Protein 4YHJ (pdb70)

InterPro domains:
  IPR000239 GPCR kinase [PR00717] (168-180)
  IPR000239 GPCR kinase [PR00717] (226-244)
  IPR000239 GPCR kinase [PR00717] (464-481)
  IPR000239 GPCR kinase [PR00717] (487-500)
  IPR000239 GPCR kinase [PR00717] (502-519)
  IPR000719 Protein kinase domain [PF00069] (189-447)
  IPR000719 Protein kinase domain [PS50011] (187-449)
  IPR000719 Protein kinase domain [SM00220] (187-449)
  IPR000961 AGC-kinase, C-terminal [PS51285] (450-515)
  IPR000961 AGC-kinase, C-terminal [SM00133] (450-529)
  IPR008271 Serine/threonine-protein kinase, active site [PS00108] (308-320)
  IPR011009 Protein kinase-like domain superfamily [SSF56112] (185-520)
  IPR016137 RGS domain [PF00615] (53-171)
  IPR016137 RGS domain [PS50132] (59-172)
  IPR016137 RGS domain [SM00315] (52-172)
  IPR017441 Protein kinase, ATP binding site [PS00107] (193-225)
  IPR036305 RGS domain superfamily [SSF48097] (32-182)
  IPR044926 RGS, subdomain 2 [G3DSA:1.10.167.10] (74-154)

Structure (mmCIF, N/CA/C/O backbone):
data_4YHJ
#
_entry.id   4YHJ
#
_cell.length_a   104.838
_cell.length_b   104.838
_cell.length_c   221.838
_cell.angle_alpha   90.000
_cell.angle_beta   90.000
_cell.angle_gamma   120.000
#
_symmetry.space_group_name_H-M   'P 31 2 1'
#
loop_
_entity.id
_entity.type
_entity.pdbx_description
1 polymer 'G protein-coupled receptor kinase 4'
2 non-polymer 'AMP PHOSPHORAMIDATE'
3 water water
#
loop_
_atom_site.group_PDB
_atom_site.id
_atom_site.type_symbol
_atom_site.label_atom_id
_atom_site.label_alt_id
_atom_site.label_comp_id
_atom_site.label_asym_id
_atom_site.label_entity_id
_atom_site.label_seq_id
_atom_site.pdbx_PDB_ins_code
_atom_site.Cartn_x
_atom_site.Cartn_y
_atom_site.Cartn_z
_atom_site.occupancy
_atom_site.B_iso_or_equiv
_atom_site.auth_seq_id
_atom_site.auth_comp_id
_atom_site.auth_asym_id
_atom_site.auth_atom_id
_atom_site.pdbx_PDB_model_num
ATOM 1 N N . GLY A 1 25 ? 15.886 16.248 22.681 1.00 63.42 25 GLY A N 1
ATOM 2 C CA . GLY A 1 25 ? 16.447 15.000 23.196 1.00 63.19 25 GLY A CA 1
ATOM 3 C C . GLY A 1 25 ? 15.679 14.397 24.362 1.00 65.90 25 GLY A C 1
ATOM 4 O O . GLY A 1 25 ? 16.281 13.918 25.333 1.00 64.52 25 GLY A O 1
ATOM 5 N N . ARG A 1 26 ? 14.335 14.422 24.267 1.00 62.82 26 ARG A N 1
ATOM 6 C CA . ARG A 1 26 ? 13.404 13.886 25.262 1.00 63.11 26 ARG A CA 1
ATOM 7 C C . ARG A 1 26 ? 13.611 12.387 25.479 1.00 69.58 26 ARG A C 1
ATOM 8 O O . ARG A 1 26 ? 14.022 11.675 24.555 1.00 69.55 26 ARG A O 1
ATOM 16 N N . SER A 1 27 ? 13.305 11.904 26.697 1.00 67.27 27 SER A N 1
ATOM 17 C CA . SER A 1 27 ? 13.413 10.489 27.043 1.00 67.02 27 SER A CA 1
ATOM 18 C C . SER A 1 27 ? 12.439 9.697 26.186 1.00 72.39 27 SER A C 1
ATOM 19 O O . SER A 1 27 ? 11.492 10.242 25.599 1.00 71.30 27 SER A O 1
ATOM 22 N N . LYS A 1 28 ? 12.699 8.405 26.111 1.00 70.84 28 LYS A N 1
ATOM 23 C CA . LYS A 1 28 ? 11.905 7.427 25.381 1.00 71.13 28 LYS A CA 1
ATOM 24 C C . LYS A 1 28 ? 10.583 7.350 26.171 1.00 74.66 28 LYS A C 1
ATOM 25 O O . LYS A 1 28 ? 9.514 7.618 25.629 1.00 73.88 28 LYS A O 1
ATOM 31 N N . LYS A 1 29 ? 10.701 7.073 27.478 1.00 71.69 29 LYS A N 1
ATOM 32 C CA . LYS A 1 29 ? 9.616 6.950 28.446 1.00 71.79 29 LYS A CA 1
ATOM 33 C C . LYS A 1 29 ? 9.418 8.278 29.231 1.00 74.88 29 LYS A C 1
ATOM 34 O O . LYS A 1 29 ? 9.258 8.247 30.456 1.00 74.65 29 LYS A O 1
ATOM 40 N N . TRP A 1 30 ? 9.423 9.439 28.527 1.00 69.83 30 TRP A N 1
ATOM 41 C CA . TRP A 1 30 ? 9.266 10.746 29.176 1.00 68.51 30 TRP A CA 1
ATOM 42 C C . TRP A 1 30 ? 7.881 10.956 29.766 1.00 71.85 30 TRP A C 1
ATOM 43 O O . TRP A 1 30 ? 7.763 11.508 30.862 1.00 71.27 30 TRP A O 1
ATOM 54 N N . LYS A 1 31 ? 6.843 10.481 29.043 1.00 68.00 31 LYS A N 1
ATOM 55 C CA . LYS A 1 31 ? 5.431 10.541 29.418 1.00 67.35 31 LYS A CA 1
ATOM 56 C C . LYS A 1 31 ? 5.170 9.722 30.691 1.00 71.18 31 LYS A C 1
ATOM 57 O O . LYS A 1 31 ? 4.216 10.006 31.424 1.00 70.17 31 LYS A O 1
ATOM 63 N N . GLU A 1 32 ? 6.038 8.713 30.944 1.00 68.02 32 GLU A N 1
ATOM 64 C CA . GLU A 1 32 ? 6.011 7.835 32.111 1.00 67.68 32 GLU A CA 1
ATOM 65 C C . GLU A 1 32 ? 6.675 8.566 33.285 1.00 69.95 32 GLU A C 1
ATOM 66 O O . GLU A 1 32 ? 6.213 8.433 34.417 1.00 69.79 32 GLU A O 1
ATOM 72 N N . ILE A 1 33 ? 7.747 9.352 33.013 1.00 65.51 33 ILE A N 1
ATOM 73 C CA . ILE A 1 33 ? 8.472 10.129 34.035 1.00 64.98 33 ILE A CA 1
ATOM 74 C C . ILE A 1 33 ? 7.600 11.303 34.518 1.00 67.10 33 ILE A C 1
ATOM 75 O O . ILE A 1 33 ? 7.500 11.570 35.723 1.00 65.78 33 ILE A O 1
ATOM 80 N N . LEU A 1 34 ? 6.985 11.994 33.550 1.00 62.68 34 LEU A N 1
ATOM 81 C CA . LEU A 1 34 ? 6.133 13.145 33.776 1.00 62.35 34 LEU A CA 1
ATOM 82 C C . LEU A 1 34 ? 4.631 12.783 33.753 1.00 67.83 34 LEU A C 1
ATOM 83 O O . LEU A 1 34 ? 3.827 13.489 33.135 1.00 67.99 34 LEU A O 1
ATOM 88 N N . THR A 1 35 ? 4.255 11.680 34.442 1.00 64.19 35 THR A N 1
ATOM 89 C CA . THR A 1 35 ? 2.863 11.236 34.522 1.00 63.45 35 THR A CA 1
ATOM 90 C C . THR A 1 35 ? 2.167 12.063 35.590 1.00 63.82 35 THR A C 1
ATOM 91 O O . THR A 1 35 ? 2.626 12.090 36.739 1.00 63.35 35 THR A O 1
ATOM 95 N N . LEU A 1 36 ? 1.058 12.726 35.221 1.00 57.41 36 LEU A N 1
ATOM 96 C CA . LEU A 1 36 ? 0.307 13.532 36.186 1.00 55.95 36 LEU A CA 1
ATOM 97 C C . LEU A 1 36 ? -0.497 12.620 37.139 1.00 60.06 36 LEU A C 1
ATOM 98 O O . LEU A 1 36 ? -0.988 11.572 36.702 1.00 59.42 36 LEU A O 1
ATOM 103 N N . PRO A 1 37 ? -0.586 12.953 38.447 1.00 57.44 37 PRO A N 1
ATOM 104 C CA . PRO A 1 37 ? -1.326 12.093 39.373 1.00 58.44 37 PRO A CA 1
ATOM 105 C C . PRO A 1 37 ? -2.843 12.286 39.246 1.00 67.58 37 PRO A C 1
ATOM 106 O O . PRO A 1 37 ? -3.288 13.281 38.658 1.00 67.64 37 PRO A O 1
ATOM 110 N N . PRO A 1 38 ? -3.676 11.391 39.816 1.00 66.92 38 PRO A N 1
ATOM 111 C CA . PRO A 1 38 ? -5.124 11.635 39.752 1.00 67.32 38 PRO A CA 1
ATOM 112 C C . PRO A 1 38 ? -5.450 12.853 40.627 1.00 70.80 38 PRO A C 1
ATOM 113 O O . PRO A 1 38 ? -4.694 13.139 41.558 1.00 69.74 38 PRO A O 1
ATOM 117 N N . VAL A 1 39 ? -6.551 13.566 40.337 1.00 68.14 39 VAL A N 1
ATOM 118 C CA . VAL A 1 39 ? -6.961 14.738 41.127 1.00 68.27 39 VAL A CA 1
ATOM 119 C C . VAL A 1 39 ? -7.673 14.254 42.434 1.00 74.11 39 VAL A C 1
ATOM 120 O O . VAL A 1 39 ? -8.868 14.473 42.663 1.00 74.56 39 VAL A O 1
ATOM 124 N N . SER A 1 40 ? -6.893 13.561 43.265 1.00 71.32 40 SER A N 1
ATOM 125 C CA . SER A 1 40 ? -7.247 12.976 44.555 1.00 71.32 40 SER A CA 1
ATOM 126 C C . SER A 1 40 ? -5.960 13.047 45.369 1.00 74.87 40 SER A C 1
ATOM 127 O O . SER A 1 40 ? -5.990 13.378 46.554 1.00 74.78 40 SER A O 1
ATOM 130 N N . GLN A 1 41 ? -4.816 12.788 44.703 1.00 70.97 41 GLN A N 1
ATOM 131 C CA . GLN A 1 41 ? -3.480 12.875 45.292 1.00 70.55 41 GLN A CA 1
ATOM 132 C C . GLN A 1 41 ? -3.079 14.371 45.389 1.00 73.58 41 GLN A C 1
ATOM 133 O O . GLN A 1 41 ? -2.079 14.705 46.046 1.00 72.84 41 GLN A O 1
ATOM 139 N N . CYS A 1 42 ? -3.901 15.264 44.741 1.00 68.87 42 CYS A N 1
ATOM 140 C CA . CYS A 1 42 ? -3.755 16.734 44.688 1.00 67.64 42 CYS A CA 1
ATOM 141 C C . CYS A 1 42 ? -4.691 17.461 45.657 1.00 73.28 42 CYS A C 1
ATOM 142 O O . CYS A 1 42 ? -4.579 18.680 45.807 1.00 72.17 42 CYS A O 1
ATOM 145 N N . SER A 1 43 ? -5.612 16.711 46.310 1.00 72.60 43 SER A N 1
ATOM 146 C CA . SER A 1 43 ? -6.560 17.207 47.320 1.00 73.87 43 SER A CA 1
ATOM 147 C C . SER A 1 43 ? -5.745 17.880 48.436 1.00 79.21 43 SER A C 1
ATOM 148 O O . SER A 1 43 ? -6.139 18.937 48.932 1.00 80.11 43 SER A O 1
ATOM 151 N N . GLU A 1 44 ? -4.596 17.269 48.797 1.00 74.62 44 GLU A N 1
ATOM 152 C CA . GLU A 1 44 ? -3.661 17.769 49.796 1.00 74.46 44 GLU A CA 1
ATOM 153 C C . GLU A 1 44 ? -3.231 19.171 49.347 1.00 77.80 44 GLU A C 1
ATOM 154 O O . GLU A 1 44 ? -3.515 20.152 50.036 1.00 77.58 44 GLU A O 1
ATOM 160 N N . LEU A 1 45 ? -2.597 19.249 48.160 1.00 73.85 45 LEU A N 1
ATOM 161 C CA . LEU A 1 45 ? -2.092 20.460 47.521 1.00 73.32 45 LEU A CA 1
ATOM 162 C C . LEU A 1 45 ? -3.114 21.592 47.442 1.00 76.39 45 LEU A C 1
ATOM 163 O O . LEU A 1 45 ? -2.773 22.713 47.811 1.00 75.67 45 LEU A O 1
ATOM 168 N N . ARG A 1 46 ? -4.365 21.296 47.009 1.00 73.08 46 ARG A N 1
ATOM 169 C CA . ARG A 1 46 ? -5.482 22.251 46.887 1.00 73.18 46 ARG A CA 1
ATOM 170 C C . ARG A 1 46 ? -5.746 23.045 48.166 1.00 78.65 46 ARG A C 1
ATOM 171 O O . ARG A 1 46 ? -6.026 24.244 48.089 1.00 78.71 46 ARG A O 1
ATOM 179 N N . HIS A 1 47 ? -5.665 22.382 49.328 1.00 76.48 47 HIS A N 1
ATOM 180 C CA . HIS A 1 47 ? -5.951 23.010 50.616 1.00 77.42 47 HIS A CA 1
ATOM 181 C C . HIS A 1 47 ? -4.752 23.731 51.256 1.00 77.98 47 HIS A C 1
ATOM 182 O O . HIS A 1 47 ? -4.947 24.677 52.026 1.00 76.42 47 HIS A O 1
ATOM 189 N N . SER A 1 48 ? -3.528 23.301 50.922 1.00 73.46 48 SER A N 1
ATOM 190 C CA . SER A 1 48 ? -2.284 23.869 51.453 1.00 72.60 48 SER A CA 1
ATOM 191 C C . SER A 1 48 ? -1.697 25.024 50.618 1.00 74.03 48 SER A C 1
ATOM 192 O O . SER A 1 48 ? -0.813 25.739 51.103 1.00 73.97 48 SER A O 1
ATOM 195 N N . ILE A 1 49 ? -2.172 25.196 49.370 1.00 68.31 49 ILE A N 1
ATOM 196 C CA . ILE A 1 49 ? -1.699 26.247 48.463 1.00 66.99 49 ILE A CA 1
ATOM 197 C C . ILE A 1 49 ? -2.312 27.614 48.829 1.00 68.46 49 ILE A C 1
ATOM 198 O O . ILE A 1 49 ? -3.548 27.736 48.910 1.00 67.07 49 ILE A O 1
ATOM 203 N N . GLU A 1 50 ? -1.438 28.627 49.088 1.00 63.83 50 GLU A N 1
ATOM 204 C CA . GLU A 1 50 ? -1.883 29.990 49.417 1.00 62.81 50 GLU A CA 1
ATOM 205 C C . GLU A 1 50 ? -2.454 30.581 48.136 1.00 63.91 50 GLU A C 1
ATOM 206 O O . GLU A 1 50 ? -1.784 30.560 47.089 1.00 63.66 50 GLU A O 1
ATOM 212 N N . LYS A 1 51 ? -3.700 31.078 48.219 1.00 57.37 51 LYS A N 1
ATOM 213 C CA . LYS A 1 51 ? -4.365 31.661 47.071 1.00 55.55 51 LYS A CA 1
ATOM 214 C C . LYS A 1 51 ? -3.936 33.148 46.864 1.00 53.08 51 LYS A C 1
ATOM 215 O O . LYS A 1 51 ? -4.596 34.097 47.303 1.00 51.66 51 LYS A O 1
ATOM 221 N N . ASP A 1 52 ? -2.782 33.303 46.188 1.00 45.13 52 ASP A N 1
ATOM 222 C CA . ASP A 1 52 ? -2.190 34.569 45.814 1.00 43.12 52 ASP A CA 1
ATOM 223 C C . ASP A 1 52 ? -2.256 34.665 44.291 1.00 42.28 52 ASP A C 1
ATOM 224 O O . ASP A 1 52 ? -1.625 33.864 43.600 1.00 41.94 52 ASP A O 1
ATOM 229 N N . TYR A 1 53 ? -3.045 35.630 43.775 1.00 34.92 53 TYR A N 1
ATOM 230 C CA . TYR A 1 53 ? -3.249 35.874 42.342 1.00 32.21 53 TYR A CA 1
ATOM 231 C C . TYR A 1 53 ? -1.949 36.148 41.595 1.00 34.48 53 TYR A C 1
ATOM 232 O O . TYR A 1 53 ? -1.699 35.539 40.558 1.00 31.55 53 TYR A O 1
ATOM 241 N N . SER A 1 54 ? -1.143 37.078 42.113 1.00 33.16 54 SER A N 1
ATOM 242 C CA . SER A 1 54 ? 0.137 37.428 41.512 1.00 34.93 54 SER A CA 1
ATOM 243 C C . SER A 1 54 ? 1.075 36.207 41.304 1.00 39.80 54 SER A C 1
ATOM 244 O O . SER A 1 54 ? 1.743 36.104 40.266 1.00 39.73 54 SER A O 1
ATOM 247 N N . SER A 1 55 ? 1.080 35.274 42.278 1.00 35.43 55 SER A N 1
ATOM 248 C CA . SER A 1 55 ? 1.876 34.058 42.238 1.00 34.45 55 SER A CA 1
ATOM 249 C C . SER A 1 55 ? 1.232 33.011 41.323 1.00 41.07 55 SER A C 1
ATOM 250 O O . SER A 1 55 ? 1.853 32.610 40.344 1.00 43.31 55 SER A O 1
ATOM 253 N N . LEU A 1 56 ? 0.000 32.577 41.628 1.00 36.81 56 LEU A N 1
ATOM 254 C CA . LEU A 1 56 ? -0.688 31.541 40.868 1.00 36.57 56 LEU A CA 1
ATOM 255 C C . LEU A 1 56 ? -1.102 31.902 39.436 1.00 42.74 56 LEU A C 1
ATOM 256 O O . LEU A 1 56 ? -1.319 30.977 38.640 1.00 44.07 56 LEU A O 1
ATOM 261 N N . CYS A 1 57 ? -1.246 33.197 39.093 1.00 38.30 57 CYS A N 1
ATOM 262 C CA . CYS A 1 57 ? -1.712 33.546 37.739 1.00 37.72 57 CYS A CA 1
ATOM 263 C C . CYS A 1 57 ? -0.758 34.436 36.938 1.00 41.11 57 CYS A C 1
ATOM 264 O O . CYS A 1 57 ? -1.117 34.835 35.823 1.00 38.89 57 CYS A O 1
ATOM 267 N N . ASP A 1 58 ? 0.440 34.748 37.483 1.00 40.08 58 ASP A N 1
ATOM 268 C CA . ASP A 1 58 ? 1.402 35.612 36.791 1.00 40.83 58 ASP A CA 1
ATOM 269 C C . ASP A 1 58 ? 2.852 35.105 36.881 1.00 43.77 58 ASP A C 1
ATOM 270 O O . ASP A 1 58 ? 3.441 34.731 35.864 1.00 43.63 58 ASP A O 1
ATOM 275 N N . LYS A 1 59 ? 3.406 35.082 38.088 1.00 40.11 59 LYS A N 1
ATOM 276 C CA . LYS A 1 59 ? 4.782 34.666 38.372 1.00 39.76 59 LYS A CA 1
ATOM 277 C C . LYS A 1 59 ? 5.070 33.217 37.984 1.00 40.80 59 LYS A C 1
ATOM 278 O O . LYS A 1 59 ? 6.107 32.959 37.370 1.00 39.53 59 LYS A O 1
ATOM 284 N N . GLN A 1 60 ? 4.159 32.282 38.342 1.00 35.65 60 GLN A N 1
ATOM 285 C CA . GLN A 1 60 ? 4.294 30.861 38.047 1.00 34.50 60 GLN A CA 1
ATOM 286 C C . GLN A 1 60 ? 3.882 30.633 36.603 1.00 38.26 60 GLN A C 1
ATOM 287 O O . GLN A 1 60 ? 2.713 30.813 36.280 1.00 38.36 60 GLN A O 1
ATOM 293 N N . PRO A 1 61 ? 4.849 30.316 35.705 1.00 34.14 61 PRO A N 1
ATOM 294 C CA . PRO A 1 61 ? 4.522 30.197 34.273 1.00 33.67 61 PRO A CA 1
ATOM 295 C C . PRO A 1 61 ? 3.390 29.247 33.903 1.00 37.74 61 PRO A C 1
ATOM 296 O O . PRO A 1 61 ? 2.606 29.593 33.017 1.00 39.77 61 PRO A O 1
ATOM 300 N N . ILE A 1 62 ? 3.286 28.083 34.564 1.00 31.65 62 ILE A N 1
ATOM 301 C CA . ILE A 1 62 ? 2.218 27.138 34.256 1.00 30.64 62 ILE A CA 1
ATOM 302 C C . ILE A 1 62 ? 0.877 27.674 34.808 1.00 34.62 62 ILE A C 1
ATOM 303 O O . ILE A 1 62 ? -0.120 27.593 34.102 1.00 37.04 62 ILE A O 1
ATOM 308 N N . GLY A 1 63 ? 0.878 28.272 36.000 1.00 29.04 63 GLY A N 1
ATOM 309 C CA . GLY A 1 63 ? -0.314 28.882 36.569 1.00 28.44 63 GLY A CA 1
ATOM 310 C C . GLY A 1 63 ? -0.866 29.959 35.643 1.00 34.09 63 GLY A C 1
ATOM 311 O O . GLY A 1 63 ? -2.072 30.039 35.411 1.00 33.66 63 GLY A O 1
ATOM 312 N N . ARG A 1 64 ? 0.035 30.778 35.080 1.00 31.30 64 ARG A N 1
ATOM 313 C CA . ARG A 1 64 ? -0.262 31.855 34.159 1.00 30.77 64 ARG A CA 1
ATOM 314 C C . ARG A 1 64 ? -0.905 31.306 32.905 1.00 34.71 64 ARG A C 1
ATOM 315 O O . ARG A 1 64 ? -1.905 31.874 32.466 1.00 34.95 64 ARG A O 1
ATOM 323 N N . ARG A 1 65 ? -0.332 30.221 32.319 1.00 30.11 65 ARG A N 1
ATOM 324 C CA . ARG A 1 65 ? -0.866 29.611 31.094 1.00 29.88 65 ARG A CA 1
ATOM 325 C C . ARG A 1 65 ? -2.246 28.980 31.309 1.00 35.01 65 ARG A C 1
ATOM 326 O O . ARG A 1 65 ? -3.106 29.119 30.447 1.00 36.04 65 ARG A O 1
ATOM 334 N N . LEU A 1 66 ? -2.454 28.312 32.458 1.00 30.06 66 LEU A N 1
ATOM 335 C CA . LEU A 1 66 ? -3.706 27.662 32.815 1.00 29.99 66 LEU A CA 1
ATOM 336 C C . LEU A 1 66 ? -4.849 28.646 33.164 1.00 32.87 66 LEU A C 1
ATOM 337 O O . LEU A 1 66 ? -6.006 28.388 32.793 1.00 33.88 66 LEU A O 1
ATOM 342 N N . PHE A 1 67 ? -4.535 29.771 33.850 1.00 26.26 67 PHE A N 1
ATOM 343 C CA . PHE A 1 67 ? -5.516 30.805 34.173 1.00 24.75 67 PHE A CA 1
ATOM 344 C C . PHE A 1 67 ? -5.881 31.512 32.889 1.00 32.32 67 PHE A C 1
ATOM 345 O O . PHE A 1 67 ? -7.036 31.898 32.720 1.00 33.92 67 PHE A O 1
ATOM 353 N N . ARG A 1 68 ? -4.924 31.640 31.955 1.00 30.02 68 ARG A N 1
ATOM 354 C CA . ARG A 1 68 ? -5.204 32.253 30.657 1.00 29.77 68 ARG A CA 1
ATOM 355 C C . ARG A 1 68 ? -6.115 31.334 29.845 1.00 34.77 68 ARG A C 1
ATOM 356 O O . ARG A 1 68 ? -6.973 31.819 29.106 1.00 36.14 68 ARG A O 1
ATOM 364 N N . GLN A 1 69 ? -5.961 30.010 30.018 1.00 31.00 69 GLN A N 1
ATOM 365 C CA . GLN A 1 69 ? -6.786 29.011 29.327 1.00 30.56 69 GLN A CA 1
ATOM 366 C C . GLN A 1 69 ? -8.222 29.061 29.847 1.00 33.83 69 GLN A C 1
ATOM 367 O O . GLN A 1 69 ? -9.173 28.953 29.067 1.00 33.22 69 GLN A O 1
ATOM 373 N N . PHE A 1 70 ? -8.364 29.261 31.162 1.00 29.63 70 PHE A N 1
ATOM 374 C CA . PHE A 1 70 ? -9.654 29.404 31.834 1.00 29.57 70 PHE A CA 1
ATOM 375 C C . PHE A 1 70 ? -10.340 30.669 31.311 1.00 36.08 70 PHE A C 1
ATOM 376 O O . PHE A 1 70 ? -11.545 30.669 31.050 1.00 37.16 70 PHE A O 1
ATOM 384 N N . CYS A 1 71 ? -9.561 31.739 31.149 1.00 32.57 71 CYS A N 1
ATOM 385 C CA . CYS A 1 71 ? -10.037 33.025 30.670 1.00 32.07 71 CYS A CA 1
ATOM 386 C C . CYS A 1 71 ? -10.620 32.968 29.283 1.00 38.67 71 CYS A C 1
ATOM 387 O O . CYS A 1 71 ? -11.532 33.728 28.997 1.00 40.08 71 CYS A O 1
ATOM 390 N N . ASP A 1 72 ? -10.128 32.056 28.438 1.00 36.67 72 ASP A N 1
ATOM 391 C CA . ASP A 1 72 ? -10.600 31.848 27.067 1.00 37.09 72 ASP A CA 1
ATOM 392 C C . ASP A 1 72 ? -12.006 31.293 26.996 1.00 39.55 72 ASP A C 1
ATOM 393 O O . ASP A 1 72 ? -12.608 31.377 25.939 1.00 39.38 72 ASP A O 1
ATOM 398 N N . THR A 1 73 ? -12.524 30.729 28.103 1.00 36.54 73 THR A N 1
ATOM 399 C CA . THR A 1 73 ? -13.858 30.124 28.216 1.00 36.48 73 THR A CA 1
ATOM 400 C C . THR A 1 73 ? -14.949 31.173 28.525 1.00 43.06 73 THR A C 1
ATOM 401 O O . THR A 1 73 ? -16.144 30.871 28.534 1.00 44.80 73 THR A O 1
ATOM 405 N N . LYS A 1 74 ? -14.535 32.391 28.799 1.00 39.89 74 LYS A N 1
ATOM 406 C CA . LYS A 1 74 ? -15.435 33.490 29.113 1.00 39.38 74 LYS A CA 1
ATOM 407 C C . LYS A 1 74 ? -15.041 34.696 28.273 1.00 41.76 74 LYS A C 1
ATOM 408 O O . LYS A 1 74 ? -13.925 35.194 28.430 1.00 40.73 74 LYS A O 1
ATOM 414 N N . PRO A 1 75 ? -15.941 35.176 27.384 1.00 38.45 75 PRO A N 1
ATOM 415 C CA . PRO A 1 75 ? -15.612 36.334 26.541 1.00 38.51 75 PRO A CA 1
ATOM 416 C C . PRO A 1 75 ? -15.167 37.605 27.287 1.00 40.89 75 PRO A C 1
ATOM 417 O O . PRO A 1 75 ? -14.266 38.283 26.799 1.00 41.08 75 PRO A O 1
ATOM 421 N N . THR A 1 76 ? -15.751 37.925 28.451 1.00 36.49 76 THR A N 1
ATOM 422 C CA . THR A 1 76 ? -15.310 39.132 29.173 1.00 36.37 76 THR A CA 1
ATOM 423 C C . THR A 1 76 ? -13.877 38.965 29.660 1.00 40.05 76 THR A C 1
ATOM 424 O O . THR A 1 76 ? -13.067 39.870 29.483 1.00 41.39 76 THR A O 1
ATOM 428 N N . LEU A 1 77 ? -13.559 37.782 30.220 1.00 33.44 77 LEU A N 1
ATOM 429 C CA . LEU A 1 77 ? -12.239 37.409 30.726 1.00 30.37 77 LEU A CA 1
ATOM 430 C C . LEU A 1 77 ? -11.222 37.353 29.606 1.00 34.34 77 LEU A C 1
ATOM 431 O O . LEU A 1 77 ? -10.102 37.806 29.794 1.00 34.57 77 LEU A O 1
ATOM 436 N N . LYS A 1 78 ? -11.619 36.829 28.431 1.00 31.87 78 LYS A N 1
ATOM 437 C CA . LYS A 1 78 ? -10.778 36.727 27.235 1.00 31.69 78 LYS A CA 1
ATOM 438 C C . LYS A 1 78 ? -10.363 38.127 26.774 1.00 37.11 78 LYS A C 1
ATOM 439 O O . LYS A 1 78 ? -9.224 38.302 26.359 1.00 38.09 78 LYS A O 1
ATOM 445 N N . ARG A 1 79 ? -11.270 39.120 26.879 1.00 35.24 79 ARG A N 1
ATOM 446 C CA . ARG A 1 79 ? -11.031 40.527 26.495 1.00 35.86 79 ARG A CA 1
ATOM 447 C C . ARG A 1 79 ? -10.023 41.214 27.398 1.00 39.51 79 ARG A C 1
ATOM 448 O O . ARG A 1 79 ? -9.262 42.048 26.932 1.00 39.66 79 ARG A O 1
ATOM 456 N N . HIS A 1 80 ? -10.038 40.883 28.699 1.00 35.71 80 HIS A N 1
ATOM 457 C CA . HIS A 1 80 ? -9.110 41.435 29.684 1.00 34.12 80 HIS A CA 1
ATOM 458 C C . HIS A 1 80 ? -7.711 40.944 29.358 1.00 40.47 80 HIS A C 1
ATOM 459 O O . HIS A 1 80 ? -6.769 41.746 29.358 1.00 41.49 80 HIS A O 1
ATOM 466 N N . ILE A 1 81 ? -7.586 39.647 28.992 1.00 35.93 81 ILE A N 1
ATOM 467 C CA . ILE A 1 81 ? -6.302 39.090 28.610 1.00 35.33 81 ILE A CA 1
ATOM 468 C C . ILE A 1 81 ? -5.794 39.773 27.328 1.00 41.01 81 ILE A C 1
ATOM 469 O O . ILE A 1 81 ? -4.630 40.174 27.287 1.00 42.19 81 ILE A O 1
ATOM 474 N N . GLU A 1 82 ? -6.675 39.968 26.328 1.00 37.64 82 GLU A N 1
ATOM 475 C CA . GLU A 1 82 ? -6.322 40.647 25.075 1.00 37.90 82 GLU A CA 1
ATOM 476 C C . GLU A 1 82 ? -5.801 42.040 25.359 1.00 37.89 82 GLU A C 1
ATOM 477 O O . GLU A 1 82 ? -4.830 42.460 24.736 1.00 37.63 82 GLU A O 1
ATOM 483 N N . PHE A 1 83 ? -6.446 42.749 26.297 1.00 32.42 83 PHE A N 1
ATOM 484 C CA . PHE A 1 83 ? -6.054 44.097 26.713 1.00 31.58 83 PHE A CA 1
ATOM 485 C C . PHE A 1 83 ? -4.673 44.110 27.357 1.00 35.54 83 PHE A C 1
ATOM 486 O O . PHE A 1 83 ? -3.846 44.912 26.939 1.00 34.72 83 PHE A O 1
ATOM 494 N N . LEU A 1 84 ? -4.429 43.228 28.369 1.00 32.70 84 LEU A N 1
ATOM 495 C CA . LEU A 1 84 ? -3.145 43.134 29.067 1.00 32.96 84 LEU A CA 1
ATOM 496 C C . LEU A 1 84 ? -2.014 42.849 28.098 1.00 38.61 84 LEU A C 1
ATOM 497 O O . LEU A 1 84 ? -0.951 43.472 28.200 1.00 39.56 84 LEU A O 1
ATOM 502 N N . ASP A 1 85 ? -2.258 41.953 27.140 1.00 34.62 85 ASP A N 1
ATOM 503 C CA . ASP A 1 85 ? -1.299 41.603 26.101 1.00 35.58 85 ASP A CA 1
ATOM 504 C C . ASP A 1 85 ? -1.026 42.759 25.140 1.00 40.02 85 ASP A C 1
ATOM 505 O O . ASP A 1 85 ? 0.122 42.926 24.720 1.00 40.51 85 ASP A O 1
ATOM 510 N N . ALA A 1 86 ? -2.069 43.561 24.801 1.00 36.30 86 ALA A N 1
ATOM 511 C CA . ALA A 1 86 ? -1.948 44.728 23.905 1.00 35.33 86 ALA A CA 1
ATOM 512 C C . ALA A 1 86 ? -1.106 45.840 24.583 1.00 40.54 86 ALA A C 1
ATOM 513 O O . ALA A 1 86 ? -0.262 46.465 23.922 1.00 41.03 86 ALA A O 1
ATOM 515 N N . VAL A 1 87 ? -1.312 46.044 25.912 1.00 35.32 87 VAL A N 1
ATOM 516 C CA . VAL A 1 87 ? -0.564 47.006 26.724 1.00 34.42 87 VAL A CA 1
ATOM 517 C C . VAL A 1 87 ? 0.890 46.514 26.802 1.00 39.84 87 VAL A C 1
ATOM 518 O O . VAL A 1 87 ? 1.809 47.314 26.666 1.00 42.02 87 VAL A O 1
ATOM 522 N N . ALA A 1 88 ? 1.100 45.204 26.957 1.00 35.57 88 ALA A N 1
ATOM 523 C CA . ALA A 1 88 ? 2.449 44.639 26.984 1.00 35.10 88 ALA A CA 1
ATOM 524 C C . ALA A 1 88 ? 3.166 44.910 25.645 1.00 42.90 88 ALA A C 1
ATOM 525 O O . ALA A 1 88 ? 4.359 45.183 25.671 1.00 43.50 88 ALA A O 1
ATOM 527 N N . GLU A 1 89 ? 2.450 44.862 24.491 1.00 41.66 89 GLU A N 1
ATOM 528 C CA . GLU A 1 89 ? 3.071 45.155 23.183 1.00 42.54 89 GLU A CA 1
ATOM 529 C C . GLU A 1 89 ? 3.333 46.650 23.064 1.00 46.72 89 GLU A C 1
ATOM 530 O O . GLU A 1 89 ? 4.327 47.037 22.455 1.00 46.56 89 GLU A O 1
ATOM 536 N N . TYR A 1 90 ? 2.452 47.487 23.664 1.00 42.96 90 TYR A N 1
ATOM 537 C CA . TYR A 1 90 ? 2.619 48.934 23.660 1.00 43.45 90 TYR A CA 1
ATOM 538 C C . TYR A 1 90 ? 3.937 49.332 24.356 1.00 51.64 90 TYR A C 1
ATOM 539 O O . TYR A 1 90 ? 4.688 50.160 23.840 1.00 51.66 90 TYR A O 1
ATOM 548 N N . GLU A 1 91 ? 4.190 48.738 25.538 1.00 49.43 91 GLU A N 1
ATOM 549 C CA . GLU A 1 91 ? 5.342 49.007 26.386 1.00 48.80 91 GLU A CA 1
ATOM 550 C C . GLU A 1 91 ? 6.669 48.687 25.725 1.00 51.72 91 GLU A C 1
ATOM 551 O O . GLU A 1 91 ? 7.631 49.413 25.956 1.00 52.25 91 GLU A O 1
ATOM 557 N N . VAL A 1 92 ? 6.725 47.637 24.895 1.00 47.00 92 VAL A N 1
ATOM 558 C CA . VAL A 1 92 ? 7.956 47.203 24.205 1.00 45.77 92 VAL A CA 1
ATOM 559 C C . VAL A 1 92 ? 8.075 47.733 22.789 1.00 53.91 92 VAL A C 1
ATOM 560 O O . VAL A 1 92 ? 8.976 47.312 22.059 1.00 54.17 92 VAL A O 1
ATOM 564 N N . ALA A 1 93 ? 7.155 48.625 22.389 1.00 53.60 93 ALA A N 1
ATOM 565 C CA . ALA A 1 93 ? 7.107 49.196 21.049 1.00 55.05 93 ALA A CA 1
ATOM 566 C C . ALA A 1 93 ? 8.205 50.197 20.773 1.00 63.75 93 ALA A C 1
ATOM 567 O O . ALA A 1 93 ? 8.546 50.997 21.650 1.00 63.49 93 ALA A O 1
ATOM 569 N N . ASP A 1 94 ? 8.732 50.181 19.530 1.00 63.75 94 ASP A N 1
ATOM 570 C CA . ASP A 1 94 ? 9.763 51.129 19.102 1.00 65.34 94 ASP A CA 1
ATOM 571 C C . ASP A 1 94 ? 9.151 52.539 19.109 1.00 70.45 94 ASP A C 1
ATOM 572 O O . ASP A 1 94 ? 7.973 52.689 18.788 1.00 69.87 94 ASP A O 1
ATOM 577 N N . ASP A 1 95 ? 9.934 53.544 19.517 1.00 68.58 95 ASP A N 1
ATOM 578 C CA . ASP A 1 95 ? 9.570 54.960 19.684 1.00 69.52 95 ASP A CA 1
ATOM 579 C C . ASP A 1 95 ? 8.650 55.577 18.608 1.00 75.03 95 ASP A C 1
ATOM 580 O O . ASP A 1 95 ? 7.817 56.432 18.947 1.00 74.23 95 ASP A O 1
ATOM 585 N N . GLU A 1 96 ? 8.792 55.152 17.339 1.00 72.80 96 GLU A N 1
ATOM 586 C CA . GLU A 1 96 ? 7.949 55.641 16.240 1.00 73.28 96 GLU A CA 1
ATOM 587 C C . GLU A 1 96 ? 6.596 54.917 16.206 1.00 76.25 96 GLU A C 1
ATOM 588 O O . GLU A 1 96 ? 5.555 55.569 16.068 1.00 76.67 96 GLU A O 1
ATOM 594 N N . ASP A 1 97 ? 6.625 53.573 16.357 1.00 70.85 97 ASP A N 1
ATOM 595 C CA . ASP A 1 97 ? 5.476 52.659 16.353 1.00 70.05 97 ASP A CA 1
ATOM 596 C C . ASP A 1 97 ? 4.481 52.868 17.515 1.00 71.65 97 ASP A C 1
ATOM 597 O O . ASP A 1 97 ? 3.291 52.604 17.340 1.00 71.33 97 ASP A O 1
ATOM 602 N N . ARG A 1 98 ? 4.978 53.300 18.695 1.00 67.03 98 ARG A N 1
ATOM 603 C CA . ARG A 1 98 ? 4.245 53.478 19.958 1.00 66.50 98 ARG A CA 1
ATOM 604 C C . ARG A 1 98 ? 2.937 54.282 19.893 1.00 69.41 98 ARG A C 1
ATOM 605 O O . ARG A 1 98 ? 1.921 53.774 20.371 1.00 69.05 98 ARG A O 1
ATOM 613 N N . SER A 1 99 ? 2.957 55.520 19.342 1.00 65.00 99 SER A N 1
ATOM 614 C CA . SER A 1 99 ? 1.773 56.382 19.226 1.00 64.04 99 SER A CA 1
ATOM 615 C C . SER A 1 99 ? 0.626 55.697 18.476 1.00 66.16 99 SER A C 1
ATOM 616 O O . SER A 1 99 ? -0.525 55.782 18.909 1.00 66.08 99 SER A O 1
ATOM 619 N N . ASP A 1 100 ? 0.939 55.008 17.367 1.00 61.47 100 ASP A N 1
ATOM 620 C CA . ASP A 1 100 ? -0.078 54.306 16.590 1.00 61.40 100 ASP A CA 1
ATOM 621 C C . ASP A 1 100 ? -0.529 53.062 17.302 1.00 63.62 100 ASP A C 1
ATOM 622 O O . ASP A 1 100 ? -1.689 52.669 17.158 1.00 63.35 100 ASP A O 1
ATOM 627 N N . CYS A 1 101 ? 0.387 52.456 18.090 1.00 58.29 101 CYS A N 1
ATOM 628 C CA . CYS A 1 101 ? 0.139 51.261 18.888 1.00 56.76 101 CYS A CA 1
ATOM 629 C C . CYS A 1 101 ? -0.882 51.598 19.977 1.00 55.57 101 CYS A C 1
ATOM 630 O O . CYS A 1 101 ? -1.841 50.847 20.169 1.00 54.04 101 CYS A O 1
ATOM 633 N N . GLY A 1 102 ? -0.682 52.745 20.631 1.00 50.54 102 GLY A N 1
ATOM 634 C CA . GLY A 1 102 ? -1.564 53.268 21.671 1.00 50.08 102 GLY A CA 1
ATOM 635 C C . GLY A 1 102 ? -2.961 53.548 21.146 1.00 53.88 102 GLY A C 1
ATOM 636 O O . GLY A 1 102 ? -3.944 53.112 21.753 1.00 53.39 102 GLY A O 1
ATOM 637 N N . LEU A 1 103 ? -3.051 54.264 19.992 1.00 49.66 103 LEU A N 1
ATOM 638 C CA . LEU A 1 103 ? -4.286 54.632 19.281 1.00 48.62 103 LEU A CA 1
ATOM 639 C C . LEU A 1 103 ? -5.125 53.401 18.931 1.00 47.86 103 LEU A C 1
ATOM 640 O O . LEU A 1 103 ? -6.350 53.421 19.099 1.00 47.24 103 LEU A O 1
ATOM 645 N N . SER A 1 104 ? -4.462 52.331 18.461 1.00 41.43 104 SER A N 1
ATOM 646 C CA . SER A 1 104 ? -5.100 51.062 18.128 1.00 41.25 104 SER A CA 1
ATOM 647 C C . SER A 1 104 ? -5.794 50.433 19.369 1.00 47.87 104 SER A C 1
ATOM 648 O O . SER A 1 104 ? -6.855 49.820 19.215 1.00 49.21 104 SER A O 1
ATOM 651 N N . ILE A 1 105 ? -5.184 50.580 20.586 1.00 43.32 105 ILE A N 1
ATOM 652 C CA . ILE A 1 105 ? -5.719 50.074 21.862 1.00 42.43 105 ILE A CA 1
ATOM 653 C C . ILE A 1 105 ? -7.020 50.798 22.201 1.00 48.88 105 ILE A C 1
ATOM 654 O O . ILE A 1 105 ? -7.998 50.146 22.555 1.00 49.66 105 ILE A O 1
ATOM 659 N N . LEU A 1 106 ? -7.010 52.143 22.096 1.00 46.81 106 LEU A N 1
ATOM 660 C CA . LEU A 1 106 ? -8.121 53.071 22.316 1.00 47.00 106 LEU A CA 1
ATOM 661 C C . LEU A 1 106 ? -9.253 52.706 21.374 1.00 52.75 106 LEU A C 1
ATOM 662 O O . LEU A 1 106 ? -10.418 52.650 21.785 1.00 53.55 106 LEU A O 1
ATOM 667 N N . ASP A 1 107 ? -8.892 52.433 20.109 1.00 49.14 107 ASP A N 1
ATOM 668 C CA . ASP A 1 107 ? -9.809 52.047 19.057 1.00 49.14 107 ASP A CA 1
ATOM 669 C C . ASP A 1 107 ? -10.463 50.700 19.344 1.00 51.43 107 ASP A C 1
ATOM 670 O O . ASP A 1 107 ? -11.652 50.555 19.077 1.00 53.36 107 ASP A O 1
ATOM 675 N N . ARG A 1 108 ? -9.706 49.724 19.886 1.00 44.30 108 ARG A N 1
ATOM 676 C CA . ARG A 1 108 ? -10.209 48.383 20.200 1.00 42.17 108 ARG A CA 1
ATOM 677 C C . ARG A 1 108 ? -10.962 48.269 21.535 1.00 42.32 108 ARG A C 1
ATOM 678 O O . ARG A 1 108 ? -11.843 47.419 21.647 1.00 42.38 108 ARG A O 1
ATOM 686 N N . PHE A 1 109 ? -10.610 49.070 22.546 1.00 36.08 109 PHE A N 1
ATOM 687 C CA . PHE A 1 109 ? -11.221 48.904 23.867 1.00 35.79 109 PHE A CA 1
ATOM 688 C C . PHE A 1 109 ? -11.966 50.089 24.467 1.00 42.07 109 PHE A C 1
ATOM 689 O O . PHE A 1 109 ? -12.657 49.884 25.477 1.00 41.82 109 PHE A O 1
ATOM 697 N N . PHE A 1 110 ? -11.819 51.313 23.925 1.00 40.31 110 PHE A N 1
ATOM 698 C CA . PHE A 1 110 ? -12.492 52.434 24.590 1.00 41.59 110 PHE A CA 1
ATOM 699 C C . PHE A 1 110 ? -13.339 53.384 23.680 1.00 51.74 110 PHE A C 1
ATOM 700 O O . PHE A 1 110 ? -13.919 54.357 24.196 1.00 52.60 110 PHE A O 1
ATOM 708 N N . ASN A 1 111 ? -13.459 53.083 22.375 1.00 50.53 111 ASN A N 1
ATOM 709 C CA . ASN A 1 111 ? -14.184 53.943 21.440 1.00 51.77 111 ASN A CA 1
ATOM 710 C C . ASN A 1 111 ? -15.709 53.651 21.252 1.00 58.74 111 ASN A C 1
ATOM 711 O O . ASN A 1 111 ? -16.323 54.318 20.429 1.00 59.33 111 ASN A O 1
ATOM 716 N N . ASP A 1 112 ? -16.331 52.732 22.013 1.00 57.45 112 ASP A N 1
ATOM 717 C CA . ASP A 1 112 ? -17.775 52.470 21.855 1.00 57.79 112 ASP A CA 1
ATOM 718 C C . ASP A 1 112 ? -18.518 52.543 23.195 1.00 63.81 112 ASP A C 1
ATOM 719 O O . ASP A 1 112 ? -18.243 51.743 24.091 1.00 63.91 112 ASP A O 1
ATOM 724 N N . LYS A 1 113 ? -19.466 53.499 23.318 1.00 61.31 113 LYS A N 1
ATOM 725 C CA . LYS A 1 113 ? -20.246 53.733 24.542 1.00 61.72 113 LYS A CA 1
ATOM 726 C C . LYS A 1 113 ? -21.232 52.600 24.894 1.00 66.11 113 LYS A C 1
ATOM 727 O O . LYS A 1 113 ? -21.487 52.386 26.088 1.00 66.06 113 LYS A O 1
ATOM 733 N N . LEU A 1 114 ? -21.783 51.881 23.886 1.00 61.35 114 LEU A N 1
ATOM 734 C CA . LEU A 1 114 ? -22.734 50.795 24.175 1.00 60.88 114 LEU A CA 1
ATOM 735 C C . LEU A 1 114 ? -22.110 49.392 24.116 1.00 63.02 114 LEU A C 1
ATOM 736 O O . LEU A 1 114 ? -22.743 48.414 24.522 1.00 61.78 114 LEU A O 1
ATOM 741 N N . ALA A 1 115 ? -20.865 49.309 23.636 1.00 58.79 115 ALA A N 1
ATOM 742 C CA . ALA A 1 115 ? -20.113 48.067 23.513 1.00 57.17 115 ALA A CA 1
ATOM 743 C C . ALA A 1 115 ? -18.717 48.217 24.178 1.00 57.50 115 ALA A C 1
ATOM 744 O O . ALA A 1 115 ? -17.686 48.164 23.496 1.00 58.20 115 ALA A O 1
ATOM 746 N N . ALA A 1 116 ? -18.709 48.404 25.522 1.00 49.56 116 ALA A N 1
ATOM 747 C CA . ALA A 1 116 ? -17.500 48.566 26.341 1.00 47.45 116 ALA A CA 1
ATOM 748 C C . ALA A 1 116 ? -16.929 47.229 26.846 1.00 45.74 116 ALA A C 1
ATOM 749 O O . ALA A 1 116 ? -17.549 46.595 27.695 1.00 43.72 116 ALA A O 1
ATOM 751 N N . PRO A 1 117 ? -15.749 46.793 26.332 1.00 40.56 117 PRO A N 1
ATOM 752 C CA . PRO A 1 117 ? -15.184 45.498 26.776 1.00 39.68 117 PRO A CA 1
ATOM 753 C C . PRO A 1 117 ? -14.661 45.459 28.199 1.00 45.33 117 PRO A C 1
ATOM 754 O O . PRO A 1 117 ? -14.594 44.377 28.783 1.00 46.90 117 PRO A O 1
ATOM 758 N N . LEU A 1 118 ? -14.264 46.623 28.752 1.00 40.84 118 LEU A N 1
ATOM 759 C CA . LEU A 1 118 ? -13.698 46.734 30.102 1.00 39.61 118 LEU A CA 1
ATOM 760 C C . LEU A 1 118 ? -14.510 47.794 30.888 1.00 44.65 118 LEU A C 1
ATOM 761 O O . LEU A 1 118 ? -13.993 48.880 31.186 1.00 44.72 118 LEU A O 1
ATOM 766 N N . PRO A 1 119 ? -15.806 47.488 31.213 1.00 41.48 119 PRO A N 1
ATOM 767 C CA . PRO A 1 119 ? -16.674 48.493 31.876 1.00 40.92 119 PRO A CA 1
ATOM 768 C C . PRO A 1 119 ? -16.230 49.042 33.228 1.00 45.68 119 PRO A C 1
ATOM 769 O O . PRO A 1 119 ? -16.545 50.197 33.555 1.00 46.56 119 PRO A O 1
ATOM 773 N N . GLU A 1 120 ? -15.518 48.226 34.000 1.00 40.98 120 GLU A N 1
ATOM 774 C CA . GLU A 1 120 ? -15.038 48.562 35.334 1.00 40.05 120 GLU A CA 1
ATOM 775 C C . GLU A 1 120 ? -13.934 49.656 35.336 1.00 46.27 120 GLU A C 1
ATOM 776 O O . GLU A 1 120 ? -13.607 50.184 36.403 1.00 46.21 120 GLU A O 1
ATOM 782 N N . ILE A 1 121 ? -13.377 50.008 34.155 1.00 44.00 121 ILE A N 1
ATOM 783 C CA . ILE A 1 121 ? -12.361 51.061 34.085 1.00 44.04 121 ILE A CA 1
ATOM 784 C C . ILE A 1 121 ? -13.104 52.406 34.092 1.00 53.27 121 ILE A C 1
ATOM 785 O O . ILE A 1 121 ? -13.841 52.680 33.139 1.00 54.18 121 ILE A O 1
ATOM 790 N N . PRO A 1 122 ? -12.974 53.237 35.159 1.00 52.46 122 PRO A N 1
ATOM 791 C CA . PRO A 1 122 ? -13.718 54.506 35.192 1.00 52.73 122 PRO A CA 1
ATOM 792 C C . PRO A 1 122 ? -13.366 55.443 34.047 1.00 58.23 122 PRO A C 1
ATOM 793 O O . PRO A 1 122 ? -12.191 55.519 33.657 1.00 58.14 122 PRO A O 1
ATOM 797 N N . PRO A 1 123 ? -14.378 56.152 33.489 1.00 56.02 123 PRO A N 1
ATOM 798 C CA . PRO A 1 123 ? -14.121 57.060 32.351 1.00 56.00 123 PRO A CA 1
ATOM 799 C C . PRO A 1 123 ? -13.040 58.114 32.589 1.00 61.56 123 PRO A C 1
ATOM 800 O O . PRO A 1 123 ? -12.409 58.564 31.626 1.00 61.46 123 PRO A O 1
ATOM 804 N N . ASP A 1 124 ? -12.806 58.477 33.868 1.00 58.59 124 ASP A N 1
ATOM 805 C CA . ASP A 1 124 ? -11.787 59.446 34.276 1.00 58.96 124 ASP A CA 1
ATOM 806 C C . ASP A 1 124 ? -10.376 58.883 34.054 1.00 60.48 124 ASP A C 1
ATOM 807 O O . ASP A 1 124 ? -9.453 59.641 33.725 1.00 59.83 124 ASP A O 1
ATOM 812 N N . VAL A 1 125 ? -10.220 57.546 34.212 1.00 54.00 125 VAL A N 1
ATOM 813 C CA . VAL A 1 125 ? -8.951 56.860 33.995 1.00 52.21 125 VAL A CA 1
ATOM 814 C C . VAL A 1 125 ? -8.710 56.851 32.489 1.00 56.38 125 VAL A C 1
ATOM 815 O O . VAL A 1 125 ? -7.583 57.093 32.043 1.00 55.63 125 VAL A O 1
ATOM 819 N N . VAL A 1 126 ? -9.786 56.619 31.713 1.00 53.73 126 VAL A N 1
ATOM 820 C CA . VAL A 1 126 ? -9.738 56.604 30.247 1.00 54.02 126 VAL A CA 1
ATOM 821 C C . VAL A 1 126 ? -9.429 58.018 29.701 1.00 59.77 126 VAL A C 1
ATOM 822 O O . VAL A 1 126 ? -8.712 58.141 28.711 1.00 58.94 126 VAL A O 1
ATOM 826 N N . THR A 1 127 ? -9.936 59.069 30.375 1.00 59.44 127 THR A N 1
ATOM 827 C CA . THR A 1 127 ? -9.714 60.486 30.029 1.00 60.48 127 THR A CA 1
ATOM 828 C C . THR A 1 127 ? -8.210 60.831 30.172 1.00 65.65 127 THR A C 1
ATOM 829 O O . THR A 1 127 ? -7.625 61.376 29.233 1.00 66.00 127 THR A O 1
ATOM 833 N N . GLU A 1 128 ? -7.591 60.494 31.329 1.00 62.71 128 GLU A N 1
ATOM 834 C CA . GLU A 1 128 ? -6.166 60.749 31.596 1.00 63.36 128 GLU A CA 1
ATOM 835 C C . GLU A 1 128 ? -5.267 59.995 30.610 1.00 68.05 128 GLU A C 1
ATOM 836 O O . GLU A 1 128 ? -4.241 60.525 30.161 1.00 67.43 128 GLU A O 1
ATOM 842 N N . CYS A 1 129 ? -5.683 58.773 30.258 1.00 65.35 129 CYS A N 1
ATOM 843 C CA . CYS A 1 129 ? -4.995 57.911 29.310 1.00 65.19 129 CYS A CA 1
ATOM 844 C C . CYS A 1 129 ? -4.962 58.570 27.914 1.00 70.73 129 CYS A C 1
ATOM 845 O O . CYS A 1 129 ? -3.894 58.646 27.317 1.00 71.54 129 CYS A O 1
ATOM 848 N N . ARG A 1 130 ? -6.118 59.065 27.418 1.00 67.00 130 ARG A N 1
ATOM 849 C CA . ARG A 1 130 ? -6.262 59.740 26.122 1.00 66.97 130 ARG A CA 1
ATOM 850 C C . ARG A 1 130 ? -5.452 61.042 26.054 1.00 73.15 130 ARG A C 1
ATOM 851 O O . ARG A 1 130 ? -4.987 61.421 24.979 1.00 72.45 130 ARG A O 1
ATOM 859 N N . LEU A 1 131 ? -5.309 61.723 27.199 1.00 71.48 131 LEU A N 1
ATOM 860 C CA . LEU A 1 131 ? -4.576 62.975 27.320 1.00 72.49 131 LEU A CA 1
ATOM 861 C C . LEU A 1 131 ? -3.085 62.777 27.090 1.00 80.24 131 LEU A C 1
ATOM 862 O O . LEU A 1 131 ? -2.526 63.424 26.203 1.00 81.33 131 LEU A O 1
ATOM 867 N N . GLY A 1 132 ? -2.464 61.877 27.858 1.00 78.31 132 GLY A N 1
ATOM 868 C CA . GLY A 1 132 ? -1.039 61.563 27.756 1.00 78.82 132 GLY A CA 1
ATOM 869 C C . GLY A 1 132 ? -0.625 60.861 26.472 1.00 84.66 132 GLY A C 1
ATOM 870 O O . GLY A 1 132 ? 0.573 60.753 26.185 1.00 84.79 132 GLY A O 1
ATOM 871 N N . LEU A 1 133 ? -1.617 60.379 25.694 1.00 81.88 133 LEU A N 1
ATOM 872 C CA . LEU A 1 133 ? -1.457 59.668 24.423 1.00 82.24 133 LEU A CA 1
ATOM 873 C C . LEU A 1 133 ? -1.753 60.591 23.227 1.00 88.53 133 LEU A C 1
ATOM 874 O O . LEU A 1 133 ? -1.496 60.213 22.081 1.00 87.91 133 LEU A O 1
ATOM 879 N N . LYS A 1 134 ? -2.298 61.799 23.503 1.00 87.16 134 LYS A N 1
ATOM 880 C CA . LYS A 1 134 ? -2.633 62.821 22.500 1.00 87.54 134 LYS A CA 1
ATOM 881 C C . LYS A 1 134 ? -1.333 63.494 22.016 1.00 94.42 134 LYS A C 1
ATOM 882 O O . LYS A 1 134 ? -1.182 63.789 20.825 1.00 93.71 134 LYS A O 1
ATOM 888 N N . GLU A 1 135 ? -0.390 63.698 22.953 1.00 93.09 135 GLU A N 1
ATOM 889 C CA . GLU A 1 135 ? 0.918 64.313 22.720 1.00 93.75 135 GLU A CA 1
ATOM 890 C C . GLU A 1 135 ? 1.938 63.388 22.014 1.00 99.19 135 GLU A C 1
ATOM 891 O O . GLU A 1 135 ? 1.750 62.164 21.978 1.00 98.43 135 GLU A O 1
ATOM 897 N N . GLU A 1 136 ? 3.024 63.992 21.463 1.00 96.69 136 GLU A N 1
ATOM 898 C CA . GLU A 1 136 ? 4.101 63.242 20.817 1.00 96.27 136 GLU A CA 1
ATOM 899 C C . GLU A 1 136 ? 5.248 63.047 21.800 1.00 98.89 136 GLU A C 1
ATOM 900 O O . GLU A 1 136 ? 5.806 64.009 22.339 1.00 97.94 136 GLU A O 1
ATOM 906 N N . ASN A 1 137 ? 5.556 61.756 22.018 1.00 95.13 137 ASN A N 1
ATOM 907 C CA . ASN A 1 137 ? 6.490 61.081 22.936 1.00 94.50 137 ASN A CA 1
ATOM 908 C C . ASN A 1 137 ? 5.625 60.697 24.166 1.00 94.92 137 ASN A C 1
ATOM 909 O O . ASN A 1 137 ? 5.762 61.314 25.237 1.00 94.79 137 ASN A O 1
ATOM 914 N N . PRO A 1 138 ? 4.674 59.726 24.013 1.00 87.57 138 PRO A N 1
ATOM 915 C CA . PRO A 1 138 ? 3.838 59.363 25.165 1.00 85.07 138 PRO A CA 1
ATOM 916 C C . PRO A 1 138 ? 4.559 58.428 26.135 1.00 81.45 138 PRO A C 1
ATOM 917 O O . PRO A 1 138 ? 5.347 57.574 25.711 1.00 79.96 138 PRO A O 1
ATOM 921 N N . SER A 1 139 ? 4.288 58.603 27.445 1.00 73.41 139 SER A N 1
ATOM 922 C CA . SER A 1 139 ? 4.859 57.787 28.516 1.00 70.90 139 SER A CA 1
ATOM 923 C C . SER A 1 139 ? 4.586 56.317 28.216 1.00 70.60 139 SER A C 1
ATOM 924 O O . SER A 1 139 ? 3.488 55.982 27.761 1.00 70.37 139 SER A O 1
ATOM 927 N N . LYS A 1 140 ? 5.574 55.443 28.456 1.00 63.49 140 LYS A N 1
ATOM 928 C CA . LYS A 1 140 ? 5.388 54.008 28.222 1.00 61.81 140 LYS A CA 1
ATOM 929 C C . LYS A 1 140 ? 4.472 53.409 29.312 1.00 62.95 140 LYS A C 1
ATOM 930 O O . LYS A 1 140 ? 4.146 52.222 29.267 1.00 63.23 140 LYS A O 1
ATOM 936 N N . LYS A 1 141 ? 4.034 54.265 30.259 1.00 56.98 141 LYS A N 1
ATOM 937 C CA . LYS A 1 141 ? 3.182 53.958 31.413 1.00 55.61 141 LYS A CA 1
ATOM 938 C C . LYS A 1 141 ? 1.749 54.550 31.305 1.00 57.29 141 LYS A C 1
ATOM 939 O O . LYS A 1 141 ? 1.025 54.597 32.309 1.00 57.19 141 LYS A O 1
ATOM 945 N N . ALA A 1 142 ? 1.337 54.974 30.082 1.00 51.19 142 ALA A N 1
ATOM 946 C CA . ALA A 1 142 ? 0.019 55.563 29.785 1.00 49.60 142 ALA A CA 1
ATOM 947 C C . ALA A 1 142 ? -1.177 54.669 30.150 1.00 50.30 142 ALA A C 1
ATOM 948 O O . ALA A 1 142 ? -2.244 55.191 30.481 1.00 49.83 142 ALA A O 1
ATOM 950 N N . PHE A 1 143 ? -1.005 53.333 30.083 1.00 44.23 143 PHE A N 1
ATOM 951 C CA . PHE A 1 143 ? -2.076 52.391 30.401 1.00 42.90 143 PHE A CA 1
ATOM 952 C C . PHE A 1 143 ? -1.866 51.688 31.744 1.00 45.54 143 PHE A C 1
ATOM 953 O O . PHE A 1 143 ? -2.547 50.682 32.004 1.00 45.57 143 PHE A O 1
ATOM 961 N N . GLU A 1 144 ? -0.948 52.212 32.599 1.00 39.81 144 GLU A N 1
ATOM 962 C CA . GLU A 1 144 ? -0.644 51.575 33.876 1.00 38.67 144 GLU A CA 1
ATOM 963 C C . GLU A 1 144 ? -1.786 51.622 34.881 1.00 39.34 144 GLU A C 1
ATOM 964 O O . GLU A 1 144 ? -1.881 50.684 35.653 1.00 39.37 144 GLU A O 1
ATOM 970 N N . GLU A 1 145 ? -2.674 52.630 34.845 1.00 35.22 145 GLU A N 1
ATOM 971 C CA . GLU A 1 145 ? -3.824 52.668 35.751 1.00 35.13 145 GLU A CA 1
ATOM 972 C C . GLU A 1 145 ? -4.949 51.773 35.203 1.00 40.52 145 GLU A C 1
ATOM 973 O O . GLU A 1 145 ? -5.699 51.181 35.984 1.00 40.93 145 GLU A O 1
ATOM 979 N N . CYS A 1 146 ? -5.045 51.662 33.865 1.00 37.16 146 CYS A N 1
ATOM 980 C CA . CYS A 1 146 ? -6.013 50.793 33.191 1.00 37.30 146 CYS A CA 1
ATOM 981 C C . CYS A 1 146 ? -5.685 49.349 33.571 1.00 39.25 146 CYS A C 1
ATOM 982 O O . CYS A 1 146 ? -6.580 48.620 33.986 1.00 39.86 146 CYS A O 1
ATOM 985 N N . THR A 1 147 ? -4.397 48.968 33.469 1.00 33.23 147 THR A N 1
ATOM 986 C CA . THR A 1 147 ? -3.863 47.650 33.809 1.00 32.53 147 THR A CA 1
ATOM 987 C C . THR A 1 147 ? -4.165 47.286 35.266 1.00 35.87 147 THR A C 1
ATOM 988 O O . THR A 1 147 ? -4.609 46.161 35.519 1.00 34.79 147 THR A O 1
ATOM 992 N N . ARG A 1 148 ? -3.952 48.248 36.210 1.00 32.74 148 ARG A N 1
ATOM 993 C CA . ARG A 1 148 ? -4.194 48.083 37.650 1.00 32.50 148 ARG A CA 1
ATOM 994 C C . ARG A 1 148 ? -5.660 47.721 37.914 1.00 35.17 148 ARG A C 1
ATOM 995 O O . ARG A 1 148 ? -5.937 46.816 38.701 1.00 34.15 148 ARG A O 1
ATOM 1003 N N . VAL A 1 149 ? -6.583 48.404 37.230 1.00 31.06 149 VAL A N 1
ATOM 1004 C CA . VAL A 1 149 ? -8.019 48.163 37.367 1.00 31.02 149 VAL A CA 1
ATOM 1005 C C . VAL A 1 149 ? -8.420 46.806 36.757 1.00 35.40 149 VAL A C 1
ATOM 1006 O O . VAL A 1 149 ? -9.265 46.110 37.334 1.00 35.08 149 VAL A O 1
ATOM 1010 N N . ALA A 1 150 ? -7.797 46.423 35.618 1.00 31.43 150 ALA A N 1
ATOM 1011 C CA . ALA A 1 150 ? -8.086 45.144 34.967 1.00 31.19 150 ALA A CA 1
ATOM 1012 C C . ALA A 1 150 ? -7.673 44.003 35.911 1.00 35.37 150 ALA A C 1
ATOM 1013 O O . ALA A 1 150 ? -8.442 43.056 36.086 1.00 36.30 150 ALA A O 1
ATOM 1015 N N . HIS A 1 151 ? -6.477 44.107 36.534 1.00 30.51 151 HIS A N 1
ATOM 1016 C CA . HIS A 1 151 ? -5.978 43.107 37.493 1.00 29.85 151 HIS A CA 1
ATOM 1017 C C . HIS A 1 151 ? -6.839 43.054 38.767 1.00 31.01 151 HIS A C 1
ATOM 1018 O O . HIS A 1 151 ? -7.052 41.974 39.296 1.00 31.02 151 HIS A O 1
ATOM 1025 N N . ASN A 1 152 ? -7.353 44.194 39.240 1.00 25.87 152 ASN A N 1
ATOM 1026 C CA . ASN A 1 152 ? -8.217 44.227 40.420 1.00 25.95 152 ASN A CA 1
ATOM 1027 C C . ASN A 1 152 ? -9.494 43.455 40.115 1.00 32.13 152 ASN A C 1
ATOM 1028 O O . ASN A 1 152 ? -10.048 42.820 41.010 1.00 32.54 152 ASN A O 1
ATOM 1033 N N . TYR A 1 153 ? -9.963 43.518 38.848 1.00 28.64 153 TYR A N 1
ATOM 1034 C CA . TYR A 1 153 ? -11.139 42.796 38.417 1.00 28.33 153 TYR A CA 1
ATOM 1035 C C . TYR A 1 153 ? -10.788 41.307 38.368 1.00 33.13 153 TYR A C 1
ATOM 1036 O O . TYR A 1 153 ? -11.532 40.498 38.904 1.00 34.05 153 TYR A O 1
ATOM 1045 N N . LEU A 1 154 ? -9.651 40.942 37.745 1.00 29.31 154 LEU A N 1
ATOM 1046 C CA . LEU A 1 154 ? -9.271 39.530 37.619 1.00 27.97 154 LEU A CA 1
ATOM 1047 C C . LEU A 1 154 ? -8.986 38.843 38.972 1.00 32.44 154 LEU A C 1
ATOM 1048 O O . LEU A 1 154 ? -9.318 37.679 39.140 1.00 31.14 154 LEU A O 1
ATOM 1053 N N . ARG A 1 155 ? -8.398 39.578 39.919 1.00 31.68 155 ARG A N 1
ATOM 1054 C CA . ARG A 1 155 ? -8.033 39.171 41.279 1.00 32.45 155 ARG A CA 1
ATOM 1055 C C . ARG A 1 155 ? -9.275 38.849 42.134 1.00 39.06 155 ARG A C 1
ATOM 1056 O O . ARG A 1 155 ? -9.129 38.267 43.206 1.00 41.34 155 ARG A O 1
ATOM 1064 N N . GLY A 1 156 ? -10.462 39.254 41.672 1.00 34.92 156 GLY A N 1
ATOM 1065 C CA . GLY A 1 156 ? -11.735 39.032 42.348 1.00 34.51 156 GLY A CA 1
ATOM 1066 C C . GLY A 1 156 ? -12.443 37.740 41.978 1.00 38.63 156 GLY A C 1
ATOM 1067 O O . GLY A 1 156 ? -11.864 36.657 42.046 1.00 37.66 156 GLY A O 1
ATOM 1068 N N . GLU A 1 157 ? -13.719 37.847 41.594 1.00 37.35 157 GLU A N 1
ATOM 1069 C CA . GLU A 1 157 ? -14.543 36.705 41.209 1.00 37.29 157 GLU A CA 1
ATOM 1070 C C . GLU A 1 157 ? -13.915 35.850 40.081 1.00 36.64 157 GLU A C 1
ATOM 1071 O O . GLU A 1 157 ? -13.948 34.633 40.249 1.00 35.62 157 GLU A O 1
ATOM 1077 N N . PRO A 1 158 ? -13.293 36.411 38.987 1.00 29.08 158 PRO A N 1
ATOM 1078 C CA . PRO A 1 158 ? -12.664 35.533 37.965 1.00 28.24 158 PRO A CA 1
ATOM 1079 C C . PRO A 1 158 ? -11.628 34.563 38.552 1.00 31.84 158 PRO A C 1
ATOM 1080 O O . PRO A 1 158 ? -11.589 33.384 38.161 1.00 31.42 158 PRO A O 1
ATOM 1084 N N . PHE A 1 159 ? -10.829 35.056 39.520 1.00 27.22 159 PHE A N 1
ATOM 1085 C CA . PHE A 1 159 ? -9.829 34.261 40.232 1.00 27.99 159 PHE A CA 1
ATOM 1086 C C . PHE A 1 159 ? -10.508 33.197 41.122 1.00 33.24 159 PHE A C 1
ATOM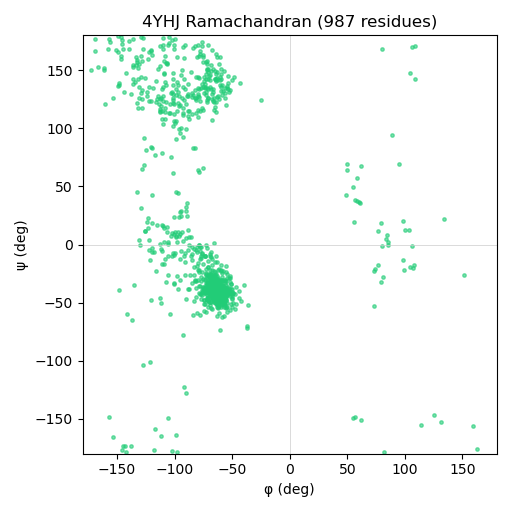 1087 O O . PHE A 1 159 ? -10.013 32.076 41.182 1.00 32.94 159 PHE A O 1
ATOM 1095 N N . GLU A 1 160 ? -11.627 33.551 41.822 1.00 31.25 160 GLU A N 1
ATOM 1096 C CA . GLU A 1 160 ? -12.352 32.616 42.700 1.00 31.52 160 GLU A CA 1
ATOM 1097 C C . GLU A 1 160 ? -12.954 31.506 41.877 1.00 36.84 160 GLU A C 1
ATOM 1098 O O . GLU A 1 160 ? -12.914 30.350 42.292 1.00 39.77 160 GLU A O 1
ATOM 1104 N N . GLU A 1 161 ? -13.483 31.854 40.690 1.00 31.20 161 GLU A N 1
ATOM 1105 C CA . GLU A 1 161 ? -14.085 30.938 39.733 1.00 29.46 161 GLU A CA 1
ATOM 1106 C C . GLU A 1 161 ? -13.008 30.024 39.190 1.00 35.03 161 GLU A C 1
ATOM 1107 O O . GLU A 1 161 ? -13.246 28.820 39.062 1.00 37.10 161 GLU A O 1
ATOM 1113 N N . TYR A 1 162 ? -11.811 30.584 38.885 1.00 30.13 162 TYR A N 1
ATOM 1114 C CA . TYR A 1 162 ? -10.676 29.806 38.396 1.00 28.98 162 TYR A CA 1
ATOM 1115 C C . TYR A 1 162 ? -10.325 28.678 39.355 1.00 31.74 162 TYR A C 1
ATOM 1116 O O . TYR A 1 162 ? -10.032 27.578 38.907 1.00 31.51 162 TYR A O 1
ATOM 1125 N N . GLN A 1 163 ? -10.367 28.947 40.661 1.00 28.20 163 GLN A N 1
ATOM 1126 C CA . GLN A 1 163 ? -10.061 27.974 41.705 1.00 28.75 163 GLN A CA 1
ATOM 1127 C C . GLN A 1 163 ? -10.987 26.713 41.700 1.00 36.59 163 GLN A C 1
ATOM 1128 O O . GLN A 1 163 ? -10.613 25.679 42.243 1.00 37.36 163 GLN A O 1
ATOM 1134 N N . GLU A 1 164 ? -12.149 26.779 41.038 1.00 35.67 164 GLU A N 1
ATOM 1135 C CA . GLU A 1 164 ? -13.081 25.647 40.930 1.00 35.09 164 GLU A CA 1
ATOM 1136 C C . GLU A 1 164 ? -13.051 25.019 39.552 1.00 37.58 164 GLU A C 1
ATOM 1137 O O . GLU A 1 164 ? -13.793 24.071 39.301 1.00 38.44 164 GLU A O 1
ATOM 1143 N N . SER A 1 165 ? -12.216 25.552 38.653 1.00 32.55 165 SER A N 1
ATOM 1144 C CA . SER A 1 165 ? -12.107 25.056 37.293 1.00 32.21 165 SER A CA 1
ATOM 1145 C C . SER A 1 165 ? -11.226 23.821 37.172 1.00 36.29 165 SER A C 1
ATOM 1146 O O . SER A 1 165 ? -10.411 23.509 38.054 1.00 34.58 165 SER A O 1
ATOM 1149 N N . SER A 1 166 ? -11.407 23.120 36.035 1.00 33.74 166 SER A N 1
ATOM 1150 C CA . SER A 1 166 ? -10.653 21.930 35.658 1.00 33.21 166 SER A CA 1
ATOM 1151 C C . SER A 1 166 ? -9.181 22.361 35.421 1.00 38.03 166 SER A C 1
ATOM 1152 O O . SER A 1 166 ? -8.259 21.573 35.657 1.00 37.80 166 SER A O 1
ATOM 1155 N N . TYR A 1 167 ? -8.994 23.636 34.967 1.00 33.74 167 TYR A N 1
ATOM 1156 C CA . TYR A 1 167 ? -7.722 24.295 34.674 1.00 32.41 167 TYR A CA 1
ATOM 1157 C C . TYR A 1 167 ? -6.889 24.432 35.924 1.00 34.61 167 TYR A C 1
ATOM 1158 O O . TYR A 1 167 ? -5.690 24.177 35.877 1.00 34.68 167 TYR A O 1
ATOM 1167 N N . PHE A 1 168 ? -7.524 24.763 37.050 1.00 30.88 168 PHE A N 1
ATOM 1168 C CA . PHE A 1 168 ? -6.832 24.852 38.325 1.00 30.60 168 PHE A CA 1
ATOM 1169 C C . PHE A 1 168 ? -6.476 23.463 38.827 1.00 38.03 168 PHE A C 1
ATOM 1170 O O . PHE A 1 168 ? -5.424 23.317 39.432 1.00 40.66 168 PHE A O 1
ATOM 1178 N N . SER A 1 169 ? -7.313 22.439 38.565 1.00 34.66 169 SER A N 1
ATOM 1179 C CA . SER A 1 169 ? -7.009 21.055 38.961 1.00 34.33 169 SER A CA 1
ATOM 1180 C C . SER A 1 169 ? -5.721 20.585 38.250 1.00 37.86 169 SER A C 1
ATOM 1181 O O . SER A 1 169 ? -4.903 19.900 38.860 1.00 38.58 169 SER A O 1
ATOM 1184 N N . GLN A 1 170 ? -5.520 21.000 36.988 1.00 33.52 170 GLN A N 1
ATOM 1185 C CA . GLN A 1 170 ? -4.316 20.673 36.227 1.00 33.39 170 GLN A CA 1
ATOM 1186 C C . GLN A 1 170 ? -3.099 21.357 36.849 1.00 38.10 170 GLN A C 1
ATOM 1187 O O . GLN A 1 170 ? -2.013 20.781 36.865 1.00 40.23 170 GLN A O 1
ATOM 1193 N N . PHE A 1 171 ? -3.276 22.577 37.366 1.00 30.77 171 PHE A N 1
ATOM 1194 C CA . PHE A 1 171 ? -2.176 23.294 38.000 1.00 28.25 171 PHE A CA 1
ATOM 1195 C C . PHE A 1 171 ? -1.690 22.497 39.221 1.00 33.17 171 PHE A C 1
ATOM 1196 O O . PHE A 1 171 ? -0.482 22.343 39.404 1.00 32.14 171 PHE A O 1
ATOM 1204 N N . LEU A 1 172 ? -2.636 21.941 40.013 1.00 31.26 172 LEU A N 1
ATOM 1205 C CA . LEU A 1 172 ? -2.336 21.128 41.191 1.00 30.74 172 LEU A CA 1
ATOM 1206 C C . LEU A 1 172 ? -1.595 19.843 40.837 1.00 36.77 172 LEU A C 1
ATOM 1207 O O . LEU A 1 172 ? -0.736 19.402 41.600 1.00 37.31 172 LEU A O 1
ATOM 1212 N N . GLN A 1 173 ? -1.864 19.297 39.643 1.00 34.63 173 GLN A N 1
ATOM 1213 C CA . GLN A 1 173 ? -1.189 18.114 39.117 1.00 35.39 173 GLN A CA 1
ATOM 1214 C C . GLN A 1 173 ? 0.260 18.457 38.788 1.00 39.82 173 GLN A C 1
ATOM 1215 O O . GLN A 1 173 ? 1.162 17.717 39.181 1.00 42.45 173 GLN A O 1
ATOM 1221 N N . TRP A 1 174 ? 0.491 19.595 38.108 1.00 34.07 174 TRP A N 1
ATOM 1222 C CA . TRP A 1 174 ? 1.827 20.077 37.755 1.00 32.45 174 TRP A CA 1
ATOM 1223 C C . TRP A 1 174 ? 2.641 20.404 38.973 1.00 37.63 174 TRP A C 1
ATOM 1224 O O . TRP A 1 174 ? 3.841 20.166 38.959 1.00 36.68 174 TRP A O 1
ATOM 1235 N N . LYS A 1 175 ? 1.986 20.905 40.044 1.00 36.18 175 LYS A N 1
ATOM 1236 C CA . LYS A 1 175 ? 2.618 21.247 41.328 1.00 36.44 175 LYS A CA 1
ATOM 1237 C C . LYS A 1 175 ? 3.021 20.010 42.061 1.00 43.02 175 LYS A C 1
ATOM 1238 O O . LYS A 1 175 ? 3.948 20.062 42.867 1.00 43.50 175 LYS A O 1
ATOM 1244 N N . TRP A 1 176 ? 2.312 18.892 41.801 1.00 41.81 176 TRP A N 1
ATOM 1245 C CA . TRP A 1 176 ? 2.607 17.602 42.413 1.00 42.12 176 TRP A CA 1
ATOM 1246 C C . TRP A 1 176 ? 3.846 17.026 41.722 1.00 43.82 176 TRP A C 1
ATOM 1247 O O . TRP A 1 176 ? 4.711 16.486 42.408 1.00 43.20 176 TRP A O 1
ATOM 1258 N N . LEU A 1 177 ? 3.944 17.167 40.376 1.00 38.91 177 LEU A N 1
ATOM 1259 C CA . LEU A 1 177 ? 5.099 16.702 39.602 1.00 39.09 177 LEU A CA 1
ATOM 1260 C C . LEU A 1 177 ? 6.386 17.407 40.007 1.00 43.50 177 LEU A C 1
ATOM 1261 O O . LEU A 1 177 ? 7.444 16.789 40.028 1.00 44.57 177 LEU A O 1
ATOM 1266 N N . GLU A 1 178 ? 6.286 18.708 40.303 1.00 38.89 178 GLU A N 1
ATOM 1267 C CA . GLU A 1 178 ? 7.354 19.619 40.717 1.00 37.43 178 GLU A CA 1
ATOM 1268 C C . GLU A 1 178 ? 7.943 19.200 42.075 1.00 42.49 178 GLU A C 1
ATOM 1269 O O . GLU A 1 178 ? 9.148 19.360 42.291 1.00 44.53 178 GLU A O 1
ATOM 1275 N N . ARG A 1 179 ? 7.104 18.659 42.986 1.00 36.50 179 ARG A N 1
ATOM 1276 C CA . ARG A 1 179 ? 7.547 18.222 44.313 1.00 34.60 179 ARG A CA 1
ATOM 1277 C C . ARG A 1 179 ? 8.174 16.832 44.238 1.00 35.17 179 ARG A C 1
ATOM 1278 O O . ARG A 1 179 ? 8.638 16.343 45.273 1.00 35.58 179 ARG A O 1
ATOM 1286 N N . GLN A 1 180 ? 8.152 16.182 43.059 1.00 28.94 180 GLN A N 1
ATOM 1287 C CA . GLN A 1 180 ? 8.678 14.830 42.912 1.00 29.57 180 GLN A CA 1
ATOM 1288 C C . GLN A 1 180 ? 10.208 14.753 43.037 1.00 40.00 180 GLN A C 1
ATOM 1289 O O . GLN A 1 180 ? 10.882 15.703 42.649 1.00 40.09 180 GLN A O 1
ATOM 1295 N N . PRO A 1 181 ? 10.753 13.634 43.619 1.00 41.06 181 PRO A N 1
ATOM 1296 C CA . PRO A 1 181 ? 12.216 13.512 43.830 1.00 41.06 181 PRO A CA 1
ATOM 1297 C C . PRO A 1 181 ? 13.138 13.829 42.673 1.00 44.11 181 PRO A C 1
ATOM 1298 O O . PRO A 1 181 ? 12.826 13.532 41.514 1.00 43.49 181 PRO A O 1
ATOM 1302 N N . VAL A 1 182 ? 14.293 14.424 43.012 1.00 40.03 182 VAL A N 1
ATOM 1303 C CA . VAL A 1 182 ? 15.351 14.803 42.066 1.00 39.38 182 VAL A CA 1
ATOM 1304 C C . VAL A 1 182 ? 16.658 14.216 42.611 1.00 45.00 182 VAL A C 1
ATOM 1305 O O . VAL A 1 182 ? 17.005 14.454 43.777 1.00 45.79 182 VAL A O 1
ATOM 1309 N N . THR A 1 183 ? 17.363 13.428 41.777 1.00 41.59 183 THR A N 1
ATOM 1310 C CA . THR A 1 183 ? 18.655 12.781 42.102 1.00 41.59 183 THR A CA 1
ATOM 1311 C C . THR A 1 183 ? 19.595 12.907 40.895 1.00 47.92 183 THR A C 1
ATOM 1312 O O . THR A 1 183 ? 19.240 13.567 39.896 1.00 47.87 183 THR A O 1
ATOM 1316 N N . LYS A 1 184 ? 20.781 12.242 40.966 1.00 45.10 184 LYS A N 1
ATOM 1317 C CA . LYS A 1 184 ? 21.757 12.231 39.864 1.00 44.71 184 LYS A CA 1
ATOM 1318 C C . LYS A 1 184 ? 21.176 11.505 38.626 1.00 46.43 184 LYS A C 1
ATOM 1319 O O . LYS A 1 184 ? 21.581 11.795 37.509 1.00 45.12 184 LYS A O 1
ATOM 1325 N N . ASN A 1 185 ? 20.186 10.611 38.841 1.00 43.68 185 ASN A N 1
ATOM 1326 C CA . ASN A 1 185 ? 19.485 9.829 37.807 1.00 43.64 185 ASN A CA 1
ATOM 1327 C C . ASN A 1 185 ? 18.442 10.621 36.997 1.00 46.20 185 ASN A C 1
ATOM 1328 O O . ASN A 1 185 ? 17.887 10.084 36.020 1.00 46.92 185 ASN A O 1
ATOM 1333 N N . THR A 1 186 ? 18.163 11.883 37.397 1.00 39.05 186 THR A N 1
ATOM 1334 C CA . THR A 1 186 ? 17.218 12.777 36.711 1.00 36.17 186 THR A CA 1
ATOM 1335 C C . THR A 1 186 ? 17.921 13.362 35.471 1.00 35.04 186 THR A C 1
ATOM 1336 O O . THR A 1 186 ? 17.273 13.731 34.492 1.00 32.32 186 THR A O 1
ATOM 1340 N N . PHE A 1 187 ? 19.258 13.378 35.514 1.00 32.45 187 PHE A N 1
ATOM 1341 C CA . PHE A 1 187 ? 20.161 13.930 34.518 1.00 33.48 187 PHE A CA 1
ATOM 1342 C C . PHE A 1 187 ? 21.061 12.940 33.794 1.00 41.41 187 PHE A C 1
ATOM 1343 O O . PHE A 1 187 ? 21.420 11.919 34.364 1.00 42.50 187 PHE A O 1
ATOM 1351 N N . ARG A 1 188 ? 21.441 13.266 32.539 1.00 40.24 188 ARG A N 1
ATOM 1352 C CA . ARG A 1 188 ? 22.411 12.551 31.684 1.00 41.22 188 ARG A CA 1
ATOM 1353 C C . ARG A 1 188 ? 23.654 13.431 31.838 1.00 47.99 188 ARG A C 1
ATOM 1354 O O . ARG A 1 188 ? 23.600 14.639 31.568 1.00 47.30 188 ARG A O 1
ATOM 1362 N N . HIS A 1 189 ? 24.749 12.857 32.307 1.00 46.90 189 HIS A N 1
ATOM 1363 C CA . HIS A 1 189 ? 25.949 13.640 32.510 1.00 47.62 189 HIS A CA 1
ATOM 1364 C C . HIS A 1 189 ? 26.840 13.622 31.287 1.00 53.13 189 HIS A C 1
ATOM 1365 O O . HIS A 1 189 ? 27.183 12.554 30.772 1.00 52.87 189 HIS A O 1
ATOM 1372 N N . TYR A 1 190 ? 27.159 14.834 30.785 1.00 50.84 190 TYR A N 1
ATOM 1373 C CA . TYR A 1 190 ? 28.005 15.034 29.606 1.00 51.01 190 TYR A CA 1
ATOM 1374 C C . TYR A 1 190 ? 29.408 15.542 29.977 1.00 51.76 190 TYR A C 1
ATOM 1375 O O . TYR A 1 190 ? 29.917 15.185 31.054 1.00 52.12 190 TYR A O 1
ATOM 1384 N N . ARG A 1 191 ? 30.036 16.336 29.088 1.00 45.26 191 ARG A N 1
ATOM 1385 C CA . ARG A 1 191 ? 31.406 16.834 29.253 1.00 44.63 191 ARG A CA 1
ATOM 1386 C C . ARG A 1 191 ? 31.632 17.846 30.382 1.00 46.37 191 ARG A C 1
ATOM 1387 O O . ARG A 1 191 ? 30.750 18.628 30.708 1.00 46.81 191 ARG A O 1
ATOM 1395 N N . VAL A 1 192 ? 32.847 17.824 30.959 1.00 39.89 192 VAL A N 1
ATOM 1396 C CA . VAL A 1 192 ? 33.283 18.754 31.991 1.00 37.66 192 VAL A CA 1
ATOM 1397 C C . VAL A 1 192 ? 33.458 20.075 31.242 1.00 41.76 192 VAL A C 1
ATOM 1398 O O . VAL A 1 192 ? 34.017 20.107 30.138 1.00 41.44 192 VAL A O 1
ATOM 1402 N N . LEU A 1 193 ? 32.945 21.151 31.823 1.00 38.60 193 LEU A N 1
ATOM 1403 C CA . LEU A 1 193 ? 32.992 22.495 31.251 1.00 37.94 193 LEU A CA 1
ATOM 1404 C C . LEU A 1 193 ? 34.149 23.332 31.813 1.00 41.01 193 LEU A C 1
ATOM 1405 O O . LEU A 1 193 ? 34.785 24.084 31.067 1.00 41.14 193 LEU A O 1
ATOM 1410 N N . GLY A 1 194 ? 34.408 23.181 33.108 1.00 36.27 194 GLY A N 1
ATOM 1411 C CA . GLY A 1 194 ? 35.452 23.916 33.813 1.00 35.63 194 GLY A CA 1
ATOM 1412 C C . GLY A 1 194 ? 35.745 23.397 35.203 1.00 39.37 194 GLY A C 1
ATOM 1413 O O . GLY A 1 194 ? 34.993 22.593 35.755 1.00 36.69 194 GLY A O 1
ATOM 1414 N N . LYS A 1 195 ? 36.863 23.849 35.761 1.00 40.13 195 LYS A N 1
ATOM 1415 C CA . LYS A 1 195 ? 37.328 23.477 37.092 1.00 41.69 195 LYS A CA 1
ATOM 1416 C C . LYS A 1 195 ? 36.966 24.553 38.099 1.00 48.33 195 LYS A C 1
ATOM 1417 O O . LYS A 1 195 ? 37.561 25.626 38.117 1.00 47.77 195 LYS A O 1
ATOM 1423 N N . GLY A 1 196 ? 35.972 24.251 38.922 1.00 48.02 196 GLY A N 1
ATOM 1424 C CA . GLY A 1 196 ? 35.511 25.143 39.978 1.00 48.04 196 GLY A CA 1
ATOM 1425 C C . GLY A 1 196 ? 36.368 24.980 41.209 1.00 50.75 196 GLY A C 1
ATOM 1426 O O . GLY A 1 196 ? 37.162 24.041 41.292 1.00 51.47 196 GLY A O 1
ATOM 1427 N N . GLY A 1 197 ? 36.195 25.883 42.162 1.00 46.52 197 GLY A N 1
ATOM 1428 C CA . GLY A 1 197 ? 36.933 25.877 43.421 1.00 45.50 197 GLY A CA 1
ATOM 1429 C C . GLY A 1 197 ? 36.480 24.825 44.412 1.00 48.43 197 GLY A C 1
ATOM 1430 O O . GLY A 1 197 ? 37.207 24.542 45.369 1.00 50.40 197 GLY A O 1
ATOM 1431 N N . PHE A 1 198 ? 35.277 24.250 44.216 1.00 42.29 198 PHE A N 1
ATOM 1432 C CA . PHE A 1 198 ? 34.757 23.205 45.102 1.00 41.74 198 PHE A CA 1
ATOM 1433 C C . PHE A 1 198 ? 34.500 21.895 44.354 1.00 43.90 198 PHE A C 1
ATOM 1434 O O . PHE A 1 198 ? 34.183 20.877 44.979 1.00 42.67 198 PHE A O 1
ATOM 1442 N N . GLY A 1 199 ? 34.654 21.928 43.034 1.00 39.85 199 GLY A N 1
ATOM 1443 C CA . GLY A 1 199 ? 34.455 20.756 42.195 1.00 39.63 199 GLY A CA 1
ATOM 1444 C C . GLY A 1 199 ? 34.260 21.072 40.729 1.00 45.94 199 GLY A C 1
ATOM 1445 O O . GLY A 1 199 ? 34.362 22.225 40.296 1.00 44.94 199 GLY A O 1
ATOM 1446 N N . GLU A 1 200 ? 33.996 20.026 39.953 1.00 44.78 200 GLU A N 1
ATOM 1447 C CA . GLU A 1 200 ? 33.776 20.114 38.504 1.00 45.09 200 GLU A CA 1
ATOM 1448 C C . GLU A 1 200 ? 32.430 20.794 38.128 1.00 46.32 200 GLU A C 1
ATOM 1449 O O . GLU A 1 200 ? 31.445 20.690 38.859 1.00 44.60 200 GLU A O 1
ATOM 1455 N N . VAL A 1 201 ? 32.424 21.491 36.987 1.00 41.87 201 VAL A N 1
ATOM 1456 C CA . VAL A 1 201 ? 31.252 22.119 36.384 1.00 41.43 201 VAL A CA 1
ATOM 1457 C C . VAL A 1 201 ? 31.141 21.327 35.077 1.00 47.96 201 VAL A C 1
ATOM 1458 O O . VAL A 1 201 ? 32.115 21.246 34.328 1.00 45.94 201 VAL A O 1
ATOM 1462 N N . CYS A 1 202 ? 30.006 20.684 34.839 1.00 48.34 202 CYS A N 1
ATOM 1463 C CA . CYS A 1 202 ? 29.876 19.876 33.640 1.00 50.43 202 CYS A CA 1
ATOM 1464 C C . CYS A 1 202 ? 28.573 20.144 32.943 1.00 48.71 202 CYS A C 1
ATOM 1465 O O . CYS A 1 202 ? 27.674 20.680 33.569 1.00 48.91 202 CYS A O 1
ATOM 1468 N N . ALA A 1 203 ? 28.461 19.781 31.661 1.00 40.53 203 ALA A N 1
ATOM 1469 C CA . ALA A 1 203 ? 27.230 19.919 30.890 1.00 39.59 203 ALA A CA 1
ATOM 1470 C C . ALA A 1 203 ? 26.324 18.713 31.232 1.00 43.42 203 ALA A C 1
ATOM 1471 O O . ALA A 1 203 ? 26.768 17.573 31.166 1.00 43.86 203 ALA A O 1
ATOM 1473 N N . CYS A 1 204 ? 25.088 18.957 31.653 1.00 40.05 204 CYS A N 1
ATOM 1474 C CA . CYS A 1 204 ? 24.166 17.871 31.975 1.00 40.44 204 CYS A CA 1
ATOM 1475 C C . CYS A 1 204 ? 22.786 18.094 31.348 1.00 43.67 204 CYS A C 1
ATOM 1476 O O . CYS A 1 204 ? 22.411 19.226 31.060 1.00 44.58 204 CYS A O 1
ATOM 1479 N N . GLN A 1 205 ? 22.045 17.018 31.113 1.00 38.09 205 GLN A N 1
ATOM 1480 C CA . GLN A 1 205 ? 20.741 17.121 30.470 1.00 36.64 205 GLN A CA 1
ATOM 1481 C C . GLN A 1 205 ? 19.632 16.420 31.229 1.00 40.98 205 GLN A C 1
ATOM 1482 O O . GLN A 1 205 ? 19.799 15.261 31.613 1.00 40.89 205 GLN A O 1
ATOM 1488 N N . VAL A 1 206 ? 18.477 17.103 31.413 1.00 36.64 206 VAL A N 1
ATOM 1489 C CA . VAL A 1 206 ? 17.327 16.479 32.071 1.00 35.74 206 VAL A CA 1
ATOM 1490 C C . VAL A 1 206 ? 16.841 15.333 31.145 1.00 39.34 206 VAL A C 1
ATOM 1491 O O . VAL A 1 206 ? 16.563 15.569 29.977 1.00 37.12 206 VAL A O 1
ATOM 1495 N N . ARG A 1 207 ? 16.798 14.098 31.657 1.00 39.36 207 ARG A N 1
ATOM 1496 C CA . ARG A 1 207 ? 16.402 12.925 30.851 1.00 40.80 207 ARG A CA 1
ATOM 1497 C C . ARG A 1 207 ? 15.041 13.084 30.183 1.00 46.61 207 ARG A C 1
ATOM 1498 O O . ARG A 1 207 ? 14.952 12.955 28.954 1.00 46.13 207 ARG A O 1
ATOM 1506 N N . ALA A 1 208 ? 13.996 13.396 30.987 1.00 43.80 208 ALA A N 1
ATOM 1507 C CA . ALA A 1 208 ? 12.621 13.546 30.512 1.00 43.19 208 ALA A CA 1
ATOM 1508 C C . ALA A 1 208 ? 12.387 14.683 29.525 1.00 46.14 208 ALA A C 1
ATOM 1509 O O . ALA A 1 208 ? 11.545 14.512 28.645 1.00 48.75 208 ALA A O 1
ATOM 1511 N N . THR A 1 209 ? 13.099 15.821 29.634 1.00 38.52 209 THR A N 1
ATOM 1512 C CA . THR A 1 209 ? 12.870 16.941 28.701 1.00 37.38 209 THR A CA 1
ATOM 1513 C C . THR A 1 209 ? 13.935 17.152 27.630 1.00 39.95 209 THR A C 1
ATOM 1514 O O . THR A 1 209 ? 13.648 17.758 26.597 1.00 39.23 209 THR A O 1
ATOM 1518 N N . GLY A 1 210 ? 15.160 16.737 27.918 1.00 35.94 210 GLY A N 1
ATOM 1519 C CA . GLY A 1 210 ? 16.281 16.931 27.014 1.00 36.12 210 GLY A CA 1
ATOM 1520 C C . GLY A 1 210 ? 16.932 18.301 27.141 1.00 42.11 210 GLY A C 1
ATOM 1521 O O . GLY A 1 210 ? 17.834 18.627 26.363 1.00 42.49 210 GLY A O 1
ATOM 1522 N N . LYS A 1 211 ? 16.483 19.129 28.123 1.00 37.79 211 LYS A N 1
ATOM 1523 C CA . LYS A 1 211 ? 17.039 20.459 28.330 1.00 35.82 211 LYS A CA 1
ATOM 1524 C C . LYS A 1 211 ? 18.417 20.388 28.957 1.00 36.20 211 LYS A C 1
ATOM 1525 O O . LYS A 1 211 ? 18.649 19.628 29.894 1.00 32.26 211 LYS A O 1
ATOM 1531 N N . MET A 1 212 ? 19.326 21.187 28.397 1.00 34.41 212 MET A N 1
ATOM 1532 C CA . MET A 1 212 ? 20.713 21.292 28.796 1.00 34.67 212 MET A CA 1
ATOM 1533 C C . MET A 1 212 ? 20.897 22.324 29.886 1.00 33.72 212 MET A C 1
ATOM 1534 O O . MET A 1 212 ? 20.334 23.424 29.847 1.00 30.59 212 MET A O 1
ATOM 1539 N N . TYR A 1 213 ? 21.736 21.954 30.849 1.00 29.66 213 TYR A N 1
ATOM 1540 C CA . TYR A 1 213 ? 22.137 22.749 31.993 1.00 28.84 213 TYR A CA 1
ATOM 1541 C C . TYR A 1 213 ? 23.617 22.559 32.255 1.00 32.72 213 TYR A C 1
ATOM 1542 O O . TYR A 1 213 ? 24.265 21.752 31.604 1.00 29.89 213 TYR A O 1
ATOM 1551 N N . ALA A 1 214 ? 24.144 23.309 33.215 1.00 32.96 214 ALA A N 1
ATOM 1552 C CA . ALA A 1 214 ? 25.518 23.229 33.682 1.00 34.42 214 ALA A CA 1
ATOM 1553 C C . ALA A 1 214 ? 25.370 22.708 35.121 1.00 42.52 214 ALA A C 1
ATOM 1554 O O . ALA A 1 214 ? 24.657 23.321 35.913 1.00 42.73 214 ALA A O 1
ATOM 1556 N N . CYS A 1 215 ? 25.964 21.558 35.450 1.00 42.27 215 CYS A N 1
ATOM 1557 C CA . CYS A 1 215 ? 25.868 21.013 36.802 1.00 43.43 215 CYS A CA 1
ATOM 1558 C C . CYS A 1 215 ? 27.141 21.313 37.602 1.00 43.39 215 CYS A C 1
ATOM 1559 O O . CYS A 1 215 ? 28.193 20.723 37.362 1.00 43.53 215 CYS A O 1
ATOM 1562 N N . LYS A 1 216 ? 27.037 22.250 38.540 1.00 37.21 216 LYS A N 1
ATOM 1563 C CA . LYS A 1 216 ? 28.119 22.645 39.426 1.00 35.32 216 LYS A CA 1
ATOM 1564 C C . LYS A 1 216 ? 28.088 21.654 40.576 1.00 38.48 216 LYS A C 1
ATOM 1565 O O . LYS A 1 216 ? 27.119 21.620 41.328 1.00 37.80 216 LYS A O 1
ATOM 1571 N N . LYS A 1 217 ? 29.123 20.807 40.662 1.00 36.70 217 LYS A N 1
ATOM 1572 C CA . LYS A 1 217 ? 29.329 19.791 41.690 1.00 37.08 217 LYS A CA 1
ATOM 1573 C C . LYS A 1 217 ? 30.233 20.428 42.737 1.00 41.21 217 LYS A C 1
ATOM 1574 O O . LYS A 1 217 ? 31.327 20.879 42.408 1.00 40.19 217 LYS A O 1
ATOM 1580 N N . LEU A 1 218 ? 29.745 20.521 43.975 1.00 39.02 218 LEU A N 1
ATOM 1581 C CA . LEU A 1 218 ? 30.458 21.090 45.117 1.00 39.39 218 LEU A CA 1
ATOM 1582 C C . LEU A 1 218 ? 30.768 19.906 46.023 1.00 44.52 218 LEU A C 1
ATOM 1583 O O . LEU A 1 218 ? 29.866 19.371 46.685 1.00 42.62 218 LEU A O 1
ATOM 1588 N N . GLN A 1 219 ? 32.037 19.456 46.003 1.00 43.69 219 GLN A N 1
ATOM 1589 C CA . GLN A 1 219 ? 32.496 18.285 46.761 1.00 43.48 219 GLN A CA 1
ATOM 1590 C C . GLN A 1 219 ? 32.461 18.516 48.247 1.00 42.82 219 GLN A C 1
ATOM 1591 O O . GLN A 1 219 ? 32.936 19.540 48.746 1.00 42.68 219 GLN A O 1
ATOM 1597 N N . LYS A 1 220 ? 31.849 17.564 48.942 1.00 36.47 220 LYS A N 1
ATOM 1598 C CA . LYS A 1 220 ? 31.651 17.577 50.386 1.00 35.72 220 LYS A CA 1
ATOM 1599 C C . LYS A 1 220 ? 32.946 17.756 51.165 1.00 44.12 220 LYS A C 1
ATOM 1600 O O . LYS A 1 220 ? 32.970 18.501 52.147 1.00 45.29 220 LYS A O 1
ATOM 1606 N N . LYS A 1 221 ? 34.028 17.115 50.691 1.00 41.60 221 LYS A N 1
ATOM 1607 C CA . LYS A 1 221 ? 35.348 17.189 51.301 1.00 40.97 221 LYS A CA 1
ATOM 1608 C C . LYS A 1 221 ? 35.994 18.553 51.085 1.00 45.01 221 LYS A C 1
ATOM 1609 O O . LYS A 1 221 ? 36.648 19.062 52.009 1.00 43.91 221 LYS A O 1
ATOM 1615 N N . ARG A 1 222 ? 35.780 19.160 49.877 1.00 42.17 222 ARG A N 1
ATOM 1616 C CA . ARG A 1 222 ? 36.299 20.481 49.492 1.00 41.62 222 ARG A CA 1
ATOM 1617 C C . ARG A 1 222 ? 35.607 21.598 50.266 1.00 47.03 222 ARG A C 1
ATOM 1618 O O . ARG A 1 222 ? 36.282 22.514 50.735 1.00 48.11 222 ARG A O 1
ATOM 1626 N N . ILE A 1 223 ? 34.270 21.504 50.446 1.00 43.39 223 ILE A N 1
ATOM 1627 C CA . ILE A 1 223 ? 33.470 22.457 51.233 1.00 42.27 223 ILE A CA 1
ATOM 1628 C C . ILE A 1 223 ? 33.977 22.429 52.694 1.00 45.68 223 ILE A C 1
ATOM 1629 O O . ILE A 1 223 ? 34.097 23.492 53.318 1.00 46.22 223 ILE A O 1
ATOM 1634 N N . LYS A 1 224 ? 34.256 21.216 53.234 1.00 40.39 224 LYS A N 1
ATOM 1635 C CA . LYS A 1 224 ? 34.728 21.076 54.599 1.00 40.56 224 LYS A CA 1
ATOM 1636 C C . LYS A 1 224 ? 36.067 21.783 54.807 1.00 47.73 224 LYS A C 1
ATOM 1637 O O . LYS A 1 224 ? 36.132 22.704 55.633 1.00 48.84 224 LYS A O 1
ATOM 1643 N N . LYS A 1 225 ? 37.101 21.377 54.032 1.00 45.00 225 LYS A N 1
ATOM 1644 C CA . LYS A 1 225 ? 38.480 21.896 54.055 1.00 45.40 225 LYS A CA 1
ATOM 1645 C C . LYS A 1 225 ? 38.536 23.403 53.863 1.00 48.71 225 LYS A C 1
ATOM 1646 O O . LYS A 1 225 ? 39.382 24.062 54.471 1.00 49.63 225 LYS A O 1
ATOM 1652 N N . ARG A 1 226 ? 37.649 23.941 53.015 1.00 43.06 226 ARG A N 1
ATOM 1653 C CA . ARG A 1 226 ? 37.585 25.370 52.729 1.00 41.74 226 ARG A CA 1
ATOM 1654 C C . ARG A 1 226 ? 36.627 26.134 53.650 1.00 43.30 226 ARG A C 1
ATOM 1655 O O . ARG A 1 226 ? 36.612 27.359 53.608 1.00 42.08 226 ARG A O 1
ATOM 1663 N N . LYS A 1 227 ? 35.851 25.426 54.500 1.00 41.64 227 LYS A N 1
ATOM 1664 C CA . LYS A 1 227 ? 34.861 26.011 55.441 1.00 41.89 227 LYS A CA 1
ATOM 1665 C C . LYS A 1 227 ? 33.746 26.821 54.684 1.00 45.04 227 LYS A C 1
ATOM 1666 O O . LYS A 1 227 ? 33.283 27.867 55.167 1.00 44.42 227 LYS A O 1
ATOM 1672 N N . GLY A 1 228 ? 33.349 26.318 53.506 1.00 39.91 228 GLY A N 1
ATOM 1673 C CA . GLY A 1 228 ? 32.362 26.961 52.644 1.00 38.99 228 GLY A CA 1
ATOM 1674 C C . GLY A 1 228 ? 30.908 26.600 52.860 1.00 41.63 228 GLY A C 1
ATOM 1675 O O . GLY A 1 228 ? 30.111 26.747 51.936 1.00 42.18 228 GLY A O 1
ATOM 1676 N N . GLU A 1 229 ? 30.541 26.150 54.068 1.00 36.85 229 GLU A N 1
ATOM 1677 C CA . GLU A 1 229 ? 29.167 25.769 54.413 1.00 36.22 229 GLU A CA 1
ATOM 1678 C C . GLU A 1 229 ? 28.231 26.958 54.314 1.00 41.75 229 GLU A C 1
ATOM 1679 O O . GLU A 1 229 ? 27.205 26.852 53.646 1.00 42.55 229 GLU A O 1
ATOM 1685 N N . ALA A 1 230 ? 28.583 28.090 54.961 1.00 38.47 230 ALA A N 1
ATOM 1686 C CA . ALA A 1 230 ? 27.765 29.302 54.942 1.00 38.11 230 ALA A CA 1
ATOM 1687 C C . ALA A 1 230 ? 27.640 29.810 53.534 1.00 42.49 230 ALA A C 1
ATOM 1688 O O . ALA A 1 230 ? 26.530 30.149 53.117 1.00 42.96 230 ALA A O 1
ATOM 1690 N N . MET A 1 231 ? 28.762 29.828 52.797 1.00 38.46 231 MET A N 1
ATOM 1691 C CA . MET A 1 231 ? 28.835 30.287 51.419 1.00 39.22 231 MET A CA 1
ATOM 1692 C C . MET A 1 231 ? 27.930 29.519 50.475 1.00 42.09 231 MET A C 1
ATOM 1693 O O . MET A 1 231 ? 27.242 30.135 49.657 1.00 42.49 231 MET A O 1
ATOM 1698 N N . ALA A 1 232 ? 27.945 28.183 50.574 1.00 37.28 232 ALA A N 1
ATOM 1699 C CA . ALA A 1 232 ? 27.153 27.292 49.738 1.00 36.73 232 ALA A CA 1
ATOM 1700 C C . ALA A 1 232 ? 25.667 27.457 50.029 1.00 39.59 232 ALA A C 1
ATOM 1701 O O . ALA A 1 232 ? 24.861 27.487 49.099 1.00 41.72 232 ALA A O 1
ATOM 1703 N N . LEU A 1 233 ? 25.302 27.550 51.308 1.00 33.06 233 LEU A N 1
ATOM 1704 C CA . LEU A 1 233 ? 23.926 27.723 51.752 1.00 32.09 233 LEU A CA 1
ATOM 1705 C C . LEU A 1 233 ? 23.374 29.090 51.223 1.00 36.91 233 LEU A C 1
ATOM 1706 O O . LEU A 1 233 ? 22.266 29.153 50.676 1.00 37.63 233 LEU A O 1
ATOM 1711 N N . ASN A 1 234 ? 24.193 30.147 51.320 1.00 33.43 234 ASN A N 1
ATOM 1712 C CA . ASN A 1 234 ? 23.892 31.495 50.844 1.00 33.09 234 ASN A CA 1
ATOM 1713 C C . ASN A 1 234 ? 23.790 31.571 49.321 1.00 37.66 234 ASN A C 1
ATOM 1714 O O . ASN A 1 234 ? 22.856 32.201 48.828 1.00 39.96 234 ASN A O 1
ATOM 1719 N N . GLU A 1 235 ? 24.742 30.970 48.584 1.00 31.37 235 GLU A N 1
ATOM 1720 C CA . GLU A 1 235 ? 24.730 30.983 47.126 1.00 31.55 235 GLU A CA 1
ATOM 1721 C C . GLU A 1 235 ? 23.420 30.379 46.636 1.00 34.64 235 GLU A C 1
ATOM 1722 O O . GLU A 1 235 ? 22.695 31.044 45.908 1.00 35.48 235 GLU A O 1
ATOM 1728 N N . LYS A 1 236 ? 23.093 29.155 47.088 1.00 29.93 236 LYS A N 1
ATOM 1729 C CA . LYS A 1 236 ? 21.855 28.417 46.767 1.00 29.12 236 LYS A CA 1
ATOM 1730 C C . LYS A 1 236 ? 20.630 29.307 46.927 1.00 32.75 236 LYS A C 1
ATOM 1731 O O . LYS A 1 236 ? 19.878 29.477 45.981 1.00 32.95 236 LYS A O 1
ATOM 1737 N N . ARG A 1 237 ? 20.461 29.893 48.121 1.00 29.50 237 ARG A N 1
ATOM 1738 C CA . ARG A 1 237 ? 19.351 30.758 48.478 1.00 29.51 237 ARG A CA 1
ATOM 1739 C C . ARG A 1 237 ? 19.171 31.998 47.554 1.00 34.25 237 ARG A C 1
ATOM 1740 O O . ARG A 1 237 ? 18.049 32.325 47.154 1.00 34.34 237 ARG A O 1
ATOM 1748 N N . ILE A 1 238 ? 20.284 32.683 47.248 1.00 30.16 238 ILE A N 1
ATOM 1749 C CA . ILE A 1 238 ? 20.331 33.871 46.404 1.00 29.33 238 ILE A CA 1
ATOM 1750 C C . ILE A 1 238 ? 19.939 33.490 44.977 1.00 32.40 238 ILE A C 1
ATOM 1751 O O . ILE A 1 238 ? 19.122 34.190 44.378 1.00 32.78 238 ILE A O 1
ATOM 1756 N N . LEU A 1 239 ? 20.468 32.363 44.458 1.00 27.77 239 LEU A N 1
ATOM 1757 C CA . LEU A 1 239 ? 20.159 31.876 43.115 1.00 27.77 239 LEU A CA 1
ATOM 1758 C C . LEU A 1 239 ? 18.683 31.548 42.914 1.00 33.97 239 LEU A C 1
ATOM 1759 O O . LEU A 1 239 ? 18.178 31.768 41.814 1.00 33.49 239 LEU A O 1
ATOM 1764 N N . GLU A 1 240 ? 17.981 31.087 43.976 1.00 32.95 240 GLU A N 1
ATOM 1765 C CA . GLU A 1 240 ? 16.536 30.778 43.952 1.00 33.17 240 GLU A CA 1
ATOM 1766 C C . GLU A 1 240 ? 15.678 32.038 44.133 1.00 36.84 240 GLU A C 1
ATOM 1767 O O . GLU A 1 240 ? 14.534 32.089 43.640 1.00 38.59 240 GLU A O 1
ATOM 1773 N N . LYS A 1 241 ? 16.199 33.027 44.880 1.00 30.46 241 LYS A N 1
ATOM 1774 C CA . LYS A 1 241 ? 15.487 34.273 45.174 1.00 29.98 241 LYS A CA 1
ATOM 1775 C C . LYS A 1 241 ? 15.423 35.209 43.954 1.00 35.48 241 LYS A C 1
ATOM 1776 O O . LYS A 1 241 ? 14.387 35.818 43.704 1.00 36.85 241 LYS A O 1
ATOM 1782 N N . VAL A 1 242 ? 16.528 35.324 43.211 1.00 30.46 242 VAL A N 1
ATOM 1783 C CA . VAL A 1 242 ? 16.624 36.184 42.041 1.00 29.28 242 VAL A CA 1
ATOM 1784 C C . VAL A 1 242 ? 15.961 35.487 40.862 1.00 33.80 242 VAL A C 1
ATOM 1785 O O . VAL A 1 242 ? 16.204 34.311 40.610 1.00 32.88 242 VAL A O 1
ATOM 1789 N N . GLN A 1 243 ? 15.134 36.237 40.143 1.00 32.50 243 GLN A N 1
ATOM 1790 C CA . GLN A 1 243 ? 14.418 35.829 38.937 1.00 33.16 243 GLN A CA 1
ATOM 1791 C C . GLN A 1 243 ? 14.808 36.884 37.852 1.00 38.27 243 GLN A C 1
ATOM 1792 O O . GLN A 1 243 ? 14.112 37.888 37.617 1.00 39.30 243 GLN A O 1
ATOM 1798 N N . SER A 1 244 ? 15.988 36.679 37.260 1.00 32.43 244 SER A N 1
ATOM 1799 C CA . SER A 1 244 ? 16.554 37.586 36.273 1.00 30.66 244 SER A CA 1
ATOM 1800 C C . SER A 1 244 ? 17.133 36.875 35.044 1.00 33.46 244 SER A C 1
ATOM 1801 O O . SER A 1 244 ? 17.816 35.846 35.171 1.00 34.35 244 SER A O 1
ATOM 1804 N N . ARG A 1 245 ? 16.899 37.457 33.858 1.00 27.71 245 ARG A N 1
ATOM 1805 C CA . ARG A 1 245 ? 17.448 36.939 32.605 1.00 27.23 245 ARG A CA 1
ATOM 1806 C C . ARG A 1 245 ? 18.950 37.194 32.586 1.00 30.97 245 ARG A C 1
ATOM 1807 O O . ARG A 1 245 ? 19.646 36.640 31.731 1.00 31.71 245 ARG A O 1
ATOM 1815 N N . PHE A 1 246 ? 19.434 38.060 33.507 1.00 27.15 246 PHE A N 1
ATOM 1816 C CA . PHE A 1 246 ? 20.811 38.518 33.596 1.00 27.96 246 PHE A CA 1
ATOM 1817 C C . PHE A 1 246 ? 21.580 38.028 34.803 1.00 31.87 246 PHE A C 1
ATOM 1818 O O . PHE A 1 246 ? 22.634 38.589 35.127 1.00 32.48 246 PHE A O 1
ATOM 1826 N N . VAL A 1 247 ? 21.080 36.983 35.457 1.00 26.52 247 VAL A N 1
ATOM 1827 C CA . VAL A 1 247 ? 21.752 36.343 36.592 1.00 25.87 247 VAL A CA 1
ATOM 1828 C C . VAL A 1 247 ? 21.616 34.825 36.340 1.00 29.64 247 VAL A C 1
ATOM 1829 O O . VAL A 1 247 ? 20.554 34.365 35.912 1.00 28.46 247 VAL A O 1
ATOM 1833 N N . VAL A 1 248 ? 22.677 34.058 36.579 1.00 27.04 248 VAL A N 1
ATOM 1834 C CA . VAL A 1 248 ? 22.621 32.602 36.389 1.00 26.37 248 VAL A CA 1
ATOM 1835 C C . VAL A 1 248 ? 21.500 32.111 37.291 1.00 32.76 248 VAL A C 1
ATOM 1836 O O . VAL A 1 248 ? 21.384 32.541 38.439 1.00 33.21 248 VAL A O 1
ATOM 1840 N N . SER A 1 249 ? 20.633 31.292 36.734 1.00 30.50 249 SER A N 1
ATOM 1841 C CA . SER A 1 249 ? 19.477 30.757 37.416 1.00 30.31 249 SER A CA 1
ATOM 1842 C C . SER A 1 249 ? 19.753 29.335 37.861 1.00 33.09 249 SER A C 1
ATOM 1843 O O . SER A 1 249 ? 20.334 28.552 37.085 1.00 30.63 249 SER A O 1
ATOM 1846 N N . LEU A 1 250 ? 19.329 29.016 39.120 1.00 28.14 250 LEU A N 1
ATOM 1847 C CA . LEU A 1 250 ? 19.366 27.677 39.680 1.00 26.54 250 LEU A CA 1
ATOM 1848 C C . LEU A 1 250 ? 18.034 27.044 39.282 1.00 30.06 250 LEU A C 1
ATOM 1849 O O . LEU A 1 250 ? 16.972 27.646 39.537 1.00 29.98 250 LEU A O 1
ATOM 1854 N N . ALA A 1 251 ? 18.081 25.848 38.660 1.00 25.65 251 ALA A N 1
ATOM 1855 C CA . ALA A 1 251 ? 16.876 25.116 38.241 1.00 24.84 251 ALA A CA 1
ATOM 1856 C C . ALA A 1 251 ? 16.628 23.878 39.130 1.00 28.41 251 ALA A C 1
ATOM 1857 O O . ALA A 1 251 ? 15.477 23.485 39.377 1.00 26.64 251 ALA A O 1
ATOM 1859 N N . TYR A 1 252 ? 17.710 23.267 39.610 1.00 25.10 252 TYR A N 1
ATOM 1860 C CA . TYR A 1 252 ? 17.600 22.082 40.442 1.00 25.43 252 TYR A CA 1
ATOM 1861 C C . TYR A 1 252 ? 18.690 22.035 41.469 1.00 32.12 252 TYR A C 1
ATOM 1862 O O . TYR A 1 252 ? 19.731 22.672 41.316 1.00 31.25 252 TYR A O 1
ATOM 1871 N N . ALA A 1 253 ? 18.470 21.205 42.500 1.00 31.41 253 ALA A N 1
ATOM 1872 C CA . ALA A 1 253 ? 19.444 20.924 43.552 1.00 31.57 253 ALA A CA 1
ATOM 1873 C C . ALA A 1 253 ? 19.296 19.455 43.947 1.00 36.25 253 ALA A C 1
ATOM 1874 O O . ALA A 1 253 ? 18.180 18.965 44.117 1.00 36.01 253 ALA A O 1
ATOM 1876 N N . TYR A 1 254 ? 20.416 18.744 44.011 1.00 33.24 254 TYR A N 1
ATOM 1877 C CA . TYR A 1 254 ? 20.431 17.344 44.401 1.00 33.72 254 TYR A CA 1
ATOM 1878 C C . TYR A 1 254 ? 21.686 17.007 45.205 1.00 36.88 254 TYR A C 1
ATOM 1879 O O . TYR A 1 254 ? 22.626 17.800 45.317 1.00 34.14 254 TYR A O 1
ATOM 1888 N N . GLU A 1 255 ? 21.658 15.841 45.802 1.00 35.90 255 GLU A N 1
ATOM 1889 C CA . GLU A 1 255 ? 22.737 15.385 46.654 1.00 36.44 255 GLU A CA 1
ATOM 1890 C C . GLU A 1 255 ? 23.198 13.999 46.259 1.00 41.70 255 GLU A C 1
ATOM 1891 O O . GLU A 1 255 ? 22.429 13.129 45.819 1.00 39.91 255 GLU A O 1
ATOM 1897 N N . THR A 1 256 ? 24.496 13.845 46.401 1.00 42.14 256 THR A N 1
ATOM 1898 C CA . THR A 1 256 ? 25.325 12.679 46.139 1.00 42.94 256 THR A CA 1
ATOM 1899 C C . THR A 1 256 ? 26.022 12.358 47.479 1.00 49.29 256 THR A C 1
ATOM 1900 O O . THR A 1 256 ? 25.998 13.178 48.414 1.00 49.59 256 THR A O 1
ATOM 1904 N N . LYS A 1 257 ? 26.600 11.163 47.583 1.00 46.48 257 LYS A N 1
ATOM 1905 C CA . LYS A 1 257 ? 27.345 10.705 48.760 1.00 46.49 257 LYS A CA 1
ATOM 1906 C C . LYS A 1 257 ? 28.626 11.566 48.978 1.00 52.08 257 LYS A C 1
ATOM 1907 O O . LYS A 1 257 ? 29.087 11.722 50.115 1.00 51.80 257 LYS A O 1
ATOM 1913 N N . ASP A 1 258 ? 29.173 12.144 47.890 1.00 49.53 258 ASP A N 1
ATOM 1914 C CA . ASP A 1 258 ? 30.380 12.962 47.942 1.00 49.64 258 ASP A CA 1
ATOM 1915 C C . ASP A 1 258 ? 30.205 14.421 47.508 1.00 48.82 258 ASP A C 1
ATOM 1916 O O . ASP A 1 258 ? 31.156 15.196 47.653 1.00 48.59 258 ASP A O 1
ATOM 1921 N N . ALA A 1 259 ? 29.014 14.810 46.986 1.00 41.89 259 ALA A N 1
ATOM 1922 C CA . ALA A 1 259 ? 28.782 16.183 46.518 1.00 38.51 259 ALA A CA 1
ATOM 1923 C C . ALA A 1 259 ? 27.367 16.734 46.705 1.00 39.65 259 ALA A C 1
ATOM 1924 O O . ALA A 1 259 ? 26.399 15.986 46.851 1.00 37.03 259 ALA A O 1
ATOM 1926 N N . LEU A 1 260 ? 27.273 18.076 46.675 1.00 36.68 260 LEU A N 1
ATOM 1927 C CA . LEU A 1 260 ? 26.044 18.881 46.705 1.00 35.96 260 LEU A CA 1
ATOM 1928 C C . LEU A 1 260 ? 26.030 19.475 45.304 1.00 41.48 260 LEU A C 1
ATOM 1929 O O . LEU A 1 260 ? 27.045 20.025 44.886 1.00 41.87 260 LEU A O 1
ATOM 1934 N N . CYS A 1 261 ? 24.942 19.316 44.548 1.00 39.33 261 CYS A N 1
ATOM 1935 C CA . CYS A 1 261 ? 24.952 19.789 43.169 1.00 39.48 261 CYS A CA 1
ATOM 1936 C C . CYS A 1 261 ? 23.869 20.792 42.823 1.00 38.30 261 CYS A C 1
ATOM 1937 O O . CYS A 1 261 ? 22.697 20.621 43.150 1.00 35.84 261 CYS A O 1
ATOM 1940 N N . LEU A 1 262 ? 24.302 21.828 42.104 1.00 32.56 262 LEU A N 1
ATOM 1941 C CA . LEU A 1 262 ? 23.519 22.958 41.636 1.00 29.71 262 LEU A CA 1
ATOM 1942 C C . LEU A 1 262 ? 23.433 22.869 40.138 1.00 33.43 262 LEU A C 1
ATOM 1943 O O . LEU A 1 262 ? 24.463 22.958 39.468 1.00 33.91 262 LEU A O 1
ATOM 1948 N N . VAL A 1 263 ? 22.208 22.662 39.607 1.00 28.68 263 VAL A N 1
ATOM 1949 C CA . VAL A 1 263 ? 21.949 22.574 38.170 1.00 26.86 263 VAL A CA 1
ATOM 1950 C C . VAL A 1 263 ? 21.574 24.008 37.715 1.00 32.14 263 VAL A C 1
ATOM 1951 O O . VAL A 1 263 ? 20.562 24.558 38.149 1.00 31.97 263 VAL A O 1
ATOM 1955 N N . LEU A 1 264 ? 22.448 24.616 36.882 1.00 28.20 264 LEU A N 1
ATOM 1956 C CA . LEU A 1 264 ? 22.376 25.996 36.440 1.00 28.58 264 LEU A CA 1
ATOM 1957 C C . LEU A 1 264 ? 22.261 26.239 34.957 1.00 34.55 264 LEU A C 1
ATOM 1958 O O . LEU A 1 264 ? 22.478 25.340 34.149 1.00 35.87 264 LEU A O 1
ATOM 1963 N N . THR A 1 265 ? 21.934 27.495 34.608 1.00 31.16 265 THR A N 1
ATOM 1964 C CA . THR A 1 265 ? 21.805 27.978 33.235 1.00 31.18 265 THR A CA 1
ATOM 1965 C C . THR A 1 265 ? 23.132 27.690 32.548 1.00 36.50 265 THR A C 1
ATOM 1966 O O . THR A 1 265 ? 24.183 28.076 33.073 1.00 35.47 265 THR A O 1
ATOM 1970 N N . ILE A 1 266 ? 23.091 26.991 31.393 1.00 33.23 266 ILE A N 1
ATOM 1971 C CA . ILE A 1 266 ? 24.319 26.694 30.649 1.00 31.44 266 ILE A CA 1
ATOM 1972 C C . ILE A 1 266 ? 24.726 27.950 29.879 1.00 35.07 266 ILE A C 1
ATOM 1973 O O . ILE A 1 266 ? 23.891 28.539 29.202 1.00 35.66 266 ILE A O 1
ATOM 1978 N N . MET A 1 267 ? 25.984 28.394 30.049 1.00 32.66 267 MET A N 1
ATOM 1979 C CA . MET A 1 267 ? 26.553 29.607 29.425 1.00 32.20 267 MET A CA 1
ATOM 1980 C C . MET A 1 267 ? 27.763 29.244 28.540 1.00 41.33 267 MET A C 1
ATOM 1981 O O . MET A 1 267 ? 28.917 29.333 28.978 1.00 42.50 267 MET A O 1
ATOM 1986 N N . ASN A 1 268 ? 27.478 28.818 27.293 1.00 39.64 268 ASN A N 1
ATOM 1987 C CA . ASN A 1 268 ? 28.479 28.364 26.317 1.00 39.98 268 ASN A CA 1
ATOM 1988 C C . ASN A 1 268 ? 29.444 29.421 25.764 1.00 44.84 268 ASN A C 1
ATOM 1989 O O . ASN A 1 268 ? 30.571 29.062 25.420 1.00 45.24 268 ASN A O 1
ATOM 1994 N N . GLY A 1 269 ? 29.011 30.676 25.686 1.00 41.00 269 GLY A N 1
ATOM 1995 C CA . GLY A 1 269 ? 29.784 31.786 25.134 1.00 41.19 269 GLY A CA 1
ATOM 1996 C C . GLY A 1 269 ? 31.045 32.252 25.843 1.00 47.94 269 GLY A C 1
ATOM 1997 O O . GLY A 1 269 ? 31.677 33.208 25.381 1.00 47.68 269 GLY A O 1
ATOM 1998 N N . GLY A 1 270 ? 31.415 31.597 26.947 1.00 45.87 270 GLY A N 1
ATOM 1999 C CA . GLY A 1 270 ? 32.612 31.933 27.716 1.00 45.10 270 GLY A CA 1
ATOM 2000 C C . GLY A 1 270 ? 32.406 33.082 28.677 1.00 48.07 270 GLY A C 1
ATOM 2001 O O . GLY A 1 270 ? 31.289 33.602 28.791 1.00 48.19 270 GLY A O 1
ATOM 2002 N N . ASP A 1 271 ? 33.470 33.479 29.395 1.00 42.38 271 ASP A N 1
ATOM 2003 C CA . ASP A 1 271 ? 33.344 34.589 30.329 1.00 41.12 271 ASP A CA 1
ATOM 2004 C C . ASP A 1 271 ? 33.905 35.877 29.730 1.00 43.31 271 ASP A C 1
ATOM 2005 O O . ASP A 1 271 ? 34.466 35.831 28.645 1.00 42.88 271 ASP A O 1
ATOM 2010 N N . LEU A 1 272 ? 33.719 37.026 30.392 1.00 40.01 272 LEU A N 1
ATOM 2011 C CA . LEU A 1 272 ? 34.199 38.289 29.841 1.00 40.11 272 LEU A CA 1
ATOM 2012 C C . LEU A 1 272 ? 35.706 38.465 29.902 1.00 45.13 272 LEU A C 1
ATOM 2013 O O . LEU A 1 272 ? 36.244 39.183 29.060 1.00 45.68 272 LEU A O 1
ATOM 2018 N N . LYS A 1 273 ? 36.387 37.812 30.859 1.00 41.12 273 LYS A N 1
ATOM 2019 C CA . LYS A 1 273 ? 37.845 37.909 30.984 1.00 40.64 273 LYS A CA 1
ATOM 2020 C C . LYS A 1 273 ? 38.492 37.355 29.702 1.00 44.38 273 LYS A C 1
ATOM 2021 O O . LYS A 1 273 ? 39.370 37.995 29.130 1.00 45.87 273 LYS A O 1
ATOM 2027 N N . PHE A 1 274 ? 37.988 36.223 29.219 1.00 39.32 274 PHE A N 1
ATOM 2028 C CA . PHE A 1 274 ? 38.443 35.539 28.012 1.00 38.60 274 PHE A CA 1
ATOM 2029 C C . PHE A 1 274 ? 38.268 36.383 26.748 1.00 45.72 274 PHE A C 1
ATOM 2030 O O . PHE A 1 274 ? 39.104 36.326 25.849 1.00 45.59 274 PHE A O 1
ATOM 2038 N N . HIS A 1 275 ? 37.161 37.134 26.669 1.00 43.38 275 HIS A N 1
ATOM 2039 C CA . HIS A 1 275 ? 36.840 37.982 25.519 1.00 42.63 275 HIS A CA 1
ATOM 2040 C C . HIS A 1 275 ? 37.643 39.263 25.525 1.00 47.47 275 HIS A C 1
ATOM 2041 O O . HIS A 1 275 ? 37.941 39.779 24.451 1.00 47.98 275 HIS A O 1
ATOM 2048 N N . ILE A 1 276 ? 37.986 39.783 26.732 1.00 43.38 276 ILE A N 1
ATOM 2049 C CA . ILE A 1 276 ? 38.783 40.995 26.898 1.00 42.04 276 ILE A CA 1
ATOM 2050 C C . ILE A 1 276 ? 40.236 40.652 26.560 1.00 49.22 276 ILE A C 1
ATOM 2051 O O . ILE A 1 276 ? 40.857 41.355 25.761 1.00 50.36 276 ILE A O 1
ATOM 2056 N N . TYR A 1 277 ? 40.771 39.580 27.170 1.00 44.80 277 TYR A N 1
ATOM 2057 C CA . TYR A 1 277 ? 42.160 39.221 27.008 1.00 44.39 277 TYR A CA 1
ATOM 2058 C C . TYR A 1 277 ? 42.438 38.225 25.884 1.00 51.92 277 TYR A C 1
ATOM 2059 O O . TYR A 1 277 ? 42.910 38.661 24.833 1.00 53.43 277 TYR A O 1
ATOM 2068 N N . ASN A 1 278 ? 42.166 36.922 26.090 1.00 48.81 278 ASN A N 1
ATOM 2069 C CA . ASN A 1 278 ? 42.410 35.827 25.146 1.00 48.20 278 ASN A CA 1
ATOM 2070 C C . ASN A 1 278 ? 42.046 36.111 23.699 1.00 51.91 278 ASN A C 1
ATOM 2071 O O . ASN A 1 278 ? 42.882 35.848 22.831 1.00 52.99 278 ASN A O 1
ATOM 2076 N N . LEU A 1 279 ? 40.856 36.644 23.415 1.00 47.25 279 LEU A N 1
ATOM 2077 C CA . LEU A 1 279 ? 40.543 36.925 22.013 1.00 47.75 279 LEU A CA 1
ATOM 2078 C C . LEU A 1 279 ? 40.261 38.435 21.763 1.00 53.03 279 LEU A C 1
ATOM 2079 O O . LEU A 1 279 ? 39.728 38.809 20.709 1.00 52.42 279 LEU A O 1
ATOM 2084 N N . GLY A 1 280 ? 40.699 39.275 22.709 1.00 50.96 280 GLY A N 1
ATOM 2085 C CA . GLY A 1 280 ? 40.571 40.731 22.659 1.00 51.10 280 GLY A CA 1
ATOM 2086 C C . GLY A 1 280 ? 41.892 41.406 22.349 1.00 56.55 280 GLY A C 1
ATOM 2087 O O . GLY A 1 280 ? 42.937 40.752 22.360 1.00 56.29 280 GLY A O 1
ATOM 2088 N N . ASN A 1 281 ? 41.851 42.726 22.117 1.00 54.55 281 ASN A N 1
ATOM 2089 C CA . ASN A 1 281 ? 42.966 43.604 21.719 1.00 55.33 281 ASN A CA 1
ATOM 2090 C C . ASN A 1 281 ? 44.164 43.855 22.695 1.00 60.63 281 ASN A C 1
ATOM 2091 O O . ASN A 1 281 ? 45.217 44.149 22.132 1.00 60.83 281 ASN A O 1
ATOM 2096 N N . PRO A 1 282 ? 44.152 43.806 24.062 1.00 57.49 282 PRO A N 1
ATOM 2097 C CA . PRO A 1 282 ? 43.053 43.512 25.010 1.00 56.47 282 PRO A CA 1
ATOM 2098 C C . PRO A 1 282 ? 41.943 44.543 24.916 1.00 57.88 282 PRO A C 1
ATOM 2099 O O . PRO A 1 282 ? 42.213 45.729 24.708 1.00 59.04 282 PRO A O 1
ATOM 2103 N N . GLY A 1 283 ? 40.708 44.080 25.058 1.00 51.05 283 GLY A N 1
ATOM 2104 C CA . GLY A 1 283 ? 39.517 44.915 24.960 1.00 48.60 283 GLY A CA 1
ATOM 2105 C C . GLY A 1 283 ? 38.782 44.660 23.664 1.00 48.81 283 GLY A C 1
ATOM 2106 O O . GLY A 1 283 ? 39.281 43.959 22.786 1.00 48.54 283 GLY A O 1
ATOM 2107 N N . PHE A 1 284 ? 37.588 45.204 23.541 1.00 43.94 284 PHE A N 1
ATOM 2108 C CA . PHE A 1 284 ? 36.745 45.047 22.357 1.00 43.26 284 PHE A CA 1
ATOM 2109 C C . PHE A 1 284 ? 35.981 46.331 22.169 1.00 46.70 284 PHE A C 1
ATOM 2110 O O . PHE A 1 284 ? 36.133 47.222 22.995 1.00 44.92 284 PHE A O 1
ATOM 2118 N N . ASP A 1 285 ? 35.194 46.461 21.095 1.00 46.60 285 ASP A N 1
ATOM 2119 C CA . ASP A 1 285 ? 34.495 47.713 20.804 1.00 48.79 285 ASP A CA 1
ATOM 2120 C C . ASP A 1 285 ? 33.525 48.179 21.878 1.00 55.98 285 ASP A C 1
ATOM 2121 O O . ASP A 1 285 ? 32.875 47.376 22.555 1.00 56.87 285 ASP A O 1
ATOM 2126 N N . GLU A 1 286 ? 33.446 49.517 21.997 1.00 52.37 286 GLU A N 1
ATOM 2127 C CA . GLU A 1 286 ? 32.580 50.276 22.877 1.00 52.16 286 GLU A CA 1
ATOM 2128 C C . GLU A 1 286 ? 31.145 49.773 22.719 1.00 54.42 286 GLU A C 1
ATOM 2129 O O . GLU A 1 286 ? 30.469 49.589 23.723 1.00 54.40 286 GLU A O 1
ATOM 2135 N N . GLN A 1 287 ? 30.703 49.520 21.458 1.00 49.01 287 GLN A N 1
ATOM 2136 C CA . GLN A 1 287 ? 29.369 49.020 21.111 1.00 47.40 287 GLN A CA 1
ATOM 2137 C C . GLN A 1 287 ? 29.039 47.709 21.877 1.00 49.82 287 GLN A C 1
ATOM 2138 O O . GLN A 1 287 ? 27.918 47.564 22.387 1.00 49.20 287 GLN A O 1
ATOM 2144 N N . ARG A 1 288 ? 30.025 46.778 21.983 1.00 44.16 288 ARG A N 1
ATOM 2145 C CA . ARG A 1 288 ? 29.836 45.513 22.725 1.00 42.08 288 ARG A CA 1
ATOM 2146 C C . ARG A 1 288 ? 29.736 45.803 24.221 1.00 44.26 288 ARG A C 1
ATOM 2147 O O . ARG A 1 288 ? 28.769 45.394 24.867 1.00 44.52 288 ARG A O 1
ATOM 2155 N N . ALA A 1 289 ? 30.728 46.540 24.740 1.00 38.91 289 ALA A N 1
ATOM 2156 C CA . ALA A 1 289 ? 30.865 46.952 26.121 1.00 38.80 289 ALA A CA 1
ATOM 2157 C C . ALA A 1 289 ? 29.616 47.635 26.664 1.00 42.51 289 ALA A C 1
ATOM 2158 O O . ALA A 1 289 ? 29.187 47.321 27.769 1.00 44.33 289 ALA A O 1
ATOM 2160 N N . VAL A 1 290 ? 29.028 48.538 25.886 1.00 36.36 290 VAL A N 1
ATOM 2161 C CA . VAL A 1 290 ? 27.840 49.293 26.255 1.00 34.75 290 VAL A CA 1
ATOM 2162 C C . VAL A 1 290 ? 26.617 48.361 26.353 1.00 38.98 290 VAL A C 1
ATOM 2163 O O . VAL A 1 290 ? 25.843 48.494 27.307 1.00 40.00 290 VAL A O 1
ATOM 2167 N N . PHE A 1 291 ? 26.475 47.392 25.413 1.00 33.65 291 PHE A N 1
ATOM 2168 C CA . PHE A 1 291 ? 25.397 46.400 25.432 1.00 31.79 291 PHE A CA 1
ATOM 2169 C C . PHE A 1 291 ? 25.524 45.543 26.711 1.00 34.39 291 PHE A C 1
ATOM 2170 O O . PHE A 1 291 ? 24.524 45.285 27.376 1.00 33.77 291 PHE A O 1
ATOM 2178 N N . TYR A 1 292 ? 26.751 45.122 27.053 1.00 31.32 292 TYR A N 1
ATOM 2179 C CA . TYR A 1 292 ? 27.021 44.326 28.249 1.00 31.05 292 TYR A CA 1
ATOM 2180 C C . TYR A 1 292 ? 26.711 45.126 29.512 1.00 34.36 292 TYR A C 1
ATOM 2181 O O . TYR A 1 292 ? 25.994 44.629 30.377 1.00 34.75 292 TYR A O 1
ATOM 2190 N N . ALA A 1 293 ? 27.174 46.371 29.580 1.00 31.28 293 ALA A N 1
ATOM 2191 C CA . ALA A 1 293 ? 26.917 47.290 30.695 1.00 32.54 293 ALA A CA 1
ATOM 2192 C C . ALA A 1 293 ? 25.401 47.559 30.903 1.00 37.81 293 ALA A C 1
ATOM 2193 O O . ALA A 1 293 ? 24.951 47.740 32.041 1.00 39.26 293 ALA A O 1
ATOM 2195 N N . ALA A 1 294 ? 24.632 47.594 29.803 1.00 32.99 294 ALA A N 1
ATOM 2196 C CA . ALA A 1 294 ? 23.189 47.784 29.807 1.00 32.35 294 ALA A CA 1
ATOM 2197 C C . ALA A 1 294 ? 22.554 46.506 30.371 1.00 37.53 294 ALA A C 1
ATOM 2198 O O . ALA A 1 294 ? 21.692 46.592 31.242 1.00 38.48 294 ALA A O 1
ATOM 2200 N N . GLU A 1 295 ? 23.008 45.326 29.934 1.00 33.58 295 GLU A N 1
ATOM 2201 C CA . GLU A 1 295 ? 22.490 44.066 30.466 1.00 33.51 295 GLU A CA 1
ATOM 2202 C C . GLU A 1 295 ? 22.865 43.895 31.949 1.00 38.50 295 GLU A C 1
ATOM 2203 O O . GLU A 1 295 ? 22.064 43.362 32.716 1.00 38.33 295 GLU A O 1
ATOM 2209 N N . LEU A 1 296 ? 24.056 44.388 32.358 1.00 36.01 296 LEU A N 1
ATOM 2210 C CA . LEU A 1 296 ? 24.554 44.356 33.741 1.00 35.81 296 LEU A CA 1
ATOM 2211 C C . LEU A 1 296 ? 23.676 45.234 34.647 1.00 41.91 296 LEU A C 1
ATOM 2212 O O . LEU A 1 296 ? 23.416 44.857 35.797 1.00 41.62 296 LEU A O 1
ATOM 2217 N N . CYS A 1 297 ? 23.226 46.408 34.122 1.00 39.28 297 CYS A N 1
ATOM 2218 C CA . CYS A 1 297 ? 22.360 47.365 34.816 1.00 40.07 297 CYS A CA 1
ATOM 2219 C C . CYS A 1 297 ? 21.088 46.687 35.260 1.00 39.30 297 CYS A C 1
ATOM 2220 O O . CYS A 1 297 ? 20.636 46.882 36.388 1.00 39.07 297 CYS A O 1
ATOM 2223 N N . CYS A 1 298 ? 20.509 45.907 34.349 1.00 33.23 298 CYS A N 1
ATOM 2224 C CA . CYS A 1 298 ? 19.293 45.135 34.528 1.00 32.88 298 CYS A CA 1
ATOM 2225 C C . CYS A 1 298 ? 19.483 44.048 35.588 1.00 35.60 298 CYS A C 1
ATOM 2226 O O . CYS A 1 298 ? 18.634 43.897 36.482 1.00 36.05 298 CYS A O 1
ATOM 2229 N N . GLY A 1 299 ? 20.617 43.356 35.518 1.00 29.93 299 GLY A N 1
ATOM 2230 C CA . GLY A 1 299 ? 20.985 42.351 36.501 1.00 29.46 299 GLY A CA 1
ATOM 2231 C C . GLY A 1 299 ? 21.113 42.985 37.874 1.00 33.38 299 GLY A C 1
ATOM 2232 O O . GLY A 1 299 ? 20.527 42.482 38.828 1.00 33.90 299 GLY A O 1
ATOM 2233 N N . LEU A 1 300 ? 21.835 44.122 37.982 1.00 28.80 300 LEU A N 1
ATOM 2234 C CA . LEU A 1 300 ? 22.010 44.824 39.254 1.00 28.59 300 LEU A CA 1
ATOM 2235 C C . LEU A 1 300 ? 20.716 45.404 39.776 1.00 34.87 300 LEU A C 1
ATOM 2236 O O . LEU A 1 300 ? 20.520 45.437 40.990 1.00 36.02 300 LEU A O 1
ATOM 2241 N N . GLU A 1 301 ? 19.812 45.825 38.881 1.00 32.54 301 GLU A N 1
ATOM 2242 C CA . GLU A 1 301 ? 18.477 46.311 39.276 1.00 32.34 301 GLU A CA 1
ATOM 2243 C C . GLU A 1 301 ? 17.704 45.120 39.872 1.00 35.51 301 GLU A C 1
ATOM 2244 O O . GLU A 1 301 ? 17.049 45.281 40.899 1.00 36.45 301 GLU A O 1
ATOM 2250 N N . ASP A 1 302 ? 17.790 43.934 39.217 1.00 30.65 302 ASP A N 1
ATOM 2251 C CA . ASP A 1 302 ? 17.115 42.708 39.650 1.00 30.60 302 ASP A CA 1
ATOM 2252 C C . ASP A 1 302 ? 17.594 42.215 41.002 1.00 33.26 302 ASP A C 1
ATOM 2253 O O . ASP A 1 302 ? 16.775 41.801 41.819 1.00 34.23 302 ASP A O 1
ATOM 2258 N N . LEU A 1 303 ? 18.902 42.287 41.247 1.00 29.33 303 LEU A N 1
ATOM 2259 C CA . LEU A 1 303 ? 19.541 41.896 42.502 1.00 28.84 303 LEU A CA 1
ATOM 2260 C C . LEU A 1 303 ? 19.117 42.862 43.615 1.00 34.06 303 LEU A C 1
ATOM 2261 O O . LEU A 1 303 ? 18.759 42.405 44.705 1.00 33.95 303 LEU A O 1
ATOM 2266 N N . GLN A 1 304 ? 19.125 44.201 43.323 1.00 30.80 304 GLN A N 1
ATOM 2267 C CA . GLN A 1 304 ? 18.735 45.234 44.287 1.00 30.40 304 GLN A CA 1
ATOM 2268 C C . GLN A 1 304 ? 17.281 45.242 44.688 1.00 34.07 304 GLN A C 1
ATOM 2269 O O . GLN A 1 304 ? 16.989 45.669 45.802 1.00 34.25 304 GLN A O 1
ATOM 2275 N N . ARG A 1 305 ? 16.362 44.784 43.827 1.00 30.88 305 ARG A N 1
ATOM 2276 C CA . ARG A 1 305 ? 14.955 44.781 44.232 1.00 31.44 305 ARG A CA 1
ATOM 2277 C C . ARG A 1 305 ? 14.697 43.588 45.183 1.00 35.33 305 ARG A C 1
ATOM 2278 O O . ARG A 1 305 ? 13.681 43.536 45.889 1.00 33.69 305 ARG A O 1
ATOM 2286 N N . GLU A 1 306 ? 15.683 42.674 45.230 1.00 32.68 306 GLU A N 1
ATOM 2287 C CA . GLU A 1 306 ? 15.720 41.522 46.113 1.00 32.16 306 GLU A CA 1
ATOM 2288 C C . GLU A 1 306 ? 16.680 41.849 47.277 1.00 36.38 306 GLU A C 1
ATOM 2289 O O . GLU A 1 306 ? 16.987 40.991 48.096 1.00 36.67 306 GLU A O 1
ATOM 2295 N N . ARG A 1 307 ? 17.097 43.135 47.366 1.00 33.65 307 ARG A N 1
ATOM 2296 C CA . ARG A 1 307 ? 17.956 43.744 48.399 1.00 33.44 307 ARG A CA 1
ATOM 2297 C C . ARG A 1 307 ? 19.323 43.047 48.552 1.00 34.86 307 ARG A C 1
ATOM 2298 O O . ARG A 1 307 ? 19.849 42.935 49.655 1.00 33.53 307 ARG A O 1
ATOM 2306 N N . ILE A 1 308 ? 19.904 42.628 47.419 1.00 30.51 308 ILE A N 1
ATOM 2307 C CA . ILE A 1 308 ? 21.182 41.931 47.330 1.00 29.53 308 ILE A CA 1
ATOM 2308 C C . ILE A 1 308 ? 22.291 42.807 46.760 1.00 34.98 308 ILE A C 1
ATOM 2309 O O . ILE A 1 308 ? 22.075 43.519 45.781 1.00 35.58 308 ILE A O 1
ATOM 2314 N N . VAL A 1 309 ? 23.483 42.725 47.377 1.00 30.16 309 VAL A N 1
ATOM 2315 C CA . VAL A 1 309 ? 24.714 43.381 46.963 1.00 28.30 309 VAL A CA 1
ATOM 2316 C C . VAL A 1 309 ? 25.599 42.202 46.538 1.00 30.10 309 VAL A C 1
ATOM 2317 O O . VAL A 1 309 ? 25.859 41.303 47.332 1.00 28.08 309 VAL A O 1
ATOM 2321 N N . TYR A 1 310 ? 25.958 42.155 45.255 1.00 27.66 310 TYR A N 1
ATOM 2322 C CA . TYR A 1 310 ? 26.736 41.101 44.622 1.00 27.13 310 TYR A CA 1
ATOM 2323 C C . TYR A 1 310 ? 28.149 40.985 45.190 1.00 31.61 310 TYR A C 1
ATOM 2324 O O . TYR A 1 310 ? 28.606 39.876 45.466 1.00 31.54 310 TYR A O 1
ATOM 2333 N N . ARG A 1 311 ? 28.832 42.127 45.350 1.00 29.93 311 ARG A N 1
ATOM 2334 C CA . ARG A 1 311 ? 30.153 42.310 45.955 1.00 31.09 311 ARG A CA 1
ATOM 2335 C C . ARG A 1 311 ? 31.390 41.873 45.149 1.00 38.27 311 ARG A C 1
ATOM 2336 O O . ARG A 1 311 ? 32.482 42.363 45.463 1.00 37.84 311 ARG A O 1
ATOM 2344 N N . ASP A 1 312 ? 31.260 40.971 44.152 1.00 36.39 312 ASP A N 1
ATOM 2345 C CA . ASP A 1 312 ? 32.442 40.482 43.437 1.00 36.80 312 ASP A CA 1
ATOM 2346 C C . ASP A 1 312 ? 32.425 40.774 41.926 1.00 40.03 312 ASP A C 1
ATOM 2347 O O . ASP A 1 312 ? 32.787 39.923 41.105 1.00 39.87 312 ASP A O 1
ATOM 2352 N N . LEU A 1 313 ? 32.010 41.978 41.552 1.00 36.90 313 LEU A N 1
ATOM 2353 C CA . LEU A 1 313 ? 31.950 42.348 40.134 1.00 37.09 313 LEU A CA 1
ATOM 2354 C C . LEU A 1 313 ? 33.359 42.393 39.513 1.00 41.25 313 LEU A C 1
ATOM 2355 O O . LEU A 1 313 ? 34.220 43.161 39.962 1.00 41.10 313 LEU A O 1
ATOM 2360 N N . LYS A 1 314 ? 33.599 41.491 38.542 1.00 36.70 314 LYS A N 1
ATOM 2361 C CA . LYS A 1 314 ? 34.866 41.320 37.825 1.00 35.73 314 LYS A CA 1
ATOM 2362 C C . LYS A 1 314 ? 34.641 40.539 36.502 1.00 41.21 314 LYS A C 1
ATOM 2363 O O . LYS A 1 314 ? 33.718 39.725 36.449 1.00 40.90 314 LYS A O 1
ATOM 2369 N N . PRO A 1 315 ? 35.454 40.784 35.434 1.00 38.38 315 PRO A N 1
ATOM 2370 C CA . PRO A 1 315 ? 35.216 40.135 34.131 1.00 38.13 315 PRO A CA 1
ATOM 2371 C C . PRO A 1 315 ? 35.014 38.626 34.107 1.00 42.31 315 PRO A C 1
ATOM 2372 O O . PRO A 1 315 ? 34.095 38.146 33.428 1.00 41.58 315 PRO A O 1
ATOM 2376 N N . GLU A 1 316 ? 35.839 37.885 34.845 1.00 38.99 316 GLU A N 1
ATOM 2377 C CA . GLU A 1 316 ? 35.715 36.432 34.899 1.00 38.80 316 GLU A CA 1
ATOM 2378 C C . GLU A 1 316 ? 34.361 35.979 35.482 1.00 41.18 316 GLU A C 1
ATOM 2379 O O . GLU A 1 316 ? 33.940 34.856 35.200 1.00 40.81 316 GLU A O 1
ATOM 2385 N N . ASN A 1 317 ? 33.673 36.850 36.264 1.00 36.27 317 ASN A N 1
ATOM 2386 C CA . ASN A 1 317 ? 32.371 36.516 36.862 1.00 35.54 317 ASN A CA 1
ATOM 2387 C C . ASN A 1 317 ? 31.150 36.813 35.977 1.00 38.22 317 ASN A C 1
ATOM 2388 O O . ASN A 1 317 ? 30.033 36.547 36.408 1.00 39.06 317 ASN A O 1
ATOM 2393 N N . ILE A 1 318 ? 31.348 37.340 34.762 1.00 32.40 318 ILE A N 1
ATOM 2394 C CA . ILE A 1 318 ? 30.250 37.646 33.831 1.00 30.35 318 ILE A CA 1
ATOM 2395 C C . ILE A 1 318 ? 30.412 36.663 32.698 1.00 36.89 318 ILE A C 1
ATOM 2396 O O . ILE A 1 318 ? 31.460 36.658 32.059 1.00 37.63 318 ILE A O 1
ATOM 2401 N N . LEU A 1 319 ? 29.401 35.814 32.470 1.00 33.65 319 LEU A N 1
ATOM 2402 C CA . LEU A 1 319 ? 29.402 34.797 31.422 1.00 33.28 319 LEU A CA 1
ATOM 2403 C C . LEU A 1 319 ? 28.486 35.183 30.271 1.00 38.89 319 LEU A C 1
ATOM 2404 O O . LEU A 1 319 ? 27.525 35.928 30.464 1.00 37.80 319 LEU A O 1
ATOM 2409 N N . LEU A 1 320 ? 28.777 34.632 29.075 1.00 36.55 320 LEU A N 1
ATOM 2410 C CA . LEU A 1 320 ? 28.032 34.806 27.836 1.00 36.03 320 LEU A CA 1
ATOM 2411 C C . LEU A 1 320 ? 27.310 33.518 27.493 1.00 38.81 320 LEU A C 1
ATOM 2412 O O . LEU A 1 320 ? 27.826 32.431 27.774 1.00 38.78 320 LEU A O 1
ATOM 2417 N N . ASP A 1 321 ? 26.135 33.624 26.862 1.00 35.67 321 ASP A N 1
ATOM 2418 C CA . ASP A 1 321 ? 25.393 32.448 26.391 1.00 36.36 321 ASP A CA 1
ATOM 2419 C C . ASP A 1 321 ? 25.606 32.318 24.861 1.00 43.11 321 ASP A C 1
ATOM 2420 O O . ASP A 1 321 ? 26.229 33.196 24.255 1.00 42.31 321 ASP A O 1
ATOM 2425 N N . ASP A 1 322 ? 25.074 31.242 24.250 1.00 41.67 322 ASP A N 1
ATOM 2426 C CA . ASP A 1 322 ? 25.153 30.931 22.816 1.00 41.84 322 ASP A CA 1
ATOM 2427 C C . ASP A 1 322 ? 24.620 32.054 21.897 1.00 44.52 322 ASP A C 1
ATOM 2428 O O . ASP A 1 322 ? 25.032 32.135 20.735 1.00 44.82 322 ASP A O 1
ATOM 2433 N N . ARG A 1 323 ? 23.739 32.928 22.418 1.00 39.00 323 ARG A N 1
ATOM 2434 C CA . ARG A 1 323 ? 23.169 34.034 21.654 1.00 37.69 323 ARG A CA 1
ATOM 2435 C C . ARG A 1 323 ? 23.925 35.352 21.837 1.00 41.71 323 ARG A C 1
ATOM 2436 O O . ARG A 1 323 ? 23.700 36.284 21.073 1.00 42.55 323 ARG A O 1
ATOM 2444 N N . GLY A 1 324 ? 24.810 35.430 22.826 1.00 37.83 324 GLY A N 1
ATOM 2445 C CA . GLY A 1 324 ? 25.572 36.649 23.087 1.00 37.47 324 GLY A CA 1
ATOM 2446 C C . GLY A 1 324 ? 25.019 37.530 24.194 1.00 40.97 324 GLY A C 1
ATOM 2447 O O . GLY A 1 324 ? 25.333 38.713 24.261 1.00 40.75 324 GLY A O 1
ATOM 2448 N N . HIS A 1 325 ? 24.196 36.973 25.076 1.00 38.54 325 HIS A N 1
ATOM 2449 C CA . HIS A 1 325 ? 23.613 37.711 26.209 1.00 37.46 325 HIS A CA 1
ATOM 2450 C C . HIS A 1 325 ? 24.403 37.342 27.429 1.00 39.91 325 HIS A C 1
ATOM 2451 O O . HIS A 1 325 ? 24.852 36.203 27.543 1.00 40.10 325 HIS A O 1
ATOM 2458 N N . ILE A 1 326 ? 24.621 38.302 28.311 1.00 35.02 326 ILE A N 1
ATOM 2459 C CA . ILE A 1 326 ? 25.409 38.075 29.511 1.00 34.60 326 ILE A CA 1
ATOM 2460 C C . ILE A 1 326 ? 24.550 37.798 30.758 1.00 36.05 326 ILE A C 1
ATOM 2461 O O . ILE A 1 326 ? 23.358 38.100 30.785 1.00 35.99 326 ILE A O 1
ATOM 2466 N N . ARG A 1 327 ? 25.174 37.211 31.784 1.00 30.72 327 ARG A N 1
ATOM 2467 C CA . ARG A 1 327 ? 24.554 36.925 33.067 1.00 29.40 327 ARG A CA 1
ATOM 2468 C C . ARG A 1 327 ? 25.608 37.012 34.136 1.00 32.63 327 ARG A C 1
ATOM 2469 O O . ARG A 1 327 ? 26.707 36.483 33.947 1.00 31.49 327 ARG A O 1
ATOM 2477 N N . ILE A 1 328 ? 25.264 37.646 35.275 1.00 29.47 328 ILE A N 1
ATOM 2478 C CA . ILE A 1 328 ? 26.105 37.715 36.460 1.00 29.35 328 ILE A CA 1
ATOM 2479 C C . ILE A 1 328 ? 26.101 36.269 37.050 1.00 35.25 328 ILE A C 1
ATOM 2480 O O . ILE A 1 328 ? 25.029 35.675 37.270 1.00 34.97 328 ILE A O 1
ATOM 2485 N N . SER A 1 329 ? 27.303 35.702 37.254 1.00 32.89 329 SER A N 1
ATOM 2486 C CA . SER A 1 329 ? 27.525 34.347 37.800 1.00 33.06 329 SER A CA 1
ATOM 2487 C C . SER A 1 329 ? 28.295 34.471 39.103 1.00 35.89 329 SER A C 1
ATOM 2488 O O . SER A 1 329 ? 28.569 35.588 39.509 1.00 34.87 329 SER A O 1
ATOM 2491 N N . ASP A 1 330 ? 28.661 33.347 39.740 1.00 33.87 330 ASP A N 1
ATOM 2492 C CA . ASP A 1 330 ? 29.441 33.258 40.988 1.00 34.49 330 ASP A CA 1
ATOM 2493 C C . ASP A 1 330 ? 28.863 34.169 42.090 1.00 39.33 330 ASP A C 1
ATOM 2494 O O . ASP A 1 330 ? 29.460 35.180 42.488 1.00 40.69 330 ASP A O 1
ATOM 2499 N N . LEU A 1 331 ? 27.691 33.790 42.586 1.00 33.78 331 LEU A N 1
ATOM 2500 C CA . LEU A 1 331 ? 26.998 34.565 43.601 1.00 33.02 331 LEU A CA 1
ATOM 2501 C C . LEU A 1 331 ? 27.391 34.140 45.008 1.00 37.06 331 LEU A C 1
ATOM 2502 O O . LEU A 1 331 ? 26.604 34.210 45.948 1.00 37.30 331 LEU A O 1
ATOM 2507 N N . GLY A 1 332 ? 28.629 33.711 45.130 1.00 33.97 332 GLY A N 1
ATOM 2508 C CA . GLY A 1 332 ? 29.192 33.240 46.379 1.00 34.32 332 GLY A CA 1
ATOM 2509 C C . GLY A 1 332 ? 29.317 34.335 47.408 1.00 40.67 332 GLY A C 1
ATOM 2510 O O . GLY A 1 332 ? 28.965 34.111 48.559 1.00 41.26 332 GLY A O 1
ATOM 2511 N N . LEU A 1 333 ? 29.820 35.518 47.012 1.00 37.02 333 LEU A N 1
ATOM 2512 C CA . LEU A 1 333 ? 29.991 36.622 47.945 1.00 37.24 333 LEU A CA 1
ATOM 2513 C C . LEU A 1 333 ? 28.717 37.489 48.144 1.00 38.83 333 LEU A C 1
ATOM 2514 O O . LEU A 1 333 ? 28.670 38.262 49.105 1.00 36.58 333 LEU A O 1
ATOM 2519 N N . ALA A 1 334 ? 27.679 37.330 47.257 1.00 34.49 334 ALA A N 1
ATOM 2520 C CA . ALA A 1 334 ? 26.405 38.076 47.275 1.00 31.41 334 ALA A CA 1
ATOM 2521 C C . ALA A 1 334 ? 25.731 38.026 48.634 1.00 34.46 334 ALA A C 1
ATOM 2522 O O . ALA A 1 334 ? 25.668 36.967 49.227 1.00 36.49 334 ALA A O 1
ATOM 2524 N N . THR A 1 335 ? 25.279 39.175 49.145 1.00 29.01 335 THR A N 1
ATOM 2525 C CA . THR A 1 335 ? 24.659 39.305 50.458 1.00 28.38 335 THR A CA 1
ATOM 2526 C C . THR A 1 335 ? 23.320 40.039 50.398 1.00 32.92 335 THR A C 1
ATOM 2527 O O . THR A 1 335 ? 23.239 41.130 49.824 1.00 32.68 335 THR A O 1
ATOM 2531 N N . GLU A 1 336 ? 22.278 39.449 51.027 1.00 29.14 336 GLU A N 1
ATOM 2532 C CA . GLU A 1 336 ? 20.951 40.046 51.133 1.00 28.13 336 GLU A CA 1
ATOM 2533 C C . GLU A 1 336 ? 21.022 40.974 52.342 1.00 33.83 336 GLU A C 1
ATOM 2534 O O . GLU A 1 336 ? 21.488 40.565 53.408 1.00 35.40 336 GLU A O 1
ATOM 2540 N N . ILE A 1 337 ? 20.615 42.231 52.178 1.00 30.59 337 ILE A N 1
ATOM 2541 C CA . ILE A 1 337 ? 20.676 43.195 53.274 1.00 29.98 337 ILE A CA 1
ATOM 2542 C C . ILE A 1 337 ? 19.285 43.499 53.779 1.00 34.34 337 ILE A C 1
ATOM 2543 O O . ILE A 1 337 ? 18.506 44.047 53.015 1.00 35.04 337 ILE A O 1
ATOM 2548 N N . PRO A 1 338 ? 18.944 43.191 55.048 1.00 31.63 338 PRO A N 1
ATOM 2549 C CA . PRO A 1 338 ? 17.586 43.512 55.532 1.00 31.66 338 PRO A CA 1
ATOM 2550 C C . PRO A 1 338 ? 17.357 45.011 55.518 1.00 38.68 338 PRO A C 1
ATOM 2551 O O . PRO A 1 338 ? 18.307 45.771 55.701 1.00 38.18 338 PRO A O 1
ATOM 2555 N N . GLU A 1 339 ? 16.109 45.440 55.293 1.00 37.98 339 GLU A N 1
ATOM 2556 C CA . GLU A 1 339 ? 15.789 46.866 55.282 1.00 38.76 339 GLU A CA 1
ATOM 2557 C C . GLU A 1 339 ? 16.231 47.558 56.573 1.00 41.37 339 GLU A C 1
ATOM 2558 O O . GLU A 1 339 ? 16.070 47.001 57.663 1.00 38.84 339 GLU A O 1
ATOM 2564 N N . GLY A 1 340 ? 16.822 48.741 56.407 1.00 40.33 340 GLY A N 1
ATOM 2565 C CA . GLY A 1 340 ? 17.345 49.568 57.492 1.00 40.60 340 GLY A CA 1
ATOM 2566 C C . GLY A 1 340 ? 18.676 49.104 58.065 1.00 43.74 340 GLY A C 1
ATOM 2567 O O . GLY A 1 340 ? 19.098 49.568 59.133 1.00 44.38 340 GLY A O 1
ATOM 2568 N N . GLN A 1 341 ? 19.343 48.162 57.373 1.00 37.43 341 GLN A N 1
ATOM 2569 C CA . GLN A 1 341 ? 20.618 47.617 57.843 1.00 34.71 341 GLN A CA 1
ATOM 2570 C C . GLN A 1 341 ? 21.723 47.844 56.849 1.00 34.17 341 GLN A C 1
ATOM 2571 O O . GLN A 1 341 ? 21.447 48.206 55.713 1.00 32.73 341 GLN A O 1
ATOM 2577 N N . ARG A 1 342 ? 22.975 47.648 57.282 1.00 30.25 342 ARG A N 1
ATOM 2578 C CA . ARG A 1 342 ? 24.205 47.819 56.503 1.00 29.63 342 ARG A CA 1
ATOM 2579 C C . ARG A 1 342 ? 25.179 46.680 56.739 1.00 31.77 342 ARG A C 1
ATOM 2580 O O . ARG A 1 342 ? 25.178 46.088 57.808 1.00 32.54 342 ARG A O 1
ATOM 2588 N N . VAL A 1 343 ? 26.047 46.425 55.771 1.00 26.84 343 VAL A N 1
ATOM 2589 C CA . VAL A 1 343 ? 27.124 45.436 55.861 1.00 26.91 343 VAL A CA 1
ATOM 2590 C C . VAL A 1 343 ? 28.467 46.214 55.924 1.00 32.02 343 VAL A C 1
ATOM 2591 O O . VAL A 1 343 ? 28.478 47.414 55.719 1.00 31.53 343 VAL A O 1
ATOM 2595 N N . ARG A 1 344 ? 29.575 45.517 56.180 1.00 29.17 344 ARG A N 1
ATOM 2596 C CA . ARG A 1 344 ? 30.914 46.051 56.234 1.00 29.13 344 ARG A CA 1
ATOM 2597 C C . ARG A 1 344 ? 31.853 44.981 55.678 1.00 33.59 344 ARG A C 1
ATOM 2598 O O . ARG A 1 344 ? 31.396 43.966 55.140 1.00 31.73 344 ARG A O 1
ATOM 2606 N N . GLY A 1 345 ? 33.150 45.240 55.772 1.00 31.28 345 GLY A N 1
ATOM 2607 C CA . GLY A 1 345 ? 34.168 44.309 55.336 1.00 31.40 345 GLY A CA 1
ATOM 2608 C C . GLY A 1 345 ? 34.839 44.656 54.034 1.00 38.06 345 GLY A C 1
ATOM 2609 O O . GLY A 1 345 ? 34.221 45.239 53.142 1.00 38.44 345 GLY A O 1
ATOM 2610 N N . ARG A 1 346 ? 36.129 44.289 53.954 1.00 35.76 346 ARG A N 1
ATOM 2611 C CA . ARG A 1 346 ? 37.007 44.408 52.811 1.00 35.91 346 ARG A CA 1
ATOM 2612 C C . ARG A 1 346 ? 36.946 42.999 52.238 1.00 39.93 346 ARG A C 1
ATOM 2613 O O . ARG A 1 346 ? 37.694 42.116 52.663 1.00 39.17 346 ARG A O 1
ATOM 2621 N N . VAL A 1 347 ? 35.987 42.781 51.323 1.00 36.57 347 VAL A N 1
ATOM 2622 C CA . VAL A 1 347 ? 35.747 41.502 50.640 1.00 35.44 347 VAL A CA 1
ATOM 2623 C C . VAL A 1 347 ? 35.702 41.718 49.133 1.00 36.58 347 VAL A C 1
ATOM 2624 O O . VAL A 1 347 ? 35.442 42.834 48.693 1.00 34.21 347 VAL A O 1
ATOM 2628 N N . GLY A 1 348 ? 35.948 40.655 48.371 1.00 33.78 348 GLY A N 1
ATOM 2629 C CA . GLY A 1 348 ? 35.991 40.700 46.914 1.00 33.97 348 GLY A CA 1
ATOM 2630 C C . GLY A 1 348 ? 37.381 40.418 46.352 1.00 39.59 348 GLY A C 1
ATOM 2631 O O . GLY A 1 348 ? 38.206 39.748 46.980 1.00 38.13 348 GLY A O 1
ATOM 2632 N N . THR A 1 349 ? 37.651 40.919 45.155 1.00 38.96 349 THR A N 1
ATOM 2633 C CA . THR A 1 349 ? 38.934 40.701 44.501 1.00 39.91 349 THR A CA 1
ATOM 2634 C C . THR A 1 349 ? 39.736 41.980 44.495 1.00 46.82 349 THR A C 1
ATOM 2635 O O . THR A 1 349 ? 39.174 43.065 44.269 1.00 47.06 349 THR A O 1
ATOM 2639 N N . VAL A 1 350 ? 41.057 41.848 44.741 1.00 44.61 350 VAL A N 1
ATOM 2640 C CA . VAL A 1 350 ? 41.985 42.975 44.752 1.00 45.01 350 VAL A CA 1
ATOM 2641 C C . VAL A 1 350 ? 42.012 43.646 43.375 1.00 46.68 350 VAL A C 1
ATOM 2642 O O . VAL A 1 350 ? 42.223 42.985 42.349 1.00 44.94 350 VAL A O 1
ATOM 2646 N N . GLY A 1 351 ? 41.748 44.948 43.395 1.00 42.23 351 GLY A N 1
ATOM 2647 C CA . GLY A 1 351 ? 41.708 45.781 42.207 1.00 41.99 351 GLY A CA 1
ATOM 2648 C C . GLY A 1 351 ? 40.288 46.103 41.826 1.00 45.31 351 GLY A C 1
ATOM 2649 O O . GLY A 1 351 ? 40.045 47.059 41.084 1.00 45.16 351 GLY A O 1
ATOM 2650 N N . TYR A 1 352 ? 39.339 45.298 42.344 1.00 40.52 352 TYR A N 1
ATOM 2651 C CA . TYR A 1 352 ? 37.928 45.485 42.068 1.00 39.09 352 TYR A CA 1
ATOM 2652 C C . TYR A 1 352 ? 37.153 46.063 43.245 1.00 43.20 352 TYR A C 1
ATOM 265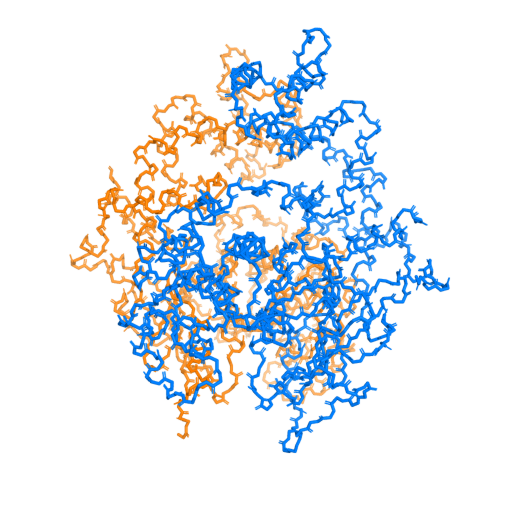3 O O . TYR A 1 352 ? 36.008 46.476 43.037 1.00 43.86 352 TYR A O 1
ATOM 2662 N N . MET A 1 353 ? 37.774 46.139 44.456 1.00 37.51 353 MET A N 1
ATOM 2663 C CA . MET A 1 353 ? 37.128 46.680 45.658 1.00 36.10 353 MET A CA 1
ATOM 2664 C C . MET A 1 353 ? 36.991 48.183 45.605 1.00 42.79 353 MET A C 1
ATOM 2665 O O . MET A 1 353 ? 37.922 48.870 45.195 1.00 44.49 353 MET A O 1
ATOM 2670 N N . ALA A 1 354 ? 35.828 48.690 46.040 1.00 37.91 354 ALA A N 1
ATOM 2671 C CA . ALA A 1 354 ? 35.489 50.108 46.091 1.00 36.41 354 ALA A CA 1
ATOM 2672 C C . ALA A 1 354 ? 36.128 50.773 47.314 1.00 39.93 354 ALA A C 1
ATOM 2673 O O . ALA A 1 354 ? 36.487 50.058 48.257 1.00 38.93 354 ALA A O 1
ATOM 2675 N N . PRO A 1 355 ? 36.250 52.132 47.353 1.00 37.99 355 PRO A N 1
ATOM 2676 C CA . PRO A 1 355 ? 36.856 52.791 48.529 1.00 38.04 355 PRO A CA 1
ATOM 2677 C C . PRO A 1 355 ? 36.219 52.451 49.892 1.00 43.45 355 PRO A C 1
ATOM 2678 O O . PRO A 1 355 ? 36.962 52.210 50.850 1.00 43.92 355 PRO A O 1
ATOM 2682 N N . GLU A 1 356 ? 34.861 52.408 49.982 1.00 39.34 356 GLU A N 1
ATOM 2683 C CA . GLU A 1 356 ? 34.116 52.056 51.219 1.00 38.74 356 GLU A CA 1
ATOM 2684 C C . GLU A 1 356 ? 34.505 50.666 51.670 1.00 39.75 356 GLU A C 1
ATOM 2685 O O . GLU A 1 356 ? 34.497 50.395 52.875 1.00 39.58 356 GLU A O 1
ATOM 2691 N N . VAL A 1 357 ? 34.773 49.774 50.677 1.00 33.46 357 VAL A N 1
ATOM 2692 C CA . VAL A 1 357 ? 35.149 48.381 50.872 1.00 33.12 357 VAL A CA 1
ATOM 2693 C C . VAL A 1 357 ? 36.574 48.258 51.376 1.00 38.38 357 VAL A C 1
ATOM 2694 O O . VAL A 1 357 ? 36.785 47.603 52.386 1.00 38.82 357 VAL A O 1
ATOM 2698 N N . VAL A 1 358 ? 37.543 48.906 50.701 1.00 35.96 358 VAL A N 1
ATOM 2699 C CA . VAL A 1 358 ? 38.951 48.856 51.097 1.00 36.14 358 VAL A CA 1
ATOM 2700 C C . VAL A 1 358 ? 39.152 49.457 52.477 1.00 38.93 358 VAL A C 1
ATOM 2701 O O . VAL A 1 358 ? 39.976 48.946 53.230 1.00 39.49 358 VAL A O 1
ATOM 2705 N N . ASN A 1 359 ? 38.381 50.505 52.821 1.00 34.89 359 ASN A N 1
ATOM 2706 C CA . ASN A 1 359 ? 38.457 51.194 54.108 1.00 34.40 359 ASN A CA 1
ATOM 2707 C C . ASN A 1 359 ? 37.646 50.542 55.207 1.00 39.34 359 ASN A C 1
ATOM 2708 O O . ASN A 1 359 ? 37.686 51.004 56.353 1.00 39.52 359 ASN A O 1
ATOM 2713 N N . ASN A 1 360 ? 36.925 49.457 54.861 1.00 36.06 360 ASN A N 1
ATOM 2714 C CA . ASN A 1 360 ? 36.043 48.699 55.736 1.00 35.20 360 ASN A CA 1
ATOM 2715 C C . ASN A 1 360 ? 35.082 49.657 56.463 1.00 37.89 360 ASN A C 1
ATOM 2716 O O . ASN A 1 360 ? 35.135 49.846 57.683 1.00 37.41 360 ASN A O 1
ATOM 2721 N N . GLU A 1 361 ? 34.235 50.308 55.665 1.00 33.17 361 GLU A N 1
ATOM 2722 C CA . GLU A 1 361 ? 33.203 51.205 56.148 1.00 31.83 361 GLU A CA 1
ATOM 2723 C C . GLU A 1 361 ? 31.900 50.374 56.131 1.00 33.07 361 GLU A C 1
ATOM 2724 O O . GLU A 1 361 ? 31.917 49.208 55.753 1.00 30.02 361 GLU A O 1
ATOM 2730 N N . LYS A 1 362 ? 30.804 50.947 56.586 1.00 31.62 362 LYS A N 1
ATOM 2731 C CA . LYS A 1 362 ? 29.510 50.278 56.576 1.00 31.33 362 LYS A CA 1
ATOM 2732 C C . LYS A 1 362 ? 28.830 50.786 55.312 1.00 35.28 362 LYS A C 1
ATOM 2733 O O . LYS A 1 362 ? 28.982 51.959 54.990 1.00 35.68 362 LYS A O 1
ATOM 2739 N N . TYR A 1 363 ? 28.171 49.903 54.541 1.00 31.35 363 TYR A N 1
ATOM 2740 C CA . TYR A 1 363 ? 27.566 50.283 53.259 1.00 30.67 363 TYR A CA 1
ATOM 2741 C C . TYR A 1 363 ? 26.445 49.348 52.852 1.00 37.04 363 TYR A C 1
ATOM 2742 O O . TYR A 1 363 ? 26.190 48.354 53.526 1.00 38.18 363 TYR A O 1
ATOM 2751 N N . THR A 1 364 ? 25.796 49.649 51.726 1.00 34.41 364 THR A N 1
ATOM 2752 C CA . THR A 1 364 ? 24.742 48.811 51.186 1.00 33.58 364 THR A CA 1
ATOM 2753 C C . THR A 1 364 ? 25.112 48.355 49.790 1.00 36.91 364 THR A C 1
ATOM 2754 O O . THR A 1 364 ? 25.915 47.443 49.669 1.00 37.35 364 THR A O 1
ATOM 2758 N N . PHE A 1 365 ? 24.554 48.990 48.742 1.00 32.63 365 PHE A N 1
ATOM 2759 C CA . PHE A 1 365 ? 24.714 48.591 47.341 1.00 31.93 365 PHE A CA 1
ATOM 2760 C C . PHE A 1 365 ? 25.742 49.370 46.548 1.00 35.86 365 PHE A C 1
ATOM 2761 O O . PHE A 1 365 ? 26.074 48.961 45.442 1.00 35.84 365 PHE A O 1
ATOM 2769 N N . SER A 1 366 ? 26.298 50.438 47.118 1.00 33.61 366 SER A N 1
ATOM 2770 C CA . SER A 1 366 ? 27.297 51.289 46.453 1.00 32.72 366 SER A CA 1
ATOM 2771 C C . SER A 1 366 ? 28.451 50.508 45.777 1.00 33.76 366 SER A C 1
ATOM 2772 O O . SER A 1 366 ? 28.755 50.866 44.628 1.00 31.26 366 SER A O 1
ATOM 2775 N N . PRO A 1 367 ? 29.049 49.426 46.397 1.00 29.90 367 PRO A N 1
ATOM 2776 C CA . PRO A 1 367 ? 30.154 48.703 45.717 1.00 29.00 367 PRO A CA 1
ATOM 2777 C C . PRO A 1 367 ? 29.822 48.083 44.355 1.00 35.69 367 PRO A C 1
ATOM 2778 O O . PRO A 1 367 ? 30.730 47.830 43.537 1.00 35.34 367 PRO A O 1
ATOM 2782 N N . ASP A 1 368 ? 28.527 47.827 44.100 1.00 33.10 368 ASP A N 1
ATOM 2783 C CA . ASP A 1 368 ? 28.149 47.233 42.824 1.00 33.54 368 ASP A CA 1
ATOM 2784 C C . ASP A 1 368 ? 28.153 48.219 41.640 1.00 38.40 368 ASP A C 1
ATOM 2785 O O . ASP A 1 368 ? 28.385 47.799 40.493 1.00 38.54 368 ASP A O 1
ATOM 2790 N N . TRP A 1 369 ? 27.926 49.516 41.920 1.00 33.74 369 TRP A N 1
ATOM 2791 C CA . TRP A 1 369 ? 27.925 50.588 40.932 1.00 33.29 369 TRP A CA 1
ATOM 2792 C C . TRP A 1 369 ? 29.332 50.957 40.598 1.00 38.70 369 TRP A C 1
ATOM 2793 O O . TRP A 1 369 ? 29.636 51.200 39.433 1.00 39.70 369 TRP A O 1
ATOM 2804 N N . TRP A 1 370 ? 30.218 50.908 41.602 1.00 34.65 370 TRP A N 1
ATOM 2805 C CA . TRP A 1 370 ? 31.641 51.097 41.411 1.00 34.46 370 TRP A CA 1
ATOM 2806 C C . TRP A 1 370 ? 32.112 49.942 40.506 1.00 37.19 370 TRP A C 1
ATOM 2807 O O . TRP A 1 370 ? 32.854 50.181 39.567 1.00 38.29 370 TRP A O 1
ATOM 2818 N N . GLY A 1 371 ? 31.663 48.716 40.801 1.00 33.34 371 GLY A N 1
ATOM 2819 C CA . GLY A 1 371 ? 31.971 47.488 40.063 1.00 32.39 371 GLY A CA 1
ATOM 2820 C C . GLY A 1 371 ? 31.611 47.583 38.596 1.00 35.38 371 GLY A C 1
ATOM 2821 O O . GLY A 1 371 ? 32.381 47.134 37.751 1.00 35.03 371 GLY A O 1
ATOM 2822 N N . LEU A 1 372 ? 30.450 48.194 38.273 1.00 32.66 372 LEU A N 1
ATOM 2823 C CA . LEU A 1 372 ? 30.009 48.420 36.881 1.00 32.71 372 LEU A CA 1
ATOM 2824 C C . LEU A 1 372 ? 30.988 49.378 36.182 1.00 37.74 372 LEU A C 1
ATOM 2825 O O . LEU A 1 372 ? 31.275 49.192 35.003 1.00 36.95 372 LEU A O 1
ATOM 2830 N N . GLY A 1 373 ? 31.516 50.349 36.938 1.00 36.41 373 GLY A N 1
ATOM 2831 C CA . GLY A 1 373 ? 32.523 51.308 36.481 1.00 37.28 373 GLY A CA 1
ATOM 2832 C C . GLY A 1 373 ? 33.794 50.584 36.078 1.00 42.84 373 GLY A C 1
ATOM 2833 O O . GLY A 1 373 ? 34.281 50.775 34.960 1.00 44.17 373 GLY A O 1
ATOM 2834 N N . CYS A 1 374 ? 34.306 49.707 36.972 1.00 38.22 374 CYS A N 1
ATOM 2835 C CA . CYS A 1 374 ? 35.496 48.863 36.754 1.00 38.25 374 CYS A CA 1
ATOM 2836 C C . CYS A 1 374 ? 35.312 47.967 35.511 1.00 43.12 374 CYS A C 1
ATOM 2837 O O . CYS A 1 374 ? 36.268 47.731 34.779 1.00 43.55 374 CYS A O 1
ATOM 2840 N N . LEU A 1 375 ? 34.098 47.443 35.299 1.00 40.21 375 LEU A N 1
ATOM 2841 C CA . LEU A 1 375 ? 33.800 46.549 34.182 1.00 40.17 375 LEU A CA 1
ATOM 2842 C C . LEU A 1 375 ? 33.789 47.263 32.855 1.00 44.62 375 LEU A C 1
ATOM 2843 O O . LEU A 1 375 ? 34.407 46.771 31.914 1.00 45.44 375 LEU A O 1
ATOM 2848 N N . ILE A 1 376 ? 33.100 48.423 32.773 1.00 39.82 376 ILE A N 1
ATOM 2849 C CA . ILE A 1 376 ? 33.025 49.222 31.551 1.00 39.19 376 ILE A CA 1
ATOM 2850 C C . ILE A 1 376 ? 34.449 49.642 31.131 1.00 44.14 376 ILE A C 1
ATOM 2851 O O . ILE A 1 376 ? 34.830 49.448 29.976 1.00 43.53 376 ILE A O 1
ATOM 2856 N N . TYR A 1 377 ? 35.231 50.159 32.087 1.00 41.52 377 TYR A N 1
ATOM 2857 C CA . TYR A 1 377 ? 36.595 50.604 31.874 1.00 42.06 377 TYR A CA 1
ATOM 2858 C C . TYR A 1 377 ? 37.439 49.500 31.267 1.00 45.51 377 TYR A C 1
ATOM 2859 O O . TYR A 1 377 ? 37.988 49.691 30.187 1.00 47.23 377 TYR A O 1
ATOM 2868 N N . GLU A 1 378 ? 37.525 48.347 31.941 1.00 39.41 378 GLU A N 1
ATOM 2869 C CA . GLU A 1 378 ? 38.311 47.198 31.499 1.00 38.09 378 GLU A CA 1
ATOM 2870 C C . GLU A 1 378 ? 37.946 46.713 30.091 1.00 44.10 378 GLU A C 1
ATOM 2871 O O . GLU A 1 378 ? 38.845 46.473 29.282 1.00 44.20 378 GLU A O 1
ATOM 2877 N N . MET A 1 379 ? 36.630 46.554 29.816 1.00 40.58 379 MET A N 1
ATOM 2878 C CA . MET A 1 379 ? 36.102 46.071 28.539 1.00 39.95 379 MET A CA 1
ATOM 2879 C C . MET A 1 379 ? 36.555 46.949 27.389 1.00 47.11 379 MET A C 1
ATOM 2880 O O . MET A 1 379 ? 36.859 46.414 26.324 1.00 48.24 379 MET A O 1
ATOM 2885 N N . ILE A 1 380 ? 36.595 48.297 27.603 1.00 43.42 380 ILE A N 1
ATOM 2886 C CA . ILE A 1 380 ? 36.999 49.280 26.601 1.00 42.77 380 ILE A CA 1
ATOM 2887 C C . ILE A 1 380 ? 38.545 49.458 26.513 1.00 50.21 380 ILE A C 1
ATOM 2888 O O . ILE A 1 380 ? 39.084 49.429 25.400 1.00 49.19 380 ILE A O 1
ATOM 2893 N N . GLN A 1 381 ? 39.234 49.637 27.684 1.00 48.85 381 GLN A N 1
ATOM 2894 C CA . GLN A 1 381 ? 40.683 49.875 27.833 1.00 49.36 381 GLN A CA 1
ATOM 2895 C C . GLN A 1 381 ? 41.616 48.660 27.686 1.00 55.58 381 GLN A C 1
ATOM 2896 O O . GLN A 1 381 ? 42.678 48.810 27.082 1.00 56.97 381 GLN A O 1
ATOM 2902 N N . GLY A 1 382 ? 41.259 47.517 28.267 1.00 51.38 382 GLY A N 1
ATOM 2903 C CA . GLY A 1 382 ? 42.077 46.314 28.195 1.00 50.42 382 GLY A CA 1
ATOM 2904 C C . GLY A 1 382 ? 42.862 45.977 29.446 1.00 54.13 382 GLY A C 1
ATOM 2905 O O . GLY A 1 382 ? 43.758 45.131 29.413 1.00 54.26 382 GLY A O 1
ATOM 2906 N N . HIS A 1 383 ? 42.538 46.641 30.550 1.00 50.92 383 HIS A N 1
ATOM 2907 C CA . HIS A 1 383 ? 43.114 46.449 31.887 1.00 50.67 383 HIS A CA 1
ATOM 2908 C C . HIS A 1 383 ? 42.210 47.180 32.900 1.00 53.82 383 HIS A C 1
ATOM 2909 O O . HIS A 1 383 ? 41.547 48.151 32.522 1.00 51.62 383 HIS A O 1
ATOM 2916 N N . SER A 1 384 ? 42.173 46.711 34.170 1.00 52.04 384 SER A N 1
ATOM 2917 C CA . SER A 1 384 ? 41.349 47.308 35.241 1.00 52.15 384 SER A CA 1
ATOM 2918 C C . SER A 1 384 ? 41.743 48.785 35.519 1.00 57.38 384 SER A C 1
ATOM 2919 O O . SER A 1 384 ? 42.830 49.178 35.105 1.00 57.46 384 SER A O 1
ATOM 2922 N N . PRO A 1 385 ? 40.908 49.635 36.170 1.00 53.95 385 PRO A N 1
ATOM 2923 C CA . PRO A 1 385 ? 41.304 51.047 36.342 1.00 53.07 385 PRO A CA 1
ATOM 2924 C C . PRO A 1 385 ? 42.549 51.349 37.177 1.00 56.57 385 PRO A C 1
ATOM 2925 O O . PRO A 1 385 ? 43.188 52.366 36.909 1.00 56.92 385 PRO A O 1
ATOM 2929 N N . PHE A 1 386 ? 42.892 50.511 38.169 1.00 52.16 386 PHE A N 1
ATOM 2930 C CA . PHE A 1 386 ? 44.027 50.772 39.069 1.00 51.72 386 PHE A CA 1
ATOM 2931 C C . PHE A 1 386 ? 45.094 49.670 39.114 1.00 58.93 386 PHE A C 1
ATOM 2932 O O . PHE A 1 386 ? 45.846 49.579 40.094 1.00 58.09 386 PHE A O 1
ATOM 2940 N N . LYS A 1 387 ? 45.163 48.847 38.050 1.00 57.80 387 LYS A N 1
ATOM 2941 C CA . LYS A 1 387 ? 46.100 47.736 37.924 1.00 58.70 387 LYS A CA 1
ATOM 2942 C C . LYS A 1 387 ? 46.190 47.393 36.445 1.00 69.00 387 LYS A C 1
ATOM 2943 O O . LYS A 1 387 ? 45.166 47.088 35.822 1.00 69.75 387 LYS A O 1
ATOM 2949 N N . LYS A 1 388 ? 47.413 47.468 35.874 1.00 69.18 388 LYS A N 1
ATOM 2950 C CA . LYS A 1 388 ? 47.690 47.146 34.461 1.00 70.05 388 LYS A CA 1
ATOM 2951 C C . LYS A 1 388 ? 47.670 45.617 34.341 1.00 76.48 388 LYS A C 1
ATOM 2952 O O . LYS A 1 388 ? 47.862 44.945 35.364 1.00 76.92 388 LYS A O 1
ATOM 2958 N N . TYR A 1 389 ? 47.426 45.058 33.126 1.00 73.75 389 TYR A N 1
ATOM 2959 C CA . TYR A 1 389 ? 47.353 43.601 32.965 1.00 73.98 389 TYR A CA 1
ATOM 2960 C C . TYR A 1 389 ? 48.645 42.883 33.364 1.00 78.65 389 TYR A C 1
ATOM 2961 O O . TYR A 1 389 ? 49.748 43.297 32.984 1.00 77.16 389 TYR A O 1
ATOM 2970 N N . LYS A 1 390 ? 48.456 41.813 34.184 1.00 77.13 390 LYS A N 1
ATOM 2971 C CA . LYS A 1 390 ? 49.438 40.884 34.764 1.00 77.77 390 LYS A CA 1
ATOM 2972 C C . LYS A 1 390 ? 50.561 41.586 35.584 1.00 82.75 390 LYS A C 1
ATOM 2973 O O . LYS A 1 390 ? 51.605 40.974 35.853 1.00 81.99 390 LYS A O 1
ATOM 2979 N N . GLU A 1 391 ? 50.325 42.850 36.010 1.00 80.14 391 GLU A N 1
ATOM 2980 C CA . GLU A 1 391 ? 51.287 43.625 36.787 1.00 80.46 391 GLU A CA 1
ATOM 2981 C C . GLU A 1 391 ? 51.417 43.129 38.224 1.00 83.47 391 GLU A C 1
ATOM 2982 O O . GLU A 1 391 ? 50.413 42.955 38.919 1.00 83.51 391 GLU A O 1
ATOM 2988 N N . LYS A 1 392 ? 52.668 42.883 38.648 1.00 78.48 392 LYS A N 1
ATOM 2989 C CA . LYS A 1 392 ? 53.020 42.387 39.975 1.00 77.64 392 LYS A CA 1
ATOM 2990 C C . LYS A 1 392 ? 53.100 43.555 40.976 1.00 80.42 392 LYS A C 1
ATOM 2991 O O . LYS A 1 392 ? 54.181 44.094 41.240 1.00 80.27 392 LYS A O 1
ATOM 2997 N N . VAL A 1 393 ? 51.928 43.952 41.510 1.00 75.46 393 VAL A N 1
ATOM 2998 C CA . VAL A 1 393 ? 51.765 45.042 42.479 1.00 74.54 393 VAL A CA 1
ATOM 2999 C C . VAL A 1 393 ? 51.244 44.481 43.815 1.00 77.14 393 VAL A C 1
ATOM 3000 O O . VAL A 1 393 ? 50.398 43.579 43.811 1.00 77.48 393 VAL A O 1
ATOM 3004 N N . LYS A 1 394 ? 51.750 45.015 44.954 1.00 71.72 394 LYS A N 1
ATOM 3005 C CA . LYS A 1 394 ? 51.338 44.613 46.310 1.00 70.49 394 LYS A CA 1
ATOM 3006 C C . LYS A 1 394 ? 49.893 45.105 46.538 1.00 70.80 394 LYS A C 1
ATOM 3007 O O . LYS A 1 394 ? 49.583 46.247 46.179 1.00 70.51 394 LYS A O 1
ATOM 3013 N N . TRP A 1 395 ? 49.013 44.245 47.109 1.00 63.99 395 TRP A N 1
ATOM 3014 C CA . TRP A 1 395 ? 47.601 44.575 47.345 1.00 62.50 395 TRP A CA 1
ATOM 3015 C C . TRP A 1 395 ? 47.397 45.890 48.070 1.00 64.45 395 TRP A C 1
ATOM 3016 O O . TRP A 1 395 ? 46.423 46.603 47.806 1.00 64.85 395 TRP A O 1
ATOM 3027 N N . GLU A 1 396 ? 48.328 46.210 48.970 1.00 58.44 396 GLU A N 1
ATOM 3028 C CA . GLU A 1 396 ? 48.330 47.423 49.774 1.00 56.87 396 GLU A CA 1
ATOM 3029 C C . GLU A 1 396 ? 48.449 48.660 48.897 1.00 59.50 396 GLU A C 1
ATOM 3030 O O . GLU A 1 396 ? 47.770 49.656 49.156 1.00 58.94 396 GLU A O 1
ATOM 3036 N N . GLU A 1 397 ? 49.285 48.577 47.834 1.00 55.30 397 GLU A N 1
ATOM 3037 C CA . GLU A 1 397 ? 49.524 49.663 46.888 1.00 54.91 397 GLU A CA 1
ATOM 3038 C C . GLU A 1 397 ? 48.352 49.810 45.967 1.00 56.65 397 GLU A C 1
ATOM 3039 O O . GLU A 1 397 ? 47.996 50.934 45.607 1.00 57.17 397 GLU A O 1
ATOM 3045 N N . VAL A 1 398 ? 47.740 48.670 45.583 1.00 51.00 398 VAL A N 1
ATOM 3046 C CA . VAL A 1 398 ? 46.550 48.625 44.732 1.00 49.50 398 VAL A CA 1
ATOM 3047 C C . VAL A 1 398 ? 45.463 49.398 45.496 1.00 51.49 398 VAL A C 1
ATOM 3048 O O . VAL A 1 398 ? 44.823 50.267 44.909 1.00 51.12 398 VAL A O 1
ATOM 3052 N N . ASP A 1 399 ? 45.292 49.108 46.815 1.00 46.80 399 ASP A N 1
ATOM 3053 C CA . ASP A 1 399 ? 44.311 49.785 47.662 1.00 46.90 399 ASP A CA 1
ATOM 3054 C C . ASP A 1 399 ? 44.510 51.300 47.669 1.00 50.31 399 ASP A C 1
ATOM 3055 O O . ASP A 1 399 ? 43.536 52.031 47.467 1.00 50.39 399 ASP A O 1
ATOM 3060 N N . GLN A 1 400 ? 45.774 51.769 47.842 1.00 45.71 400 GLN A N 1
ATOM 3061 C CA . GLN A 1 400 ? 46.122 53.199 47.832 1.00 44.97 400 GLN A CA 1
ATOM 3062 C C . GLN A 1 400 ? 45.688 53.894 46.550 1.00 47.44 400 GLN A C 1
ATOM 3063 O O . GLN A 1 400 ? 45.158 55.004 46.608 1.00 47.00 400 GLN A O 1
ATOM 3069 N N . ARG A 1 401 ? 45.897 53.237 45.394 1.00 44.46 401 ARG A N 1
ATOM 3070 C CA . ARG A 1 401 ? 45.510 53.765 44.078 1.00 44.40 401 ARG A CA 1
ATOM 3071 C C . ARG A 1 401 ? 43.992 53.950 43.990 1.00 48.64 401 ARG A C 1
ATOM 3072 O O . ARG A 1 401 ? 43.527 54.959 43.446 1.00 48.17 401 ARG A O 1
ATOM 3080 N N . ILE A 1 402 ? 43.226 52.970 44.547 1.00 45.71 402 ILE A N 1
ATOM 3081 C CA . ILE A 1 402 ? 41.757 52.951 44.599 1.00 44.97 402 ILE A CA 1
ATOM 3082 C C . ILE A 1 402 ? 41.270 54.142 45.442 1.00 48.89 402 ILE A C 1
ATOM 3083 O O . ILE A 1 402 ? 40.334 54.823 45.055 1.00 47.29 402 ILE A O 1
ATOM 3088 N N . LYS A 1 403 ? 41.912 54.388 46.583 1.00 47.30 403 LYS A N 1
ATOM 3089 C CA . LYS A 1 403 ? 41.527 55.478 47.482 1.00 48.05 403 LYS A CA 1
ATOM 3090 C C . LYS A 1 403 ? 41.878 56.889 47.010 1.00 54.87 403 LYS A C 1
ATOM 3091 O O . LYS A 1 403 ? 41.066 57.797 47.183 1.00 54.51 403 LYS A O 1
ATOM 3097 N N . ASN A 1 404 ? 43.081 57.078 46.435 1.00 53.51 404 ASN A N 1
ATOM 3098 C CA . ASN A 1 404 ? 43.582 58.399 46.059 1.00 54.00 404 ASN A CA 1
ATOM 3099 C C . ASN A 1 404 ? 43.731 58.717 44.569 1.00 58.23 404 ASN A C 1
ATOM 3100 O O . ASN A 1 404 ? 43.282 59.783 44.136 1.00 56.59 404 ASN A O 1
ATOM 3105 N N . ASP A 1 405 ? 44.397 57.833 43.809 1.00 57.09 405 ASP A N 1
ATOM 3106 C CA . ASP A 1 405 ? 44.680 58.018 42.381 1.00 57.54 405 ASP A CA 1
ATOM 3107 C C . ASP A 1 405 ? 43.436 58.067 41.536 1.00 60.03 405 ASP A C 1
ATOM 3108 O O . ASP A 1 405 ? 42.503 57.323 41.793 1.00 59.73 405 ASP A O 1
ATOM 3113 N N . THR A 1 406 ? 43.423 58.937 40.532 1.00 56.39 406 THR A N 1
ATOM 3114 C CA . THR A 1 406 ? 42.281 59.046 39.623 1.00 56.37 406 THR A CA 1
ATOM 3115 C C . THR A 1 406 ? 42.634 58.342 38.296 1.00 59.93 406 THR A C 1
ATOM 3116 O O . THR A 1 406 ? 43.708 58.577 37.737 1.00 57.77 406 THR A O 1
ATOM 3120 N N . GLU A 1 407 ? 41.727 57.454 37.829 1.00 57.20 407 GLU A N 1
ATOM 3121 C CA . GLU A 1 407 ? 41.845 56.655 36.606 1.00 56.20 407 GLU A CA 1
ATOM 3122 C C . GLU A 1 407 ? 42.005 57.523 35.364 1.00 60.45 407 GLU A C 1
ATOM 3123 O O . GLU A 1 407 ? 41.347 58.560 35.221 1.00 58.46 407 GLU A O 1
ATOM 3129 N N . GLU A 1 408 ? 42.921 57.093 34.486 1.00 60.13 408 GLU A N 1
ATOM 3130 C CA . GLU A 1 408 ? 43.281 57.766 33.237 1.00 60.94 408 GLU A CA 1
ATOM 3131 C C . GLU A 1 408 ? 42.550 57.155 32.056 1.00 64.20 408 GLU A C 1
ATOM 3132 O O . GLU A 1 408 ? 42.429 55.935 31.965 1.00 63.18 408 GLU A O 1
ATOM 3138 N N . TYR A 1 409 ? 42.089 57.990 31.137 1.00 61.08 409 TYR A N 1
ATOM 3139 C CA . TYR A 1 409 ? 41.385 57.480 29.964 1.00 61.20 409 TYR A CA 1
ATOM 3140 C C . TYR A 1 409 ? 42.261 57.529 28.694 1.00 65.88 409 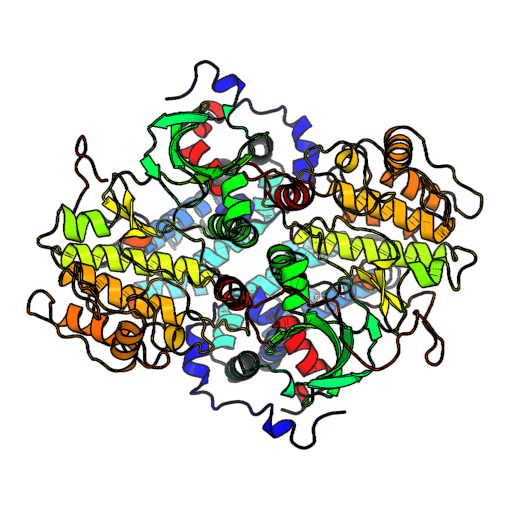TYR A C 1
ATOM 3141 O O . TYR A 1 409 ? 43.425 57.943 28.745 1.00 64.92 409 TYR A O 1
ATOM 3150 N N . SER A 1 410 ? 41.708 57.051 27.574 1.00 63.28 410 SER A N 1
ATOM 3151 C CA . SER A 1 410 ? 42.378 57.029 26.280 1.00 62.69 410 SER A CA 1
ATOM 3152 C C . SER A 1 410 ? 41.353 57.353 25.207 1.00 66.57 410 SER A C 1
ATOM 3153 O O . SER A 1 410 ? 40.190 57.616 25.532 1.00 65.70 410 SER A O 1
ATOM 3156 N N . GLU A 1 411 ? 41.776 57.342 23.931 1.00 63.63 411 GLU A N 1
ATOM 3157 C CA . GLU A 1 411 ? 40.877 57.641 22.823 1.00 63.09 411 GLU A CA 1
ATOM 3158 C C . GLU A 1 411 ? 40.005 56.447 22.415 1.00 62.13 411 GLU A C 1
ATOM 3159 O O . GLU A 1 411 ? 39.146 56.609 21.547 1.00 61.35 411 GLU A O 1
ATOM 3165 N N . LYS A 1 412 ? 40.192 55.270 23.079 1.00 55.52 412 LYS A N 1
ATOM 3166 C CA . LYS A 1 412 ? 39.404 54.040 22.886 1.00 53.45 412 LYS A CA 1
ATOM 3167 C C . LYS A 1 412 ? 37.960 54.308 23.358 1.00 54.85 412 LYS A C 1
ATOM 3168 O O . LYS A 1 412 ? 37.023 53.632 22.914 1.00 53.69 412 LYS A O 1
ATOM 3174 N N . PHE A 1 413 ? 37.814 55.326 24.253 1.00 50.13 413 PHE A N 1
ATOM 3175 C CA . PHE A 1 413 ? 36.601 55.794 24.914 1.00 49.36 413 PHE A CA 1
ATOM 3176 C C . PHE A 1 413 ? 35.939 56.987 24.255 1.00 56.05 413 PHE A C 1
ATOM 3177 O O . PHE A 1 413 ? 36.597 58.012 24.037 1.00 57.53 413 PHE A O 1
ATOM 3185 N N . SER A 1 414 ? 34.614 56.901 24.026 1.00 52.81 414 SER A N 1
ATOM 3186 C CA . SER A 1 414 ? 33.863 58.029 23.483 1.00 53.50 414 SER A CA 1
ATOM 3187 C C . SER A 1 414 ? 33.670 59.011 24.633 1.00 59.65 414 SER A C 1
ATOM 3188 O O . SER A 1 414 ? 34.039 58.690 25.768 1.00 58.90 414 SER A O 1
ATOM 3191 N N . GLU A 1 415 ? 33.105 60.194 24.363 1.00 58.65 415 GLU A N 1
ATOM 3192 C CA . GLU A 1 415 ? 32.915 61.142 25.453 1.00 60.00 415 GLU A CA 1
ATOM 3193 C C . GLU A 1 415 ? 31.908 60.627 26.485 1.00 65.16 415 GLU A C 1
ATOM 3194 O O . GLU A 1 415 ? 32.113 60.844 27.684 1.00 65.88 415 GLU A O 1
ATOM 3200 N N . ASP A 1 416 ? 30.868 59.900 26.033 1.00 60.79 416 ASP A N 1
ATOM 3201 C CA . ASP A 1 416 ? 29.848 59.360 26.932 1.00 59.98 416 ASP A CA 1
ATOM 3202 C C . ASP A 1 416 ? 30.342 58.168 27.771 1.00 61.01 416 ASP A C 1
ATOM 3203 O O . ASP A 1 416 ? 29.871 58.014 28.896 1.00 60.20 416 ASP A O 1
ATOM 3208 N N . ALA A 1 417 ? 31.298 57.361 27.262 1.00 55.60 417 ALA A N 1
ATOM 3209 C CA . ALA A 1 417 ? 31.873 56.241 28.018 1.00 55.05 417 ALA A CA 1
ATOM 3210 C C . ALA A 1 417 ? 32.714 56.764 29.203 1.00 58.49 417 ALA A C 1
ATOM 3211 O O . ALA A 1 417 ? 32.619 56.228 30.310 1.00 57.68 417 ALA A O 1
ATOM 3213 N N . LYS A 1 418 ? 33.529 57.817 28.966 1.00 54.38 418 LYS A N 1
ATOM 3214 C CA . LYS A 1 418 ? 34.361 58.431 29.995 1.00 53.73 418 LYS A CA 1
ATOM 3215 C C . LYS A 1 418 ? 33.434 59.025 31.049 1.00 55.26 418 LYS A C 1
ATOM 3216 O O . LYS A 1 418 ? 33.775 59.007 32.232 1.00 54.67 418 LYS A O 1
ATOM 3222 N N . SER A 1 419 ? 32.256 59.545 30.617 1.00 49.42 419 SER A N 1
ATOM 3223 C CA . SER A 1 419 ? 31.284 60.137 31.530 1.00 48.67 419 SER A CA 1
ATOM 3224 C C . SER A 1 419 ? 30.697 59.092 32.498 1.00 53.35 419 SER A C 1
ATOM 3225 O O . SER A 1 419 ? 30.631 59.354 33.705 1.00 52.83 419 SER A O 1
ATOM 3228 N N . ILE A 1 420 ? 30.295 57.910 31.969 1.00 49.13 420 ILE A N 1
ATOM 3229 C CA . ILE A 1 420 ? 29.726 56.853 32.795 1.00 47.79 420 ILE A CA 1
ATOM 3230 C C . ILE A 1 420 ? 30.808 56.301 33.728 1.00 51.95 420 ILE A C 1
ATOM 3231 O O . ILE A 1 420 ? 30.505 56.099 34.901 1.00 52.80 420 ILE A O 1
ATOM 3236 N N . CYS A 1 421 ? 32.055 56.124 33.249 1.00 47.40 421 CYS A N 1
ATOM 3237 C CA . CYS A 1 421 ? 33.112 55.623 34.119 1.00 47.28 421 CYS A CA 1
ATOM 3238 C C . CYS A 1 421 ? 33.455 56.611 35.236 1.00 52.11 421 CYS A C 1
ATOM 3239 O O . CYS A 1 421 ? 33.522 56.199 36.388 1.00 52.28 421 CYS A O 1
ATOM 3242 N N . ARG A 1 422 ? 33.651 57.900 34.918 1.00 48.99 422 ARG A N 1
ATOM 3243 C CA . ARG A 1 422 ? 34.003 58.904 35.933 1.00 49.05 422 ARG A CA 1
ATOM 3244 C C . ARG A 1 422 ? 32.962 59.000 37.074 1.00 51.31 422 ARG A C 1
ATOM 3245 O O . ARG A 1 422 ? 33.342 59.109 38.252 1.00 51.10 422 ARG A O 1
ATOM 3253 N N . MET A 1 423 ? 31.661 58.919 36.709 1.00 45.20 423 MET A N 1
ATOM 3254 C CA . MET A 1 423 ? 30.509 58.979 37.613 1.00 43.51 423 MET A CA 1
ATOM 3255 C C . MET A 1 423 ? 30.378 57.690 38.456 1.00 43.99 423 MET A C 1
ATOM 3256 O O . MET A 1 423 ? 30.023 57.747 39.638 1.00 41.98 423 MET A O 1
ATOM 3261 N N . LEU A 1 424 ? 30.651 56.529 37.838 1.00 39.02 424 LEU A N 1
ATOM 3262 C CA . LEU A 1 424 ? 30.585 55.251 38.545 1.00 37.60 424 LEU A CA 1
ATOM 3263 C C . LEU A 1 424 ? 31.836 55.030 39.383 1.00 42.71 424 LEU A C 1
ATOM 3264 O O . LEU A 1 424 ? 31.783 54.254 40.331 1.00 42.47 424 LEU A O 1
ATOM 3269 N N . LEU A 1 425 ? 32.956 55.709 39.045 1.00 39.55 425 LEU A N 1
ATOM 3270 C CA . LEU A 1 425 ? 34.222 55.564 39.767 1.00 38.72 425 LEU A CA 1
ATOM 3271 C C . LEU A 1 425 ? 34.500 56.713 40.757 1.00 41.49 425 LEU A C 1
ATOM 3272 O O . LEU A 1 425 ? 35.647 56.939 41.150 1.00 41.10 425 LEU A O 1
ATOM 3277 N N . THR A 1 426 ? 33.427 57.378 41.207 1.00 37.86 426 THR A N 1
ATOM 3278 C CA . THR A 1 426 ? 33.450 58.437 42.216 1.00 38.23 426 THR A CA 1
ATOM 3279 C C . THR A 1 426 ? 33.842 57.765 43.543 1.00 44.74 426 THR A C 1
ATOM 3280 O O . THR A 1 426 ? 33.217 56.780 43.944 1.00 46.21 426 THR A O 1
ATOM 3284 N N . LYS A 1 427 ? 34.896 58.266 44.192 1.00 40.56 427 LYS A N 1
ATOM 3285 C CA . LYS A 1 427 ? 35.420 57.701 45.433 1.00 39.57 427 LYS A CA 1
ATOM 3286 C C . LYS A 1 427 ? 34.421 57.729 46.567 1.00 43.31 427 LYS A C 1
ATOM 3287 O O . LYS A 1 427 ? 34.439 56.825 47.416 1.00 44.05 427 LYS A O 1
ATOM 3293 N N . ASN A 1 428 ? 33.579 58.781 46.617 1.00 37.67 428 ASN A N 1
ATOM 3294 C CA . ASN A 1 428 ? 32.591 58.906 47.681 1.00 36.02 428 ASN A CA 1
ATOM 3295 C C . ASN A 1 428 ? 31.291 58.289 47.210 1.00 39.79 428 ASN A C 1
ATOM 3296 O O . ASN A 1 428 ? 30.653 58.809 46.288 1.00 39.58 428 ASN A O 1
ATOM 3301 N N . PRO A 1 429 ? 30.911 57.147 47.833 1.00 35.98 429 PRO A N 1
ATOM 3302 C CA . PRO A 1 429 ? 29.672 56.448 47.445 1.00 35.43 429 PRO A CA 1
ATOM 3303 C C . PRO A 1 429 ? 28.422 57.320 47.402 1.00 41.29 429 PRO A C 1
ATOM 3304 O O . PRO A 1 429 ? 27.554 57.108 46.563 1.00 41.40 429 PRO A O 1
ATOM 3308 N N . SER A 1 430 ? 28.343 58.312 48.293 1.00 39.16 430 SER A N 1
ATOM 3309 C CA . SER A 1 430 ? 27.223 59.255 48.389 1.00 38.82 430 SER A CA 1
ATOM 3310 C C . SER A 1 430 ? 27.148 60.225 47.171 1.00 40.94 430 SER A C 1
ATOM 3311 O O . SER A 1 430 ? 26.172 60.966 47.026 1.00 41.87 430 SER A O 1
ATOM 3314 N N . LYS A 1 431 ? 28.166 60.206 46.317 1.00 35.70 431 LYS A N 1
ATOM 3315 C CA . LYS A 1 431 ? 28.267 61.046 45.130 1.00 36.48 431 LYS A CA 1
ATOM 3316 C C . LYS A 1 431 ? 28.351 60.209 43.832 1.00 40.51 431 LYS A C 1
ATOM 3317 O O . LYS A 1 431 ? 28.398 60.760 42.719 1.00 40.27 431 LYS A O 1
ATOM 3323 N N . ARG A 1 432 ? 28.381 58.874 43.987 1.00 35.58 432 ARG A N 1
ATOM 3324 C CA . ARG A 1 432 ? 28.502 57.921 42.889 1.00 33.93 432 ARG A CA 1
ATOM 3325 C C . ARG A 1 432 ? 27.176 57.708 42.173 1.00 34.84 432 ARG A C 1
ATOM 3326 O O . ARG A 1 432 ? 26.127 57.694 42.815 1.00 33.65 432 ARG A O 1
ATOM 3334 N N . LEU A 1 433 ? 27.235 57.540 40.839 1.00 30.84 433 LEU A N 1
ATOM 3335 C CA . LEU A 1 433 ? 26.072 57.272 39.987 1.00 30.32 433 LEU A CA 1
ATOM 3336 C C . LEU A 1 433 ? 25.416 55.908 40.395 1.00 36.74 433 LEU A C 1
ATOM 3337 O O . LEU A 1 433 ? 26.096 54.878 40.499 1.00 35.46 433 LEU A O 1
ATOM 3342 N N . GLY A 1 434 ? 24.109 55.962 40.643 1.00 35.10 434 GLY A N 1
ATOM 3343 C CA . GLY A 1 434 ? 23.291 54.831 41.058 1.00 34.91 434 GLY A CA 1
ATOM 3344 C C . GLY A 1 434 ? 23.037 54.797 42.546 1.00 39.10 434 GLY A C 1
ATOM 3345 O O . GLY A 1 434 ? 22.057 54.194 42.994 1.00 39.52 434 GLY A O 1
ATOM 3346 N N . CYS A 1 435 ? 23.913 55.479 43.315 1.00 34.93 435 CYS A N 1
ATOM 3347 C CA . CYS A 1 435 ? 23.943 55.544 44.786 1.00 33.97 435 CYS A CA 1
ATOM 3348 C C . CYS A 1 435 ? 23.323 56.785 45.412 1.00 35.48 435 CYS A C 1
ATOM 3349 O O . CYS A 1 435 ? 23.524 57.014 46.606 1.00 34.75 435 CYS A O 1
ATOM 3352 N N . ARG A 1 436 ? 22.621 57.602 44.644 1.00 31.80 436 ARG A N 1
ATOM 3353 C CA . ARG A 1 436 ? 22.081 58.850 45.189 1.00 31.28 436 ARG A CA 1
ATOM 3354 C C . ARG A 1 436 ? 20.564 58.970 45.247 1.00 36.33 436 ARG A C 1
ATOM 3355 O O . ARG A 1 436 ? 20.058 60.088 45.436 1.00 36.18 436 ARG A O 1
ATOM 3363 N N . GLY A 1 437 ? 19.867 57.837 45.128 1.00 32.87 437 GLY A N 1
ATOM 3364 C CA . GLY A 1 437 ? 18.414 57.767 45.175 1.00 32.20 437 GLY A CA 1
ATOM 3365 C C . GLY A 1 437 ? 17.766 57.522 43.832 1.00 37.20 437 GLY A C 1
ATOM 3366 O O . GLY A 1 437 ? 16.536 57.455 43.753 1.00 36.21 437 GLY A O 1
ATOM 3367 N N . GLU A 1 438 ? 18.591 57.417 42.765 1.00 35.17 438 GLU A N 1
ATOM 3368 C CA . GLU A 1 438 ? 18.141 57.186 41.383 1.00 36.45 438 GLU A CA 1
ATOM 3369 C C . GLU A 1 438 ? 18.228 55.702 40.968 1.00 43.39 438 GLU A C 1
ATOM 3370 O O . GLU A 1 438 ? 17.486 55.272 40.078 1.00 44.05 438 GLU A O 1
ATOM 3376 N N . GLY A 1 439 ? 19.158 54.972 41.602 1.00 40.16 439 GLY A N 1
ATOM 3377 C CA . GLY A 1 439 ? 19.420 53.559 41.393 1.00 39.40 439 GLY A CA 1
ATOM 3378 C C . GLY A 1 439 ? 19.749 53.223 39.962 1.00 44.33 439 GLY A C 1
ATOM 3379 O O . GLY A 1 439 ? 20.310 54.051 39.234 1.00 45.17 439 GLY A O 1
ATOM 3380 N N . ALA A 1 440 ? 19.370 51.999 39.556 1.00 39.72 440 ALA A N 1
ATOM 3381 C CA . ALA A 1 440 ? 19.568 51.477 38.215 1.00 38.23 440 ALA A CA 1
ATOM 3382 C C . ALA A 1 440 ? 18.807 52.301 37.195 1.00 40.83 440 ALA A C 1
ATOM 3383 O O . ALA A 1 440 ? 19.329 52.522 36.104 1.00 39.20 440 ALA A O 1
ATOM 3385 N N . ALA A 1 441 ? 17.591 52.792 37.560 1.00 38.85 441 ALA A N 1
ATOM 3386 C CA . ALA A 1 441 ? 16.721 53.614 36.692 1.00 38.21 441 ALA A CA 1
ATOM 3387 C C . ALA A 1 441 ? 17.471 54.847 36.174 1.00 43.09 441 ALA A C 1
ATOM 3388 O O . ALA A 1 441 ? 17.424 55.138 34.973 1.00 43.25 441 ALA A O 1
ATOM 3390 N N . GLY A 1 442 ? 18.195 55.510 37.078 1.00 38.58 442 GLY A N 1
ATOM 3391 C CA . GLY A 1 442 ? 19.018 56.663 36.765 1.00 38.16 442 GLY A CA 1
ATOM 3392 C C . GLY A 1 442 ? 20.248 56.294 35.958 1.00 43.30 442 GLY A C 1
ATOM 3393 O O . GLY A 1 442 ? 20.674 57.067 35.107 1.00 44.81 442 GLY A O 1
ATOM 3394 N N . VAL A 1 443 ? 20.839 55.118 36.209 1.00 38.75 443 VAL A N 1
ATOM 3395 C CA . VAL A 1 443 ? 22.027 54.678 35.471 1.00 37.30 443 VAL A CA 1
ATOM 3396 C C . VAL A 1 443 ? 21.656 54.388 34.029 1.00 42.20 443 VAL A C 1
ATOM 3397 O O . VAL A 1 443 ? 22.370 54.793 33.126 1.00 42.08 443 VAL A O 1
ATOM 3401 N N . LYS A 1 444 ? 20.523 53.710 33.819 1.00 40.27 444 LYS A N 1
ATOM 3402 C CA . LYS A 1 444 ? 19.991 53.362 32.498 1.00 40.18 444 LYS A CA 1
ATOM 3403 C C . LYS A 1 444 ? 19.735 54.641 31.651 1.00 45.96 444 LYS A C 1
ATOM 3404 O O . LYS A 1 444 ? 19.809 54.590 30.430 1.00 46.87 444 LYS A O 1
ATOM 3410 N N . GLN A 1 445 ? 19.451 55.777 32.319 1.00 42.76 445 GLN A N 1
ATOM 3411 C CA . GLN A 1 445 ? 19.188 57.091 31.726 1.00 42.02 445 GLN A CA 1
ATOM 3412 C C . GLN A 1 445 ? 20.469 57.833 31.236 1.00 47.05 445 GLN A C 1
ATOM 3413 O O . GLN A 1 445 ? 20.345 58.920 30.683 1.00 47.87 445 GLN A O 1
ATOM 3419 N N . HIS A 1 446 ? 21.674 57.262 31.418 1.00 43.46 446 HIS A N 1
ATOM 3420 C CA . HIS A 1 446 ? 22.925 57.891 30.980 1.00 44.40 446 HIS A CA 1
ATOM 3421 C C . HIS A 1 446 ? 23.070 57.930 29.440 1.00 48.58 446 HIS A C 1
ATOM 3422 O O . HIS A 1 446 ? 22.715 56.961 28.763 1.00 47.73 446 HIS A O 1
ATOM 3429 N N . PRO A 1 447 ? 23.623 59.046 28.890 1.00 45.49 447 PRO A N 1
ATOM 3430 C CA . PRO A 1 447 ? 23.768 59.176 27.422 1.00 44.58 447 PRO A CA 1
ATOM 3431 C C . PRO A 1 447 ? 24.457 58.019 26.667 1.00 45.98 447 PRO A C 1
ATOM 3432 O O . PRO A 1 447 ? 24.109 57.838 25.491 1.00 44.53 447 PRO A O 1
ATOM 3436 N N . VAL A 1 448 ? 25.386 57.219 27.304 1.00 40.24 448 VAL A N 1
ATOM 3437 C CA . VAL A 1 448 ? 26.003 56.063 26.613 1.00 39.37 448 VAL A CA 1
ATOM 3438 C C . VAL A 1 448 ? 24.920 55.090 26.090 1.00 42.84 448 VAL A C 1
ATOM 3439 O O . VAL A 1 448 ? 25.111 54.429 25.056 1.00 41.07 448 VAL A O 1
ATOM 3443 N N . PHE A 1 449 ? 23.802 54.987 26.839 1.00 39.91 449 PHE A N 1
ATOM 3444 C CA . PHE A 1 449 ? 22.712 54.057 26.555 1.00 40.28 449 PHE A CA 1
ATOM 3445 C C . PHE A 1 449 ? 21.641 54.563 25.606 1.00 48.74 449 PHE A C 1
ATOM 3446 O O . PHE A 1 449 ? 20.663 53.844 25.389 1.00 49.04 449 PHE A O 1
ATOM 3454 N N . LYS A 1 450 ? 21.832 55.764 25.000 1.00 47.86 450 LYS A N 1
ATOM 3455 C CA . LYS A 1 450 ? 20.884 56.390 24.049 1.00 46.94 450 LYS A CA 1
ATOM 3456 C C . LYS A 1 450 ? 20.315 55.435 23.002 1.00 49.74 450 LYS A C 1
ATOM 3457 O O . LYS A 1 450 ? 19.120 55.505 22.717 1.00 48.75 450 LYS A O 1
ATOM 3463 N N . ASP A 1 451 ? 21.156 54.528 22.470 1.00 47.40 451 ASP A N 1
ATOM 3464 C CA . ASP A 1 451 ? 20.786 53.561 21.429 1.00 47.27 451 ASP A CA 1
ATOM 3465 C C . ASP A 1 451 ? 20.106 52.276 21.935 1.00 51.81 451 ASP A C 1
ATOM 3466 O O . ASP A 1 451 ? 19.664 51.448 21.117 1.00 52.30 451 ASP A O 1
ATOM 3471 N N . ILE A 1 452 ? 19.983 52.129 23.272 1.00 46.75 452 ILE A N 1
ATOM 3472 C CA . ILE A 1 452 ? 19.360 50.954 23.881 1.00 45.45 452 ILE A CA 1
ATOM 3473 C C . ILE A 1 452 ? 17.943 51.236 24.333 1.00 47.91 452 ILE A C 1
ATOM 3474 O O . ILE A 1 452 ? 17.732 52.166 25.121 1.00 48.71 452 ILE A O 1
ATOM 3479 N N . ASN A 1 453 ? 16.979 50.409 23.876 1.00 41.48 453 ASN A N 1
ATOM 3480 C CA . ASN A 1 453 ? 15.592 50.480 24.324 1.00 40.13 453 ASN A CA 1
ATOM 3481 C C . ASN A 1 453 ? 15.555 49.419 25.482 1.00 42.85 453 ASN A C 1
ATOM 3482 O O . ASN A 1 453 ? 15.510 48.207 25.218 1.00 41.87 453 ASN A O 1
ATOM 3487 N N . PHE A 1 454 ? 15.637 49.888 26.751 1.00 37.79 454 PHE A N 1
ATOM 3488 C CA . PHE A 1 454 ? 15.671 49.017 27.929 1.00 37.37 454 PHE A CA 1
ATOM 3489 C C . PHE A 1 454 ? 14.426 48.119 28.067 1.00 43.77 454 PHE A C 1
ATOM 3490 O O . PHE A 1 454 ? 14.569 46.939 28.420 1.00 43.98 454 PHE A O 1
ATOM 3498 N N . ARG A 1 455 ? 13.232 48.633 27.725 1.00 39.91 455 ARG A N 1
ATOM 3499 C CA . ARG A 1 455 ? 12.011 47.822 27.748 1.00 39.06 455 ARG A CA 1
ATOM 3500 C C . ARG A 1 455 ? 12.201 46.584 26.839 1.00 41.37 455 ARG A C 1
ATOM 3501 O O . ARG A 1 455 ? 11.844 45.483 27.260 1.00 42.79 455 ARG A O 1
ATOM 3509 N N . ARG A 1 456 ? 12.810 46.745 25.631 1.00 35.29 456 ARG A N 1
ATOM 3510 C CA . ARG A 1 456 ? 13.063 45.605 24.722 1.00 34.73 456 ARG A CA 1
ATOM 3511 C C . ARG A 1 456 ? 14.196 44.716 25.193 1.00 35.66 456 ARG A C 1
ATOM 3512 O O . ARG A 1 456 ? 14.112 43.519 25.016 1.00 34.33 456 ARG A O 1
ATOM 3520 N N . LEU A 1 457 ? 15.245 45.294 25.809 1.00 32.52 457 LEU A N 1
ATOM 3521 C CA . LEU A 1 457 ? 16.399 44.564 26.343 1.00 31.46 457 LEU A CA 1
ATOM 3522 C C . LEU A 1 457 ? 15.918 43.595 27.424 1.00 39.60 457 LEU A C 1
ATOM 3523 O O . LEU A 1 457 ? 16.259 42.409 27.388 1.00 39.34 457 LEU A O 1
ATOM 3528 N N . GLU A 1 458 ? 15.085 44.117 28.361 1.00 38.06 458 GLU A N 1
ATOM 3529 C CA . GLU A 1 458 ? 14.501 43.396 29.486 1.00 37.75 458 GLU A CA 1
ATOM 3530 C C . GLU A 1 458 ? 13.520 42.348 29.021 1.00 44.43 458 GLU A C 1
ATOM 3531 O O . GLU A 1 458 ? 13.327 41.353 29.714 1.00 45.34 458 GLU A O 1
ATOM 3537 N N . ALA A 1 459 ? 12.895 42.567 27.849 1.00 40.93 459 ALA A N 1
ATOM 3538 C CA . ALA A 1 459 ? 11.935 41.633 27.269 1.00 39.70 459 ALA A CA 1
ATOM 3539 C C . ALA A 1 459 ? 12.609 40.652 26.304 1.00 43.30 459 ALA A C 1
ATOM 3540 O O . ALA A 1 459 ? 11.901 39.840 25.700 1.00 43.28 459 ALA A O 1
ATOM 3542 N N . ASN A 1 460 ? 13.970 40.725 26.161 1.00 39.49 460 ASN A N 1
ATOM 3543 C CA . ASN A 1 460 ? 14.803 39.898 25.270 1.00 39.66 460 ASN A CA 1
ATOM 3544 C C . ASN A 1 460 ? 14.350 40.059 23.803 1.00 44.21 460 ASN A C 1
ATOM 3545 O O . ASN A 1 460 ? 13.984 39.092 23.125 1.00 45.04 460 ASN A O 1
ATOM 3550 N N . MET A 1 461 ? 14.352 41.310 23.330 1.00 39.40 461 MET A N 1
ATOM 3551 C CA . MET A 1 461 ? 13.920 41.646 21.976 1.00 38.80 461 MET A CA 1
ATOM 3552 C C . MET A 1 461 ? 15.010 42.349 21.191 1.00 42.06 461 MET A C 1
ATOM 3553 O O . MET A 1 461 ? 14.848 42.606 19.999 1.00 41.13 461 MET A O 1
ATOM 3558 N N . LEU A 1 462 ? 16.130 42.641 21.869 1.00 39.47 462 LEU A N 1
ATOM 3559 C CA . LEU A 1 462 ? 17.311 43.263 21.299 1.00 38.94 462 LEU A CA 1
ATOM 3560 C C . LEU A 1 462 ? 18.339 42.203 20.988 1.00 48.48 462 LEU A C 1
ATOM 3561 O O . LEU A 1 462 ? 18.680 41.366 21.842 1.00 49.53 462 LEU A O 1
ATOM 3566 N N . GLU A 1 463 ? 18.826 42.241 19.745 1.00 46.76 463 GLU A N 1
ATOM 3567 C CA . GLU A 1 463 ? 19.856 41.350 19.253 1.00 46.84 463 GLU A CA 1
ATOM 3568 C C . GLU A 1 463 ? 21.221 41.934 19.702 1.00 48.28 463 GLU A C 1
ATOM 3569 O O . GLU A 1 463 ? 21.443 43.154 19.589 1.00 45.40 463 GLU A O 1
ATOM 3575 N N . PRO A 1 464 ? 22.124 41.089 20.267 1.00 44.98 464 PRO A N 1
ATOM 3576 C CA . PRO A 1 464 ? 23.425 41.604 20.711 1.00 44.67 464 PRO A CA 1
ATOM 3577 C C . PRO A 1 464 ? 24.305 41.948 19.520 1.00 51.19 464 PRO A C 1
ATOM 3578 O O . PRO A 1 464 ? 24.074 41.418 18.430 1.00 51.28 464 PRO A O 1
ATOM 3582 N N . PRO A 1 465 ? 25.312 42.828 19.684 1.00 49.82 465 PRO A N 1
ATOM 3583 C CA . PRO A 1 465 ? 26.180 43.135 18.531 1.00 50.11 465 PRO A CA 1
ATOM 3584 C C . PRO A 1 465 ? 27.054 41.921 18.161 1.00 52.81 465 PRO A C 1
ATOM 3585 O O . PRO A 1 465 ? 27.254 41.635 16.980 1.00 52.29 465 PRO A O 1
ATOM 3589 N N . PHE A 1 466 ? 27.528 41.186 19.181 1.00 47.97 466 PHE A N 1
ATOM 3590 C CA . PHE A 1 466 ? 28.355 40.009 19.009 1.00 47.12 466 PHE A CA 1
ATOM 3591 C C . PHE A 1 466 ? 27.609 38.749 19.379 1.00 53.93 466 PHE A C 1
ATOM 3592 O O . PHE A 1 466 ? 26.927 38.688 20.408 1.00 54.21 466 PHE A O 1
ATOM 3600 N N . CYS A 1 467 ? 27.758 37.737 18.534 1.00 53.12 467 CYS A N 1
ATOM 3601 C CA . CYS A 1 467 ? 27.172 36.430 18.758 1.00 54.74 467 CYS A CA 1
ATOM 3602 C C . CYS A 1 467 ? 28.288 35.418 18.711 1.00 58.92 467 CYS A C 1
ATOM 3603 O O . CYS A 1 467 ? 29.041 35.402 17.732 1.00 58.99 467 CYS A O 1
ATOM 3606 N N . PRO A 1 468 ? 28.421 34.557 19.744 1.00 54.30 468 PRO A N 1
ATOM 3607 C CA . PRO A 1 468 ? 29.480 33.552 19.708 1.00 53.65 468 PRO A CA 1
ATOM 3608 C C . PRO A 1 468 ? 29.239 32.565 18.575 1.00 57.80 468 PRO A C 1
ATOM 3609 O O . PRO A 1 468 ? 28.093 32.193 18.266 1.00 56.71 468 PRO A O 1
ATOM 3613 N N . ASP A 1 469 ? 30.338 32.167 17.950 1.00 54.92 469 ASP A N 1
ATOM 3614 C CA . ASP A 1 469 ? 30.364 31.199 16.873 1.00 54.89 469 ASP A CA 1
ATOM 3615 C C . ASP A 1 469 ? 30.514 29.806 17.515 1.00 58.91 469 ASP A C 1
ATOM 3616 O O . ASP A 1 469 ? 31.440 29.616 18.303 1.00 57.22 469 ASP A O 1
ATOM 3621 N N . PRO A 1 470 ? 29.664 28.797 17.199 1.00 57.62 470 PRO A N 1
ATOM 3622 C CA . PRO A 1 470 ? 29.908 27.450 17.755 1.00 58.80 470 PRO A CA 1
ATOM 3623 C C . PRO A 1 470 ? 31.154 26.912 17.024 1.00 68.39 470 PRO A C 1
ATOM 3624 O O . PRO A 1 470 ? 31.619 27.565 16.081 1.00 68.39 470 PRO A O 1
ATOM 3628 N N . HIS A 1 471 ? 31.727 25.768 17.438 1.00 68.36 471 HIS A N 1
ATOM 3629 C CA . HIS A 1 471 ? 32.977 25.217 16.838 1.00 69.56 471 HIS A CA 1
ATOM 3630 C C . HIS A 1 471 ? 34.215 26.041 17.269 1.00 73.40 471 HIS A C 1
ATOM 3631 O O . HIS A 1 471 ? 35.333 25.510 17.221 1.00 74.04 471 HIS A O 1
ATOM 3638 N N . ALA A 1 472 ? 34.010 27.337 17.678 1.00 67.97 472 ALA A N 1
ATOM 3639 C CA . ALA A 1 472 ? 35.039 28.261 18.181 1.00 66.43 472 ALA A CA 1
ATOM 3640 C C . ALA A 1 472 ? 35.212 28.037 19.699 1.00 68.44 472 ALA A C 1
ATOM 3641 O O . ALA A 1 472 ? 34.245 27.669 20.382 1.00 67.83 472 ALA A O 1
ATOM 3643 N N . VAL A 1 473 ? 36.447 28.245 20.214 1.00 63.01 473 VAL A N 1
ATOM 3644 C CA . VAL A 1 473 ? 36.802 28.060 21.633 1.00 61.45 473 VAL A CA 1
ATOM 3645 C C . VAL A 1 473 ? 36.557 29.338 22.435 1.00 60.58 473 VAL A C 1
ATOM 3646 O O . VAL A 1 473 ? 37.016 30.409 22.018 1.00 60.92 473 VAL A O 1
ATOM 3650 N N . TYR A 1 474 ? 35.834 29.226 23.582 1.00 51.90 474 TYR A N 1
ATOM 3651 C CA . TYR A 1 474 ? 35.525 30.395 24.407 1.00 48.87 474 TYR A CA 1
ATOM 3652 C C . TYR A 1 474 ? 35.942 30.267 25.860 1.00 50.03 474 TYR A C 1
ATOM 3653 O O . TYR A 1 474 ? 35.582 31.117 26.664 1.00 49.44 474 TYR A O 1
ATOM 3662 N N . CYS A 1 475 ? 36.736 29.248 26.199 1.00 46.70 475 CYS A N 1
ATOM 3663 C CA . CYS A 1 475 ? 37.232 29.029 27.565 1.00 47.12 475 CYS A CA 1
ATOM 3664 C C . CYS A 1 475 ? 38.494 28.169 27.576 1.00 54.55 475 CYS A C 1
ATOM 3665 O O . CYS A 1 475 ? 38.831 27.549 26.563 1.00 56.52 475 CYS A O 1
ATOM 3668 N N . LYS A 1 476 ? 39.176 28.096 28.725 1.00 50.86 476 LYS A N 1
ATOM 3669 C CA . LYS A 1 476 ? 40.340 27.233 28.832 1.00 50.58 476 LYS A CA 1
ATOM 3670 C C . LYS A 1 476 ? 39.841 25.815 29.043 1.00 57.22 476 LYS A C 1
ATOM 3671 O O . LYS A 1 476 ? 38.946 25.608 29.883 1.00 58.33 476 LYS A O 1
ATOM 3677 N N . ASP A 1 477 ? 40.412 24.829 28.309 1.00 53.45 477 ASP A N 1
ATOM 3678 C CA . ASP A 1 477 ? 40.044 23.426 28.554 1.00 52.82 477 ASP A CA 1
ATOM 3679 C C . ASP A 1 477 ? 41.168 22.856 29.374 1.00 53.48 477 ASP A C 1
ATOM 3680 O O . ASP A 1 477 ? 42.286 23.313 29.186 1.00 54.70 477 ASP A O 1
ATOM 3685 N N . VAL A 1 478 ? 40.975 21.906 30.298 1.00 47.86 478 VAL A N 1
ATOM 3686 C CA . VAL A 1 478 ? 39.859 21.115 30.833 1.00 45.61 478 VAL A CA 1
ATOM 3687 C C . VAL A 1 478 ? 39.661 19.807 30.035 1.00 44.21 478 VAL A C 1
ATOM 3688 O O . VAL A 1 478 ? 38.972 19.744 29.012 1.00 43.30 478 VAL A O 1
ATOM 3692 N N . LEU A 1 479 ? 40.287 18.758 30.571 1.00 38.11 479 LEU A N 1
ATOM 3693 C CA . LEU A 1 479 ? 40.157 17.395 30.108 1.00 38.10 479 LEU A CA 1
ATOM 3694 C C . LEU A 1 479 ? 38.785 16.898 30.626 1.00 43.20 479 LEU A C 1
ATOM 3695 O O . LEU A 1 479 ? 38.418 17.163 31.787 1.00 40.50 479 LEU A O 1
ATOM 3700 N N . ASP A 1 480 ? 38.044 16.174 29.761 1.00 41.85 480 ASP A N 1
ATOM 3701 C CA . ASP A 1 480 ? 36.725 15.627 30.057 1.00 42.36 480 ASP A CA 1
ATOM 3702 C C . ASP A 1 480 ? 36.857 14.389 30.974 1.00 49.33 480 ASP A C 1
ATOM 3703 O O . ASP A 1 480 ? 36.566 13.263 30.566 1.00 49.60 480 ASP A O 1
ATOM 3708 N N . ILE A 1 481 ? 37.330 14.605 32.208 1.00 48.35 481 ILE A N 1
ATOM 3709 C CA . ILE A 1 481 ? 37.567 13.553 33.201 1.00 50.17 481 ILE A CA 1
ATOM 3710 C C . ILE A 1 481 ? 37.453 14.124 34.635 1.00 59.00 481 ILE A C 1
ATOM 3711 O O . ILE A 1 481 ? 36.984 15.246 34.850 1.00 55.78 481 ILE A O 1
ATOM 3716 N N . GLU A 1 482 ? 37.951 13.324 35.597 1.00 62.62 482 GLU A N 1
ATOM 3717 C CA . GLU A 1 482 ? 38.163 13.587 37.014 1.00 64.93 482 GLU A CA 1
ATOM 3718 C C . GLU A 1 482 ? 36.984 14.050 37.825 1.00 72.92 482 GLU A C 1
ATOM 3719 O O . GLU A 1 482 ? 35.832 13.673 37.588 1.00 72.78 482 GLU A O 1
ATOM 3725 N N . GLN A 1 483 ? 37.365 14.862 38.835 1.00 72.05 483 GLN A N 1
ATOM 3726 C CA . GLN A 1 483 ? 36.702 15.545 39.935 1.00 73.20 483 GLN A CA 1
ATOM 3727 C C . GLN A 1 483 ? 37.756 15.688 41.087 1.00 79.62 483 GLN A C 1
ATOM 3728 O O . GLN A 1 483 ? 37.643 16.613 41.901 1.00 81.02 483 GLN A O 1
ATOM 3734 N N . PHE A 1 484 ? 38.769 14.758 41.127 1.00 74.99 484 PHE A N 1
ATOM 3735 C CA . PHE A 1 484 ? 39.840 14.555 42.125 1.00 74.28 484 PHE A CA 1
ATOM 3736 C C . PHE A 1 484 ? 40.539 15.808 42.653 1.00 79.32 484 PHE A C 1
ATOM 3737 O O . PHE A 1 484 ? 40.848 16.727 41.893 1.00 79.25 484 PHE A O 1
ATOM 3745 N N . SER A 1 485 ? 40.796 15.802 43.988 1.00 75.94 485 SER A N 1
ATOM 3746 C CA . SER A 1 485 ? 41.432 16.873 44.770 1.00 75.29 485 SER A CA 1
ATOM 3747 C C . SER A 1 485 ? 42.099 16.369 46.074 1.00 76.90 485 SER A C 1
ATOM 3748 O O . SER A 1 485 ? 41.964 15.192 46.452 1.00 75.48 485 SER A O 1
ATOM 3751 N N . VAL A 1 486 ? 42.801 17.304 46.760 1.00 72.99 486 VAL A N 1
ATOM 3752 C CA . VAL A 1 486 ? 43.481 17.109 48.045 1.00 73.25 486 VAL A CA 1
ATOM 3753 C C . VAL A 1 486 ? 42.361 16.891 49.072 1.00 77.17 486 VAL A C 1
ATOM 3754 O O . VAL A 1 486 ? 41.595 17.815 49.395 1.00 77.57 486 VAL A O 1
ATOM 3758 N N . VAL A 1 487 ? 42.229 15.641 49.519 1.00 71.85 487 VAL A N 1
ATOM 3759 C CA . VAL A 1 487 ? 41.195 15.219 50.457 1.00 70.58 487 VAL A CA 1
ATOM 3760 C C . VAL A 1 487 ? 41.801 14.512 51.695 1.00 74.25 487 VAL A C 1
ATOM 3761 O O . VAL A 1 487 ? 41.068 13.900 52.485 1.00 73.57 487 VAL A O 1
ATOM 3765 N N . LYS A 1 488 ? 43.146 14.605 51.857 1.00 70.34 488 LYS A N 1
ATOM 3766 C CA . LYS A 1 488 ? 43.849 13.993 52.985 1.00 69.51 488 LYS A CA 1
ATOM 3767 C C . LYS A 1 488 ? 43.574 14.769 54.261 1.00 71.16 488 LYS A C 1
ATOM 3768 O O . LYS A 1 488 ? 43.674 16.003 54.290 1.00 69.77 488 LYS A O 1
ATOM 3774 N N . GLY A 1 489 ? 43.221 14.015 55.294 1.00 67.43 489 GLY A N 1
ATOM 3775 C CA . GLY A 1 489 ? 42.901 14.524 56.623 1.00 66.89 489 GLY A CA 1
ATOM 3776 C C . GLY A 1 489 ? 41.464 14.972 56.789 1.00 68.82 489 GLY A C 1
ATOM 3777 O O . GLY A 1 489 ? 41.101 15.460 57.862 1.00 68.36 489 GLY A O 1
ATOM 3778 N N . ILE A 1 490 ? 40.638 14.807 55.725 1.00 63.28 490 ILE A N 1
ATOM 3779 C CA . ILE A 1 490 ? 39.229 15.202 55.701 1.00 61.68 490 ILE A CA 1
ATOM 3780 C C . ILE A 1 490 ? 38.319 14.006 55.930 1.00 63.32 490 ILE A C 1
ATOM 3781 O O . ILE A 1 490 ? 38.357 13.031 55.174 1.00 61.99 490 ILE A O 1
ATOM 3786 N N . TYR A 1 491 ? 37.499 14.087 56.990 1.00 59.52 491 TYR A N 1
ATOM 3787 C CA . TYR A 1 491 ? 36.565 13.024 57.347 1.00 58.81 491 TYR A CA 1
ATOM 3788 C C . TYR A 1 491 ? 35.179 13.576 57.641 1.00 55.55 491 TYR A C 1
ATOM 3789 O O . TYR A 1 491 ? 35.012 14.436 58.502 1.00 54.73 491 TYR A O 1
ATOM 3798 N N . LEU A 1 492 ? 34.191 13.096 56.892 1.00 47.52 492 LEU A N 1
ATOM 3799 C CA . LEU A 1 492 ? 32.807 13.527 57.052 1.00 45.09 492 LEU A CA 1
ATOM 3800 C C . LEU A 1 492 ? 32.219 12.876 58.290 1.00 50.75 492 LEU A C 1
ATOM 3801 O O . LEU A 1 492 ? 32.166 11.645 58.391 1.00 49.27 492 LEU A O 1
ATOM 3806 N N . ASP A 1 493 ? 31.830 13.722 59.257 1.00 49.43 493 ASP A N 1
ATOM 3807 C CA . ASP A 1 493 ? 31.275 13.305 60.541 1.00 49.57 493 ASP A CA 1
ATOM 3808 C C . ASP A 1 493 ? 29.827 13.781 60.726 1.00 56.86 493 ASP A C 1
ATOM 3809 O O . ASP A 1 493 ? 29.142 14.061 59.740 1.00 56.99 493 ASP A O 1
ATOM 3814 N N . THR A 1 494 ? 29.364 13.854 61.985 1.00 54.68 494 THR A N 1
ATOM 3815 C CA . THR A 1 494 ? 28.016 14.272 62.352 1.00 54.57 494 THR A CA 1
ATOM 3816 C C . THR A 1 494 ? 27.764 15.731 62.017 1.00 56.30 494 THR A C 1
ATOM 3817 O O . THR A 1 494 ? 26.694 16.051 61.507 1.00 56.71 494 THR A O 1
ATOM 3821 N N . ALA A 1 495 ? 28.743 16.606 62.293 1.00 50.86 495 ALA A N 1
ATOM 3822 C CA . ALA A 1 495 ? 28.672 18.044 62.043 1.00 50.32 495 ALA A CA 1
ATOM 3823 C C . ALA A 1 495 ? 28.430 18.376 60.565 1.00 54.07 495 ALA A C 1
ATOM 3824 O O . ALA A 1 495 ? 27.808 19.399 60.255 1.00 55.21 495 ALA A O 1
ATOM 3826 N N . ASP A 1 496 ? 28.923 17.511 59.660 1.00 48.03 496 ASP A N 1
ATOM 3827 C CA . ASP A 1 496 ? 28.767 17.664 58.218 1.00 46.59 496 ASP A CA 1
ATOM 3828 C C . ASP A 1 496 ? 27.365 17.320 57.784 1.00 47.70 496 ASP A C 1
ATOM 3829 O O . ASP A 1 496 ? 26.802 18.023 56.952 1.00 47.05 496 ASP A O 1
ATOM 3834 N N . GLU A 1 497 ? 26.778 16.287 58.406 1.00 43.83 497 GLU A N 1
ATOM 3835 C CA . GLU A 1 497 ? 25.410 15.820 58.185 1.00 43.73 497 GLU A CA 1
ATOM 3836 C C . GLU A 1 497 ? 24.420 16.875 58.674 1.00 49.56 497 GLU A C 1
ATOM 3837 O O . GLU A 1 497 ? 23.328 17.009 58.115 1.00 50.54 497 GLU A O 1
ATOM 3843 N N . ASP A 1 498 ? 24.815 17.633 59.723 1.00 45.93 498 ASP A N 1
ATOM 3844 C CA . ASP A 1 498 ? 24.029 18.710 60.326 1.00 44.97 498 ASP A CA 1
ATOM 3845 C C . ASP A 1 498 ? 23.930 19.887 59.347 1.00 45.30 498 ASP A C 1
ATOM 3846 O O . ASP A 1 498 ? 23.020 20.706 59.454 1.00 46.54 498 ASP A O 1
ATOM 3851 N N . PHE A 1 499 ? 24.873 19.955 58.396 1.00 37.91 499 PHE A N 1
ATOM 3852 C CA . PHE A 1 499 ? 24.943 20.960 57.361 1.00 36.07 499 PHE A CA 1
ATOM 3853 C C . PHE A 1 499 ? 24.153 20.458 56.151 1.00 40.06 499 PHE A C 1
ATOM 3854 O O . PHE A 1 499 ? 23.326 21.218 55.632 1.00 40.78 499 PHE A O 1
ATOM 3862 N N . TYR A 1 500 ? 24.354 19.177 55.726 1.00 34.85 500 TYR A N 1
ATOM 3863 C CA . TYR A 1 500 ? 23.612 18.594 54.587 1.00 34.45 500 TYR A CA 1
ATOM 3864 C C . TYR A 1 500 ? 22.091 18.620 54.825 1.00 38.75 500 TYR A C 1
ATOM 3865 O O . TYR A 1 500 ? 21.329 18.756 53.874 1.00 38.94 500 TYR A O 1
ATOM 3874 N N . ALA A 1 501 ? 21.665 18.516 56.102 1.00 34.04 501 ALA A N 1
ATOM 3875 C CA . ALA A 1 501 ? 20.273 18.573 56.534 1.00 33.57 501 ALA A CA 1
ATOM 3876 C C . ALA A 1 501 ? 19.639 19.912 56.097 1.00 37.30 501 ALA A C 1
ATOM 3877 O O . ALA A 1 501 ? 18.495 19.929 55.649 1.00 37.37 501 ALA A O 1
ATOM 3879 N N . ARG A 1 502 ? 20.408 21.012 56.192 1.00 33.26 502 ARG A N 1
ATOM 3880 C CA . ARG A 1 502 ? 20.003 22.373 55.823 1.00 32.91 502 ARG A CA 1
ATOM 3881 C C . ARG A 1 502 ? 19.864 22.598 54.302 1.00 37.29 502 ARG A C 1
ATOM 3882 O O . ARG A 1 502 ? 19.260 23.586 53.902 1.00 37.98 502 ARG A O 1
ATOM 3890 N N . PHE A 1 503 ? 20.477 21.731 53.471 1.00 32.38 503 PHE A N 1
ATOM 3891 C CA . PHE A 1 503 ? 20.502 21.820 52.012 1.00 30.61 503 PHE A CA 1
ATOM 3892 C C . PHE A 1 503 ? 19.320 21.074 51.395 1.00 34.53 503 PHE A C 1
ATOM 3893 O O . PHE A 1 503 ? 19.373 19.859 51.237 1.00 36.97 503 PHE A O 1
ATOM 3901 N N . ALA A 1 504 ? 18.273 21.802 51.024 1.00 28.65 504 ALA A N 1
ATOM 3902 C CA . ALA A 1 504 ? 17.079 21.236 50.418 1.00 27.22 504 ALA A CA 1
ATOM 3903 C C . ALA A 1 504 ? 17.363 20.816 48.990 1.00 34.95 504 ALA A C 1
ATOM 3904 O O . ALA A 1 504 ? 18.193 21.428 48.299 1.00 35.96 504 ALA A O 1
ATOM 3906 N N . THR A 1 505 ? 16.702 19.746 48.550 1.00 31.58 505 THR A N 1
ATOM 3907 C CA . THR A 1 505 ? 16.891 19.245 47.198 1.00 30.96 505 THR A CA 1
ATOM 3908 C C . THR A 1 505 ? 15.541 19.210 46.512 1.00 35.15 505 THR A C 1
ATOM 3909 O O . THR A 1 505 ? 14.496 19.169 47.174 1.00 35.72 505 THR A O 1
ATOM 3913 N N . GLY A 1 506 ? 15.590 19.194 45.193 1.00 30.56 506 GLY A N 1
ATOM 3914 C CA . GLY A 1 506 ? 14.438 19.158 44.311 1.00 30.28 506 GLY A CA 1
ATOM 3915 C C . GLY A 1 506 ? 14.599 20.224 43.255 1.00 36.56 506 GLY A C 1
ATOM 3916 O O . GLY A 1 506 ? 15.717 20.635 42.923 1.00 36.94 506 GLY A O 1
ATOM 3917 N N . CYS A 1 507 ? 13.507 20.717 42.749 1.00 35.77 507 CYS A N 1
ATOM 3918 C CA . CYS A 1 507 ? 13.638 21.738 41.729 1.00 37.01 507 CYS A CA 1
ATOM 3919 C C . CYS A 1 507 ? 13.309 23.135 42.264 1.00 37.85 507 CYS A C 1
ATOM 3920 O O . CYS A 1 507 ? 12.890 23.307 43.411 1.00 38.07 507 CYS A O 1
ATOM 3923 N N . VAL A 1 508 ? 13.538 24.126 41.422 1.00 31.43 508 VAL A N 1
ATOM 3924 C CA . VAL A 1 508 ? 13.232 25.514 41.692 1.00 30.21 508 VAL A CA 1
ATOM 3925 C C . VAL A 1 508 ? 12.049 25.755 40.760 1.00 33.00 508 VAL A C 1
ATOM 3926 O O . VAL A 1 508 ? 12.176 25.623 39.539 1.00 33.31 508 VAL A O 1
ATOM 3930 N N . SER A 1 509 ? 10.887 26.003 41.370 1.00 28.04 509 SER A N 1
ATOM 3931 C CA . SER A 1 509 ? 9.576 26.200 40.780 1.00 28.38 509 SER A CA 1
ATOM 3932 C C . SER A 1 509 ? 9.522 26.984 39.431 1.00 31.61 509 SER A C 1
ATOM 3933 O O . SER A 1 509 ? 9.222 26.371 38.403 1.00 31.19 509 SER A O 1
ATOM 3936 N N . ILE A 1 510 ? 9.761 28.315 39.429 1.00 28.33 510 ILE A N 1
ATOM 3937 C CA . ILE A 1 510 ? 9.675 29.148 38.204 1.00 27.02 510 ILE A CA 1
ATOM 3938 C C . ILE A 1 510 ? 10.602 28.561 37.142 1.00 30.38 510 ILE A C 1
ATOM 3939 O O . ILE A 1 510 ? 10.085 28.259 36.081 1.00 29.59 510 ILE A O 1
ATOM 3944 N N . PRO A 1 511 ? 11.913 28.279 37.396 1.00 28.73 511 PRO A N 1
ATOM 3945 C CA . PRO A 1 511 ? 12.745 27.635 36.351 1.00 27.34 511 PRO A CA 1
ATOM 3946 C C . PRO A 1 511 ? 12.163 26.321 35.816 1.00 30.48 511 PRO A C 1
ATOM 3947 O O . PRO A 1 511 ? 12.151 26.096 34.602 1.00 30.34 511 PRO A O 1
ATOM 3951 N N . TRP A 1 512 ? 11.657 25.465 36.722 1.00 27.70 512 TRP A N 1
ATOM 3952 C CA . TRP A 1 512 ? 11.077 24.175 36.372 1.00 27.94 512 TRP A CA 1
ATOM 3953 C C . TRP A 1 512 ? 9.874 24.276 35.428 1.00 31.98 512 TRP A C 1
ATOM 3954 O O . TRP A 1 512 ? 9.817 23.555 34.420 1.00 32.22 512 TRP A O 1
ATOM 3965 N N . GLN A 1 513 ? 8.925 25.167 35.760 1.00 26.85 513 GLN A N 1
ATOM 3966 C CA . GLN A 1 513 ? 7.714 25.420 34.990 1.00 26.46 513 GLN A CA 1
ATOM 3967 C C . GLN A 1 513 ? 8.040 25.965 33.621 1.00 33.79 513 GLN A C 1
ATOM 3968 O O . GLN A 1 513 ? 7.439 25.523 32.639 1.00 35.04 513 GLN A O 1
ATOM 3974 N N . ASN A 1 514 ? 9.017 26.896 33.534 1.00 31.22 514 ASN A N 1
ATOM 3975 C CA . ASN A 1 514 ? 9.467 27.445 32.247 1.00 31.60 514 ASN A CA 1
ATOM 3976 C C . ASN A 1 514 ? 10.067 26.331 31.411 1.00 35.07 514 ASN A C 1
ATOM 3977 O O . ASN A 1 514 ? 9.780 26.240 30.222 1.00 36.01 514 ASN A O 1
ATOM 3982 N N . GLU A 1 515 ? 10.870 25.466 32.036 1.00 30.40 515 GLU A N 1
ATOM 3983 C CA . GLU A 1 515 ? 11.456 24.331 31.342 1.00 30.51 515 GLU A CA 1
ATOM 3984 C C . GLU A 1 515 ? 10.355 23.389 30.774 1.00 35.80 515 GLU A C 1
ATOM 3985 O O . GLU A 1 515 ? 10.486 22.932 29.646 1.00 34.85 515 GLU A O 1
ATOM 3991 N N . MET A 1 516 ? 9.283 23.106 31.546 1.00 33.63 516 MET A N 1
ATOM 3992 C CA . MET A 1 516 ? 8.209 22.212 31.085 1.00 33.35 516 MET A CA 1
ATOM 3993 C C . MET A 1 516 ? 7.515 22.746 29.832 1.00 38.61 516 MET A C 1
ATOM 3994 O O . MET A 1 516 ? 7.238 21.976 28.917 1.00 38.22 516 MET A O 1
ATOM 3999 N N . ILE A 1 517 ? 7.277 24.068 29.779 1.00 36.97 517 ILE A N 1
ATOM 4000 C CA . ILE A 1 517 ? 6.660 24.751 28.639 1.00 37.37 517 ILE A CA 1
ATOM 4001 C C . ILE A 1 517 ? 7.627 24.785 27.446 1.00 44.54 517 ILE A C 1
ATOM 4002 O O . ILE A 1 517 ? 7.256 24.351 26.354 1.00 44.50 517 ILE A O 1
ATOM 4007 N N . GLU A 1 518 ? 8.862 25.299 27.654 1.00 43.79 518 GLU A N 1
ATOM 4008 C CA . GLU A 1 518 ? 9.895 25.421 26.605 1.00 44.78 518 GLU A CA 1
ATOM 4009 C C . GLU A 1 518 ? 10.238 24.099 25.893 1.00 49.30 518 GLU A C 1
ATOM 4010 O O . GLU A 1 518 ? 10.441 24.097 24.676 1.00 48.94 518 GLU A O 1
ATOM 4016 N N . SER A 1 519 ? 10.288 22.982 26.653 1.00 45.63 519 SER A N 1
ATOM 4017 C CA . SER A 1 519 ? 10.579 21.636 26.151 1.00 44.66 519 SER A CA 1
ATOM 4018 C C . SER A 1 519 ? 9.377 21.022 25.415 1.00 49.97 519 SER A C 1
ATOM 4019 O O . SER A 1 519 ? 9.512 19.952 24.811 1.00 51.06 519 SER A O 1
ATOM 4022 N N . GLY A 1 520 ? 8.225 21.697 25.482 1.00 44.80 520 GLY A N 1
ATOM 4023 C CA . GLY A 1 520 ? 6.986 21.259 24.852 1.00 43.75 520 GLY A CA 1
ATOM 4024 C C . GLY A 1 520 ? 6.248 20.202 25.643 1.00 48.27 520 GLY A C 1
ATOM 4025 O O . GLY A 1 520 ? 5.168 19.786 25.225 1.00 47.37 520 GLY A O 1
ATOM 4026 N N . CYS A 1 521 ? 6.811 19.770 26.799 1.00 46.08 521 CYS A N 1
ATOM 4027 C CA . CYS A 1 521 ? 6.235 18.748 27.663 1.00 47.75 521 CYS A CA 1
ATOM 4028 C C . CYS A 1 521 ? 4.888 19.138 28.220 1.00 53.56 521 CYS A C 1
ATOM 4029 O O . CYS A 1 521 ? 4.040 18.269 28.409 1.00 53.42 521 CYS A O 1
ATOM 4032 N N . PHE A 1 522 ? 4.690 20.437 28.499 1.00 50.29 522 PHE A N 1
ATOM 4033 C CA . PHE A 1 522 ? 3.431 20.934 29.034 1.00 49.51 522 PHE A CA 1
ATOM 4034 C C . PHE A 1 522 ? 2.364 20.854 27.925 1.00 56.99 522 PHE A C 1
ATOM 4035 O O . PHE A 1 522 ? 1.275 20.311 28.145 1.00 56.60 522 PHE A O 1
ATOM 4043 N N . LYS A 1 523 ? 2.710 21.368 26.735 1.00 55.80 523 LYS A N 1
ATOM 4044 C CA . LYS A 1 523 ? 1.885 21.376 25.527 1.00 56.94 523 LYS A CA 1
ATOM 4045 C C . LYS A 1 523 ? 1.438 19.940 25.127 1.00 62.58 523 LYS A C 1
ATOM 4046 O O . LYS A 1 523 ? 0.276 19.751 24.759 1.00 62.28 523 LYS A O 1
ATOM 4052 N N . ASP A 1 524 ? 2.357 18.946 25.220 1.00 60.11 524 ASP A N 1
ATOM 4053 C CA . ASP A 1 524 ? 2.126 17.542 24.853 1.00 60.11 524 ASP A CA 1
ATOM 4054 C C . ASP A 1 524 ? 1.554 16.666 25.995 1.00 65.91 524 ASP A C 1
ATOM 4055 O O . ASP A 1 524 ? 1.513 15.435 25.859 1.00 66.15 524 ASP A O 1
ATOM 4060 N N . ILE A 1 525 ? 1.085 17.298 27.098 1.00 62.47 525 ILE A N 1
ATOM 4061 C CA . ILE A 1 525 ? 0.450 16.605 28.230 1.00 77.68 525 ILE A CA 1
ATOM 4062 C C . ILE A 1 525 ? -0.879 17.295 28.570 1.00 110.96 525 ILE A C 1
ATOM 4063 O O . ILE A 1 525 ? -1.936 16.668 28.501 1.00 75.90 525 ILE A O 1
ATOM 4068 N N . GLY B 1 25 ? 13.675 53.931 82.476 1.00 78.43 25 GLY B N 1
ATOM 4069 C CA . GLY B 1 25 ? 12.948 54.409 81.308 1.00 78.08 25 GLY B CA 1
ATOM 4070 C C . GLY B 1 25 ? 13.849 55.052 80.270 1.00 82.18 25 GLY B C 1
ATOM 4071 O O . GLY B 1 25 ? 14.974 54.584 80.020 1.00 81.33 25 GLY B O 1
ATOM 4072 N N . ARG B 1 26 ? 13.348 56.136 79.656 1.00 78.38 26 ARG B N 1
ATOM 4073 C CA . ARG B 1 26 ? 14.062 56.895 78.630 1.00 78.25 26 ARG B CA 1
ATOM 4074 C C . ARG B 1 26 ? 15.290 57.606 79.222 1.00 83.89 26 ARG B C 1
ATOM 4075 O O . ARG B 1 26 ? 15.292 57.948 80.414 1.00 83.97 26 ARG B O 1
ATOM 4083 N N . SER B 1 27 ? 16.337 57.822 78.399 1.00 80.91 27 SER B N 1
ATOM 4084 C CA . SER B 1 27 ? 17.538 58.517 78.865 1.00 80.58 27 SER B CA 1
ATOM 4085 C C . SER B 1 27 ? 17.291 60.034 78.916 1.00 83.91 27 SER B C 1
ATOM 4086 O O . SER B 1 27 ? 16.303 60.525 78.358 1.00 82.20 27 SER B O 1
ATOM 4089 N N . LYS B 1 28 ? 18.175 60.759 79.625 1.00 81.36 28 LYS B N 1
ATOM 4090 C CA . LYS B 1 28 ? 18.122 62.216 79.823 1.00 80.97 28 LYS B CA 1
ATOM 4091 C C . LYS B 1 28 ? 18.125 62.951 78.483 1.00 82.74 28 LYS B C 1
ATOM 4092 O O . LYS B 1 28 ? 17.317 63.862 78.284 1.00 81.50 28 LYS B O 1
ATOM 4098 N N . LYS B 1 29 ? 19.014 62.511 77.560 1.00 78.93 29 LYS B N 1
ATOM 4099 C CA . LYS B 1 29 ? 19.204 63.044 76.201 1.00 78.67 29 LYS B CA 1
ATOM 4100 C C . LYS B 1 29 ? 18.406 62.259 75.106 1.00 81.68 29 LYS B C 1
ATOM 4101 O O . LYS B 1 29 ? 18.817 62.251 73.940 1.00 80.87 29 LYS B O 1
ATOM 4107 N N . TRP B 1 30 ? 17.254 61.634 75.486 1.00 77.38 30 TRP B N 1
ATOM 4108 C CA . TRP B 1 30 ? 16.408 60.840 74.588 1.00 76.72 30 TRP B CA 1
ATOM 4109 C C . TRP B 1 30 ? 15.943 61.608 73.351 1.00 76.29 30 TRP B C 1
ATOM 4110 O O . TRP B 1 30 ? 15.910 61.038 72.257 1.00 74.82 30 TRP B O 1
ATOM 4121 N N . LYS B 1 31 ? 15.612 62.898 73.525 1.00 70.72 31 LYS B N 1
ATOM 4122 C CA . LYS B 1 31 ? 15.177 63.756 72.432 1.00 69.67 31 LYS B CA 1
ATOM 4123 C C . LYS B 1 31 ? 16.312 64.075 71.470 1.00 73.14 31 LYS B C 1
ATOM 4124 O O . LYS B 1 31 ? 16.032 64.302 70.293 1.00 73.00 31 LYS B O 1
ATOM 4130 N N . GLU B 1 32 ? 17.584 64.063 71.945 1.00 69.56 32 GLU B N 1
ATOM 4131 C CA . GLU B 1 32 ? 18.745 64.322 71.078 1.00 69.65 32 GLU B CA 1
ATOM 4132 C C . GLU B 1 32 ? 19.103 63.063 70.267 1.00 71.65 32 GLU B C 1
ATOM 4133 O O . GLU B 1 32 ? 19.607 63.182 69.141 1.00 71.28 32 GLU B O 1
ATOM 4139 N N . ILE B 1 33 ? 18.834 61.869 70.842 1.00 65.99 33 ILE B N 1
ATOM 4140 C CA . ILE B 1 33 ? 19.102 60.582 70.195 1.00 64.85 33 ILE B CA 1
ATOM 4141 C C . ILE B 1 33 ? 18.046 60.380 69.105 1.00 65.38 33 ILE B C 1
ATOM 4142 O O . ILE B 1 33 ? 18.385 60.056 67.963 1.00 64.77 33 ILE B O 1
ATOM 4147 N N . LEU B 1 34 ? 16.775 60.605 69.467 1.00 59.66 34 LEU B N 1
ATOM 4148 C CA . LEU B 1 34 ? 15.630 60.495 68.577 1.00 58.05 34 LEU B CA 1
ATOM 4149 C C . LEU B 1 34 ? 15.215 61.907 68.190 1.00 61.94 34 LEU B C 1
ATOM 4150 O O . LEU B 1 34 ? 14.263 62.473 68.736 1.00 62.86 34 LEU B O 1
ATOM 4155 N N . THR B 1 35 ? 15.999 62.504 67.295 1.00 56.74 35 THR B N 1
ATOM 4156 C CA . THR B 1 35 ? 15.746 63.835 66.758 1.00 54.92 35 THR B CA 1
ATOM 4157 C C . THR B 1 35 ? 15.492 63.544 65.307 1.00 55.08 35 THR B C 1
ATOM 4158 O O . THR B 1 35 ? 16.333 62.912 64.638 1.00 53.77 35 THR B O 1
ATOM 4162 N N . LEU B 1 36 ? 14.349 64.002 64.807 1.00 48.84 36 LEU B N 1
ATOM 4163 C CA . LEU B 1 36 ? 14.064 63.799 63.400 1.00 47.53 36 LEU B CA 1
ATOM 4164 C C . LEU B 1 36 ? 14.986 64.703 62.568 1.00 47.78 36 LEU B C 1
ATOM 4165 O O . LEU B 1 36 ? 15.302 65.807 63.013 1.00 47.51 36 LEU B O 1
ATOM 4170 N N . PRO B 1 37 ? 15.485 64.250 61.402 1.00 41.53 37 PRO B N 1
ATOM 4171 C CA . PRO B 1 37 ? 16.380 65.107 60.634 1.00 40.50 37 PRO B CA 1
ATOM 4172 C C . PRO B 1 37 ? 15.568 66.137 59.863 1.00 43.39 37 PRO B C 1
ATOM 4173 O O . PRO B 1 37 ? 14.352 66.003 59.809 1.00 42.61 37 PRO B O 1
ATOM 4177 N N . PRO B 1 38 ? 16.180 67.138 59.209 1.00 40.55 38 PRO B N 1
ATOM 4178 C CA . PRO B 1 38 ? 15.359 68.030 58.382 1.00 40.09 38 PRO B CA 1
ATOM 4179 C C . PRO B 1 38 ? 14.891 67.228 57.150 1.00 41.74 38 PRO B C 1
ATOM 4180 O O . PRO B 1 38 ? 15.619 66.363 56.663 1.00 39.11 38 PRO B O 1
ATOM 4184 N N . VAL B 1 39 ? 13.666 67.503 56.668 1.00 39.93 39 VAL B N 1
ATOM 4185 C CA . VAL B 1 39 ? 13.002 66.838 55.531 1.00 39.51 39 VAL B CA 1
ATOM 4186 C C . VAL B 1 39 ? 13.875 66.837 54.253 1.00 46.94 39 VAL B C 1
ATOM 4187 O O . VAL B 1 39 ? 13.781 65.915 53.441 1.00 47.04 39 VAL B O 1
ATOM 4191 N N . SER B 1 40 ? 14.744 67.838 54.099 1.00 45.39 40 SER B N 1
ATOM 4192 C CA . SER B 1 40 ? 15.638 67.937 52.944 1.00 45.74 40 SER B CA 1
ATOM 4193 C C . SER B 1 40 ? 16.709 66.835 52.930 1.00 48.20 40 SER B C 1
ATOM 4194 O O . SER B 1 40 ? 17.211 66.492 51.856 1.00 49.03 40 SER B O 1
ATOM 4197 N N . GLN B 1 41 ? 17.049 66.283 54.120 1.00 42.16 41 GLN B N 1
ATOM 4198 C CA . GLN B 1 41 ? 18.046 65.224 54.311 1.00 40.98 41 GLN B CA 1
ATOM 4199 C C . GLN B 1 41 ? 17.501 63.847 53.913 1.00 41.96 41 GLN B C 1
ATOM 4200 O O . GLN B 1 41 ? 18.266 62.878 53.809 1.00 41.30 41 GLN B O 1
ATOM 4206 N N . CYS B 1 42 ? 16.174 63.774 53.695 1.00 37.09 42 CYS B N 1
ATOM 4207 C CA . CYS B 1 42 ? 15.402 62.577 53.357 1.00 35.98 42 CYS B CA 1
ATOM 4208 C C . CYS B 1 42 ? 15.095 62.431 51.882 1.00 38.65 42 CYS B C 1
ATOM 4209 O O . CYS B 1 42 ? 14.343 61.525 51.500 1.00 39.35 42 CYS B O 1
ATOM 4212 N N . SER B 1 43 ? 15.670 63.313 51.057 1.00 33.09 43 SER B N 1
ATOM 4213 C CA . SER B 1 43 ? 15.489 63.340 49.620 1.00 32.59 43 SER B CA 1
ATOM 4214 C C . SER B 1 43 ? 15.888 62.012 48.961 1.00 38.79 43 SER B C 1
ATOM 4215 O O . SER B 1 43 ? 15.073 61.496 48.205 1.00 38.64 43 SER B O 1
ATOM 4218 N N . GLU B 1 44 ? 17.107 61.447 49.252 1.00 37.95 44 GLU B N 1
ATOM 4219 C CA . GLU B 1 44 ? 17.600 60.163 48.699 1.00 39.68 44 GLU B CA 1
ATOM 4220 C C . GLU B 1 44 ? 16.566 59.048 48.986 1.00 44.58 44 GLU B C 1
ATOM 4221 O O . GLU B 1 44 ? 16.112 58.359 48.068 1.00 43.41 44 GLU B O 1
ATOM 4227 N N . LEU B 1 45 ? 16.188 58.906 50.279 1.00 42.05 45 LEU B N 1
ATOM 4228 C CA . LEU B 1 45 ? 15.200 57.959 50.797 1.00 41.41 45 LEU B CA 1
ATOM 4229 C C . LEU B 1 45 ? 13.873 58.131 50.050 1.00 41.98 45 LEU B C 1
ATOM 4230 O O . LEU B 1 45 ? 13.345 57.152 49.529 1.00 43.55 45 LEU B O 1
ATOM 4235 N N . ARG B 1 46 ? 13.363 59.369 49.941 1.00 35.04 46 ARG B N 1
ATOM 4236 C CA . ARG B 1 46 ? 12.101 59.654 49.243 1.00 34.30 46 ARG B CA 1
ATOM 4237 C C . ARG B 1 46 ? 12.008 59.036 47.858 1.00 37.95 46 ARG B C 1
ATOM 4238 O O . ARG B 1 46 ? 11.024 58.397 47.551 1.00 39.16 46 ARG B O 1
ATOM 4246 N N . HIS B 1 47 ? 13.011 59.234 47.029 1.00 34.30 47 HIS B N 1
ATOM 4247 C CA . HIS B 1 47 ? 13.017 58.744 45.650 1.00 33.13 47 HIS B CA 1
ATOM 4248 C C . HIS B 1 47 ? 13.340 57.293 45.537 1.00 38.85 47 HIS B C 1
ATOM 4249 O O . HIS B 1 47 ? 12.780 56.642 44.664 1.00 40.66 47 HIS B O 1
ATOM 4256 N N . SER B 1 48 ? 14.243 56.774 46.398 1.00 35.31 48 SER B N 1
ATOM 4257 C CA . SER B 1 48 ? 14.646 55.372 46.369 1.00 34.63 48 SER B CA 1
ATOM 4258 C C . SER B 1 48 ? 13.586 54.396 46.901 1.00 37.82 48 SER B C 1
ATOM 4259 O O . SER B 1 48 ? 13.426 53.334 46.308 1.00 35.82 48 SER B O 1
ATOM 4262 N N . ILE B 1 49 ? 12.872 54.744 48.002 1.00 36.20 49 ILE B N 1
ATOM 4263 C CA . ILE B 1 49 ? 11.843 53.889 48.597 1.00 37.23 49 ILE B CA 1
ATOM 4264 C C . ILE B 1 49 ? 10.795 53.436 47.545 1.00 42.36 49 ILE B C 1
ATOM 4265 O O . ILE B 1 49 ? 10.301 54.243 46.756 1.00 42.85 49 ILE B O 1
ATOM 4270 N N . GLU B 1 50 ? 10.513 52.128 47.523 1.00 38.28 50 GLU B N 1
ATOM 4271 C CA . GLU B 1 50 ? 9.552 51.472 46.629 1.00 36.91 50 GLU B CA 1
ATOM 4272 C C . GLU B 1 50 ? 8.151 51.883 47.115 1.00 37.66 50 GLU B C 1
ATOM 4273 O O . GLU B 1 50 ? 7.810 51.675 48.286 1.00 36.39 50 GLU B O 1
ATOM 4279 N N . LYS B 1 51 ? 7.369 52.497 46.219 1.00 33.09 51 LYS B N 1
ATOM 4280 C CA . LYS B 1 51 ? 6.028 53.019 46.501 1.00 32.63 51 LYS B CA 1
ATOM 4281 C C . LYS B 1 51 ? 4.953 51.928 46.524 1.00 38.01 51 LYS B C 1
ATOM 4282 O O . LYS B 1 51 ? 4.016 51.938 45.718 1.00 38.05 51 LYS B O 1
ATOM 4288 N N . ASP B 1 52 ? 5.104 50.988 47.473 1.00 34.41 52 ASP B N 1
ATOM 4289 C CA . ASP B 1 52 ? 4.211 49.859 47.706 1.00 33.13 52 ASP B CA 1
ATOM 4290 C C . ASP B 1 52 ? 3.239 50.232 48.816 1.00 35.55 52 ASP B C 1
ATOM 4291 O O . ASP B 1 52 ? 3.662 50.526 49.935 1.00 35.36 52 ASP B O 1
ATOM 4296 N N . TYR B 1 53 ? 1.937 50.231 48.493 1.00 31.88 53 TYR B N 1
ATOM 4297 C CA . TYR B 1 53 ? 0.845 50.564 49.404 1.00 31.02 53 TYR B CA 1
ATOM 4298 C C . TYR B 1 53 ? 0.741 49.620 50.616 1.00 36.80 53 TYR B C 1
ATOM 4299 O O . TYR B 1 53 ? 0.539 50.099 51.731 1.00 36.60 53 TYR B O 1
ATOM 4308 N N . SER B 1 54 ? 0.863 48.303 50.406 1.00 34.48 54 SER B N 1
ATOM 4309 C CA . SER B 1 54 ? 0.762 47.317 51.496 1.00 34.32 54 SER B CA 1
ATOM 4310 C C . SER B 1 54 ? 1.830 47.491 52.557 1.00 40.25 54 SER B C 1
ATOM 4311 O O . SER B 1 54 ? 1.574 47.263 53.740 1.00 40.98 54 SER B O 1
ATOM 4314 N N . SER B 1 55 ? 3.028 47.895 52.133 1.00 36.91 55 SER B N 1
ATOM 4315 C CA . SER B 1 55 ? 4.162 48.098 53.020 1.00 35.37 55 SER B CA 1
ATOM 4316 C C . SER B 1 55 ? 4.089 49.445 53.718 1.00 37.99 55 SER B C 1
ATOM 4317 O O . SER B 1 55 ? 4.051 49.481 54.940 1.00 38.14 55 SER B O 1
ATOM 4320 N N . LEU B 1 56 ? 4.048 50.538 52.949 1.00 33.59 56 LEU B N 1
ATOM 4321 C CA . LEU B 1 56 ? 4.069 51.906 53.462 1.00 33.99 56 LEU B CA 1
ATOM 4322 C C . LEU B 1 56 ? 2.858 52.392 54.239 1.00 41.00 56 LEU B C 1
ATOM 4323 O O . LEU B 1 56 ? 3.015 53.308 55.044 1.00 42.92 56 LEU B O 1
ATOM 4328 N N . CYS B 1 57 ? 1.667 51.861 53.956 1.00 37.93 57 CYS B N 1
ATOM 4329 C CA . CYS B 1 57 ? 0.406 52.291 54.560 1.00 38.14 57 CYS B CA 1
ATOM 4330 C C . CYS B 1 57 ? -0.226 51.269 55.491 1.00 44.97 57 CYS B C 1
ATOM 4331 O O . CYS B 1 57 ? -1.281 51.531 56.094 1.00 44.04 57 CYS B O 1
ATOM 4334 N N . ASP B 1 58 ? 0.394 50.094 55.589 1.00 43.96 58 ASP B N 1
ATOM 4335 C CA . ASP B 1 58 ? -0.167 49.058 56.408 1.00 44.56 58 ASP B CA 1
ATOM 4336 C C . ASP B 1 58 ? 0.840 48.234 57.193 1.00 47.25 58 ASP B C 1
ATOM 4337 O O . ASP B 1 58 ? 0.748 48.178 58.421 1.00 48.54 58 ASP B O 1
ATOM 4342 N N . LYS B 1 59 ? 1.756 47.564 56.512 1.00 41.61 59 LYS B N 1
ATOM 4343 C CA . LYS B 1 59 ? 2.689 46.668 57.191 1.00 40.33 59 LYS B CA 1
ATOM 4344 C C . LYS B 1 59 ? 3.731 47.375 58.040 1.00 41.87 59 LYS B C 1
ATOM 4345 O O . LYS B 1 59 ? 4.103 46.806 59.055 1.00 42.14 59 LYS B O 1
ATOM 4351 N N . GLN B 1 60 ? 4.162 48.608 57.681 1.00 36.61 60 GLN B N 1
ATOM 4352 C CA . GLN B 1 60 ? 5.118 49.396 58.474 1.00 34.50 60 GLN B CA 1
ATOM 4353 C C . GLN B 1 60 ? 4.295 50.197 59.471 1.00 37.20 60 GLN B C 1
ATOM 4354 O O . GLN B 1 60 ? 3.453 50.997 59.052 1.00 36.88 60 GLN B O 1
ATOM 4360 N N . PRO B 1 61 ? 4.450 49.928 60.793 1.00 33.26 61 PRO B N 1
ATOM 4361 C CA . PRO B 1 61 ? 3.569 50.567 61.792 1.00 32.29 61 PRO B CA 1
ATOM 4362 C C . PRO B 1 61 ? 3.514 52.090 61.781 1.00 36.30 61 PRO B C 1
ATOM 4363 O O . PRO B 1 61 ? 2.416 52.644 61.957 1.00 36.51 61 PRO B O 1
ATOM 4367 N N . ILE B 1 62 ? 4.659 52.766 61.571 1.00 31.87 62 ILE B N 1
ATOM 4368 C CA . ILE B 1 62 ? 4.673 54.235 61.561 1.00 31.14 62 ILE B CA 1
ATOM 4369 C C . ILE B 1 62 ? 3.982 54.737 60.284 1.00 35.99 62 ILE B C 1
ATOM 4370 O O . ILE B 1 62 ? 3.192 55.696 60.336 1.00 35.31 62 ILE B O 1
ATOM 4375 N N . GLY B 1 63 ? 4.230 54.030 59.188 1.00 32.22 63 GLY B N 1
ATOM 4376 C CA . GLY B 1 63 ? 3.616 54.318 57.904 1.00 31.53 63 GLY B CA 1
ATOM 4377 C C . GLY B 1 63 ? 2.112 54.256 57.982 1.00 33.90 63 GLY B C 1
ATOM 4378 O O . GLY B 1 63 ? 1.433 55.165 57.485 1.00 34.81 63 GLY B O 1
ATOM 4379 N N . ARG B 1 64 ? 1.593 53.201 58.654 1.00 28.15 64 ARG B N 1
ATOM 4380 C CA . ARG B 1 64 ? 0.166 52.988 58.838 1.00 28.18 64 ARG B CA 1
ATOM 4381 C C . ARG B 1 64 ? -0.449 54.077 59.646 1.00 34.41 64 ARG B C 1
ATOM 4382 O O . ARG B 1 64 ? -1.509 54.551 59.259 1.00 36.91 64 ARG B O 1
ATOM 4390 N N . ARG B 1 65 ? 0.198 54.496 60.748 1.00 31.80 65 ARG B N 1
ATOM 4391 C CA . ARG B 1 65 ? -0.283 55.583 61.613 1.00 32.21 65 ARG B CA 1
ATOM 4392 C C . ARG B 1 65 ? -0.333 56.932 60.865 1.00 35.40 65 ARG B C 1
ATOM 4393 O O . ARG B 1 65 ? -1.285 57.684 61.019 1.00 36.52 65 ARG B O 1
ATOM 4401 N N . LEU B 1 66 ? 0.689 57.227 60.073 1.00 30.91 66 LEU B N 1
ATOM 4402 C CA . LEU B 1 66 ? 0.801 58.467 59.319 1.00 30.44 66 LEU B CA 1
ATOM 4403 C C . LEU B 1 66 ? -0.163 58.536 58.127 1.00 38.20 66 LEU B C 1
ATOM 4404 O O . LEU B 1 66 ? -0.714 59.623 57.880 1.00 39.73 66 LEU B O 1
ATOM 4409 N N . PHE B 1 67 ? -0.410 57.400 57.412 1.00 34.14 67 PHE B N 1
ATOM 4410 C CA . PHE B 1 67 ? -1.388 57.395 56.305 1.00 33.42 67 PHE B CA 1
ATOM 4411 C C . PHE B 1 67 ? -2.793 57.632 56.847 1.00 38.60 67 PHE B C 1
ATOM 4412 O O . PHE B 1 67 ? -3.595 58.292 56.194 1.00 38.87 67 PHE B O 1
ATOM 4420 N N . ARG B 1 68 ? -3.088 57.089 58.045 1.00 35.91 68 ARG B N 1
ATOM 4421 C CA . ARG B 1 68 ? -4.386 57.233 58.715 1.00 35.78 68 ARG B CA 1
ATOM 4422 C C . ARG B 1 68 ? -4.594 58.650 59.219 1.00 39.12 68 ARG B C 1
ATOM 4423 O O . ARG B 1 68 ? -5.726 59.136 59.243 1.00 39.22 68 ARG B O 1
ATOM 4431 N N . GLN B 1 69 ? -3.494 59.321 59.599 1.00 35.23 69 GLN B N 1
ATOM 4432 C CA . GLN B 1 69 ? -3.502 60.709 60.043 1.00 34.96 69 GLN B CA 1
ATOM 4433 C C . GLN B 1 69 ? -3.828 61.574 58.823 1.00 39.98 69 GLN B C 1
ATOM 4434 O O . GLN B 1 69 ? -4.604 62.534 58.925 1.00 42.88 69 GLN B O 1
ATOM 4440 N N . PHE B 1 70 ? -3.262 61.209 57.659 1.00 32.35 70 PHE B N 1
ATOM 4441 C CA . PHE B 1 70 ? -3.524 61.925 56.433 1.00 29.97 70 PHE B CA 1
ATOM 4442 C C . PHE B 1 70 ? -5.005 61.764 56.056 1.00 36.81 70 PHE B C 1
ATOM 4443 O O . PHE B 1 70 ? -5.653 62.749 55.709 1.00 37.61 70 PHE B O 1
ATOM 4451 N N . CYS B 1 71 ? -5.538 60.524 56.138 1.00 33.77 71 CYS B N 1
ATOM 4452 C CA . CYS B 1 71 ? -6.939 60.196 55.826 1.00 32.98 71 CYS B CA 1
ATOM 4453 C C . CYS B 1 71 ? -7.902 60.977 56.690 1.00 41.81 71 CYS B C 1
ATOM 4454 O O . CYS B 1 71 ? -8.892 61.489 56.176 1.00 41.84 71 CYS B O 1
ATOM 4457 N N . ASP B 1 72 ? -7.585 61.114 57.997 1.00 42.31 72 ASP B N 1
ATOM 4458 C CA . ASP B 1 72 ? -8.386 61.859 58.983 1.00 43.19 72 ASP B CA 1
ATOM 4459 C C . ASP B 1 72 ? -8.725 63.289 58.542 1.00 43.66 72 ASP B C 1
ATOM 4460 O O . ASP B 1 72 ? -9.759 63.812 58.940 1.00 42.91 72 ASP B O 1
ATOM 4465 N N . THR B 1 73 ? -7.859 63.898 57.718 1.00 38.98 73 THR B N 1
ATOM 4466 C CA . THR B 1 73 ? -8.009 65.245 57.164 1.00 38.61 73 THR B CA 1
ATOM 4467 C C . THR B 1 73 ? -8.977 65.301 55.969 1.00 45.14 73 THR B C 1
ATOM 4468 O O . THR B 1 73 ? -9.484 66.384 55.671 1.00 47.14 73 THR B O 1
ATOM 4472 N N . LYS B 1 74 ? -9.218 64.167 55.275 1.00 41.19 74 LYS B N 1
ATOM 4473 C CA . LYS B 1 74 ? -10.133 64.117 54.124 1.00 41.05 74 LYS B CA 1
ATOM 4474 C C . LYS B 1 74 ? -11.386 63.300 54.513 1.00 49.60 74 LYS B C 1
ATOM 4475 O O . LYS B 1 74 ? -11.290 62.082 54.674 1.00 50.20 74 LYS B O 1
ATOM 4481 N N . PRO B 1 75 ? -12.557 63.969 54.694 1.00 47.69 75 PRO B N 1
ATOM 4482 C CA . PRO B 1 75 ? -13.785 63.261 55.113 1.00 47.54 75 PRO B CA 1
ATOM 4483 C C . PRO B 1 75 ? -14.102 61.942 54.417 1.00 51.53 75 PRO B C 1
ATOM 4484 O O . PRO B 1 75 ? -14.439 60.970 55.102 1.00 53.66 75 PRO B O 1
ATOM 4488 N N . THR B 1 76 ? -13.990 61.895 53.081 1.00 45.02 76 THR B N 1
ATOM 4489 C CA . THR B 1 76 ? -14.260 60.682 52.301 1.00 43.21 76 THR B CA 1
ATOM 4490 C C . THR B 1 76 ? -13.293 59.553 52.660 1.00 42.27 76 THR B C 1
ATOM 4491 O O . THR B 1 76 ? -13.728 58.419 52.774 1.00 42.65 76 THR B O 1
ATOM 4495 N N . LEU B 1 77 ? -12.011 59.868 52.880 1.00 35.70 77 LEU B N 1
ATOM 4496 C CA . LEU B 1 77 ? -10.984 58.894 53.258 1.00 34.66 77 LEU B CA 1
ATOM 4497 C C . LEU B 1 77 ? -11.130 58.414 54.697 1.00 40.66 77 LEU B C 1
ATOM 4498 O O . LEU B 1 77 ? -10.886 57.234 54.974 1.00 41.09 77 LEU B O 1
ATOM 4503 N N . LYS B 1 78 ? -11.540 59.320 55.609 1.00 37.45 78 LYS B N 1
ATOM 4504 C CA . LYS B 1 78 ? -11.740 59.044 57.034 1.00 36.87 78 LYS B CA 1
ATOM 4505 C C . LYS B 1 78 ? -12.789 57.930 57.235 1.00 42.59 78 LYS B C 1
ATOM 4506 O O . LYS B 1 78 ? -12.600 57.042 58.076 1.00 42.54 78 LYS B O 1
ATOM 4512 N N . ARG B 1 79 ? -13.876 57.972 56.435 1.00 39.82 79 ARG B N 1
ATOM 4513 C CA . ARG B 1 79 ? -14.961 56.985 56.441 1.00 40.03 79 ARG B CA 1
ATOM 4514 C C . ARG B 1 79 ? -14.443 55.616 55.990 1.00 42.77 79 ARG B C 1
ATOM 4515 O O . ARG B 1 79 ? -14.848 54.601 56.559 1.00 42.53 79 ARG B O 1
ATOM 4523 N N . HIS B 1 80 ? -13.534 55.588 54.981 1.00 38.84 80 HIS B N 1
ATOM 4524 C CA . HIS B 1 80 ? -12.910 54.346 54.485 1.00 37.82 80 HIS B CA 1
ATOM 4525 C C . HIS B 1 80 ? -12.141 53.639 55.598 1.00 38.78 80 HIS B C 1
ATOM 4526 O O . HIS B 1 80 ? -12.308 52.430 55.765 1.00 38.60 80 HIS B O 1
ATOM 4533 N N . ILE B 1 81 ? -11.336 54.405 56.381 1.00 32.53 81 ILE B N 1
ATOM 4534 C CA . ILE B 1 81 ? -10.559 53.906 57.529 1.00 30.79 81 ILE B CA 1
ATOM 4535 C C . ILE B 1 81 ? -11.495 53.408 58.642 1.00 33.99 81 ILE B C 1
ATOM 4536 O O . ILE B 1 81 ? -11.247 52.346 59.221 1.00 34.12 81 ILE B O 1
ATOM 4541 N N . GLU B 1 82 ? -12.577 54.152 58.913 1.00 29.72 82 GLU B N 1
ATOM 4542 C CA . GLU B 1 82 ? -13.561 53.751 59.922 1.00 30.17 82 GLU B CA 1
ATOM 4543 C C . GLU B 1 82 ? -14.195 52.433 59.522 1.00 34.58 82 GLU B C 1
ATOM 4544 O O . GLU B 1 82 ? -14.353 51.551 60.369 1.00 34.27 82 GLU B O 1
ATOM 4550 N N . PHE B 1 83 ? -14.520 52.287 58.215 1.00 31.16 83 PHE B N 1
ATOM 4551 C CA . PHE B 1 83 ? -15.080 51.059 57.661 1.00 30.71 83 PHE B CA 1
ATOM 4552 C C . PHE B 1 83 ? -14.088 49.893 57.856 1.00 34.46 83 PHE B C 1
ATOM 4553 O O . PHE B 1 83 ? -14.493 48.822 58.313 1.00 35.42 83 PHE B O 1
ATOM 4561 N N . LEU B 1 84 ? -12.792 50.116 57.573 1.00 29.51 84 LEU B N 1
ATOM 4562 C CA . LEU B 1 84 ? -11.790 49.064 57.757 1.00 29.57 84 LEU B CA 1
ATOM 4563 C C . LEU B 1 84 ? -11.640 48.676 59.227 1.00 33.56 84 LEU B C 1
ATOM 4564 O O . LEU B 1 84 ? -11.543 47.487 59.531 1.00 33.30 84 LEU B O 1
ATOM 4569 N N . ASP B 1 85 ? -11.696 49.663 60.132 1.00 31.10 85 ASP B N 1
ATOM 4570 C CA . ASP B 1 85 ? -11.632 49.434 61.584 1.00 31.72 85 ASP B CA 1
ATOM 4571 C C . ASP B 1 85 ? -12.894 48.718 62.090 1.00 34.88 85 ASP B C 1
ATOM 4572 O O . ASP B 1 85 ? -12.822 47.902 63.000 1.00 35.43 85 ASP B O 1
ATOM 4577 N N . ALA B 1 86 ? -14.037 48.987 61.474 1.00 31.65 86 ALA B N 1
ATOM 4578 C CA . ALA B 1 86 ? -15.284 48.317 61.828 1.00 30.84 86 ALA B CA 1
ATOM 4579 C C . ALA B 1 86 ? -15.211 46.841 61.361 1.00 36.55 86 ALA B C 1
ATOM 4580 O O . ALA B 1 86 ? -15.613 45.942 62.106 1.00 39.50 86 ALA B O 1
ATOM 4582 N N . VAL B 1 87 ? -14.672 46.590 60.154 1.00 29.36 87 VAL B N 1
ATOM 4583 C CA . VAL B 1 87 ? -14.544 45.238 59.626 1.00 27.99 87 VAL B CA 1
ATOM 4584 C C . VAL B 1 87 ? -13.578 44.396 60.480 1.00 31.30 87 VAL B C 1
ATOM 4585 O O . VAL B 1 87 ? -13.861 43.231 60.766 1.00 32.60 87 VAL B O 1
ATOM 4589 N N . ALA B 1 88 ? -12.470 45.005 60.926 1.00 26.11 88 ALA B N 1
ATOM 4590 C CA . ALA B 1 88 ? -11.480 44.386 61.806 1.00 24.66 88 ALA B CA 1
ATOM 4591 C C . ALA B 1 88 ? -12.136 44.005 63.146 1.00 34.13 88 ALA B C 1
ATOM 4592 O O . ALA B 1 88 ? -11.807 42.957 63.702 1.00 36.22 88 ALA B O 1
ATOM 4594 N N . GLU B 1 89 ? -13.060 44.850 63.662 1.00 32.05 89 GLU B N 1
ATOM 4595 C CA . GLU B 1 89 ? -13.785 44.587 64.908 1.00 33.74 89 GLU B CA 1
ATOM 4596 C C . GLU B 1 89 ? -14.690 43.378 64.722 1.00 39.02 89 GLU B C 1
ATOM 4597 O O . GLU B 1 89 ? -14.785 42.555 65.624 1.00 40.15 89 GLU B O 1
ATOM 4603 N N . TYR B 1 90 ? -15.378 43.294 63.563 1.00 35.33 90 TYR B N 1
ATOM 4604 C CA . TYR B 1 90 ? -16.291 42.210 63.215 1.00 34.87 90 TYR B CA 1
ATOM 4605 C C . TYR B 1 90 ? -15.523 40.909 63.110 1.00 39.28 90 TYR B C 1
ATOM 4606 O O . TYR B 1 90 ? -15.977 39.884 63.612 1.00 38.79 90 TYR B O 1
ATOM 4615 N N . GLU B 1 91 ? -14.359 40.945 62.455 1.00 37.31 91 GLU B N 1
ATOM 4616 C CA . GLU B 1 91 ? -13.518 39.762 62.250 1.00 37.43 91 GLU B CA 1
ATOM 4617 C C . GLU B 1 91 ? -13.098 39.103 63.536 1.00 41.74 91 GLU B C 1
ATOM 4618 O O . GLU B 1 91 ? -13.013 37.888 63.571 1.00 42.96 91 GLU B O 1
ATOM 4624 N N . VAL B 1 92 ? -12.887 39.891 64.602 1.00 38.87 92 VAL B N 1
ATOM 4625 C CA . VAL B 1 92 ? -12.503 39.409 65.932 1.00 38.80 92 VAL B CA 1
ATOM 4626 C C . VAL B 1 92 ? -13.699 39.289 66.903 1.00 46.79 92 VAL B C 1
ATOM 4627 O O . VAL B 1 92 ? -13.492 38.926 68.063 1.00 47.30 92 VAL B O 1
ATOM 4631 N N . ALA B 1 93 ? -14.926 39.584 66.455 1.00 46.32 93 ALA B N 1
ATOM 4632 C CA . ALA B 1 93 ? -16.101 39.502 67.333 1.00 48.14 93 ALA B CA 1
ATOM 4633 C C . ALA B 1 93 ? -16.416 38.086 67.812 1.00 56.68 93 ALA B C 1
ATOM 4634 O O . ALA B 1 93 ? -16.148 37.102 67.104 1.00 55.83 93 ALA B O 1
ATOM 4636 N N . ASP B 1 94 ? -16.999 37.995 69.025 1.00 57.27 94 ASP B N 1
ATOM 4637 C CA . ASP B 1 94 ? -17.419 36.719 69.604 1.00 59.08 94 ASP B CA 1
ATOM 4638 C C . ASP B 1 94 ? -18.627 36.234 68.818 1.00 64.66 94 ASP B C 1
ATOM 4639 O O . ASP B 1 94 ? -19.358 37.045 68.245 1.00 64.43 94 ASP B O 1
ATOM 4644 N N . ASP B 1 95 ? -18.808 34.921 68.749 1.00 62.92 95 ASP B N 1
ATOM 4645 C CA . ASP B 1 95 ? -19.868 34.267 67.979 1.00 63.52 95 ASP B CA 1
ATOM 4646 C C . ASP B 1 95 ? -21.290 34.848 68.220 1.00 67.24 95 ASP B C 1
ATOM 4647 O O . ASP B 1 95 ? -22.046 35.049 67.261 1.00 66.99 95 ASP B O 1
ATOM 4652 N N . GLU B 1 96 ? -21.625 35.150 69.482 1.00 62.93 96 GLU B N 1
ATOM 4653 C CA . GLU B 1 96 ? -22.926 35.701 69.859 1.00 62.61 96 GLU B CA 1
ATOM 4654 C C . GLU B 1 96 ? -23.045 37.241 69.603 1.00 64.66 96 GLU B C 1
ATOM 4655 O O . GLU B 1 96 ? -24.137 37.806 69.739 1.00 64.44 96 GLU B O 1
ATOM 4661 N N . ASP B 1 97 ? -21.929 37.894 69.207 1.00 58.34 97 ASP B N 1
ATOM 4662 C CA . ASP B 1 97 ? -21.858 39.333 68.923 1.00 56.00 97 ASP B CA 1
ATOM 4663 C C . ASP B 1 97 ? -21.641 39.694 67.449 1.00 55.28 97 ASP B C 1
ATOM 4664 O O . ASP B 1 97 ? -21.859 40.849 67.067 1.00 54.73 97 ASP B O 1
ATOM 4669 N N . ARG B 1 98 ? -21.200 38.715 66.636 1.00 48.44 98 ARG B N 1
ATOM 4670 C CA . ARG B 1 98 ? -20.883 38.866 65.217 1.00 47.24 98 ARG B CA 1
ATOM 4671 C C . ARG B 1 98 ? -22.020 39.435 64.367 1.00 48.54 98 ARG B C 1
ATOM 4672 O O . ARG B 1 98 ? -21.780 40.351 63.580 1.00 48.71 98 ARG B O 1
ATOM 4680 N N . SER B 1 99 ? -23.231 38.905 64.509 1.00 43.37 99 SER B N 1
ATOM 4681 C CA . SER B 1 99 ? -24.387 39.393 63.752 1.00 42.83 99 SER B CA 1
ATOM 4682 C C . SER B 1 99 ? -24.720 40.873 64.085 1.00 45.24 99 SER B C 1
ATOM 4683 O O . SER B 1 99 ? -25.101 41.634 63.193 1.00 45.19 99 SER B O 1
ATOM 4686 N N . ASP B 1 100 ? -24.523 41.279 65.344 1.00 40.81 100 ASP B N 1
ATOM 4687 C CA . ASP B 1 100 ? -24.750 42.652 65.790 1.00 41.64 100 ASP B CA 1
ATOM 4688 C C . ASP B 1 100 ? -23.743 43.613 65.135 1.00 46.85 100 ASP B C 1
ATOM 4689 O O . ASP B 1 100 ? -24.137 44.707 64.717 1.00 46.30 100 ASP B O 1
ATOM 4694 N N . CYS B 1 101 ? -22.458 43.191 65.029 1.00 44.81 101 CYS B N 1
ATOM 4695 C CA . CYS B 1 101 ? -21.374 43.951 64.393 1.00 45.61 101 CYS B CA 1
ATOM 4696 C C . CYS B 1 101 ? -21.691 44.163 62.928 1.00 44.03 101 CYS B C 1
ATOM 4697 O O . CYS B 1 101 ? -21.646 45.293 62.451 1.00 43.20 101 CYS B O 1
ATOM 4700 N N . GLY B 1 102 ? -22.004 43.057 62.243 1.00 37.25 102 GLY B N 1
ATOM 4701 C CA . GLY B 1 102 ? -22.319 42.997 60.825 1.00 35.53 102 GLY B CA 1
ATOM 4702 C C . GLY B 1 102 ? -23.475 43.870 60.444 1.00 37.48 102 GLY B C 1
ATOM 4703 O O . GLY B 1 102 ? -23.384 44.623 59.478 1.00 35.74 102 GLY B O 1
ATOM 4704 N N . LEU B 1 103 ? -24.554 43.788 61.227 1.00 36.85 103 LEU B N 1
ATOM 4705 C CA . LEU B 1 103 ? -25.761 44.590 61.036 1.00 38.18 103 LEU B CA 1
ATOM 4706 C C . LEU B 1 103 ? -25.422 46.058 61.262 1.00 39.11 103 LEU B C 1
ATOM 4707 O O . LEU B 1 103 ? -25.930 46.923 60.553 1.00 38.14 103 LEU B O 1
ATOM 4712 N N . SER B 1 104 ? -24.533 46.329 62.223 1.00 34.49 104 SER B N 1
ATOM 4713 C CA . SER B 1 104 ? -24.109 47.683 62.543 1.00 34.27 104 SER B CA 1
ATOM 4714 C C . SER B 1 104 ? -23.342 48.260 61.367 1.00 38.72 104 SER B C 1
ATOM 4715 O O . SER B 1 104 ? -23.642 49.385 60.955 1.00 39.70 104 SER B O 1
ATOM 4718 N N . ILE B 1 105 ? -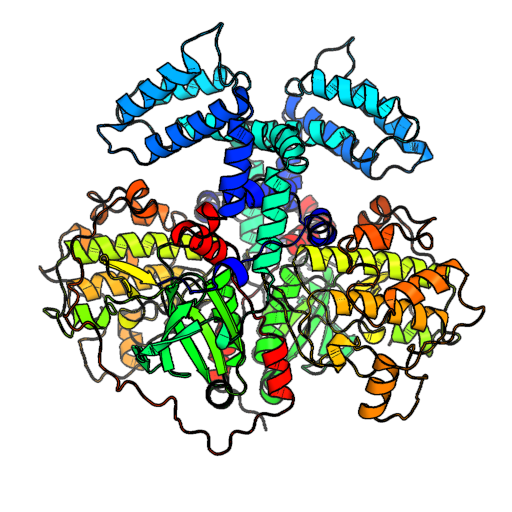22.384 47.484 60.795 1.00 33.07 105 ILE B N 1
ATOM 4719 C CA . ILE B 1 105 ? -21.582 47.924 59.642 1.00 31.81 105 ILE B CA 1
ATOM 4720 C C . ILE B 1 105 ? -22.490 48.335 58.487 1.00 34.29 105 ILE B C 1
ATOM 4721 O O . ILE B 1 105 ? -22.270 49.392 57.900 1.00 33.40 105 ILE B O 1
ATOM 4726 N N . LEU B 1 106 ? -23.534 47.520 58.213 1.00 31.20 106 LEU B N 1
ATOM 4727 C CA . LEU B 1 106 ? -24.534 47.728 57.163 1.00 31.99 106 LEU B CA 1
ATOM 4728 C C . LEU B 1 106 ? -25.302 49.036 57.406 1.00 39.13 106 LEU B C 1
ATOM 4729 O O . LEU B 1 106 ? -25.391 49.848 56.499 1.00 39.85 106 LEU B O 1
ATOM 4734 N N . ASP B 1 107 ? -25.819 49.253 58.642 1.00 35.88 107 ASP B N 1
ATOM 4735 C CA . ASP B 1 107 ? -26.560 50.446 59.056 1.00 35.58 107 ASP B CA 1
ATOM 4736 C C . ASP B 1 107 ? -25.716 51.738 58.948 1.00 38.33 107 ASP B C 1
ATOM 4737 O O . ASP B 1 107 ? -26.199 52.761 58.440 1.00 37.52 107 ASP B O 1
ATOM 4742 N N . ARG B 1 108 ? -24.460 51.678 59.415 1.00 34.02 108 ARG B N 1
ATOM 4743 C CA . ARG B 1 108 ? -23.541 52.818 59.399 1.00 33.21 108 ARG B CA 1
ATOM 4744 C C . ARG B 1 108 ? -22.933 53.136 58.050 1.00 36.26 108 ARG B C 1
ATOM 4745 O O . ARG B 1 108 ? -22.743 54.315 57.749 1.00 36.31 108 ARG B O 1
ATOM 4753 N N . PHE B 1 109 ? -22.571 52.103 57.257 1.00 32.13 109 PHE B N 1
ATOM 4754 C CA . PHE B 1 109 ? -21.887 52.338 55.982 1.00 31.03 109 PHE B CA 1
ATOM 4755 C C . PHE B 1 109 ? -22.712 52.057 54.723 1.00 38.34 109 PHE B C 1
ATOM 4756 O O . PHE B 1 109 ? -22.329 52.517 53.645 1.00 39.83 109 PHE B O 1
ATOM 4764 N N . PHE B 1 110 ? -23.812 51.325 54.828 1.00 36.01 110 PHE B N 1
ATOM 4765 C CA . PHE B 1 110 ? -24.577 51.009 53.628 1.00 37.85 110 PHE B CA 1
ATOM 4766 C C . PHE B 1 110 ? -26.076 51.327 53.752 1.00 50.60 110 PHE B C 1
ATOM 4767 O O . PHE B 1 110 ? -26.913 50.672 53.130 1.00 49.97 110 PHE B O 1
ATOM 4775 N N . ASN B 1 111 ? -26.398 52.366 54.540 1.00 54.21 111 ASN B N 1
ATOM 4776 C CA . ASN B 1 111 ? -27.753 52.853 54.768 1.00 56.58 111 ASN B CA 1
ATOM 4777 C C . ASN B 1 111 ? -28.293 53.361 53.420 1.00 68.62 111 ASN B C 1
ATOM 4778 O O . ASN B 1 111 ? -27.748 54.321 52.849 1.00 69.04 111 ASN B O 1
ATOM 4783 N N . ASP B 1 112 ? -29.332 52.679 52.890 1.00 70.67 112 ASP B N 1
ATOM 4784 C CA . ASP B 1 112 ? -29.932 53.029 51.593 1.00 72.68 112 ASP B CA 1
ATOM 4785 C C . ASP B 1 112 ? -30.693 54.361 51.600 1.00 78.04 112 ASP B C 1
ATOM 4786 O O . ASP B 1 112 ? -30.813 55.012 50.557 1.00 77.66 112 ASP B O 1
ATOM 4791 N N . LYS B 1 113 ? -31.172 54.774 52.784 1.00 75.27 113 LYS B N 1
ATOM 4792 C CA . LYS B 1 113 ? -31.901 56.023 52.990 1.00 75.37 113 LYS B CA 1
ATOM 4793 C C . LYS B 1 113 ? -30.945 57.235 53.066 1.00 78.53 113 LYS B C 1
ATOM 4794 O O . LYS B 1 113 ? -31.404 58.372 53.209 1.00 78.92 113 LYS B O 1
ATOM 4800 N N . LEU B 1 114 ? -29.621 56.984 52.953 1.00 72.80 114 LEU B N 1
ATOM 4801 C CA . LEU B 1 114 ? -28.551 57.981 53.020 1.00 71.52 114 LEU B CA 1
ATOM 4802 C C . LEU B 1 114 ? -27.623 57.872 51.803 1.00 74.29 114 LEU B C 1
ATOM 4803 O O . LEU B 1 114 ? -27.690 56.878 51.065 1.00 74.85 114 LEU B O 1
ATOM 4808 N N . ALA B 1 115 ? -26.738 58.881 51.608 1.00 68.33 115 ALA B N 1
ATOM 4809 C CA . ALA B 1 115 ? -25.757 58.887 50.512 1.00 67.13 115 ALA B CA 1
ATOM 4810 C C . ALA B 1 115 ? -24.712 57.763 50.736 1.00 69.14 115 ALA B C 1
ATOM 4811 O O . ALA B 1 115 ? -24.661 57.176 51.828 1.00 69.80 115 ALA B O 1
ATOM 4813 N N . ALA B 1 116 ? -23.902 57.448 49.707 1.00 62.19 116 ALA B N 1
ATOM 4814 C CA . ALA B 1 116 ? -22.903 56.396 49.820 1.00 60.32 116 ALA B CA 1
ATOM 4815 C C . ALA B 1 116 ? -21.564 56.897 50.371 1.00 61.01 116 ALA B C 1
ATOM 4816 O O . ALA B 1 116 ? -20.892 57.698 49.707 1.00 61.20 116 ALA B O 1
ATOM 4818 N N . PRO B 1 117 ? -21.156 56.425 51.584 1.00 53.83 117 PRO B N 1
ATOM 4819 C CA . PRO B 1 117 ? -19.859 56.838 52.139 1.00 52.24 117 PRO B CA 1
ATOM 4820 C C . PRO B 1 117 ? -18.701 56.217 51.341 1.00 53.81 117 PRO B C 1
ATOM 4821 O O . PRO B 1 117 ? -17.649 56.845 51.148 1.00 53.13 117 PRO B O 1
ATOM 4825 N N . LEU B 1 118 ? -18.923 54.967 50.878 1.00 48.38 118 LEU B N 1
ATOM 4826 C CA . LEU B 1 118 ? -18.013 54.116 50.111 1.00 46.97 118 LEU B CA 1
ATOM 4827 C C . LEU B 1 118 ? -18.688 53.869 48.746 1.00 48.70 118 LEU B C 1
ATOM 4828 O O . LEU B 1 118 ? -19.301 52.819 48.554 1.00 47.26 118 LEU B O 1
ATOM 4833 N N . PRO B 1 119 ? -18.649 54.863 47.813 1.00 46.18 119 PRO B N 1
ATOM 4834 C CA . PRO B 1 119 ? -19.352 54.710 46.523 1.00 46.65 119 PRO B CA 1
ATOM 4835 C C . PRO B 1 119 ? -18.775 53.659 45.581 1.00 52.20 119 PRO B C 1
ATOM 4836 O O . PRO B 1 119 ? -19.536 53.024 44.826 1.00 52.73 119 PRO B O 1
ATOM 4840 N N . GLU B 1 120 ? -17.439 53.470 45.633 1.00 47.06 120 GLU B N 1
ATOM 4841 C CA . GLU B 1 120 ? -16.740 52.504 44.795 1.00 46.27 120 GLU B CA 1
ATOM 4842 C C . GLU B 1 120 ? -17.150 51.037 45.062 1.00 48.87 120 GLU B C 1
ATOM 4843 O O . GLU B 1 120 ? -16.847 50.188 44.216 1.00 49.34 120 GLU B O 1
ATOM 4849 N N . ILE B 1 121 ? -17.844 50.738 46.189 1.00 42.73 121 ILE B N 1
ATOM 4850 C CA . ILE B 1 121 ? -18.274 49.359 46.433 1.00 41.57 121 ILE B CA 1
ATOM 4851 C C . ILE B 1 121 ? -19.483 49.044 45.526 1.00 46.73 121 ILE B C 1
ATOM 4852 O O . ILE B 1 121 ? -20.521 49.696 45.645 1.00 46.66 121 ILE B O 1
ATOM 4857 N N . PRO B 1 122 ? -19.331 48.081 44.581 1.00 44.02 122 PRO B N 1
ATOM 4858 C CA . PRO B 1 122 ? -20.452 47.740 43.678 1.00 44.47 122 PRO B CA 1
ATOM 4859 C C . PRO B 1 122 ? -21.710 47.244 44.401 1.00 50.01 122 PRO B C 1
ATOM 4860 O O . PRO B 1 122 ? -21.605 46.510 45.395 1.00 49.84 122 PRO B O 1
ATOM 4864 N N . PRO B 1 123 ? -22.915 47.618 43.909 1.00 47.31 123 PRO B N 1
ATOM 4865 C CA . PRO B 1 123 ? -24.156 47.195 44.584 1.00 47.15 123 PRO B CA 1
ATOM 4866 C C . PRO B 1 123 ? -24.315 45.700 44.785 1.00 51.52 123 PRO B C 1
ATOM 4867 O O . PRO B 1 123 ? -24.899 45.281 45.782 1.00 51.38 123 PRO B O 1
ATOM 4871 N N . ASP B 1 124 ? -23.775 44.901 43.867 1.00 48.65 124 ASP B N 1
ATOM 4872 C CA . ASP B 1 124 ? -23.864 43.446 43.949 1.00 48.88 124 ASP B CA 1
ATOM 4873 C C . ASP B 1 124 ? -23.089 42.880 45.143 1.00 50.29 124 ASP B C 1
ATOM 4874 O O . ASP B 1 124 ? -23.482 41.845 45.701 1.00 49.04 124 ASP B O 1
ATOM 4879 N N . VAL B 1 125 ? -21.991 43.585 45.540 1.00 45.98 125 VAL B N 1
ATOM 4880 C CA . VAL B 1 125 ? -21.108 43.244 46.661 1.00 44.96 125 VAL B CA 1
ATOM 4881 C C . VAL B 1 125 ? -21.854 43.589 47.948 1.00 46.76 125 VAL B C 1
ATOM 4882 O O . VAL B 1 125 ? -21.924 42.756 48.859 1.00 46.46 125 VAL B O 1
ATOM 4886 N N . VAL B 1 126 ? -22.448 44.802 47.998 1.00 41.96 126 VAL B N 1
ATOM 4887 C CA . VAL B 1 126 ? -23.238 45.275 49.139 1.00 41.24 126 VAL B CA 1
ATOM 4888 C C . VAL B 1 126 ? -24.333 44.236 49.394 1.00 44.78 126 VAL B C 1
ATOM 4889 O O . VAL B 1 126 ? -24.427 43.705 50.506 1.00 44.60 126 VAL B O 1
ATOM 4893 N N . THR B 1 127 ? -25.117 43.911 48.328 1.00 40.69 127 THR B N 1
ATOM 4894 C CA . THR B 1 127 ? -26.211 42.930 48.319 1.00 39.46 127 THR B CA 1
ATOM 4895 C C . THR B 1 127 ? -25.768 41.603 48.895 1.00 42.17 127 THR B C 1
ATOM 4896 O O . THR B 1 127 ? -26.427 41.093 49.794 1.00 42.28 127 THR B O 1
ATOM 4900 N N . GLU B 1 128 ? -24.644 41.054 48.397 1.00 38.09 128 GLU B N 1
ATOM 4901 C CA . GLU B 1 128 ? -24.099 39.789 48.860 1.00 37.37 128 GLU B CA 1
ATOM 4902 C C . GLU B 1 128 ? -23.803 39.819 50.370 1.00 43.54 128 GLU B C 1
ATOM 4903 O O . GLU B 1 128 ? -24.043 38.818 51.047 1.00 43.35 128 GLU B O 1
ATOM 4909 N N . CYS B 1 129 ? -23.327 40.965 50.903 1.00 42.73 129 CYS B N 1
ATOM 4910 C CA . CYS B 1 129 ? -23.065 41.128 52.345 1.00 43.98 129 CYS B CA 1
ATOM 4911 C C . CYS B 1 129 ? -24.352 40.952 53.126 1.00 42.75 129 CYS B C 1
ATOM 4912 O O . CYS B 1 129 ? -24.396 40.172 54.080 1.00 40.17 129 CYS B O 1
ATOM 4915 N N . ARG B 1 130 ? -25.386 41.720 52.715 1.00 37.56 130 ARG B N 1
ATOM 4916 C CA . ARG B 1 130 ? -26.729 41.720 53.291 1.00 37.78 130 ARG B CA 1
ATOM 4917 C C . ARG B 1 130 ? -27.279 40.297 53.340 1.00 46.36 130 ARG B C 1
ATOM 4918 O O . ARG B 1 130 ? -27.930 39.957 54.315 1.00 47.84 130 ARG B O 1
ATOM 4926 N N . LEU B 1 131 ? -26.994 39.461 52.313 1.00 44.45 131 LEU B N 1
ATOM 4927 C CA . LEU B 1 131 ? -27.472 38.073 52.245 1.00 44.48 131 LEU B CA 1
ATOM 4928 C C . LEU B 1 131 ? -26.694 37.128 53.164 1.00 49.23 131 LEU B C 1
ATOM 4929 O O . LEU B 1 131 ? -27.303 36.305 53.850 1.00 47.30 131 LEU B O 1
ATOM 4934 N N . GLY B 1 132 ? -25.375 37.268 53.188 1.00 48.75 132 GLY B N 1
ATOM 4935 C CA . GLY B 1 132 ? -24.513 36.477 54.060 1.00 50.21 132 GLY B CA 1
ATOM 4936 C C . GLY B 1 132 ? -24.731 36.792 55.535 1.00 58.08 132 GLY B C 1
ATOM 4937 O O . GLY B 1 132 ? -24.506 35.936 56.391 1.00 58.48 132 GLY B O 1
ATOM 4938 N N . LEU B 1 133 ? -25.192 38.023 55.842 1.00 57.11 133 LEU B N 1
ATOM 4939 C CA . LEU B 1 133 ? -25.465 38.469 57.208 1.00 58.41 133 LEU B CA 1
ATOM 4940 C C . LEU B 1 133 ? -26.889 38.153 57.668 1.00 67.85 133 LEU B C 1
ATOM 4941 O O . LEU B 1 133 ? -27.226 38.378 58.839 1.00 68.57 133 LEU B O 1
ATOM 4946 N N . LYS B 1 134 ? -27.715 37.604 56.756 1.00 66.58 134 LYS B N 1
ATOM 4947 C CA . LYS B 1 134 ? -29.071 37.175 57.081 1.00 67.04 134 LYS B CA 1
ATOM 4948 C C . LYS B 1 134 ? -28.911 35.822 57.785 1.00 76.37 134 LYS B C 1
ATOM 4949 O O . LYS B 1 134 ? -29.561 35.567 58.809 1.00 76.64 134 LYS B O 1
ATOM 4955 N N . GLU B 1 135 ? -27.992 34.979 57.245 1.00 75.82 135 GLU B N 1
ATOM 4956 C CA . GLU B 1 135 ? -27.642 33.647 57.741 1.00 76.68 135 GLU B CA 1
ATOM 4957 C C . GLU B 1 135 ? -27.267 33.702 59.225 1.00 82.94 135 GLU B C 1
ATOM 4958 O O . GLU B 1 135 ? -26.536 34.607 59.640 1.00 82.46 135 GLU B O 1
ATOM 4964 N N . GLU B 1 136 ? -27.807 32.759 60.029 1.00 81.37 136 GLU B N 1
ATOM 4965 C CA . GLU B 1 136 ? -27.567 32.729 61.471 1.00 81.54 136 GLU B CA 1
ATOM 4966 C C . GLU B 1 136 ? -26.144 32.313 61.853 1.00 84.29 136 GLU B C 1
ATOM 4967 O O . GLU B 1 136 ? -25.717 32.646 62.968 1.00 84.95 136 GLU B O 1
ATOM 4973 N N . ASN B 1 137 ? -25.399 31.643 60.943 1.00 78.22 137 ASN B N 1
ATOM 4974 C CA . ASN B 1 137 ? -23.988 31.310 61.182 1.00 77.16 137 ASN B CA 1
ATOM 4975 C C . ASN B 1 137 ? -23.196 32.202 60.167 1.00 76.05 137 ASN B C 1
ATOM 4976 O O . ASN B 1 137 ? -22.843 31.702 59.088 1.00 75.06 137 ASN B O 1
ATOM 4981 N N . PRO B 1 138 ? -22.989 33.538 60.442 1.00 68.46 138 PRO B N 1
ATOM 4982 C CA . PRO B 1 138 ? -22.317 34.385 59.442 1.00 66.04 138 PRO B CA 1
ATOM 4983 C C . PRO B 1 138 ? -20.815 34.199 59.381 1.00 63.48 138 PRO B C 1
ATOM 4984 O O . PRO B 1 138 ? -20.144 34.125 60.419 1.00 60.91 138 PRO B O 1
ATOM 4988 N N . SER B 1 139 ? -20.307 34.096 58.131 1.00 57.45 139 SER B N 1
ATOM 4989 C CA . SER B 1 139 ? -18.896 33.908 57.784 1.00 55.76 139 SER B CA 1
ATOM 4990 C C . SER B 1 139 ? -18.127 35.124 58.255 1.00 55.37 139 SER B C 1
ATOM 4991 O O . SER B 1 139 ? -18.518 36.250 57.923 1.00 55.46 139 SER B O 1
ATOM 4994 N N . LYS B 1 140 ? -17.044 34.912 59.039 1.00 47.42 140 LYS B N 1
ATOM 4995 C CA . LYS B 1 140 ? -16.191 35.991 59.560 1.00 44.78 140 LYS B CA 1
ATOM 4996 C C . LYS B 1 140 ? -15.493 36.747 58.404 1.00 44.93 140 LYS B C 1
ATOM 4997 O O . LYS B 1 140 ? -14.898 37.802 58.637 1.00 44.73 140 LYS B O 1
ATOM 5003 N N . LYS B 1 141 ? -15.592 36.191 57.160 1.00 38.63 141 LYS B N 1
ATOM 5004 C CA . LYS B 1 141 ? -15.034 36.671 55.890 1.00 37.31 141 LYS B CA 1
ATOM 5005 C C . LYS B 1 141 ? -16.064 37.437 55.048 1.00 39.20 141 LYS B C 1
ATOM 5006 O O . LYS B 1 141 ? -15.783 37.773 53.889 1.00 40.51 141 LYS B O 1
ATOM 5012 N N . ALA B 1 142 ? -17.249 37.707 55.613 1.00 31.65 142 ALA B N 1
ATOM 5013 C CA . ALA B 1 142 ? -18.333 38.408 54.940 1.00 30.28 142 ALA B CA 1
ATOM 5014 C C . ALA B 1 142 ? -17.976 39.777 54.343 1.00 34.52 142 ALA B C 1
ATOM 5015 O O . ALA B 1 142 ? -18.600 40.203 53.366 1.00 36.06 142 ALA B O 1
ATOM 5017 N N . PHE B 1 143 ? -17.012 40.483 54.924 1.00 29.62 143 PHE B N 1
ATOM 5018 C CA . PHE B 1 143 ? -16.686 41.800 54.404 1.00 29.32 143 PHE B CA 1
ATOM 5019 C C . PHE B 1 143 ? -15.386 41.883 53.634 1.00 36.28 143 PHE B C 1
ATOM 5020 O O . PHE B 1 143 ? -14.947 42.993 53.318 1.00 37.22 143 PHE B O 1
ATOM 5028 N N . GLU B 1 144 ? -14.780 40.729 53.308 1.00 34.36 144 GLU B N 1
ATOM 5029 C CA . GLU B 1 144 ? -13.505 40.653 52.600 1.00 34.78 144 GLU B CA 1
ATOM 5030 C C . GLU B 1 144 ? -13.502 41.311 51.223 1.00 35.39 144 GLU B C 1
ATOM 5031 O O . GLU B 1 144 ? -12.503 41.941 50.870 1.00 37.56 144 GLU B O 1
ATOM 5037 N N . GLU B 1 145 ? -14.593 41.175 50.464 1.00 27.18 145 GLU B N 1
ATOM 5038 C CA . GLU B 1 145 ? -14.692 41.760 49.139 1.00 27.16 145 GLU B CA 1
ATOM 5039 C C . GLU B 1 145 ? -14.886 43.276 49.215 1.00 34.60 145 GLU B C 1
ATOM 5040 O O . GLU B 1 145 ? -14.310 43.987 48.403 1.00 36.21 145 GLU B O 1
ATOM 5046 N N . CYS B 1 146 ? -15.661 43.759 50.207 1.00 31.56 146 CYS B N 1
ATOM 5047 C CA . CYS B 1 146 ? -15.883 45.159 50.549 1.00 31.23 146 CYS B CA 1
ATOM 5048 C C . CYS B 1 146 ? -14.506 45.754 50.933 1.00 32.65 146 CYS B C 1
ATOM 5049 O O . CYS B 1 146 ? -14.127 46.831 50.469 1.00 30.49 146 CYS B O 1
ATOM 5052 N N . THR B 1 147 ? -13.764 45.025 51.792 1.00 29.92 147 THR B N 1
ATOM 5053 C CA . THR B 1 147 ? -12.414 45.371 52.244 1.00 30.00 147 THR B CA 1
ATOM 5054 C C . THR B 1 147 ? -11.434 45.479 51.048 1.00 34.40 147 THR B C 1
ATOM 5055 O O . THR B 1 147 ? -10.734 46.493 50.940 1.00 33.36 147 THR B O 1
ATOM 5059 N N . ARG B 1 148 ? -11.400 44.438 50.161 1.00 29.83 148 ARG B N 1
ATOM 5060 C CA . ARG B 1 148 ? -10.530 44.383 48.980 1.00 28.84 148 ARG B CA 1
ATOM 5061 C C . ARG B 1 148 ? -10.789 45.573 48.065 1.00 33.03 148 ARG B C 1
ATOM 5062 O O . ARG B 1 148 ? -9.829 46.225 47.646 1.00 33.26 148 ARG B O 1
ATOM 5070 N N . VAL B 1 149 ? -12.078 45.883 47.800 1.00 28.95 149 VAL B N 1
ATOM 5071 C CA . VAL B 1 149 ? -12.480 47.003 46.942 1.00 28.77 149 VAL B CA 1
ATOM 5072 C C . VAL B 1 149 ? -12.068 48.343 47.566 1.00 35.07 149 VAL B C 1
ATOM 5073 O O . VAL B 1 149 ? -11.591 49.203 46.833 1.00 36.08 149 VAL B O 1
ATOM 5077 N N . ALA B 1 150 ? -12.207 48.506 48.915 1.00 32.74 150 ALA B N 1
ATOM 5078 C CA . ALA B 1 150 ? -11.818 49.721 49.662 1.00 31.79 150 ALA B CA 1
ATOM 5079 C C . ALA B 1 150 ? -10.305 49.991 49.523 1.00 35.49 150 ALA B C 1
ATOM 5080 O O . ALA B 1 150 ? -9.923 51.107 49.197 1.00 37.19 150 ALA B O 1
ATOM 5082 N N . HIS B 1 151 ? -9.463 48.973 49.702 1.00 31.34 151 HIS B N 1
ATOM 5083 C CA . HIS B 1 151 ? -8.010 49.071 49.529 1.00 31.95 151 HIS B CA 1
ATOM 5084 C C . HIS B 1 151 ? -7.630 49.373 48.067 1.00 33.93 151 HIS B C 1
ATOM 5085 O O . HIS B 1 151 ? -6.647 50.074 47.821 1.00 32.56 151 HIS B O 1
ATOM 5092 N N . ASN B 1 152 ? -8.405 48.855 47.100 1.00 30.63 152 ASN B N 1
ATOM 5093 C CA . ASN B 1 152 ? -8.134 49.122 45.678 1.00 30.35 152 ASN B CA 1
ATOM 5094 C C . ASN B 1 152 ? -8.273 50.625 45.424 1.00 32.79 152 ASN B C 1
ATOM 5095 O O . ASN B 1 152 ? -7.464 51.191 44.702 1.00 33.18 152 ASN B O 1
ATOM 5100 N N . TYR B 1 153 ? -9.275 51.259 46.053 1.00 27.55 153 TYR B N 1
ATOM 5101 C CA . TYR B 1 153 ? -9.521 52.688 45.949 1.00 27.78 153 TYR B CA 1
ATOM 5102 C C . TYR B 1 153 ? -8.389 53.450 46.650 1.00 34.02 153 TYR B C 1
ATOM 5103 O O . TYR B 1 153 ? -7.825 54.354 46.058 1.00 34.37 153 TYR B O 1
ATOM 5112 N N . LEU B 1 154 ? -8.053 53.063 47.904 1.00 30.67 154 LEU B N 1
ATOM 5113 C CA . LEU B 1 154 ? -7.020 53.691 48.713 1.00 29.27 154 LEU B CA 1
ATOM 5114 C C . LEU B 1 154 ? -5.629 53.634 48.107 1.00 34.18 154 LEU B C 1
ATOM 5115 O O . LEU B 1 154 ? -4.851 54.591 48.244 1.00 32.26 154 LEU B O 1
ATOM 5120 N N . ARG B 1 155 ? -5.313 52.530 47.422 1.00 33.17 155 ARG B N 1
ATOM 5121 C CA . ARG B 1 155 ? -3.994 52.405 46.833 1.00 34.33 155 ARG B CA 1
ATOM 5122 C C . ARG B 1 155 ? -3.851 53.191 45.527 1.00 39.35 155 ARG B C 1
ATOM 5123 O O . ARG B 1 155 ? -2.768 53.231 44.965 1.00 40.04 155 ARG B O 1
ATOM 5131 N N . GLY B 1 156 ? -4.917 53.855 45.107 1.00 37.55 156 GLY B N 1
ATOM 5132 C CA . GLY B 1 156 ? -4.950 54.684 43.906 1.00 37.75 156 GLY B CA 1
ATOM 5133 C C . GLY B 1 156 ? -4.604 56.133 44.193 1.00 41.99 156 GLY B C 1
ATOM 5134 O O . GLY B 1 156 ? -3.521 56.409 44.721 1.00 42.41 156 GLY B O 1
ATOM 5135 N N . GLU B 1 157 ? -5.524 57.072 43.850 1.00 37.80 157 GLU B N 1
ATOM 5136 C CA . GLU B 1 157 ? -5.328 58.516 44.070 1.00 36.92 157 GLU B CA 1
ATOM 5137 C C . GLU B 1 157 ? -5.065 58.846 45.557 1.00 38.28 157 GLU B C 1
ATOM 5138 O O . GLU B 1 157 ? -4.112 59.587 45.797 1.00 38.30 157 GLU B O 1
ATOM 5144 N N . PRO B 1 158 ? -5.816 58.296 46.560 1.00 32.83 158 PRO B N 1
ATOM 5145 C CA . PRO B 1 158 ? -5.496 58.604 47.978 1.00 32.17 158 PRO B CA 1
ATOM 5146 C C . PRO B 1 158 ? -4.031 58.366 48.343 1.00 35.40 158 PRO B C 1
ATOM 5147 O O . PRO B 1 158 ? -3.435 59.203 49.016 1.00 35.22 158 PRO B O 1
ATOM 5151 N N . PHE B 1 159 ? -3.447 57.253 47.861 1.00 31.41 159 PHE B N 1
ATOM 5152 C CA . PHE B 1 159 ? -2.048 56.906 48.090 1.00 30.79 159 PHE B CA 1
ATOM 5153 C C . PHE B 1 159 ? -1.132 57.931 47.413 1.00 37.14 159 PHE B C 1
ATOM 5154 O O . PHE B 1 159 ? -0.159 58.376 48.034 1.00 38.57 159 PHE B O 1
ATOM 5162 N N . GLU B 1 160 ? -1.461 58.334 46.165 1.00 33.45 160 GLU B N 1
ATOM 5163 C CA . GLU B 1 160 ? -0.686 59.330 45.400 1.00 32.71 160 GLU B CA 1
ATOM 5164 C C . GLU B 1 160 ? -0.601 60.643 46.161 1.00 37.12 160 GLU B C 1
ATOM 5165 O O . GLU B 1 160 ? 0.490 61.167 46.377 1.00 37.14 160 GLU B O 1
ATOM 5171 N N . GLU B 1 161 ? -1.764 61.140 46.597 1.00 34.39 161 GLU B N 1
ATOM 5172 C CA . GLU B 1 161 ? -1.968 62.357 47.370 1.00 34.22 161 GLU B CA 1
ATOM 5173 C C . GLU B 1 161 ? -1.237 62.296 48.743 1.00 40.43 161 GLU B C 1
ATOM 5174 O O . GLU B 1 161 ? -0.684 63.310 49.173 1.00 42.59 161 GLU B O 1
ATOM 5180 N N . TYR B 1 162 ? -1.222 61.115 49.417 1.00 35.06 162 TYR B N 1
ATOM 5181 C CA . TYR B 1 162 ? -0.534 60.910 50.689 1.00 33.62 162 TYR B CA 1
ATOM 5182 C C . TYR B 1 162 ? 0.971 61.140 50.515 1.00 39.72 162 TYR B C 1
ATOM 5183 O O . TYR B 1 162 ? 1.586 61.765 51.369 1.00 40.33 162 TYR B O 1
ATOM 5192 N N . GLN B 1 163 ? 1.552 60.623 49.413 1.00 35.75 163 GLN B N 1
ATOM 5193 C CA . GLN B 1 163 ? 2.963 60.739 49.053 1.00 34.43 163 GLN B CA 1
ATOM 5194 C C . GLN B 1 163 ? 3.424 62.186 48.845 1.00 40.33 163 GLN B C 1
ATOM 5195 O O . GLN B 1 163 ? 4.630 62.482 48.916 1.00 39.95 163 GLN B O 1
ATOM 5201 N N . GLU B 1 164 ? 2.465 63.082 48.585 1.00 38.64 164 GLU B N 1
ATOM 5202 C CA . GLU B 1 164 ? 2.706 64.510 48.341 1.00 38.47 164 GLU B CA 1
ATOM 5203 C C . GLU B 1 164 ? 2.356 65.347 49.561 1.00 44.78 164 GLU B C 1
ATOM 5204 O O . GLU B 1 164 ? 2.378 66.581 49.484 1.00 46.94 164 GLU B O 1
ATOM 5210 N N . SER B 1 165 ? 2.044 64.676 50.699 1.00 39.28 165 SER B N 1
ATOM 5211 C CA . SER B 1 165 ? 1.673 65.334 51.956 1.00 37.44 165 SER B CA 1
ATOM 5212 C C . SER B 1 165 ? 2.805 65.419 52.971 1.00 40.38 165 SER B C 1
ATOM 5213 O O . SER B 1 165 ? 3.853 64.784 52.832 1.00 39.23 165 SER B O 1
ATOM 5216 N N . SER B 1 166 ? 2.565 66.214 54.006 1.00 36.64 166 SER B N 1
ATOM 5217 C CA . SER B 1 166 ? 3.506 66.441 55.076 1.00 35.77 166 SER B CA 1
ATOM 5218 C C . SER B 1 166 ? 3.666 65.169 55.917 1.00 38.14 166 SER B C 1
ATOM 5219 O O . SER B 1 166 ? 4.729 64.963 56.480 1.00 39.58 166 SER B O 1
ATOM 5222 N N . TYR B 1 167 ? 2.628 64.312 55.974 1.00 31.78 167 TYR B N 1
ATOM 5223 C CA . TYR B 1 167 ? 2.633 63.055 56.735 1.00 30.37 167 TYR B CA 1
ATOM 5224 C C . TYR B 1 167 ? 3.650 62.050 56.182 1.00 32.81 167 TYR B C 1
ATOM 5225 O O . TYR B 1 167 ? 4.344 61.380 56.977 1.00 31.16 167 TYR B O 1
ATOM 5234 N N . PHE B 1 168 ? 3.770 61.976 54.820 1.00 27.94 168 PHE B N 1
ATOM 5235 C CA . PHE B 1 168 ? 4.724 61.078 54.180 1.00 27.45 168 PHE B CA 1
ATOM 5236 C C . PHE B 1 168 ? 6.145 61.527 54.478 1.00 33.67 168 PHE B C 1
ATOM 5237 O O . PHE B 1 168 ? 7.012 60.697 54.752 1.00 34.10 168 PHE B O 1
ATOM 5245 N N . SER B 1 169 ? 6.362 62.851 54.453 1.00 31.0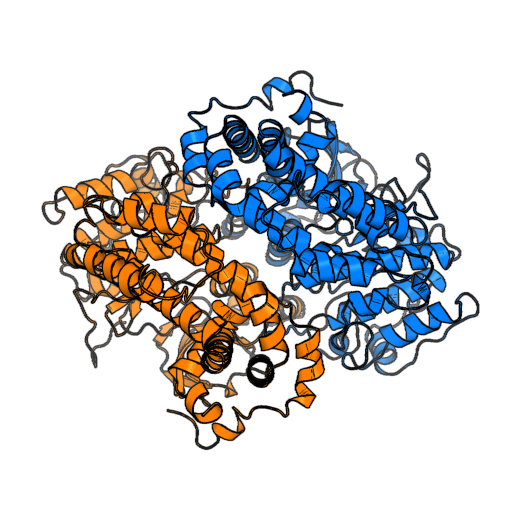4 169 SER B N 1
ATOM 5246 C CA . SER B 1 169 ? 7.632 63.503 54.740 1.00 30.40 169 SER B CA 1
ATOM 5247 C C . SER B 1 169 ? 8.044 63.117 56.139 1.00 35.16 169 SER B C 1
ATOM 5248 O O . SER B 1 169 ? 9.194 62.737 56.349 1.00 36.58 169 SER B O 1
ATOM 5251 N N . GLN B 1 170 ? 7.097 63.158 57.083 1.00 31.63 170 GLN B N 1
ATOM 5252 C CA . GLN B 1 170 ? 7.308 62.759 58.471 1.00 31.92 170 GLN B CA 1
ATOM 5253 C C . GLN B 1 170 ? 7.681 61.267 58.532 1.00 37.04 170 GLN B C 1
ATOM 5254 O O . GLN B 1 170 ? 8.609 60.914 59.256 1.00 38.14 170 GLN B O 1
ATOM 5260 N N . PHE B 1 171 ? 6.991 60.400 57.733 1.00 32.36 171 PHE B N 1
ATOM 5261 C CA . PHE B 1 171 ? 7.283 58.957 57.658 1.00 29.76 171 PHE B CA 1
ATOM 5262 C C . PHE B 1 171 ? 8.743 58.772 57.200 1.00 31.50 171 PHE B C 1
ATOM 5263 O O . PHE B 1 171 ? 9.462 57.939 57.755 1.00 31.22 171 PHE B O 1
ATOM 5271 N N . LEU B 1 172 ? 9.183 59.559 56.200 1.00 27.31 172 LEU B N 1
ATOM 5272 C CA . LEU B 1 172 ? 10.559 59.494 55.678 1.00 26.84 172 LEU B CA 1
ATOM 5273 C C . LEU B 1 172 ? 11.617 59.900 56.712 1.00 34.35 172 LEU B C 1
ATOM 5274 O O . LEU B 1 172 ? 12.720 59.339 56.702 1.00 35.99 172 LEU B O 1
ATOM 5279 N N . GLN B 1 173 ? 11.260 60.837 57.627 1.00 30.57 173 GLN B N 1
ATOM 5280 C CA . GLN B 1 173 ? 12.119 61.292 58.709 1.00 30.79 173 GLN B CA 1
ATOM 5281 C C . GLN B 1 173 ? 12.347 60.117 59.652 1.00 38.55 173 GLN B C 1
ATOM 5282 O O . GLN B 1 173 ? 13.499 59.823 59.990 1.00 40.01 173 GLN B O 1
ATOM 5288 N N . TRP B 1 174 ? 11.261 59.405 60.030 1.00 35.92 174 TRP B N 1
ATOM 5289 C CA . TRP B 1 174 ? 11.339 58.226 60.889 1.00 36.12 174 TRP B CA 1
ATOM 5290 C C . TRP B 1 174 ? 12.159 57.105 60.245 1.00 40.06 174 TRP B C 1
ATOM 5291 O O . TRP B 1 174 ? 12.903 56.391 60.935 1.00 38.74 174 TRP B O 1
ATOM 5302 N N . LYS B 1 175 ? 12.039 56.980 58.910 1.00 36.65 175 LYS B N 1
ATOM 5303 C CA . LYS B 1 175 ? 12.721 55.982 58.089 1.00 36.28 175 LYS B CA 1
ATOM 5304 C C . LYS B 1 175 ? 14.214 56.232 58.070 1.00 39.10 175 LYS B C 1
ATOM 5305 O O . LYS B 1 175 ? 15.002 55.283 57.978 1.00 38.50 175 LYS B O 1
ATOM 5311 N N . TRP B 1 176 ? 14.597 57.517 58.162 1.00 35.42 176 TRP B N 1
ATOM 5312 C CA . TRP B 1 176 ? 15.984 57.972 58.208 1.00 34.55 176 TRP B CA 1
ATOM 5313 C C . TRP B 1 176 ? 16.573 57.608 59.582 1.00 36.23 176 TRP B C 1
ATOM 5314 O O . TRP B 1 176 ? 17.687 57.081 59.669 1.00 34.73 176 TRP B O 1
ATOM 5325 N N . LEU B 1 177 ? 15.808 57.891 60.648 1.00 31.74 177 LEU B N 1
ATOM 5326 C CA . LEU B 1 177 ? 16.183 57.608 62.029 1.00 32.16 177 LEU B CA 1
ATOM 5327 C C . LEU B 1 177 ? 16.406 56.100 62.149 1.00 37.95 177 LEU B C 1
ATOM 5328 O O . LEU B 1 177 ? 17.430 55.658 62.658 1.00 39.34 177 LEU B O 1
ATOM 5333 N N . GLU B 1 178 ? 15.459 55.317 61.616 1.00 33.99 178 GLU B N 1
ATOM 5334 C CA . GLU B 1 178 ? 15.468 53.868 61.584 1.00 32.31 178 GLU B CA 1
ATOM 5335 C C . GLU B 1 178 ? 16.794 53.320 61.039 1.00 37.75 178 GLU B C 1
ATOM 5336 O O . GLU B 1 178 ? 17.295 52.341 61.581 1.00 39.47 178 GLU B O 1
ATOM 5342 N N . ARG B 1 179 ? 17.363 53.936 59.983 1.00 34.06 179 ARG B N 1
ATOM 5343 C CA . ARG B 1 179 ? 18.619 53.451 59.387 1.00 33.45 179 ARG B CA 1
ATOM 5344 C C . ARG B 1 179 ? 19.868 53.998 60.100 1.00 36.35 179 ARG B C 1
ATOM 5345 O O . ARG B 1 179 ? 20.974 53.741 59.635 1.00 35.66 179 ARG B O 1
ATOM 5353 N N . GLN B 1 180 ? 19.703 54.721 61.235 1.00 33.82 180 GLN B N 1
ATOM 5354 C CA . GLN B 1 180 ? 20.854 55.271 61.958 1.00 33.84 180 GLN B CA 1
ATOM 5355 C C . GLN B 1 180 ? 21.661 54.158 62.670 1.00 40.68 180 GLN B C 1
ATOM 5356 O O . GLN B 1 180 ? 21.095 53.093 62.972 1.00 41.41 180 GLN B O 1
ATOM 5362 N N . PRO B 1 181 ? 22.998 54.353 62.855 1.00 36.30 181 PRO B N 1
ATOM 5363 C CA . PRO B 1 181 ? 23.830 53.287 63.438 1.00 35.46 181 PRO B CA 1
ATOM 5364 C C . PRO B 1 181 ? 23.375 52.720 64.772 1.00 38.26 181 PRO B C 1
ATOM 5365 O O . PRO B 1 181 ? 22.805 53.432 65.618 1.00 37.51 181 PRO B O 1
ATOM 5369 N N . VAL B 1 182 ? 23.619 51.400 64.927 1.00 34.27 182 VAL B N 1
ATOM 5370 C CA . VAL B 1 182 ? 23.306 50.603 66.117 1.00 33.37 182 VAL B CA 1
ATOM 5371 C C . VAL B 1 182 ? 24.609 49.992 66.663 1.00 36.17 182 VAL B C 1
ATOM 5372 O O . VAL B 1 182 ? 25.316 49.289 65.936 1.00 33.61 182 VAL B O 1
ATOM 5376 N N . THR B 1 183 ? 24.912 50.271 67.947 1.00 33.99 183 THR B N 1
ATOM 5377 C CA . THR B 1 183 ? 26.089 49.752 68.662 1.00 33.86 183 THR B CA 1
ATOM 5378 C C . THR B 1 183 ? 25.665 49.308 70.060 1.00 38.79 183 THR B C 1
ATOM 5379 O O . THR B 1 183 ? 24.501 49.503 70.424 1.00 37.53 183 THR B O 1
ATOM 5383 N N . LYS B 1 184 ? 26.612 48.737 70.850 1.00 36.71 184 LYS B N 1
ATOM 5384 C CA . LYS B 1 184 ? 26.365 48.291 72.229 1.00 37.47 184 LYS B CA 1
ATOM 5385 C C . LYS B 1 184 ? 25.893 49.459 73.081 1.00 41.80 184 LYS B C 1
ATOM 5386 O O . LYS B 1 184 ? 25.193 49.262 74.067 1.00 42.44 184 LYS B O 1
ATOM 5392 N N . ASN B 1 185 ? 26.252 50.677 72.664 1.00 38.26 185 ASN B N 1
ATOM 5393 C CA . ASN B 1 185 ? 25.944 51.934 73.336 1.00 37.50 185 ASN B CA 1
ATOM 5394 C C . ASN B 1 185 ? 24.530 52.392 73.100 1.00 39.94 185 ASN B C 1
ATOM 5395 O O . ASN B 1 185 ? 24.108 53.371 73.713 1.00 40.01 185 ASN B O 1
ATOM 5400 N N . THR B 1 186 ? 23.777 51.678 72.237 1.00 35.93 186 THR B N 1
ATOM 5401 C CA . THR B 1 186 ? 22.365 51.970 71.965 1.00 34.90 186 THR B CA 1
ATOM 5402 C C . THR B 1 186 ? 21.577 51.444 73.179 1.00 37.52 186 THR B C 1
ATOM 5403 O O . THR B 1 186 ? 20.514 51.972 73.490 1.00 37.94 186 THR B O 1
ATOM 5407 N N . PHE B 1 187 ? 22.164 50.469 73.900 1.00 33.59 187 PHE B N 1
ATOM 5408 C CA . PHE B 1 187 ? 21.588 49.786 75.053 1.00 33.51 187 PHE B CA 1
ATOM 5409 C C . PHE B 1 187 ? 22.359 49.922 76.383 1.00 39.55 187 PHE B C 1
ATOM 5410 O O . PHE B 1 187 ? 23.521 50.279 76.395 1.00 39.76 187 PHE B O 1
ATOM 5418 N N . ARG B 1 188 ? 21.671 49.615 77.496 1.00 37.62 188 ARG B N 1
ATOM 5419 C CA . ARG B 1 188 ? 22.146 49.504 78.873 1.00 37.73 188 ARG B CA 1
ATOM 5420 C C . ARG B 1 188 ? 22.047 47.985 79.107 1.00 44.03 188 ARG B C 1
ATOM 5421 O O . ARG B 1 188 ? 20.970 47.406 78.916 1.00 46.14 188 ARG B O 1
ATOM 5429 N N . HIS B 1 189 ? 23.152 47.341 79.474 1.00 38.75 189 HIS B N 1
ATOM 5430 C CA . HIS B 1 189 ? 23.231 45.908 79.682 1.00 37.77 189 HIS B CA 1
ATOM 5431 C C . HIS B 1 189 ? 23.171 45.524 81.131 1.00 42.90 189 HIS B C 1
ATOM 5432 O O . HIS B 1 189 ? 24.091 45.791 81.900 1.00 43.27 189 HIS B O 1
ATOM 5439 N N . TYR B 1 190 ? 22.083 44.865 81.492 1.00 40.58 190 TYR B N 1
ATOM 5440 C CA . TYR B 1 190 ? 21.787 44.392 82.830 1.00 40.84 190 TYR B CA 1
ATOM 5441 C C . TYR B 1 190 ? 22.126 42.902 83.008 1.00 45.22 190 TYR B C 1
ATOM 5442 O O . TYR B 1 190 ? 22.890 42.342 82.212 1.00 43.69 190 TYR B O 1
ATOM 5451 N N . ARG B 1 191 ? 21.591 42.292 84.081 1.00 43.33 191 ARG B N 1
ATOM 5452 C CA . ARG B 1 191 ? 21.832 40.916 84.506 1.00 44.00 191 ARG B CA 1
ATOM 5453 C C . ARG B 1 191 ? 21.678 39.860 83.439 1.00 48.54 191 ARG B C 1
ATOM 5454 O O . ARG B 1 191 ? 20.773 39.940 82.607 1.00 49.14 191 ARG B O 1
ATOM 5462 N N . VAL B 1 192 ? 22.575 38.849 83.499 1.00 43.39 192 VAL B N 1
ATOM 5463 C CA . VAL B 1 192 ? 22.582 37.678 82.631 1.00 42.49 192 VAL B CA 1
ATOM 5464 C C . VAL B 1 192 ? 21.302 36.894 83.003 1.00 47.22 192 VAL B C 1
ATOM 5465 O O . VAL B 1 192 ? 21.008 36.688 84.189 1.00 46.27 192 VAL B O 1
ATOM 5469 N N . LEU B 1 193 ? 20.536 36.511 81.978 1.00 43.89 193 LEU B N 1
ATOM 5470 C CA . LEU B 1 193 ? 19.278 35.773 82.088 1.00 42.55 193 LEU B CA 1
ATOM 5471 C C . LEU B 1 193 ? 19.478 34.263 81.921 1.00 45.98 193 LEU B C 1
ATOM 5472 O O . LEU B 1 193 ? 18.721 33.484 82.512 1.00 46.96 193 LEU B O 1
ATOM 5477 N N . GLY B 1 194 ? 20.481 33.877 81.122 1.00 39.88 194 GLY B N 1
ATOM 5478 C CA . GLY B 1 194 ? 20.801 32.491 80.829 1.00 38.69 194 GLY B CA 1
ATOM 5479 C C . GLY B 1 194 ? 22.120 32.294 80.121 1.00 44.11 194 GLY B C 1
ATOM 5480 O O . GLY B 1 194 ? 22.824 33.252 79.799 1.00 42.90 194 GLY B O 1
ATOM 5481 N N . LYS B 1 195 ? 22.479 31.032 79.892 1.00 44.29 195 LYS B N 1
ATOM 5482 C CA . LYS B 1 195 ? 23.730 30.702 79.223 1.00 45.68 195 LYS B CA 1
ATOM 5483 C C . LYS B 1 195 ? 23.523 29.706 78.103 1.00 52.82 195 LYS B C 1
ATOM 5484 O O . LYS B 1 195 ? 22.933 28.637 78.295 1.00 52.94 195 LYS B O 1
ATOM 5490 N N . GLY B 1 196 ? 23.998 30.098 76.929 1.00 50.45 196 GLY B N 1
ATOM 5491 C CA . GLY B 1 196 ? 23.918 29.308 75.716 1.00 50.05 196 GLY B CA 1
ATOM 5492 C C . GLY B 1 196 ? 25.262 28.794 75.266 1.00 52.53 196 GLY B C 1
ATOM 5493 O O . GLY B 1 196 ? 26.291 29.087 75.886 1.00 51.79 196 GLY B O 1
ATOM 5494 N N . GLY B 1 197 ? 25.223 28.025 74.180 1.00 48.84 197 GLY B N 1
ATOM 5495 C CA . GLY B 1 197 ? 26.386 27.412 73.553 1.00 48.08 197 GLY B CA 1
ATOM 5496 C C . GLY B 1 197 ? 27.381 28.408 73.008 1.00 51.75 197 GLY B C 1
ATOM 5497 O O . GLY B 1 197 ? 28.586 28.196 73.156 1.00 52.75 197 GLY B O 1
ATOM 5498 N N . PHE B 1 198 ? 26.898 29.507 72.382 1.00 47.51 198 PHE B N 1
ATOM 5499 C CA . PHE B 1 198 ? 27.800 30.513 71.810 1.00 47.19 198 PHE B CA 1
ATOM 5500 C C . PHE B 1 198 ? 28.094 31.675 72.733 1.00 46.48 198 PHE B C 1
ATOM 5501 O O . PHE B 1 198 ? 28.938 32.498 72.395 1.00 45.71 198 PHE B O 1
ATOM 5509 N N . GLY B 1 199 ? 27.439 31.730 73.888 1.00 40.65 199 GLY B N 1
ATOM 5510 C CA . GLY B 1 199 ? 27.670 32.807 74.848 1.00 39.66 199 GLY B CA 1
ATOM 5511 C C . GLY B 1 199 ? 26.545 32.999 75.837 1.00 43.18 199 GLY B C 1
ATOM 5512 O O . GLY B 1 199 ? 25.781 32.073 76.094 1.00 41.95 199 GLY B O 1
ATOM 5513 N N . GLU B 1 200 ? 26.428 34.201 76.396 1.00 41.77 200 GLU B N 1
ATOM 5514 C CA . GLU B 1 200 ? 25.374 34.466 77.369 1.00 42.83 200 GLU B CA 1
ATOM 5515 C C . GLU B 1 200 ? 24.265 35.388 76.828 1.00 46.28 200 GLU B C 1
ATOM 5516 O O . GLU B 1 200 ? 24.457 36.118 75.853 1.00 47.22 200 GLU B O 1
ATOM 5522 N N . VAL B 1 201 ? 23.094 35.307 77.453 1.00 40.45 201 VAL B N 1
ATOM 5523 C CA . VAL B 1 201 ? 21.930 36.108 77.116 1.00 39.41 201 VAL B CA 1
ATOM 5524 C C . VAL B 1 201 ? 21.721 36.982 78.346 1.00 44.30 201 VAL B C 1
ATOM 5525 O O . VAL B 1 201 ? 21.692 36.463 79.452 1.00 43.35 201 VAL B O 1
ATOM 5529 N N . CYS B 1 202 ? 21.620 38.290 78.168 1.00 43.37 202 CYS B N 1
ATOM 5530 C CA . CYS B 1 202 ? 21.424 39.204 79.284 1.00 44.59 202 CYS B CA 1
ATOM 5531 C C . CYS B 1 202 ? 20.252 40.139 78.996 1.00 45.71 202 CYS B C 1
ATOM 5532 O O . CYS B 1 202 ? 19.845 40.261 77.845 1.00 45.32 202 CYS B O 1
ATOM 5535 N N . ALA B 1 203 ? 19.706 40.787 80.028 1.00 40.65 203 ALA B N 1
ATOM 5536 C CA . ALA B 1 203 ? 18.583 41.720 79.907 1.00 39.81 203 ALA B CA 1
ATOM 5537 C C . ALA B 1 203 ? 19.132 43.082 79.488 1.00 44.65 203 ALA B C 1
ATOM 5538 O O . ALA B 1 203 ? 20.062 43.558 80.116 1.00 43.87 203 ALA B O 1
ATOM 5540 N N . CYS B 1 204 ? 18.624 43.687 78.406 1.00 42.44 204 CYS B N 1
ATOM 5541 C CA . CYS B 1 204 ? 19.146 44.986 77.982 1.00 43.20 204 CYS B CA 1
ATOM 5542 C C . CYS B 1 204 ? 18.037 45.993 77.705 1.00 45.67 204 CYS B C 1
ATOM 5543 O O . CYS B 1 204 ? 16.915 45.623 77.372 1.00 46.28 204 CYS B O 1
ATOM 5546 N N . GLN B 1 205 ? 18.342 47.266 77.880 1.00 39.40 205 GLN B N 1
ATOM 5547 C CA . GLN B 1 205 ? 17.356 48.312 77.697 1.00 37.48 205 GLN B CA 1
ATOM 5548 C C . GLN B 1 205 ? 17.832 49.330 76.694 1.00 40.82 205 GLN B C 1
ATOM 5549 O O . GLN B 1 205 ? 18.958 49.815 76.820 1.00 41.17 205 GLN B O 1
ATOM 5555 N N . VAL B 1 206 ? 16.976 49.677 75.713 1.00 36.23 206 VAL B N 1
ATOM 5556 C CA . VAL B 1 206 ? 17.290 50.704 74.707 1.00 35.59 206 VAL B CA 1
ATOM 5557 C C . VAL B 1 206 ? 17.367 52.036 75.487 1.00 39.46 206 VAL B C 1
ATOM 5558 O O . VAL B 1 206 ? 16.413 52.398 76.203 1.00 39.74 206 VAL B O 1
ATOM 5562 N N . ARG B 1 207 ? 18.514 52.724 75.390 1.00 34.51 207 ARG B N 1
ATOM 5563 C CA . ARG B 1 207 ? 18.737 53.983 76.092 1.00 34.74 207 ARG B CA 1
ATOM 5564 C C . ARG B 1 207 ? 17.684 55.043 75.753 1.00 39.36 207 ARG B C 1
ATOM 5565 O O . ARG B 1 207 ? 17.119 55.651 76.661 1.00 38.55 207 ARG B O 1
ATOM 5573 N N . ALA B 1 208 ? 17.402 55.241 74.453 1.00 36.59 208 ALA B N 1
ATOM 5574 C CA . ALA B 1 208 ? 16.478 56.271 73.982 1.00 36.59 208 ALA B CA 1
ATOM 5575 C C . ALA B 1 208 ? 14.986 56.102 74.356 1.00 41.82 208 ALA B C 1
ATOM 5576 O O . ALA B 1 208 ? 14.314 57.115 74.542 1.00 43.45 208 ALA B O 1
ATOM 5578 N N . THR B 1 209 ? 14.470 54.866 74.464 1.00 35.37 209 THR B N 1
ATOM 5579 C CA . THR B 1 209 ? 13.055 54.626 74.731 1.00 33.18 209 THR B CA 1
ATOM 5580 C C . THR B 1 209 ? 12.735 53.935 76.055 1.00 36.67 209 THR B C 1
ATOM 5581 O O . THR B 1 209 ? 11.589 54.024 76.521 1.00 36.22 209 THR B O 1
ATOM 5585 N N . GLY B 1 210 ? 13.705 53.205 76.612 1.00 32.18 210 GLY B N 1
ATOM 5586 C CA . GLY B 1 210 ? 13.509 52.457 77.849 1.00 31.19 210 GLY B CA 1
ATOM 5587 C C . GLY B 1 210 ? 12.899 51.081 77.637 1.00 35.68 210 GLY B C 1
ATOM 5588 O O . GLY B 1 210 ? 12.550 50.403 78.602 1.00 35.26 210 GLY B O 1
ATOM 5589 N N . LYS B 1 211 ? 12.773 50.639 76.367 1.00 33.14 211 LYS B N 1
ATOM 5590 C CA . LYS B 1 211 ? 12.230 49.322 76.036 1.00 31.96 211 LYS B CA 1
ATOM 5591 C C . LYS B 1 211 ? 13.273 48.260 76.439 1.00 35.17 211 LYS B C 1
ATOM 5592 O O . LYS B 1 211 ? 14.462 48.434 76.192 1.00 31.75 211 LYS B O 1
ATOM 5598 N N . MET B 1 212 ? 12.795 47.197 77.100 1.00 34.65 212 MET B N 1
ATOM 5599 C CA . MET B 1 212 ? 13.550 46.047 77.581 1.00 35.62 212 MET B CA 1
ATOM 5600 C C . MET B 1 212 ? 13.557 44.954 76.526 1.00 38.04 212 MET B C 1
ATOM 5601 O O . MET B 1 212 ? 12.545 44.697 75.866 1.00 37.29 212 MET B O 1
ATOM 5606 N N . TYR B 1 213 ? 14.684 44.277 76.407 1.00 33.28 213 TYR B N 1
ATOM 5607 C CA . TYR B 1 213 ? 14.889 43.199 75.452 1.00 31.40 213 TYR B CA 1
ATOM 5608 C C . TYR B 1 213 ? 15.809 42.192 76.084 1.00 36.30 213 TYR B C 1
ATOM 5609 O O . TYR B 1 213 ? 16.271 42.406 77.212 1.00 35.63 213 TYR B O 1
ATOM 5618 N N . ALA B 1 214 ? 16.089 41.098 75.349 1.00 33.91 214 ALA B N 1
ATOM 5619 C CA . ALA B 1 214 ? 17.025 40.044 75.725 1.00 34.09 214 ALA B CA 1
ATOM 5620 C C . ALA B 1 214 ? 18.160 40.176 74.711 1.00 41.20 214 ALA B C 1
ATOM 5621 O O . ALA B 1 214 ? 17.914 40.211 73.511 1.00 39.52 214 ALA B O 1
ATOM 5623 N N . CYS B 1 215 ? 19.387 40.325 75.184 1.00 42.86 215 CYS B N 1
ATOM 5624 C CA . CYS B 1 215 ? 20.527 40.451 74.293 1.00 44.65 215 CYS B CA 1
ATOM 5625 C C . CYS B 1 215 ? 21.348 39.190 74.351 1.00 43.52 215 CYS B C 1
ATOM 5626 O O . CYS B 1 215 ? 22.018 38.915 75.350 1.00 42.70 215 CYS B O 1
ATOM 5629 N N . LYS B 1 216 ? 21.263 38.423 73.263 1.00 36.85 216 LYS B N 1
ATOM 5630 C CA . LYS B 1 216 ? 21.933 37.163 73.033 1.00 35.26 216 LYS B CA 1
ATOM 5631 C C . LYS B 1 216 ? 23.294 37.476 72.424 1.00 38.47 216 LYS B C 1
ATOM 5632 O O . LYS B 1 216 ? 23.373 37.911 71.277 1.00 39.00 216 LYS B O 1
ATOM 5638 N N . LYS B 1 217 ? 24.359 37.293 73.202 1.00 34.24 217 LYS B N 1
ATOM 5639 C CA . LYS B 1 217 ? 25.715 37.555 72.739 1.00 34.44 217 LYS B CA 1
ATOM 5640 C C . LYS B 1 217 ? 26.328 36.290 72.172 1.00 40.10 217 LYS B C 1
ATOM 5641 O O . LYS B 1 217 ? 26.461 35.299 72.896 1.00 40.60 217 LYS B O 1
ATOM 5647 N N . LEU B 1 218 ? 26.664 36.298 70.870 1.00 37.01 218 LEU B N 1
ATOM 5648 C CA . LEU B 1 218 ? 27.269 35.131 70.223 1.00 37.63 218 LEU B CA 1
ATOM 5649 C C . LEU B 1 218 ? 28.750 35.409 70.109 1.00 43.17 218 LEU B C 1
ATOM 5650 O O . LEU B 1 218 ? 29.153 36.212 69.256 1.00 43.13 218 LEU B O 1
ATOM 5655 N N . GLN B 1 219 ? 29.560 34.803 71.004 1.00 39.78 219 GLN B N 1
ATOM 5656 C CA . GLN B 1 219 ? 31.013 34.998 71.032 1.00 39.61 219 GLN B CA 1
ATOM 5657 C C . GLN B 1 219 ? 31.676 34.453 69.800 1.00 41.06 219 GLN B C 1
ATOM 5658 O O . GLN B 1 219 ? 31.454 33.297 69.432 1.00 40.67 219 GLN B O 1
ATOM 5664 N N . LYS B 1 220 ? 32.459 35.324 69.141 1.00 36.62 220 LYS B N 1
ATOM 5665 C CA . LYS B 1 220 ? 33.192 35.082 67.906 1.00 35.86 220 LYS B CA 1
ATOM 5666 C C . LYS B 1 220 ? 34.071 33.833 67.982 1.00 41.52 220 LYS B C 1
ATOM 5667 O O . LYS B 1 220 ? 34.084 33.042 67.029 1.00 43.28 220 LYS B O 1
ATOM 5673 N N . LYS B 1 221 ? 34.766 33.641 69.127 1.00 35.83 221 LYS B N 1
ATOM 5674 C CA . LYS B 1 221 ? 35.636 32.495 69.376 1.00 35.10 221 LYS B CA 1
ATOM 5675 C C . LYS B 1 221 ? 34.844 31.198 69.547 1.00 39.25 221 LYS B C 1
ATOM 5676 O O . LYS B 1 221 ? 35.260 30.134 69.072 1.00 40.00 221 LYS B O 1
ATOM 5682 N N . ARG B 1 222 ? 33.675 31.297 70.181 1.00 35.50 222 ARG B N 1
ATOM 5683 C CA . ARG B 1 222 ? 32.751 30.197 70.397 1.00 34.07 222 ARG B CA 1
ATOM 5684 C C . ARG B 1 222 ? 32.113 29.748 69.089 1.00 40.98 222 ARG B C 1
ATOM 5685 O O . ARG B 1 222 ? 31.958 28.543 68.892 1.00 40.83 222 ARG B O 1
ATOM 5693 N N . ILE B 1 223 ? 31.786 30.705 68.172 1.00 40.37 223 ILE B N 1
ATOM 5694 C CA . ILE B 1 223 ? 31.225 30.431 66.831 1.00 40.59 223 ILE B CA 1
ATOM 5695 C C . ILE B 1 223 ? 32.301 29.694 66.021 1.00 43.12 223 ILE B C 1
ATOM 5696 O O . ILE B 1 223 ? 32.018 28.690 65.379 1.00 41.51 223 ILE B O 1
ATOM 5701 N N . LYS B 1 224 ? 33.533 30.196 66.068 1.00 41.35 224 LYS B N 1
ATOM 5702 C CA . LYS B 1 224 ? 34.658 29.590 65.356 1.00 42.39 224 LYS B CA 1
ATOM 5703 C C . LYS B 1 224 ? 34.943 28.142 65.840 1.00 49.62 224 LYS B C 1
ATOM 5704 O O . LYS B 1 224 ? 35.117 27.251 65.002 1.00 51.50 224 LYS B O 1
ATOM 5710 N N . LYS B 1 225 ? 34.977 27.923 67.174 1.00 44.75 225 LYS B N 1
ATOM 5711 C CA . LYS B 1 225 ? 35.246 26.616 67.783 1.00 44.59 225 LYS B CA 1
ATOM 5712 C C . LYS B 1 225 ? 34.121 25.605 67.508 1.00 46.77 225 LYS B C 1
ATOM 5713 O O . LYS B 1 225 ? 34.394 24.430 67.234 1.00 46.71 225 LYS B O 1
ATOM 5719 N N . ARG B 1 226 ? 32.873 26.053 67.582 1.00 41.33 226 ARG B N 1
ATOM 5720 C CA . ARG B 1 226 ? 31.737 25.164 67.359 1.00 40.36 226 ARG B CA 1
ATOM 5721 C C . ARG B 1 226 ? 31.222 25.153 65.912 1.00 41.52 226 ARG B C 1
ATOM 5722 O O . ARG B 1 226 ? 30.160 24.576 65.675 1.00 40.01 226 ARG B O 1
ATOM 5730 N N . LYS B 1 227 ? 31.976 25.758 64.947 1.00 39.14 227 LYS B N 1
ATOM 5731 C CA . LYS B 1 227 ? 31.627 25.860 63.505 1.00 39.50 227 LYS B CA 1
ATOM 5732 C C . LYS B 1 227 ? 30.154 26.371 63.307 1.00 43.10 227 LYS B C 1
ATOM 5733 O O . LYS B 1 227 ? 29.420 25.818 62.491 1.00 44.54 227 LYS B O 1
ATOM 5739 N N . GLY B 1 228 ? 29.730 27.370 64.082 1.00 37.23 228 GLY B N 1
ATOM 5740 C CA . GLY B 1 228 ? 28.359 27.871 64.043 1.00 36.46 228 GLY B CA 1
ATOM 5741 C C . GLY B 1 228 ? 28.067 29.061 63.152 1.00 39.58 228 GLY B C 1
ATOM 5742 O O . GLY B 1 228 ? 27.094 29.782 63.393 1.00 39.83 228 GLY B O 1
ATOM 5743 N N . GLU B 1 229 ? 28.889 29.254 62.114 1.00 33.95 229 GLU B N 1
ATOM 5744 C CA . GLU B 1 229 ? 28.795 30.341 61.153 1.00 33.28 229 GLU B CA 1
ATOM 5745 C C . GLU B 1 229 ? 27.488 30.265 60.357 1.00 37.80 229 GLU B C 1
ATOM 5746 O O . GLU B 1 229 ? 26.672 31.187 60.430 1.00 36.33 229 GLU B O 1
ATOM 5752 N N . ALA B 1 230 ? 27.279 29.165 59.606 1.00 35.46 230 ALA B N 1
ATOM 5753 C CA . ALA B 1 230 ? 26.060 28.990 58.809 1.00 34.93 230 ALA B CA 1
ATOM 5754 C C . ALA B 1 230 ? 24.839 29.055 59.702 1.00 39.49 230 ALA B C 1
ATOM 5755 O O . ALA B 1 230 ? 23.822 29.596 59.286 1.00 39.28 230 ALA B O 1
ATOM 5757 N N . MET B 1 231 ? 24.955 28.529 60.937 1.00 38.02 231 MET B N 1
ATOM 5758 C CA . MET B 1 231 ? 23.902 28.518 61.946 1.00 38.55 231 MET B CA 1
ATOM 5759 C C . MET B 1 231 ? 23.499 29.931 62.376 1.00 40.14 231 MET B C 1
ATOM 5760 O O . MET B 1 231 ? 22.304 30.242 62.382 1.00 39.96 231 MET B O 1
ATOM 5765 N N . ALA B 1 232 ? 24.492 30.772 62.746 1.00 36.00 232 ALA B N 1
ATOM 5766 C CA . ALA B 1 232 ? 24.289 32.162 63.208 1.00 34.99 232 ALA B CA 1
ATOM 5767 C C . ALA B 1 232 ? 23.623 33.042 62.157 1.00 37.96 232 ALA B C 1
ATOM 5768 O O . ALA B 1 232 ? 22.715 33.807 62.496 1.00 38.31 232 ALA B O 1
ATOM 5770 N N . LEU B 1 233 ? 24.066 32.924 60.878 1.00 32.55 233 LEU B N 1
ATOM 5771 C CA . LEU B 1 233 ? 23.511 33.680 59.754 1.00 31.86 233 LEU B CA 1
ATOM 5772 C C . LEU B 1 233 ? 22.068 33.278 59.506 1.00 36.20 233 LEU B C 1
ATOM 5773 O O . LEU B 1 233 ? 21.250 34.130 59.172 1.00 37.49 233 LEU B O 1
ATOM 5778 N N . ASN B 1 234 ? 21.769 31.974 59.668 1.00 32.19 234 ASN B N 1
ATOM 5779 C CA . ASN B 1 234 ? 20.451 31.370 59.487 1.00 31.73 234 ASN B CA 1
ATOM 5780 C C . ASN B 1 234 ? 19.436 31.845 60.500 1.00 36.16 234 ASN B C 1
ATOM 5781 O O . ASN B 1 234 ? 18.340 32.233 60.098 1.00 37.49 234 ASN B O 1
ATOM 5786 N N . GLU B 1 235 ? 19.790 31.814 61.794 1.00 30.93 235 GLU B N 1
ATOM 5787 C CA . GLU B 1 235 ? 18.954 32.257 62.906 1.00 30.87 235 GLU B CA 1
ATOM 5788 C C . GLU B 1 235 ? 18.555 33.715 62.693 1.00 36.51 235 GLU B C 1
ATOM 5789 O O . GLU B 1 235 ? 17.374 34.054 62.765 1.00 37.93 235 GLU B O 1
ATOM 5795 N N . LYS B 1 236 ? 19.549 34.561 62.401 1.00 32.36 236 LYS B N 1
ATOM 5796 C CA . LYS B 1 236 ? 19.414 35.988 62.160 1.00 31.27 236 LYS B CA 1
ATOM 5797 C C . LYS B 1 236 ? 18.338 36.198 61.103 1.00 33.69 236 LYS B C 1
ATOM 5798 O O . LYS B 1 236 ? 17.341 36.863 61.364 1.00 34.09 236 LYS B O 1
ATOM 5804 N N . ARG B 1 237 ? 18.526 35.574 59.939 1.00 28.03 237 ARG B N 1
ATOM 5805 C CA . ARG B 1 237 ? 17.634 35.659 58.800 1.00 28.02 237 ARG B CA 1
ATOM 5806 C C . ARG B 1 237 ? 16.226 35.188 59.081 1.00 34.31 237 ARG B C 1
ATOM 5807 O O . ARG B 1 237 ? 15.280 35.816 58.617 1.00 34.98 237 ARG B O 1
ATOM 5815 N N . ILE B 1 238 ? 16.096 34.071 59.817 1.00 31.37 238 ILE B N 1
ATOM 5816 C CA . ILE B 1 238 ? 14.833 33.431 60.169 1.00 30.67 238 ILE B CA 1
ATOM 5817 C C . ILE B 1 238 ? 14.036 34.315 61.116 1.00 33.98 238 ILE B C 1
ATOM 5818 O O . ILE B 1 238 ? 12.842 34.524 60.914 1.00 33.17 238 ILE B O 1
ATOM 5823 N N . LEU B 1 239 ? 14.712 34.851 62.133 1.00 31.39 239 LEU B N 1
ATOM 5824 C CA . LEU B 1 239 ? 14.107 35.725 63.117 1.00 31.81 239 LEU B CA 1
ATOM 5825 C C . LEU B 1 239 ? 13.583 37.025 62.509 1.00 37.09 239 LEU B C 1
ATOM 5826 O O . LEU B 1 239 ? 12.652 37.597 63.073 1.00 36.99 239 LEU B O 1
ATOM 5831 N N . GLU B 1 240 ? 14.174 37.506 61.370 1.00 34.78 240 GLU B N 1
ATOM 5832 C CA . GLU B 1 240 ? 13.724 38.747 60.739 1.00 33.82 240 GLU B CA 1
ATOM 5833 C C . GLU B 1 240 ? 12.643 38.477 59.675 1.00 39.58 240 GLU B C 1
ATOM 5834 O O . GLU B 1 240 ? 11.773 39.332 59.458 1.00 41.53 240 GLU B O 1
ATOM 5840 N N . LYS B 1 241 ? 12.629 37.279 59.071 1.00 35.36 241 LYS B N 1
ATOM 5841 C CA . LYS B 1 241 ? 11.595 36.937 58.083 1.00 34.63 241 LYS B CA 1
ATOM 5842 C C . LYS B 1 241 ? 10.231 36.714 58.769 1.00 41.08 241 LYS B C 1
ATOM 5843 O O . LYS B 1 241 ? 9.194 37.107 58.230 1.00 43.93 241 LYS B O 1
ATOM 5849 N N . VAL B 1 242 ? 10.242 36.088 59.952 1.00 35.24 242 VAL B N 1
ATOM 5850 C CA . VAL B 1 242 ? 9.048 35.774 60.719 1.00 33.68 242 VAL B CA 1
ATOM 5851 C C . VAL B 1 242 ? 8.550 36.999 61.491 1.00 38.46 242 VAL B C 1
ATOM 5852 O O . VAL B 1 242 ? 9.308 37.676 62.185 1.00 37.31 242 VAL B O 1
ATOM 5856 N N . GLN B 1 243 ? 7.260 37.276 61.325 1.00 36.82 243 GLN B N 1
ATOM 5857 C CA . GLN B 1 243 ? 6.505 38.339 61.971 1.00 36.46 243 GLN B CA 1
ATOM 5858 C C . GLN B 1 243 ? 5.315 37.572 62.591 1.00 39.13 243 GLN B C 1
ATOM 5859 O O . GLN B 1 243 ? 4.327 37.276 61.914 1.00 40.21 243 GLN B O 1
ATOM 5865 N N . SER B 1 244 ? 5.490 37.147 63.858 1.00 32.66 244 SER B N 1
ATOM 5866 C CA . SER B 1 244 ? 4.537 36.353 64.631 1.00 30.93 244 SER B CA 1
ATOM 5867 C C . SER B 1 244 ? 4.499 36.787 66.110 1.00 33.05 244 SER B C 1
ATOM 5868 O O . SER B 1 244 ? 5.524 37.171 66.658 1.00 33.63 244 SER B O 1
ATOM 5871 N N . ARG B 1 245 ? 3.341 36.691 66.762 1.00 29.20 245 ARG B N 1
ATOM 5872 C CA . ARG B 1 245 ? 3.219 37.014 68.199 1.00 29.77 245 ARG B CA 1
ATOM 5873 C C . ARG B 1 245 ? 3.734 35.785 68.998 1.00 34.48 245 ARG B C 1
ATOM 5874 O O . ARG B 1 245 ? 4.012 35.879 70.196 1.00 32.86 245 ARG B O 1
ATOM 5882 N N . PHE B 1 246 ? 3.854 34.632 68.319 1.00 31.95 246 PHE B N 1
ATOM 5883 C CA . PHE B 1 246 ? 4.225 33.373 68.952 1.00 31.88 246 PHE B CA 1
ATOM 5884 C C . PHE B 1 246 ? 5.623 32.872 68.601 1.00 35.16 246 PHE B C 1
ATOM 5885 O O . PHE B 1 246 ? 5.945 31.718 68.906 1.00 37.35 246 PHE B O 1
ATOM 5893 N N . VAL B 1 247 ? 6.462 33.732 68.008 1.00 29.17 247 VAL B N 1
ATOM 5894 C CA . VAL B 1 247 ? 7.864 33.421 67.664 1.00 28.54 247 VAL B CA 1
ATOM 5895 C C . VAL B 1 247 ? 8.690 34.578 68.192 1.00 34.99 247 VAL B C 1
ATOM 5896 O O . VAL B 1 247 ? 8.269 35.728 68.050 1.00 35.71 247 VAL B O 1
ATOM 5900 N N . VAL B 1 248 ? 9.829 34.285 68.843 1.00 32.42 248 VAL B N 1
ATOM 5901 C CA . VAL B 1 248 ? 10.719 35.316 69.406 1.00 32.00 248 VAL B CA 1
ATOM 5902 C C . VAL B 1 248 ? 11.117 36.273 68.282 1.00 35.99 248 VAL B C 1
ATOM 5903 O O . VAL B 1 248 ? 11.463 35.809 67.203 1.00 36.76 248 VAL B O 1
ATOM 5907 N N . SER B 1 249 ? 10.984 37.591 68.512 1.00 32.39 249 SER B N 1
ATOM 5908 C CA . SER B 1 249 ? 11.259 38.637 67.533 1.00 32.56 249 SER B CA 1
ATOM 5909 C C . SER B 1 249 ? 12.619 39.308 67.660 1.00 35.55 249 SER B C 1
ATOM 5910 O O . SER B 1 249 ? 13.028 39.691 68.750 1.00 35.26 249 SER B O 1
ATOM 5913 N N . LEU B 1 250 ? 13.301 39.468 66.527 1.00 31.29 250 LEU B N 1
ATOM 5914 C CA . LEU B 1 250 ? 14.589 40.151 66.465 1.00 30.99 250 LEU B CA 1
ATOM 5915 C C . LEU B 1 250 ? 14.310 41.644 66.207 1.00 33.76 250 LEU B C 1
ATOM 5916 O O . LEU B 1 250 ? 13.667 41.989 65.208 1.00 32.32 250 LEU B O 1
ATOM 5921 N N . ALA B 1 251 ? 14.768 42.520 67.120 1.00 30.83 251 ALA B N 1
ATOM 5922 C CA . ALA B 1 251 ? 14.572 43.964 66.997 1.00 30.32 251 ALA B CA 1
ATOM 5923 C C . ALA B 1 251 ? 15.817 44.654 66.467 1.00 31.61 251 ALA B C 1
ATOM 5924 O O . ALA B 1 251 ? 15.712 45.631 65.741 1.00 30.73 251 ALA B O 1
ATOM 5926 N N . TYR B 1 252 ? 16.991 44.140 66.833 1.00 27.47 252 TYR B N 1
ATOM 5927 C CA . TYR B 1 252 ? 18.300 44.665 66.431 1.00 26.05 252 TYR B CA 1
ATOM 5928 C C . TYR B 1 252 ? 19.362 43.586 66.316 1.00 31.11 252 TYR B C 1
ATOM 5929 O O . TYR B 1 252 ? 19.214 42.471 66.823 1.00 32.32 252 TYR B O 1
ATOM 5938 N N . ALA B 1 253 ? 20.468 43.958 65.678 1.00 27.84 253 ALA B N 1
ATOM 5939 C CA . ALA B 1 253 ? 21.678 43.169 65.496 1.00 27.39 253 ALA B CA 1
ATOM 5940 C C . ALA B 1 253 ? 22.856 44.150 65.448 1.00 32.66 253 ALA B C 1
ATOM 5941 O O . ALA B 1 253 ? 22.745 45.215 64.855 1.00 32.44 253 ALA B O 1
ATOM 5943 N N . TYR B 1 254 ? 23.949 43.822 66.132 1.00 29.69 254 TYR B N 1
ATOM 5944 C CA . TYR B 1 254 ? 25.174 44.618 66.193 1.00 28.59 254 TYR B CA 1
ATOM 5945 C C . TYR B 1 254 ? 26.393 43.738 66.401 1.00 32.64 254 TYR B C 1
ATOM 5946 O O . TYR B 1 254 ? 26.275 42.548 66.695 1.00 31.50 254 TYR B O 1
ATOM 5955 N N . GLU B 1 255 ? 27.566 44.331 66.216 1.00 31.25 255 GLU B N 1
ATOM 5956 C CA . GLU B 1 255 ? 28.856 43.685 66.313 1.00 30.97 255 GLU B CA 1
ATOM 5957 C C . GLU B 1 255 ? 29.731 44.449 67.290 1.00 37.08 255 GLU B C 1
ATOM 5958 O O . GLU B 1 255 ? 29.655 45.680 67.369 1.00 38.12 255 GLU B O 1
ATOM 5964 N N . THR B 1 256 ? 30.541 43.707 68.057 1.00 32.76 256 THR B N 1
ATOM 5965 C CA . THR B 1 256 ? 31.524 44.244 68.995 1.00 32.42 256 THR B CA 1
ATOM 5966 C C . THR B 1 256 ? 32.843 43.551 68.620 1.00 41.07 256 THR B C 1
ATOM 5967 O O . THR B 1 256 ? 32.840 42.698 67.721 1.00 41.87 256 THR B O 1
ATOM 5971 N N . LYS B 1 257 ? 33.964 43.886 69.288 1.00 40.23 257 LYS B N 1
ATOM 5972 C CA . LYS B 1 257 ? 35.239 43.218 68.980 1.00 40.88 257 LYS B CA 1
ATOM 5973 C C . LYS B 1 257 ? 35.171 41.706 69.281 1.00 45.27 257 LYS B C 1
ATOM 5974 O O . LYS B 1 257 ? 35.842 40.917 68.616 1.00 45.32 257 LYS B O 1
ATOM 5980 N N . ASP B 1 258 ? 34.333 41.320 70.256 1.00 42.32 258 ASP B N 1
ATOM 5981 C CA . ASP B 1 258 ? 34.176 39.948 70.734 1.00 43.18 258 ASP B CA 1
ATOM 5982 C C . ASP B 1 258 ? 32.990 39.175 70.237 1.00 45.59 258 ASP B C 1
ATOM 5983 O O . ASP B 1 258 ? 33.079 37.954 70.144 1.00 43.97 258 ASP B O 1
ATOM 5988 N N . ALA B 1 259 ? 31.855 39.856 69.992 1.00 42.41 259 ALA B N 1
ATOM 5989 C CA . ALA B 1 259 ? 30.638 39.164 69.614 1.00 41.29 259 ALA B CA 1
ATOM 5990 C C . ALA B 1 259 ? 29.773 39.805 68.526 1.00 43.72 259 ALA B C 1
ATOM 5991 O O . ALA B 1 259 ? 29.969 40.962 68.142 1.00 42.54 259 ALA B O 1
ATOM 5993 N N . LEU B 1 260 ? 28.792 38.992 68.047 1.00 39.79 260 LEU B N 1
ATOM 5994 C CA . LEU B 1 260 ? 27.710 39.281 67.101 1.00 38.81 260 LEU B CA 1
ATOM 5995 C C . LEU B 1 260 ? 26.494 39.206 68.019 1.00 42.85 260 LEU B C 1
ATOM 5996 O O . LEU B 1 260 ? 26.240 38.145 68.573 1.00 43.16 260 LEU B O 1
ATOM 6001 N N . CYS B 1 261 ? 25.787 40.315 68.240 1.00 40.63 261 CYS B N 1
ATOM 6002 C CA . CYS B 1 261 ? 24.664 40.339 69.180 1.00 41.15 261 CYS B CA 1
ATOM 6003 C C . CYS B 1 261 ? 23.291 40.505 68.541 1.00 40.25 261 CYS B C 1
ATOM 6004 O O . CYS B 1 261 ? 23.071 41.357 67.686 1.00 38.02 261 CYS B O 1
ATOM 6007 N N . LEU B 1 262 ? 22.365 39.670 69.007 1.00 34.07 262 LEU B N 1
ATOM 6008 C CA . LEU B 1 262 ? 20.971 39.652 68.604 1.00 31.94 262 LEU B CA 1
ATOM 6009 C C . LEU B 1 262 ? 20.147 40.219 69.762 1.00 35.05 262 LEU B C 1
ATOM 6010 O O . LEU B 1 262 ? 20.236 39.710 70.877 1.00 34.64 262 LEU B O 1
ATOM 6015 N N . VAL B 1 263 ? 19.370 41.288 69.502 1.00 29.99 263 VAL B N 1
ATOM 6016 C CA . VAL B 1 263 ? 18.509 41.933 70.494 1.00 27.86 263 VAL B CA 1
ATOM 6017 C C . VAL B 1 263 ? 17.081 41.397 70.236 1.00 33.17 263 VAL B C 1
ATOM 6018 O O . VAL B 1 263 ? 16.442 41.746 69.247 1.00 31.88 263 VAL B O 1
ATOM 6022 N N . LEU B 1 264 ? 16.633 40.494 71.111 1.00 31.62 264 LEU B N 1
ATOM 6023 C CA . LEU B 1 264 ? 15.378 39.747 71.030 1.00 32.18 264 LEU B CA 1
ATOM 6024 C C . LEU B 1 264 ? 14.309 40.110 72.042 1.00 37.24 264 LEU B C 1
ATOM 6025 O O . LEU B 1 264 ? 14.619 40.765 73.018 1.00 37.48 264 LEU B O 1
ATOM 6030 N N . THR B 1 265 ? 13.055 39.616 71.829 1.00 35.58 265 THR B N 1
ATOM 6031 C CA . THR B 1 265 ? 11.885 39.770 72.721 1.00 35.53 265 THR B CA 1
ATOM 6032 C C . THR B 1 265 ? 12.260 39.166 74.080 1.00 39.11 265 THR B C 1
ATOM 6033 O O . THR B 1 265 ? 12.736 38.020 74.115 1.00 38.70 265 THR B O 1
ATOM 6037 N N . ILE B 1 266 ? 12.066 39.929 75.179 1.00 34.40 266 ILE B N 1
ATOM 6038 C CA . ILE B 1 266 ? 12.371 39.438 76.523 1.00 33.99 266 ILE B CA 1
ATOM 6039 C C . ILE B 1 266 ? 11.217 38.522 77.015 1.00 40.20 266 ILE B C 1
ATOM 6040 O O . ILE B 1 266 ? 10.037 38.891 76.967 1.00 41.38 266 ILE B O 1
ATOM 6045 N N . MET B 1 267 ? 11.570 37.323 77.455 1.00 37.42 267 MET B N 1
ATOM 6046 C CA . MET B 1 267 ? 10.610 36.335 77.948 1.00 37.38 267 MET B CA 1
ATOM 6047 C C . MET B 1 267 ? 10.960 35.980 79.395 1.00 44.64 267 MET B C 1
ATOM 6048 O O . MET B 1 267 ? 11.668 34.994 79.624 1.00 44.53 267 MET B O 1
ATOM 6053 N N . ASN B 1 268 ? 10.505 36.793 80.378 1.00 43.87 268 ASN B N 1
ATOM 6054 C CA . ASN B 1 268 ? 10.857 36.449 81.766 1.00 45.31 268 ASN B CA 1
ATOM 6055 C C . ASN B 1 268 ? 9.714 35.765 82.520 1.00 49.49 268 ASN B C 1
ATOM 6056 O O . ASN B 1 268 ? 9.234 36.259 83.533 1.00 50.80 268 ASN B O 1
ATOM 6061 N N . GLY B 1 269 ? 9.318 34.614 82.009 1.00 44.78 269 GLY B N 1
ATOM 6062 C CA . GLY B 1 269 ? 8.283 33.772 82.581 1.00 44.19 269 GLY B CA 1
ATOM 6063 C C . GLY B 1 269 ? 8.790 32.347 82.684 1.00 48.78 269 GLY B C 1
ATOM 6064 O O . GLY B 1 269 ? 8.056 31.480 83.153 1.00 49.42 269 GLY B O 1
ATOM 6065 N N . GLY B 1 270 ? 10.041 32.117 82.240 1.00 44.73 270 GLY B N 1
ATOM 6066 C CA . GLY B 1 270 ? 10.716 30.817 82.209 1.00 44.14 270 GLY B CA 1
ATOM 6067 C C . GLY B 1 270 ? 10.328 29.923 81.039 1.00 48.04 270 GLY B C 1
ATOM 6068 O O . GLY B 1 270 ? 9.360 30.202 80.331 1.00 46.64 270 GLY B O 1
ATOM 6069 N N . ASP B 1 271 ? 11.076 28.834 80.818 1.00 46.50 271 ASP B N 1
ATOM 6070 C CA . ASP B 1 271 ? 10.740 27.915 79.729 1.00 46.57 271 ASP B CA 1
ATOM 6071 C C . ASP B 1 271 ? 9.639 26.924 80.145 1.00 50.50 271 ASP B C 1
ATOM 6072 O O . ASP B 1 271 ? 9.262 26.891 81.320 1.00 49.95 271 ASP B O 1
ATOM 6077 N N . LEU B 1 272 ? 9.091 26.150 79.188 1.00 47.23 272 LEU B N 1
ATOM 6078 C CA . LEU B 1 272 ? 8.038 25.205 79.551 1.00 47.42 272 LEU B CA 1
ATOM 6079 C C . LEU B 1 272 ? 8.593 24.037 80.348 1.00 50.04 272 LEU B C 1
ATOM 6080 O O . LEU B 1 272 ? 7.866 23.501 81.171 1.00 50.43 272 LEU B O 1
ATOM 6085 N N . LYS B 1 273 ? 9.883 23.681 80.152 1.00 45.79 273 LYS B N 1
ATOM 6086 C CA . LYS B 1 273 ? 10.559 22.605 80.887 1.00 45.49 273 LYS B CA 1
ATOM 6087 C C . LYS B 1 273 ? 10.558 22.961 82.394 1.00 53.00 273 LYS B C 1
ATOM 6088 O O . LYS B 1 273 ? 10.346 22.078 83.223 1.00 53.40 273 LYS B O 1
ATOM 6094 N N . PHE B 1 274 ? 10.750 24.259 82.730 1.00 50.77 274 PHE B N 1
ATOM 6095 C CA . PHE B 1 274 ? 10.726 24.746 84.110 1.00 50.93 274 PHE B CA 1
ATOM 6096 C C . PHE B 1 274 ? 9.320 24.572 84.724 1.00 53.85 274 PHE B C 1
ATOM 6097 O O . PHE B 1 274 ? 9.209 24.120 85.859 1.00 53.10 274 PHE B O 1
ATOM 6105 N N . HIS B 1 275 ? 8.271 24.914 83.968 1.00 50.56 275 HIS B N 1
ATOM 6106 C CA . HIS B 1 275 ? 6.873 24.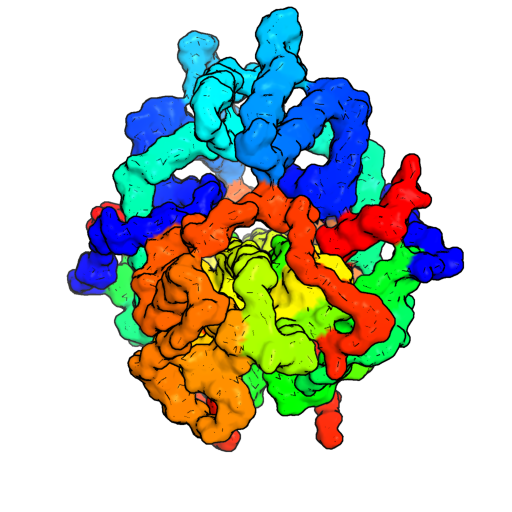809 84.388 1.00 51.48 275 HIS B CA 1
ATOM 6107 C C . HIS B 1 275 ? 6.288 23.392 84.460 1.00 58.53 275 HIS B C 1
ATOM 6108 O O . HIS B 1 275 ? 5.303 23.176 85.177 1.00 58.02 275 HIS B O 1
ATOM 6115 N N . ILE B 1 276 ? 6.858 22.445 83.699 1.00 57.40 276 ILE B N 1
ATOM 6116 C CA . ILE B 1 276 ? 6.382 21.066 83.694 1.00 57.69 276 ILE B CA 1
ATOM 6117 C C . ILE B 1 276 ? 7.073 20.292 84.813 1.00 65.03 276 ILE B C 1
ATOM 6118 O O . ILE B 1 276 ? 6.427 19.454 85.440 1.00 66.22 276 ILE B O 1
ATOM 6123 N N . TYR B 1 277 ? 8.371 20.553 85.057 1.00 62.17 277 TYR B N 1
ATOM 6124 C CA . TYR B 1 277 ? 9.121 19.806 86.058 1.00 62.85 277 TYR B CA 1
ATOM 6125 C C . TYR B 1 277 ? 9.367 20.546 87.379 1.00 69.53 277 TYR B C 1
ATOM 6126 O O . TYR B 1 277 ? 8.926 20.045 88.421 1.00 70.10 277 TYR B O 1
ATOM 6135 N N . ASN B 1 278 ? 10.057 21.703 87.358 1.00 66.24 278 ASN B N 1
ATOM 6136 C CA . ASN B 1 278 ? 10.342 22.451 88.590 1.00 66.19 278 ASN B CA 1
ATOM 6137 C C . ASN B 1 278 ? 9.081 22.951 89.337 1.00 70.97 278 ASN B C 1
ATOM 6138 O O . ASN B 1 278 ? 9.075 22.963 90.571 1.00 71.33 278 ASN B O 1
ATOM 6143 N N . LEU B 1 279 ? 8.032 23.351 88.598 1.00 66.95 279 LEU B N 1
ATOM 6144 C CA . LEU B 1 279 ? 6.784 23.854 89.178 1.00 67.04 279 LEU B CA 1
ATOM 6145 C C . LEU B 1 279 ? 5.596 22.908 88.980 1.00 73.26 279 LEU B C 1
ATOM 6146 O O . LEU B 1 279 ? 4.503 23.170 89.506 1.00 74.01 279 LEU B O 1
ATOM 6151 N N . GLY B 1 280 ? 5.817 21.835 88.220 1.00 69.55 280 GLY B N 1
ATOM 6152 C CA . GLY B 1 280 ? 4.791 20.851 87.914 1.00 69.19 280 GLY B CA 1
ATOM 6153 C C . GLY B 1 280 ? 4.725 19.659 88.845 1.00 73.05 280 GLY B C 1
ATOM 6154 O O . GLY B 1 280 ? 5.622 19.429 89.669 1.00 72.97 280 GLY B O 1
ATOM 6155 N N . ASN B 1 281 ? 3.640 18.882 88.676 1.00 68.48 281 ASN B N 1
ATOM 6156 C CA . ASN B 1 281 ? 3.307 17.668 89.413 1.00 67.17 281 ASN B CA 1
ATOM 6157 C C . ASN B 1 281 ? 4.390 16.554 89.323 1.00 71.43 281 ASN B C 1
ATOM 6158 O O . ASN B 1 281 ? 4.543 15.896 90.356 1.00 71.84 281 ASN B O 1
ATOM 6163 N N . PRO B 1 282 ? 5.164 16.270 88.214 1.00 67.03 282 PRO B N 1
ATOM 6164 C CA . PRO B 1 282 ? 5.249 16.895 86.868 1.00 66.12 282 PRO B CA 1
ATOM 6165 C C . PRO B 1 282 ? 3.984 16.897 86.003 1.00 67.64 282 PRO B C 1
ATOM 6166 O O . PRO B 1 282 ? 3.206 15.939 86.003 1.00 67.53 282 PRO B O 1
ATOM 6170 N N . GLY B 1 283 ? 3.821 17.990 85.256 1.00 61.58 283 GLY B N 1
ATOM 6171 C CA . GLY B 1 283 ? 2.684 18.236 84.374 1.00 60.25 283 GLY B CA 1
ATOM 6172 C C . GLY B 1 283 ? 1.794 19.325 84.937 1.00 63.24 283 GLY B C 1
ATOM 6173 O O . GLY B 1 283 ? 2.003 19.760 86.075 1.00 63.68 283 GLY B O 1
ATOM 6174 N N . PHE B 1 284 ? 0.804 19.796 84.156 1.00 58.57 284 PHE B N 1
ATOM 6175 C CA . PHE B 1 284 ? -0.144 20.824 84.622 1.00 58.46 284 PHE B CA 1
ATOM 6176 C C . PHE B 1 284 ? -1.544 20.610 84.027 1.00 62.70 284 PHE B C 1
ATOM 6177 O O . PHE B 1 284 ? -1.703 19.716 83.191 1.00 62.53 284 PHE B O 1
ATOM 6185 N N . ASP B 1 285 ? -2.561 21.388 84.474 1.00 59.69 285 ASP B N 1
ATOM 6186 C CA . ASP B 1 285 ? -3.942 21.194 84.014 1.00 60.83 285 ASP B CA 1
ATOM 6187 C C . ASP B 1 285 ? -4.137 21.340 82.500 1.00 65.06 285 ASP B C 1
ATOM 6188 O O . ASP B 1 285 ? -3.602 22.265 81.887 1.00 64.43 285 ASP B O 1
ATOM 6193 N N . GLU B 1 286 ? -4.909 20.398 81.916 1.00 61.30 286 GLU B N 1
ATOM 6194 C CA . GLU B 1 286 ? -5.265 20.309 80.498 1.00 60.79 286 GLU B CA 1
ATOM 6195 C C . GLU B 1 286 ? -5.491 21.703 79.856 1.00 64.42 286 GLU B C 1
ATOM 6196 O O . GLU B 1 286 ? -4.859 22.007 78.845 1.00 64.55 286 GLU B O 1
ATOM 6202 N N . GLN B 1 287 ? -6.346 22.548 80.481 1.00 59.30 287 GLN B N 1
ATOM 6203 C CA . GLN B 1 287 ? -6.694 23.913 80.064 1.00 57.96 287 GLN B CA 1
ATOM 6204 C C . GLN B 1 287 ? -5.471 24.783 79.689 1.00 58.77 287 GLN B C 1
ATOM 6205 O O . GLN B 1 287 ? -5.557 25.602 78.772 1.00 57.59 287 GLN B O 1
ATOM 6211 N N . ARG B 1 288 ? -4.347 24.604 80.409 1.00 54.18 288 ARG B N 1
ATOM 6212 C CA . ARG B 1 288 ? -3.091 25.311 80.162 1.00 53.75 288 ARG B CA 1
ATOM 6213 C C . ARG B 1 288 ? -2.453 24.708 78.901 1.00 56.75 288 ARG B C 1
ATOM 6214 O O . ARG B 1 288 ? -2.238 25.440 77.936 1.00 56.68 288 ARG B O 1
ATOM 6222 N N . ALA B 1 289 ? -2.197 23.373 78.899 1.00 51.94 289 ALA B N 1
ATOM 6223 C CA . ALA B 1 289 ? -1.639 22.641 77.764 1.00 51.72 289 ALA B CA 1
ATOM 6224 C C . ALA B 1 289 ? -2.372 23.034 76.480 1.00 57.33 289 ALA B C 1
ATOM 6225 O O . ALA B 1 289 ? -1.714 23.441 75.524 1.00 59.18 289 ALA B O 1
ATOM 6227 N N . VAL B 1 290 ? -3.724 22.972 76.480 1.00 52.04 290 VAL B N 1
ATOM 6228 C CA . VAL B 1 290 ? -4.589 23.321 75.343 1.00 51.46 290 VAL B CA 1
ATOM 6229 C C . VAL B 1 290 ? -4.336 24.772 74.856 1.00 56.61 290 VAL B C 1
ATOM 6230 O O . VAL B 1 290 ? -4.191 24.996 73.648 1.00 57.07 290 VAL B O 1
ATOM 6234 N N . PHE B 1 291 ? -4.259 25.734 75.795 1.00 52.49 291 PHE B N 1
ATOM 6235 C CA . PHE B 1 291 ? -3.994 27.143 75.501 1.00 51.56 291 PHE B CA 1
ATOM 6236 C C . PHE B 1 291 ? -2.600 27.331 74.863 1.00 52.64 291 PHE B C 1
ATOM 6237 O O . PHE B 1 291 ? -2.450 28.099 73.906 1.00 51.51 291 PHE B O 1
ATOM 6245 N N . TYR B 1 292 ? -1.591 26.638 75.416 1.00 47.53 292 TYR B N 1
ATOM 6246 C CA . TYR B 1 292 ? -0.218 26.690 74.932 1.00 46.26 292 TYR B CA 1
ATOM 6247 C C . TYR B 1 292 ? -0.108 26.039 73.561 1.00 49.50 292 TYR B C 1
ATOM 6248 O O . TYR B 1 292 ? 0.647 26.533 72.723 1.00 51.10 292 TYR B O 1
ATOM 6257 N N . ALA B 1 293 ? -0.874 24.957 73.322 1.00 43.21 293 ALA B N 1
ATOM 6258 C CA . ALA B 1 293 ? -0.891 24.247 72.042 1.00 42.26 293 ALA B CA 1
ATOM 6259 C C . ALA B 1 293 ? -1.586 25.098 70.984 1.00 44.18 293 ALA B C 1
ATOM 6260 O O . ALA B 1 293 ? -1.220 25.060 69.815 1.00 43.04 293 ALA B O 1
ATOM 6262 N N . ALA B 1 294 ? -2.584 25.870 71.399 1.00 40.81 294 ALA B N 1
ATOM 6263 C CA . ALA B 1 294 ? -3.322 26.736 70.496 1.00 40.63 294 ALA B CA 1
ATOM 6264 C C . ALA B 1 294 ? -2.355 27.789 69.990 1.00 43.94 294 ALA B C 1
ATOM 6265 O O . ALA B 1 294 ? -2.263 27.988 68.781 1.00 46.02 294 ALA B O 1
ATOM 6267 N N . GLU B 1 295 ? -1.597 28.414 70.899 1.00 37.66 295 GLU B N 1
ATOM 6268 C CA . GLU B 1 295 ? -0.601 29.427 70.566 1.00 36.91 295 GLU B CA 1
ATOM 6269 C C . GLU B 1 295 ? 0.544 28.852 69.716 1.00 40.53 295 GLU B C 1
ATOM 6270 O O . GLU B 1 295 ? 0.968 29.497 68.763 1.00 39.66 295 GLU B O 1
ATOM 6276 N N . LEU B 1 296 ? 1.000 27.622 70.028 1.00 37.63 296 LEU B N 1
ATOM 6277 C CA . LEU B 1 296 ? 2.041 26.924 69.284 1.00 38.37 296 LEU B CA 1
ATOM 6278 C C . LEU B 1 296 ? 1.612 26.643 67.840 1.00 42.59 296 LEU B C 1
ATOM 6279 O O . LEU B 1 296 ? 2.464 26.651 66.945 1.00 41.24 296 LEU B O 1
ATOM 6284 N N . CYS B 1 297 ? 0.285 26.425 67.630 1.00 40.34 297 CYS B N 1
ATOM 6285 C CA . CYS B 1 297 ? -0.393 26.184 66.351 1.00 41.46 297 CYS B CA 1
ATOM 6286 C C . CYS B 1 297 ? -0.294 27.389 65.474 1.00 42.90 297 CYS B C 1
ATOM 6287 O O . CYS B 1 297 ? -0.066 27.255 64.276 1.00 42.43 297 CYS B O 1
ATOM 6290 N N . CYS B 1 298 ? -0.531 28.569 66.062 1.00 38.90 298 CYS B N 1
ATOM 6291 C CA . CYS B 1 298 ? -0.484 29.847 65.363 1.00 39.58 298 CYS B CA 1
ATOM 6292 C C . CYS B 1 298 ? 0.946 30.190 64.976 1.00 43.41 298 CYS B C 1
ATOM 6293 O O . CYS B 1 298 ? 1.175 30.673 63.862 1.00 43.63 298 CYS B O 1
ATOM 6296 N N . GLY B 1 299 ? 1.883 29.884 65.877 1.00 38.80 299 GLY B N 1
ATOM 6297 C CA . GLY B 1 299 ? 3.313 30.090 65.679 1.00 38.16 299 GLY B CA 1
ATOM 6298 C C . GLY B 1 299 ? 3.826 29.261 64.526 1.00 40.11 299 GLY B C 1
ATOM 6299 O O . GLY B 1 299 ? 4.560 29.779 63.683 1.00 40.72 299 GLY B O 1
ATOM 6300 N N . LEU B 1 300 ? 3.398 27.971 64.470 1.00 34.23 300 LEU B N 1
ATOM 6301 C CA . LEU B 1 300 ? 3.745 27.019 63.421 1.00 33.15 300 LEU B CA 1
ATOM 6302 C C . LEU B 1 300 ? 3.158 27.431 62.073 1.00 38.30 300 LEU B C 1
ATOM 6303 O O . LEU B 1 300 ? 3.825 27.277 61.041 1.00 38.95 300 LEU B O 1
ATOM 6308 N N . GLU B 1 301 ? 1.933 27.992 62.082 1.00 33.88 301 GLU B N 1
ATOM 6309 C CA . GLU B 1 301 ? 1.253 28.482 60.883 1.00 33.65 301 GLU B CA 1
ATOM 6310 C C . GLU B 1 301 ? 1.982 29.701 60.340 1.00 37.50 301 GLU B C 1
ATOM 6311 O O . GLU B 1 301 ? 2.066 29.868 59.127 1.00 37.45 301 GLU B O 1
ATOM 6317 N N . ASP B 1 302 ? 2.482 30.562 61.248 1.00 34.31 302 ASP B N 1
ATOM 6318 C CA . ASP B 1 302 ? 3.222 31.776 60.928 1.00 33.43 302 ASP B CA 1
ATOM 6319 C C . ASP B 1 302 ? 4.557 31.401 60.305 1.00 36.31 302 ASP B C 1
ATOM 6320 O O . ASP B 1 302 ? 4.940 31.983 59.282 1.00 37.19 302 ASP B O 1
ATOM 6325 N N . LEU B 1 303 ? 5.218 30.379 60.867 1.00 30.29 303 LEU B N 1
ATOM 6326 C CA . LEU B 1 303 ? 6.469 29.854 60.341 1.00 30.10 303 LEU B CA 1
ATOM 6327 C C . LEU B 1 303 ? 6.244 29.187 58.955 1.00 34.44 303 LEU B C 1
ATOM 6328 O O . LEU B 1 303 ? 7.048 29.361 58.032 1.00 33.50 303 LEU B O 1
ATOM 6333 N N . GLN B 1 304 ? 5.139 28.423 58.824 1.00 30.66 304 GLN B N 1
ATOM 6334 C CA . GLN B 1 304 ? 4.808 27.695 57.605 1.00 29.73 304 GLN B CA 1
ATOM 6335 C C . GLN B 1 304 ? 4.328 28.599 56.482 1.00 33.66 304 GLN B C 1
ATOM 6336 O O . GLN B 1 304 ? 4.434 28.230 55.302 1.00 33.33 304 GLN B O 1
ATOM 6342 N N . ARG B 1 305 ? 3.864 29.799 56.824 1.00 31.40 305 ARG B N 1
ATOM 6343 C CA . ARG B 1 305 ? 3.459 30.787 55.823 1.00 32.33 305 ARG B CA 1
ATOM 6344 C C . ARG B 1 305 ? 4.753 31.276 55.141 1.00 38.12 305 ARG B C 1
ATOM 6345 O O . ARG B 1 305 ? 4.739 31.655 53.962 1.00 38.56 305 ARG B O 1
ATOM 6353 N N . GLU B 1 306 ? 5.884 31.230 55.898 1.00 33.90 306 GLU B N 1
ATOM 6354 C CA . GLU B 1 306 ? 7.202 31.625 55.416 1.00 32.55 306 GLU B CA 1
ATOM 6355 C C . GLU B 1 306 ? 8.005 30.436 54.920 1.00 36.61 306 GLU B C 1
ATOM 6356 O O . GLU B 1 306 ? 9.196 30.572 54.629 1.00 36.46 306 GLU B O 1
ATOM 6362 N N . ARG B 1 307 ? 7.336 29.256 54.824 1.00 33.58 307 ARG B N 1
ATOM 6363 C CA . ARG B 1 307 ? 7.875 27.964 54.378 1.00 32.24 307 ARG B CA 1
ATOM 6364 C C . ARG B 1 307 ? 9.066 27.508 55.250 1.00 31.86 307 ARG B C 1
ATOM 6365 O O . ARG B 1 307 ? 10.021 26.905 54.751 1.00 29.93 307 ARG B O 1
ATOM 6373 N N . ILE B 1 308 ? 8.982 27.783 56.568 1.00 26.45 308 ILE B N 1
ATOM 6374 C CA . ILE B 1 308 ? 10.017 27.406 57.537 1.00 26.03 308 ILE B CA 1
ATOM 6375 C C . ILE B 1 308 ? 9.618 26.167 58.361 1.00 30.65 308 ILE B C 1
ATOM 6376 O O . ILE B 1 308 ? 8.501 26.125 58.881 1.00 27.52 308 ILE B O 1
ATOM 6381 N N . VAL B 1 309 ? 10.541 25.163 58.473 1.00 29.61 309 VAL B N 1
ATOM 6382 C CA . VAL B 1 309 ? 10.357 23.980 59.330 1.00 28.40 309 VAL B CA 1
ATOM 6383 C C . VAL B 1 309 ? 11.258 24.247 60.544 1.00 29.15 309 VAL B C 1
ATOM 6384 O O . VAL B 1 309 ? 12.439 24.491 60.379 1.00 26.91 309 VAL B O 1
ATOM 6388 N N . TYR B 1 310 ? 10.678 24.278 61.737 1.00 26.63 310 TYR B N 1
ATOM 6389 C CA . TYR B 1 310 ? 11.366 24.602 62.977 1.00 27.25 310 TYR B CA 1
ATOM 6390 C C . TYR B 1 310 ? 12.411 23.559 63.380 1.00 30.51 310 TYR B C 1
ATOM 6391 O O . TYR B 1 310 ? 13.527 23.945 63.720 1.00 30.25 310 TYR B O 1
ATOM 6400 N N . ARG B 1 311 ? 12.079 22.268 63.310 1.00 27.65 311 ARG B N 1
ATOM 6401 C CA . ARG B 1 311 ? 12.973 21.123 63.560 1.00 27.62 311 ARG B CA 1
ATOM 6402 C C . ARG B 1 311 ? 13.321 20.780 65.032 1.00 36.76 311 ARG B C 1
ATOM 6403 O O . ARG B 1 311 ? 13.813 19.668 65.265 1.00 36.41 311 ARG B O 1
ATOM 6411 N N . ASP B 1 312 ? 13.114 21.690 66.009 1.00 35.16 312 ASP B N 1
ATOM 6412 C CA . ASP B 1 312 ? 13.516 21.364 67.372 1.00 35.00 312 ASP B CA 1
ATOM 6413 C C . ASP B 1 312 ? 12.472 21.669 68.438 1.00 39.36 312 ASP B C 1
ATOM 6414 O O . ASP B 1 312 ? 12.800 22.225 69.502 1.00 38.16 312 ASP B O 1
ATOM 6419 N N . LEU B 1 313 ? 11.208 21.297 68.165 1.00 36.09 313 LEU B N 1
ATOM 6420 C CA . LEU B 1 313 ? 10.120 21.515 69.121 1.00 36.49 313 LEU B CA 1
ATOM 6421 C C . LEU B 1 313 ? 10.403 20.649 70.357 1.00 43.18 313 LEU B C 1
ATOM 6422 O O . LEU B 1 313 ? 10.572 19.433 70.220 1.00 43.75 313 LEU B O 1
ATOM 6427 N N . LYS B 1 314 ? 10.571 21.306 71.532 1.00 39.71 314 LYS B N 1
ATOM 6428 C CA . LYS B 1 314 ? 10.870 20.725 72.852 1.00 38.49 314 LYS B CA 1
ATOM 6429 C C . LYS B 1 314 ? 10.512 21.747 73.957 1.00 44.23 314 LYS B C 1
ATOM 6430 O O . LYS B 1 314 ? 10.536 22.935 73.647 1.00 43.25 314 LYS B O 1
ATOM 6436 N N . PRO B 1 315 ? 10.140 21.333 75.217 1.00 42.89 315 PRO B N 1
ATOM 6437 C CA . PRO B 1 315 ? 9.719 22.319 76.244 1.00 41.23 315 PRO B CA 1
ATOM 6438 C C . PRO B 1 315 ? 10.721 23.412 76.589 1.00 39.89 315 PRO B C 1
ATOM 6439 O O . PRO B 1 315 ? 10.329 24.558 76.786 1.00 39.01 315 PRO B O 1
ATOM 6443 N N . GLU B 1 316 ? 11.992 23.059 76.638 1.00 35.34 316 GLU B N 1
ATOM 6444 C CA . GLU B 1 316 ? 13.128 23.944 76.921 1.00 35.66 316 GLU B CA 1
ATOM 6445 C C . GLU B 1 316 ? 13.169 25.161 75.906 1.00 40.29 316 GLU B C 1
ATOM 6446 O O . GLU B 1 316 ? 13.613 26.261 76.257 1.00 39.96 316 GLU B O 1
ATOM 6452 N N . ASN B 1 317 ? 12.683 24.941 74.660 1.00 36.60 317 ASN B N 1
ATOM 6453 C CA . ASN B 1 317 ? 12.628 25.923 73.569 1.00 35.06 317 ASN B CA 1
ATOM 6454 C C . ASN B 1 317 ? 11.374 26.810 73.583 1.00 39.06 317 ASN B C 1
ATOM 6455 O O . ASN B 1 317 ? 11.314 27.794 72.837 1.00 39.86 317 ASN B O 1
ATOM 6460 N N . ILE B 1 318 ? 10.384 26.492 74.431 1.00 33.89 318 ILE B N 1
ATOM 6461 C CA . ILE B 1 318 ? 9.198 27.340 74.521 1.00 33.02 318 ILE B CA 1
ATOM 6462 C C . ILE B 1 318 ? 9.375 28.183 75.773 1.00 40.12 318 ILE B C 1
ATOM 6463 O O . ILE B 1 318 ? 9.608 27.640 76.845 1.00 40.75 318 ILE B O 1
ATOM 6468 N N . LEU B 1 319 ? 9.303 29.500 75.626 1.00 37.82 319 LEU B N 1
ATOM 6469 C CA . LEU B 1 319 ? 9.458 30.455 76.717 1.00 37.44 319 LEU B CA 1
ATOM 6470 C C . LEU B 1 319 ? 8.133 31.160 76.974 1.00 42.07 319 LEU B C 1
ATOM 6471 O O . LEU B 1 319 ? 7.316 31.301 76.055 1.00 40.36 319 LEU B O 1
ATOM 6476 N N . LEU B 1 320 ? 7.945 31.629 78.226 1.00 40.00 320 LEU B N 1
ATOM 6477 C CA . LEU B 1 320 ? 6.772 32.368 78.671 1.00 40.91 320 LEU B CA 1
ATOM 6478 C C . LEU B 1 320 ? 7.151 33.815 78.902 1.00 45.83 320 LEU B C 1
ATOM 6479 O O . LEU B 1 320 ? 8.277 34.102 79.312 1.00 44.92 320 LEU B O 1
ATOM 6484 N N . ASP B 1 321 ? 6.215 34.728 78.644 1.00 45.00 321 ASP B N 1
ATOM 6485 C CA . ASP B 1 321 ? 6.425 36.150 78.895 1.00 45.99 321 ASP B CA 1
ATOM 6486 C C . ASP B 1 321 ? 5.771 36.514 80.258 1.00 53.73 321 ASP B C 1
ATOM 6487 O O . ASP B 1 321 ? 5.213 35.632 80.933 1.00 52.22 321 ASP B O 1
ATOM 6492 N N . ASP B 1 322 ? 5.829 37.804 80.644 1.00 53.82 322 ASP B N 1
ATOM 6493 C CA . ASP B 1 322 ? 5.238 38.317 81.884 1.00 54.94 322 ASP B CA 1
ATOM 6494 C C . ASP B 1 322 ? 3.707 38.154 81.929 1.00 60.44 322 ASP B C 1
ATOM 6495 O O . ASP B 1 322 ? 3.152 37.995 83.017 1.00 60.11 322 ASP B O 1
ATOM 6500 N N . ARG B 1 323 ? 3.036 38.202 80.752 1.00 57.28 323 ARG B N 1
ATOM 6501 C CA . ARG B 1 323 ? 1.580 38.071 80.625 1.00 57.15 323 ARG B CA 1
ATOM 6502 C C . ARG B 1 323 ? 1.075 36.613 80.659 1.00 60.57 323 ARG B C 1
ATOM 6503 O O . ARG B 1 323 ? -0.106 36.386 80.907 1.00 60.94 323 ARG B O 1
ATOM 6511 N N . GLY B 1 324 ? 1.965 35.652 80.425 1.00 55.73 324 GLY B N 1
ATOM 6512 C CA . GLY B 1 324 ? 1.620 34.236 80.408 1.00 54.31 324 GLY B CA 1
ATOM 6513 C C . GLY B 1 324 ? 1.454 33.691 79.005 1.00 56.09 324 GLY B C 1
ATOM 6514 O O . GLY B 1 324 ? 0.924 32.591 78.831 1.00 55.36 324 GLY B O 1
ATOM 6515 N N . HIS B 1 325 ? 1.891 34.471 77.990 1.00 50.76 325 HIS B N 1
ATOM 6516 C CA . HIS B 1 325 ? 1.861 34.097 76.575 1.00 48.75 325 HIS B CA 1
ATOM 6517 C C . HIS B 1 325 ? 3.200 33.476 76.225 1.00 48.70 325 HIS B C 1
ATOM 6518 O O . HIS B 1 325 ? 4.216 33.796 76.858 1.00 46.72 325 HIS B O 1
ATOM 6525 N N . ILE B 1 326 ? 3.193 32.548 75.253 1.00 44.15 326 ILE B N 1
ATOM 6526 C CA . ILE B 1 326 ? 4.398 31.832 74.825 1.00 43.15 326 ILE B CA 1
ATOM 6527 C C . ILE B 1 326 ? 4.887 32.262 73.438 1.00 43.59 326 ILE B C 1
ATOM 6528 O O . ILE B 1 326 ? 4.141 32.854 72.649 1.00 43.57 326 ILE B O 1
ATOM 6533 N N . ARG B 1 327 ? 6.158 31.935 73.158 1.00 36.80 327 ARG B N 1
ATOM 6534 C CA . ARG B 1 327 ? 6.857 32.153 71.897 1.00 34.21 327 ARG B CA 1
ATOM 6535 C C . ARG B 1 327 ? 7.865 31.029 71.707 1.00 37.85 327 ARG B C 1
ATOM 6536 O O . ARG B 1 327 ? 8.538 30.619 72.674 1.00 37.21 327 ARG B O 1
ATOM 6544 N N . ILE B 1 328 ? 7.974 30.533 70.454 1.00 33.04 328 ILE B N 1
ATOM 6545 C CA . ILE B 1 328 ? 8.957 29.527 70.064 1.00 32.22 328 ILE B CA 1
ATOM 6546 C C . ILE B 1 328 ? 10.274 30.321 70.038 1.00 33.47 328 ILE B C 1
ATOM 6547 O O . ILE B 1 328 ? 10.275 31.468 69.566 1.00 31.70 328 ILE B O 1
ATOM 6552 N N . SER B 1 329 ? 11.355 29.754 70.599 1.00 29.99 329 SER B N 1
ATOM 6553 C CA . SER B 1 329 ? 12.684 30.385 70.631 1.00 30.18 329 SER B CA 1
ATOM 6554 C C . SER B 1 329 ? 13.687 29.360 70.094 1.00 36.97 329 SER B C 1
ATOM 6555 O O . SER B 1 329 ? 13.238 28.274 69.751 1.00 36.53 329 SER B O 1
ATOM 6558 N N . ASP B 1 330 ? 15.010 29.676 69.985 1.00 34.81 330 ASP B N 1
ATOM 6559 C CA . ASP B 1 330 ? 16.037 28.734 69.486 1.00 35.41 330 ASP B CA 1
ATOM 6560 C C . ASP B 1 330 ? 15.787 28.292 68.033 1.00 38.62 330 ASP B C 1
ATOM 6561 O O . ASP B 1 330 ? 15.485 27.123 67.739 1.00 37.56 330 ASP B O 1
ATOM 6566 N N . LEU B 1 331 ? 15.930 29.249 67.124 1.00 35.84 331 LEU B N 1
ATOM 6567 C CA . LEU B 1 331 ? 15.669 29.036 65.702 1.00 35.56 331 LEU B CA 1
ATOM 6568 C C . LEU B 1 331 ? 16.915 28.676 64.904 1.00 37.42 331 LEU B C 1
ATOM 6569 O O . LEU B 1 331 ? 16.980 28.929 63.714 1.00 36.49 331 LEU B O 1
ATOM 6574 N N . GLY B 1 332 ? 17.874 28.040 65.570 1.00 34.67 332 GLY B N 1
ATOM 6575 C CA . GLY B 1 332 ? 19.148 27.635 64.990 1.00 34.36 332 GLY B CA 1
ATOM 6576 C C . GLY B 1 332 ? 19.013 26.582 63.916 1.00 39.01 332 GLY B C 1
ATOM 6577 O O . GLY B 1 332 ? 19.618 26.705 62.837 1.00 39.28 332 GLY B O 1
ATOM 6578 N N . LEU B 1 333 ? 18.194 25.551 64.218 1.00 34.26 333 LEU B N 1
ATOM 6579 C CA . LEU B 1 333 ? 17.933 24.418 63.342 1.00 33.76 333 LEU B CA 1
ATOM 6580 C C . LEU B 1 333 ? 16.842 24.672 62.282 1.00 37.66 333 LEU B C 1
ATOM 6581 O O . LEU B 1 333 ? 16.779 23.916 61.306 1.00 38.03 333 LEU B O 1
ATOM 6586 N N . ALA B 1 334 ? 15.979 25.701 62.485 1.00 32.73 334 ALA B N 1
ATOM 6587 C CA . ALA B 1 334 ? 14.884 26.092 61.583 1.00 30.93 334 ALA B CA 1
ATOM 6588 C C . ALA B 1 334 ? 15.422 26.344 60.179 1.00 33.51 334 ALA B C 1
ATOM 6589 O O . ALA B 1 334 ? 16.493 26.929 60.022 1.00 34.20 334 ALA B O 1
ATOM 6591 N N . THR B 1 335 ? 14.749 25.817 59.165 1.00 28.28 335 THR B N 1
ATOM 6592 C CA . THR B 1 335 ? 15.234 25.989 57.816 1.00 28.46 335 THR B CA 1
ATOM 6593 C C . THR B 1 335 ? 14.064 26.348 56.886 1.00 34.73 335 THR B C 1
ATOM 6594 O O . THR B 1 335 ? 12.943 25.851 57.049 1.00 36.00 335 THR B O 1
ATOM 6598 N N . GLU B 1 336 ? 14.331 27.239 55.931 1.00 30.60 336 GLU B N 1
ATOM 6599 C CA . GLU B 1 336 ? 13.361 27.683 54.934 1.00 30.49 336 GLU B CA 1
ATOM 6600 C C . GLU B 1 336 ? 13.390 26.673 53.796 1.00 33.22 336 GLU B C 1
ATOM 6601 O O . GLU B 1 336 ? 14.453 26.347 53.281 1.00 31.63 336 GLU B O 1
ATOM 6607 N N . ILE B 1 337 ? 12.235 26.147 53.428 1.00 32.12 337 ILE B N 1
ATOM 6608 C CA . ILE B 1 337 ? 12.181 25.167 52.339 1.00 31.62 337 ILE B CA 1
ATOM 6609 C C . ILE B 1 337 ? 11.635 25.812 51.087 1.00 33.54 337 ILE B C 1
ATOM 6610 O O . ILE B 1 337 ? 10.450 26.143 51.076 1.00 33.48 337 ILE B O 1
ATOM 6615 N N . PRO B 1 338 ? 12.446 25.962 50.012 1.00 27.51 338 PRO B N 1
ATOM 6616 C CA . PRO B 1 338 ? 11.903 26.541 48.761 1.00 26.24 338 PRO B CA 1
ATOM 6617 C C . PRO B 1 338 ? 10.779 25.699 48.177 1.00 34.69 338 PRO B C 1
ATOM 6618 O O . PRO B 1 338 ? 10.704 24.479 48.418 1.00 33.30 338 PRO B O 1
ATOM 6622 N N . GLU B 1 339 ? 9.896 26.343 47.393 1.00 36.01 339 GLU B N 1
ATOM 6623 C CA . GLU B 1 339 ? 8.805 25.616 46.740 1.00 37.04 339 GLU B CA 1
ATOM 6624 C C . GLU B 1 339 ? 9.393 24.538 45.783 1.00 42.93 339 GLU B C 1
ATOM 6625 O O . GLU B 1 339 ? 10.389 24.799 45.083 1.00 41.92 339 GLU B O 1
ATOM 6631 N N . GLY B 1 340 ? 8.796 23.343 45.810 1.00 40.49 340 GLY B N 1
ATOM 6632 C CA . GLY B 1 340 ? 9.217 22.193 45.005 1.00 40.48 340 GLY B CA 1
ATOM 6633 C C . GLY B 1 340 ? 10.429 21.440 45.554 1.00 43.42 340 GLY B C 1
ATOM 6634 O O . GLY B 1 340 ? 11.092 20.693 44.821 1.00 43.71 340 GLY B O 1
ATOM 6635 N N . GLN B 1 341 ? 10.735 21.640 46.851 1.00 37.37 341 GLN B N 1
ATOM 6636 C CA . GLN B 1 341 ? 11.894 21.044 47.521 1.00 35.36 341 GLN B CA 1
ATOM 6637 C C . GLN B 1 341 ? 11.595 20.413 48.862 1.00 37.57 341 GLN B C 1
ATOM 6638 O O . GLN B 1 341 ? 10.597 20.739 49.501 1.00 37.78 341 GLN B O 1
ATOM 6644 N N . ARG B 1 342 ? 12.474 19.504 49.283 1.00 32.12 342 ARG B N 1
ATOM 6645 C CA . ARG B 1 342 ? 12.381 18.766 50.546 1.00 30.56 342 ARG B CA 1
ATOM 6646 C C . ARG B 1 342 ? 13.733 18.801 51.274 1.00 33.93 342 ARG B C 1
ATOM 6647 O O . ARG B 1 342 ? 14.777 18.985 50.642 1.00 34.53 342 ARG B O 1
ATOM 6655 N N . VAL B 1 343 ? 13.716 18.614 52.584 1.00 29.97 343 VAL B N 1
ATOM 6656 C CA . VAL B 1 343 ? 14.942 18.507 53.387 1.00 30.65 343 VAL B CA 1
ATOM 6657 C C . VAL B 1 343 ? 15.006 17.041 53.909 1.00 35.00 343 VAL B C 1
ATOM 6658 O O . VAL B 1 343 ? 14.048 16.277 53.765 1.00 34.97 343 VAL B O 1
ATOM 6662 N N . ARG B 1 344 ? 16.126 16.676 54.509 1.00 30.12 344 ARG B N 1
ATOM 6663 C CA . ARG B 1 344 ? 16.370 15.379 55.117 1.00 29.17 344 ARG B CA 1
ATOM 6664 C C . ARG B 1 344 ? 17.219 15.614 56.393 1.00 34.02 344 ARG B C 1
ATOM 6665 O O . ARG B 1 344 ? 17.424 16.762 56.810 1.00 31.88 344 ARG B O 1
ATOM 6673 N N . GLY B 1 345 ? 17.655 14.532 57.016 1.00 33.40 345 GLY B N 1
ATOM 6674 C CA . GLY B 1 345 ? 18.527 14.577 58.181 1.00 33.99 345 GLY B CA 1
ATOM 6675 C C . GLY B 1 345 ? 17.966 14.194 59.526 1.00 39.57 345 GLY B C 1
ATOM 6676 O O . GLY B 1 345 ? 16.823 14.527 59.852 1.00 39.56 345 GLY B O 1
ATOM 6677 N N . ARG B 1 346 ? 18.812 13.508 60.328 1.00 37.01 346 ARG B N 1
ATOM 6678 C CA . ARG B 1 346 ? 18.499 13.138 61.703 1.00 36.92 346 ARG B CA 1
ATOM 6679 C C . ARG B 1 346 ? 19.067 14.291 62.500 1.00 39.10 346 ARG B C 1
ATOM 6680 O O . ARG B 1 346 ? 20.271 14.342 62.792 1.00 39.85 346 ARG B O 1
ATOM 6688 N N . VAL B 1 347 ? 18.199 15.277 62.759 1.00 33.79 347 VAL B N 1
ATOM 6689 C CA . VAL B 1 347 ? 18.537 16.502 63.479 1.00 33.18 347 VAL B CA 1
ATOM 6690 C C . VAL B 1 347 ? 17.438 16.783 64.463 1.00 37.39 347 VAL B C 1
ATOM 6691 O O . VAL B 1 347 ? 16.291 16.402 64.236 1.00 36.91 347 VAL B O 1
ATOM 6695 N N . GLY B 1 348 ? 17.796 17.472 65.531 1.00 34.99 348 GLY B N 1
ATOM 6696 C CA . GLY B 1 348 ? 16.880 17.825 66.592 1.00 35.77 348 GLY B CA 1
ATOM 6697 C C . GLY B 1 348 ? 17.425 17.339 67.910 1.00 44.63 348 GLY B C 1
ATOM 6698 O O . GLY B 1 348 ? 18.638 17.296 68.120 1.00 44.99 348 GLY B O 1
ATOM 6699 N N . THR B 1 349 ? 16.526 16.966 68.798 1.00 43.76 349 THR B N 1
ATOM 6700 C CA . THR B 1 349 ? 16.864 16.485 70.117 1.00 44.35 349 THR B CA 1
ATOM 6701 C C . THR B 1 349 ? 16.365 15.056 70.266 1.00 50.35 349 THR B C 1
ATOM 6702 O O . THR B 1 349 ? 15.220 14.741 69.904 1.00 49.05 349 THR B O 1
ATOM 6706 N N . VAL B 1 350 ? 17.242 14.201 70.817 1.00 49.02 350 VAL B N 1
ATOM 6707 C CA . VAL B 1 350 ? 16.969 12.790 71.068 1.00 49.34 350 VAL B CA 1
ATOM 6708 C C . VAL B 1 350 ? 15.709 12.690 71.909 1.00 51.14 350 VAL B C 1
ATOM 6709 O O . VAL B 1 350 ? 15.635 13.256 73.002 1.00 51.30 350 VAL B O 1
ATOM 6713 N N . GLY B 1 351 ? 14.719 12.017 71.350 1.00 45.98 351 GLY B N 1
ATOM 6714 C CA . GLY B 1 351 ? 13.426 11.828 71.996 1.00 45.09 351 GLY B CA 1
ATOM 6715 C C . GLY B 1 351 ? 12.315 12.646 71.382 1.00 48.91 351 GLY B C 1
ATOM 6716 O O . GLY B 1 351 ? 11.144 12.312 71.560 1.00 49.50 351 GLY B O 1
ATOM 6717 N N . TYR B 1 352 ? 12.666 13.721 70.638 1.00 44.19 352 TYR B N 1
ATOM 6718 C CA . TYR B 1 352 ? 11.682 14.607 70.030 1.00 42.05 352 TYR B CA 1
ATOM 6719 C C . TYR B 1 352 ? 11.576 14.468 68.512 1.00 43.80 352 TYR B C 1
ATOM 6720 O O . TYR B 1 352 ? 10.614 14.964 67.905 1.00 41.64 352 TYR B O 1
ATOM 6729 N N . MET B 1 353 ? 12.541 13.767 67.914 1.00 40.43 353 MET B N 1
ATOM 6730 C CA . MET B 1 353 ? 12.604 13.528 66.466 1.00 41.03 353 MET B CA 1
ATOM 6731 C C . MET B 1 353 ? 11.493 12.616 65.941 1.00 45.52 353 MET B C 1
ATOM 6732 O O . MET B 1 353 ? 11.215 11.580 66.537 1.00 46.12 353 MET B O 1
ATOM 6737 N N . ALA B 1 354 ? 10.861 13.024 64.823 1.00 41.12 354 ALA B N 1
ATOM 6738 C CA . ALA B 1 354 ? 9.775 12.310 64.141 1.00 39.12 354 ALA B CA 1
ATOM 6739 C C . ALA B 1 354 ? 10.325 11.060 63.453 1.00 40.98 354 ALA B C 1
ATOM 6740 O O . ALA B 1 354 ? 11.515 11.041 63.110 1.00 40.90 354 ALA B O 1
ATOM 6742 N N . PRO B 1 355 ? 9.490 10.015 63.212 1.00 35.39 355 PRO B N 1
ATOM 6743 C CA . PRO B 1 355 ? 10.002 8.811 62.523 1.00 34.90 355 PRO B CA 1
ATOM 6744 C C . PRO B 1 355 ? 10.763 9.098 61.227 1.00 40.23 355 PRO B C 1
ATOM 6745 O O . PRO B 1 355 ? 11.856 8.553 61.069 1.00 40.58 355 PRO B O 1
ATOM 6749 N N . GLU B 1 356 ? 10.233 9.978 60.327 1.00 38.21 356 GLU B N 1
ATOM 6750 C CA . GLU B 1 356 ? 10.910 10.360 59.059 1.00 39.31 356 GLU B CA 1
ATOM 6751 C C . GLU B 1 356 ? 12.253 11.015 59.339 1.00 40.75 356 GLU B C 1
ATOM 6752 O O . GLU B 1 356 ? 13.173 10.885 58.529 1.00 40.44 356 GLU B O 1
ATOM 6758 N N . VAL B 1 357 ? 12.349 11.742 60.467 1.00 35.64 357 VAL B N 1
ATOM 6759 C CA . VAL B 1 357 ? 13.596 12.405 60.883 1.00 35.50 357 VAL B CA 1
ATOM 6760 C C . VAL B 1 357 ? 14.639 11.345 61.288 1.00 40.40 357 VAL B C 1
ATOM 6761 O O . VAL B 1 357 ? 15.762 11.401 60.776 1.00 38.86 357 VAL B O 1
ATOM 6765 N N . VAL B 1 358 ? 14.252 10.361 62.167 1.00 38.26 358 VAL B N 1
ATOM 6766 C CA . VAL B 1 358 ? 15.182 9.303 62.602 1.00 39.06 358 VAL B CA 1
ATOM 6767 C C . VAL B 1 358 ? 15.557 8.361 61.415 1.00 44.90 358 VAL B C 1
ATOM 6768 O O . VAL B 1 358 ? 16.715 7.909 61.338 1.00 44.59 358 VAL B O 1
ATOM 6772 N N . ASN B 1 359 ? 14.618 8.141 60.457 1.00 42.16 359 ASN B N 1
ATOM 6773 C CA . ASN B 1 359 ? 14.877 7.306 59.266 1.00 42.30 359 ASN B CA 1
ATOM 6774 C C . ASN B 1 359 ? 15.691 8.030 58.180 1.00 45.83 359 ASN B C 1
ATOM 6775 O O . ASN B 1 359 ? 16.001 7.413 57.157 1.00 45.03 359 ASN B O 1
ATOM 6780 N N . ASN B 1 360 ? 16.033 9.335 58.398 1.00 42.59 360 ASN B N 1
ATOM 6781 C CA . ASN B 1 360 ? 16.762 10.186 57.444 1.00 42.01 360 ASN B CA 1
ATOM 6782 C C . ASN B 1 360 ? 16.015 10.191 56.078 1.00 46.54 360 ASN B C 1
ATOM 6783 O O . ASN B 1 360 ? 16.603 9.931 55.016 1.00 47.20 360 ASN B O 1
ATOM 6788 N N . GLU B 1 361 ? 14.694 10.433 56.137 1.00 41.36 361 GLU B N 1
ATOM 6789 C CA . GLU B 1 361 ? 13.829 10.487 54.960 1.00 40.34 361 GLU B CA 1
ATOM 6790 C C . GLU B 1 361 ? 13.791 11.930 54.463 1.00 41.43 361 GLU B C 1
ATOM 6791 O O . GLU B 1 361 ? 14.329 12.818 55.118 1.00 40.90 361 GLU B O 1
ATOM 6797 N N . LYS B 1 362 ? 13.186 12.149 53.298 1.00 35.88 362 LYS B N 1
ATOM 6798 C CA . LYS B 1 362 ? 13.021 13.464 52.704 1.00 34.36 362 LYS B CA 1
ATOM 6799 C C . LYS B 1 362 ? 11.621 13.871 53.132 1.00 36.99 362 LYS B C 1
ATOM 6800 O O . LYS B 1 362 ? 10.671 13.087 53.005 1.00 36.66 362 LYS B O 1
ATOM 6806 N N . TYR B 1 363 ? 11.519 15.064 53.717 1.00 32.17 363 TYR B N 1
ATOM 6807 C CA . TYR B 1 363 ? 10.282 15.605 54.278 1.00 31.13 363 TYR B CA 1
ATOM 6808 C C . TYR B 1 363 ? 10.246 17.135 54.179 1.00 35.24 363 TYR B C 1
ATOM 6809 O O . TYR B 1 363 ? 11.199 17.767 53.727 1.00 33.58 363 TYR B O 1
ATOM 6818 N N . THR B 1 364 ? 9.147 17.723 54.653 1.00 33.67 364 THR B N 1
ATOM 6819 C CA . THR B 1 364 ? 8.990 19.164 54.687 1.00 33.64 364 THR B CA 1
ATOM 6820 C C . THR B 1 364 ? 8.597 19.611 56.104 1.00 37.14 364 THR B C 1
ATOM 6821 O O . THR B 1 364 ? 9.464 19.634 56.971 1.00 35.66 364 THR B O 1
ATOM 6825 N N . PHE B 1 365 ? 7.309 19.949 56.339 1.00 34.77 365 PHE B N 1
ATOM 6826 C CA . PHE B 1 365 ? 6.816 20.506 57.609 1.00 34.56 365 PHE B CA 1
ATOM 6827 C C . PHE B 1 365 ? 6.303 19.491 58.639 1.00 37.31 365 PHE B C 1
ATOM 6828 O O . PHE B 1 365 ? 6.100 19.879 59.802 1.00 35.23 365 PHE B O 1
ATOM 6836 N N . SER B 1 366 ? 6.159 18.194 58.229 1.00 34.35 366 SER B N 1
ATOM 6837 C CA . SER B 1 366 ? 5.683 17.073 59.049 1.00 33.90 366 SER B CA 1
ATOM 6838 C C . SER B 1 366 ? 6.386 16.945 60.414 1.00 37.63 366 SER B C 1
ATOM 6839 O O . SER B 1 366 ? 5.663 16.763 61.393 1.00 35.66 366 SER B O 1
ATOM 6842 N N . PRO B 1 367 ? 7.731 17.117 60.552 1.00 36.78 367 PRO B N 1
ATOM 6843 C CA . PRO B 1 367 ? 8.348 17.027 61.895 1.00 36.42 367 PRO B CA 1
ATOM 6844 C C . PRO B 1 367 ? 7.788 17.966 62.963 1.00 40.15 367 PRO B C 1
ATOM 6845 O O . PRO B 1 367 ? 7.812 17.601 64.137 1.00 41.33 367 PRO B O 1
ATOM 6849 N N . ASP B 1 368 ? 7.311 19.163 62.576 1.00 35.29 368 ASP B N 1
ATOM 6850 C CA . ASP B 1 368 ? 6.769 20.149 63.506 1.00 34.89 368 ASP B CA 1
ATOM 6851 C C . ASP B 1 368 ? 5.442 19.721 64.089 1.00 39.62 368 ASP B C 1
ATOM 6852 O O . ASP B 1 368 ? 5.205 19.958 65.268 1.00 39.21 368 ASP B O 1
ATOM 6857 N N . TRP B 1 369 ? 4.565 19.108 63.270 1.00 37.83 369 TRP B N 1
ATOM 6858 C CA . TRP B 1 369 ? 3.265 18.623 63.742 1.00 37.90 369 TRP B CA 1
ATOM 6859 C C . TRP B 1 369 ? 3.436 17.495 64.760 1.00 42.69 369 TRP B C 1
ATOM 6860 O O . TRP B 1 369 ? 2.753 17.510 65.787 1.00 42.79 369 TRP B O 1
ATOM 6871 N N . TRP B 1 370 ? 4.414 16.591 64.514 1.00 39.20 370 TRP B N 1
ATOM 6872 C CA . TRP B 1 370 ? 4.815 15.516 65.410 1.00 39.75 370 TRP B CA 1
ATOM 6873 C C . TRP B 1 370 ? 5.273 16.191 66.738 1.00 42.86 370 TRP B C 1
ATOM 6874 O O . TRP B 1 370 ? 4.748 15.864 67.807 1.00 41.46 370 TRP B O 1
ATOM 6885 N N . GLY B 1 371 ? 6.184 17.169 66.621 1.00 39.36 371 GLY B N 1
ATOM 6886 C CA . GLY B 1 371 ? 6.739 17.947 67.729 1.00 38.95 371 GLY B CA 1
ATOM 6887 C C . GLY B 1 371 ? 5.687 18.548 68.639 1.00 42.24 371 GLY B C 1
ATOM 6888 O O . GLY B 1 371 ? 5.880 18.584 69.857 1.00 42.52 371 GLY B O 1
ATOM 6889 N N . LEU B 1 372 ? 4.572 19.024 68.053 1.00 37.90 372 LEU B N 1
ATOM 6890 C CA . LEU B 1 372 ? 3.452 19.582 68.795 1.00 38.60 372 LEU B CA 1
ATOM 6891 C C . LEU B 1 372 ? 2.777 18.465 69.635 1.00 45.44 372 LEU B C 1
ATOM 6892 O O . LEU B 1 372 ? 2.397 18.725 70.769 1.00 45.14 372 LEU B O 1
ATOM 6897 N N . GLY B 1 373 ? 2.657 17.256 69.064 1.00 42.97 373 GLY B N 1
ATOM 6898 C CA . GLY B 1 373 ? 2.087 16.080 69.710 1.00 42.76 373 GLY B CA 1
ATOM 6899 C C . GLY B 1 373 ? 2.883 15.696 70.933 1.00 47.39 373 GLY B C 1
ATOM 6900 O O . GLY B 1 373 ? 2.304 15.376 71.974 1.00 48.06 373 GLY B O 1
ATOM 6901 N N . CYS B 1 374 ? 4.219 15.767 70.816 1.00 43.93 374 CYS B N 1
ATOM 6902 C CA . CYS B 1 374 ? 5.184 15.507 71.884 1.00 43.51 374 CYS B CA 1
ATOM 6903 C C . CYS B 1 374 ? 4.986 16.501 73.020 1.00 52.45 374 CYS B C 1
ATOM 6904 O O . CYS B 1 374 ? 5.029 16.101 74.176 1.00 54.80 374 CYS B O 1
ATOM 6907 N N . LEU B 1 375 ? 4.801 17.794 72.685 1.00 49.72 375 LEU B N 1
ATOM 6908 C CA . LEU B 1 375 ? 4.636 18.888 73.636 1.00 50.00 375 LEU B CA 1
ATOM 6909 C C . LEU B 1 375 ? 3.367 18.764 74.438 1.00 55.05 375 LEU B C 1
ATOM 6910 O O . LEU B 1 375 ? 3.440 18.830 75.661 1.00 55.85 375 LEU B O 1
ATOM 6915 N N . ILE B 1 376 ? 2.220 18.544 73.774 1.00 51.76 376 ILE B N 1
ATOM 6916 C CA . ILE B 1 376 ? 0.920 18.377 74.438 1.00 51.62 376 ILE B CA 1
ATOM 6917 C C . ILE B 1 376 ? 1.005 17.209 75.431 1.00 56.41 376 ILE B C 1
ATOM 6918 O O . ILE B 1 376 ? 0.574 17.364 76.571 1.00 55.57 376 ILE B O 1
ATOM 6923 N N . TYR B 1 377 ? 1.599 16.067 75.003 1.00 53.64 377 TYR B N 1
ATOM 6924 C CA . TYR B 1 377 ? 1.772 14.869 75.821 1.00 53.63 377 TYR B CA 1
ATOM 6925 C C . TYR B 1 377 ? 2.578 15.223 77.064 1.00 56.21 377 TYR B C 1
ATOM 6926 O O . TYR B 1 377 ? 2.042 15.125 78.168 1.00 57.54 377 TYR B O 1
ATOM 6935 N N . GLU B 1 378 ? 3.834 15.678 76.883 1.00 49.48 378 GLU B N 1
ATOM 6936 C CA . GLU B 1 378 ? 4.767 16.079 77.942 1.00 48.21 378 GLU B CA 1
ATOM 6937 C C . GLU B 1 378 ? 4.138 17.070 78.935 1.00 53.34 378 GLU B C 1
ATOM 6938 O O . GLU B 1 378 ? 4.413 16.989 80.139 1.00 52.66 378 GLU B O 1
ATOM 6944 N N . MET B 1 379 ? 3.306 18.006 78.425 1.00 50.21 379 MET B N 1
ATOM 6945 C CA . MET B 1 379 ? 2.643 19.014 79.253 1.00 50.12 379 MET B CA 1
ATOM 6946 C C . MET B 1 379 ? 1.614 18.399 80.199 1.00 57.43 379 MET B C 1
ATOM 6947 O O . MET B 1 379 ? 1.520 18.832 81.351 1.00 57.32 379 MET B O 1
ATOM 6952 N N . ILE B 1 380 ? 0.852 17.395 79.697 1.00 55.26 380 ILE B N 1
ATOM 6953 C CA . ILE B 1 380 ? -0.216 16.680 80.398 1.00 55.32 380 ILE B CA 1
ATOM 6954 C C . ILE B 1 380 ? 0.348 15.528 81.264 1.00 60.61 380 ILE B C 1
ATOM 6955 O O . ILE B 1 380 ? 0.171 15.552 82.485 1.00 59.53 380 ILE B O 1
ATOM 6960 N N . GLN B 1 381 ? 1.027 14.549 80.637 1.00 58.31 381 GLN B N 1
ATOM 6961 C CA . GLN B 1 381 ? 1.623 13.397 81.316 1.00 58.52 381 GLN B CA 1
ATOM 6962 C C . GLN B 1 381 ? 2.683 13.824 82.363 1.00 62.94 381 GLN B C 1
ATOM 6963 O O . GLN B 1 381 ? 2.384 13.784 83.556 1.00 64.95 381 GLN B O 1
ATOM 6969 N N . GLY B 1 382 ? 3.861 14.258 81.923 1.00 56.82 382 GLY B N 1
ATOM 6970 C CA . GLY B 1 382 ? 4.930 14.700 82.809 1.00 55.04 382 GLY B CA 1
ATOM 6971 C C . GLY B 1 382 ? 6.268 14.117 82.424 1.00 58.33 382 GLY B C 1
ATOM 6972 O O . GLY B 1 382 ? 7.172 14.019 83.263 1.00 58.10 382 GLY B O 1
ATOM 6973 N N . HIS B 1 383 ? 6.382 13.704 81.144 1.00 54.84 383 HIS B N 1
ATOM 6974 C CA . HIS B 1 383 ? 7.564 13.122 80.483 1.00 54.93 383 HIS B CA 1
ATOM 6975 C C . HIS B 1 383 ? 7.296 12.965 78.966 1.00 57.19 383 HIS B C 1
ATOM 6976 O O . HIS B 1 383 ? 6.142 12.773 78.581 1.00 57.04 383 HIS B O 1
ATOM 6983 N N . SER B 1 384 ? 8.343 13.041 78.118 1.00 52.05 384 SER B N 1
ATOM 6984 C CA . SER B 1 384 ? 8.197 12.874 76.665 1.00 51.49 384 SER B CA 1
ATOM 6985 C C . SER B 1 384 ? 7.554 11.498 76.288 1.00 55.54 384 SER B C 1
ATOM 6986 O O . SER B 1 384 ? 7.740 10.530 77.026 1.00 54.90 384 SER B O 1
ATOM 6989 N N . PRO B 1 385 ? 6.782 11.390 75.169 1.00 52.35 385 PRO B N 1
ATOM 6990 C CA . PRO B 1 385 ? 6.118 10.107 74.850 1.00 51.49 385 PRO B CA 1
ATOM 6991 C C . PRO B 1 385 ? 6.983 8.863 74.687 1.00 54.01 385 PRO B C 1
ATOM 6992 O O . PRO B 1 385 ? 6.446 7.770 74.846 1.00 54.97 385 PRO B O 1
ATOM 6996 N N . PHE B 1 386 ? 8.277 8.993 74.371 1.00 48.75 386 PHE B N 1
ATOM 6997 C CA . PHE B 1 386 ? 9.130 7.819 74.159 1.00 47.60 386 PHE B CA 1
ATOM 6998 C C . PHE B 1 386 ? 10.359 7.783 75.063 1.00 51.59 386 PHE B C 1
ATOM 6999 O O . PHE B 1 386 ? 11.256 6.978 74.843 1.00 49.23 386 PHE B O 1
ATOM 7007 N N . LYS B 1 387 ? 10.373 8.617 76.108 1.00 53.15 387 LYS B N 1
ATOM 7008 C CA . LYS B 1 387 ? 11.458 8.702 77.095 1.00 55.89 387 LYS B CA 1
ATOM 7009 C C . LYS B 1 387 ? 10.877 9.214 78.407 1.00 66.23 387 LYS B C 1
ATOM 7010 O O . LYS B 1 387 ? 10.219 10.259 78.420 1.00 66.61 387 LYS B O 1
ATOM 7016 N N . LYS B 1 388 ? 11.107 8.471 79.508 1.00 66.31 388 LYS B N 1
ATOM 7017 C CA . LYS B 1 388 ? 10.625 8.862 80.835 1.00 67.65 388 LYS B CA 1
ATOM 7018 C C . LYS B 1 388 ? 11.509 9.999 81.347 1.00 75.23 388 LYS B C 1
ATOM 7019 O O . LYS B 1 388 ? 12.611 10.191 80.818 1.00 74.49 388 LYS B O 1
ATOM 7025 N N . TYR B 1 389 ? 11.032 10.768 82.353 1.00 74.90 389 TYR B N 1
ATOM 7026 C CA . TYR B 1 389 ? 11.837 11.855 82.914 1.00 75.89 389 TYR B CA 1
ATOM 7027 C C . TYR B 1 389 ? 13.037 11.218 83.616 1.00 79.87 389 TYR B C 1
ATOM 7028 O O . TYR B 1 389 ? 12.865 10.221 84.336 1.00 79.74 389 TYR B O 1
ATOM 7037 N N . LYS B 1 390 ? 14.252 11.768 83.359 1.00 76.13 390 LYS B N 1
ATOM 7038 C CA . LYS B 1 390 ? 15.552 11.323 83.904 1.00 76.09 390 LYS B CA 1
ATOM 7039 C C . LYS B 1 390 ? 16.124 10.085 83.175 1.00 78.17 390 LYS B C 1
ATOM 7040 O O . LYS B 1 390 ? 17.351 9.971 83.077 1.00 78.41 390 LYS B O 1
ATOM 7046 N N . GLU B 1 391 ? 15.237 9.171 82.681 1.00 71.79 391 GLU B N 1
ATOM 7047 C CA . GLU B 1 391 ? 15.533 7.901 81.995 1.00 69.59 391 GLU B CA 1
ATOM 7048 C C . GLU B 1 391 ? 16.874 7.831 81.299 1.00 69.57 391 GLU B C 1
ATOM 7049 O O . GLU B 1 391 ? 17.200 8.670 80.459 1.00 69.20 391 GLU B O 1
ATOM 7055 N N . LYS B 1 392 ? 17.650 6.822 81.660 1.00 63.60 392 LYS B N 1
ATOM 7056 C CA . LYS B 1 392 ? 18.941 6.624 81.046 1.00 62.57 392 LYS B CA 1
ATOM 7057 C C . LYS B 1 392 ? 18.737 5.598 79.938 1.00 64.39 392 LYS B C 1
ATOM 7058 O O . LYS B 1 392 ? 18.609 4.395 80.192 1.00 63.70 392 LYS B O 1
ATOM 7064 N N . VAL B 1 393 ? 18.629 6.105 78.703 1.00 59.59 393 VAL B N 1
ATOM 7065 C CA . VAL B 1 393 ? 18.439 5.317 77.487 1.00 58.68 393 VAL B CA 1
ATOM 7066 C C . VAL B 1 393 ? 19.425 5.797 76.478 1.00 61.44 393 VAL B C 1
ATOM 7067 O O . VAL B 1 393 ? 19.623 7.007 76.375 1.00 61.80 393 VAL B O 1
ATOM 7071 N N . LYS B 1 394 ? 19.992 4.867 75.682 1.00 57.35 394 LYS B N 1
ATOM 7072 C CA . LYS B 1 394 ? 20.905 5.169 74.571 1.00 56.68 394 LYS B CA 1
ATOM 7073 C C . LYS B 1 394 ? 20.029 5.801 73.436 1.00 57.99 394 LYS B C 1
ATOM 7074 O O . LYS B 1 394 ? 18.818 5.500 73.343 1.00 57.25 394 LYS B O 1
ATOM 7080 N N . TRP B 1 395 ? 20.616 6.701 72.613 1.00 51.09 395 TRP B N 1
ATOM 7081 C CA . TRP B 1 395 ? 19.841 7.338 71.532 1.00 48.95 395 TRP B CA 1
ATOM 7082 C C . TRP B 1 395 ? 19.267 6.294 70.578 1.00 54.06 395 TRP B C 1
ATOM 7083 O O . TRP B 1 395 ? 18.093 6.358 70.205 1.00 53.97 395 TRP B O 1
ATOM 7094 N N . GLU B 1 396 ? 20.106 5.302 70.247 1.00 51.39 396 GLU B N 1
ATOM 7095 C CA . GLU B 1 396 ? 19.879 4.182 69.346 1.00 51.36 396 GLU B CA 1
ATOM 7096 C C . GLU B 1 396 ? 18.606 3.435 69.686 1.00 57.28 396 GLU B C 1
ATOM 7097 O O . GLU B 1 396 ? 17.922 2.961 68.780 1.00 58.61 396 GLU B O 1
ATOM 7103 N N . GLU B 1 397 ? 18.245 3.388 70.978 1.00 53.77 397 GLU B N 1
ATOM 7104 C CA . GLU B 1 397 ? 17.010 2.748 71.405 1.00 53.75 397 GLU B CA 1
ATOM 7105 C C . GLU B 1 397 ? 15.836 3.690 71.387 1.00 56.32 397 GLU B C 1
ATOM 7106 O O . GLU B 1 397 ? 14.740 3.256 71.040 1.00 56.90 397 GLU B O 1
ATOM 7112 N N . VAL B 1 398 ? 16.030 4.966 71.776 1.00 52.09 398 VAL B N 1
ATOM 7113 C CA . VAL B 1 398 ? 14.920 5.927 71.736 1.00 51.42 398 VAL B CA 1
ATOM 7114 C C . VAL B 1 398 ? 14.384 6.029 70.290 1.00 53.31 398 VAL B C 1
ATOM 7115 O O . VAL B 1 398 ? 13.165 6.067 70.097 1.00 52.45 398 VAL B O 1
ATOM 7119 N N . ASP B 1 399 ? 15.288 5.973 69.289 1.00 49.64 399 ASP B N 1
ATOM 7120 C CA . ASP B 1 399 ? 14.923 5.995 67.864 1.00 50.19 399 ASP B CA 1
ATOM 7121 C C . ASP B 1 399 ? 13.998 4.807 67.477 1.00 54.66 399 ASP B C 1
ATOM 7122 O O . ASP B 1 399 ? 13.056 4.980 66.681 1.00 54.44 399 ASP B O 1
ATOM 7127 N N . GLN B 1 400 ? 14.250 3.612 68.065 1.00 49.82 400 GLN B N 1
ATOM 7128 C CA . GLN B 1 400 ? 13.425 2.437 67.766 1.00 48.50 400 GLN B CA 1
ATOM 7129 C C . GLN B 1 400 ? 12.061 2.563 68.380 1.00 51.70 400 GLN B C 1
ATOM 7130 O O . GLN B 1 400 ? 11.076 2.110 67.786 1.00 52.61 400 GLN B O 1
ATOM 7136 N N . ARG B 1 401 ? 11.986 3.222 69.548 1.00 46.82 401 ARG B N 1
ATOM 7137 C CA . ARG B 1 401 ? 10.717 3.467 70.238 1.00 46.23 401 ARG B CA 1
ATOM 7138 C C . ARG B 1 401 ? 9.861 4.431 69.416 1.00 50.42 401 ARG B C 1
ATOM 7139 O O . ARG B 1 401 ? 8.643 4.270 69.360 1.00 51.09 401 ARG B O 1
ATOM 7147 N N . ILE B 1 402 ? 10.506 5.448 68.788 1.00 45.38 402 ILE B N 1
ATOM 7148 C CA . ILE B 1 402 ? 9.846 6.463 67.960 1.00 43.28 402 ILE B CA 1
ATOM 7149 C C . ILE B 1 402 ? 9.309 5.768 66.727 1.00 44.62 402 ILE B C 1
ATOM 7150 O O . ILE B 1 402 ? 8.152 5.965 66.376 1.00 43.00 402 ILE B O 1
ATOM 7155 N N . LYS B 1 403 ? 10.144 4.920 66.102 1.00 40.59 403 LYS B N 1
ATOM 7156 C CA . LYS B 1 403 ? 9.787 4.152 64.917 1.00 39.62 403 LYS B CA 1
ATOM 7157 C C . LYS B 1 403 ? 8.681 3.102 65.147 1.00 47.67 403 LYS B C 1
ATOM 7158 O O . LYS B 1 403 ? 7.823 2.946 64.282 1.00 47.28 403 LYS B O 1
ATOM 7164 N N . ASN B 1 404 ? 8.707 2.372 66.299 1.00 48.20 404 ASN B N 1
ATOM 7165 C CA . ASN B 1 404 ? 7.794 1.252 66.565 1.00 48.82 404 ASN B CA 1
ATOM 7166 C C . ASN B 1 404 ? 6.882 1.317 67.783 1.00 55.20 404 ASN B C 1
ATOM 7167 O O . ASN B 1 404 ? 5.710 0.969 67.671 1.00 53.52 404 ASN B O 1
AT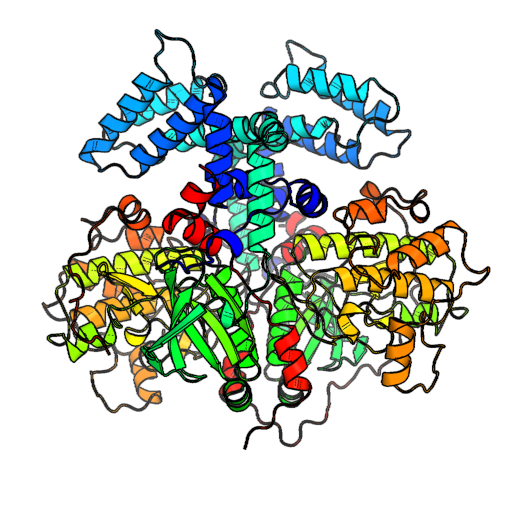OM 7172 N N . ASP B 1 405 ? 7.415 1.661 68.950 1.00 57.24 405 ASP B N 1
ATOM 7173 C CA . ASP B 1 405 ? 6.624 1.684 70.189 1.00 58.88 405 ASP B CA 1
ATOM 7174 C C . ASP B 1 405 ? 5.502 2.734 70.151 1.00 65.88 405 ASP B C 1
ATOM 7175 O O . ASP B 1 405 ? 5.673 3.808 69.565 1.00 65.83 405 ASP B O 1
ATOM 7180 N N . THR B 1 406 ? 4.345 2.389 70.739 1.00 64.23 406 THR B N 1
ATOM 7181 C CA . THR B 1 406 ? 3.152 3.233 70.826 1.00 64.74 406 THR B CA 1
ATOM 7182 C C . THR B 1 406 ? 3.253 4.011 72.150 1.00 69.88 406 THR B C 1
ATOM 7183 O O . THR B 1 406 ? 4.018 3.612 73.038 1.00 70.39 406 THR B O 1
ATOM 7187 N N . GLU B 1 407 ? 2.515 5.124 72.279 1.00 65.56 407 GLU B N 1
ATOM 7188 C CA . GLU B 1 407 ? 2.534 5.932 73.500 1.00 64.80 407 GLU B CA 1
ATOM 7189 C C . GLU B 1 407 ? 1.289 5.641 74.342 1.00 69.36 407 GLU B C 1
ATOM 7190 O O . GLU B 1 407 ? 0.173 5.645 73.813 1.00 67.13 407 GLU B O 1
ATOM 7196 N N . GLU B 1 408 ? 1.494 5.344 75.645 1.00 69.09 408 GLU B N 1
ATOM 7197 C CA . GLU B 1 408 ? 0.404 5.019 76.571 1.00 70.33 408 GLU B CA 1
ATOM 7198 C C . GLU B 1 408 ? -0.090 6.267 77.299 1.00 74.75 408 GLU B C 1
ATOM 7199 O O . GLU B 1 408 ? 0.707 7.087 77.753 1.00 74.84 408 GLU B O 1
ATOM 7205 N N . TYR B 1 409 ? -1.408 6.408 77.390 1.00 71.86 409 TYR B N 1
ATOM 7206 C CA . TYR B 1 409 ? -2.046 7.551 78.036 1.00 72.21 409 TYR B CA 1
ATOM 7207 C C . TYR B 1 409 ? -2.552 7.207 79.446 1.00 75.88 409 TYR B C 1
ATOM 7208 O O . TYR B 1 409 ? -2.335 6.090 79.926 1.00 75.98 409 TYR B O 1
ATOM 7217 N N . SER B 1 410 ? -3.197 8.177 80.112 1.00 71.95 410 SER B N 1
ATOM 7218 C CA . SER B 1 410 ? -3.764 8.054 81.458 1.00 71.57 410 SER B CA 1
ATOM 7219 C C . SER B 1 410 ? -5.037 8.903 81.515 1.00 76.72 410 SER B C 1
ATOM 7220 O O . SER B 1 410 ? -5.405 9.479 80.494 1.00 75.64 410 SER B O 1
ATOM 7223 N N . GLU B 1 411 ? -5.716 8.999 82.683 1.00 74.99 411 GLU B N 1
ATOM 7224 C CA . GLU B 1 411 ? -6.919 9.838 82.736 1.00 74.85 411 GLU B CA 1
ATOM 7225 C C . GLU B 1 411 ? -6.584 11.296 83.145 1.00 76.50 411 GLU B C 1
ATOM 7226 O O . GLU B 1 411 ? -7.416 12.007 83.722 1.00 75.78 411 GLU B O 1
ATOM 7232 N N . LYS B 1 412 ? -5.346 11.731 82.799 1.00 71.62 412 LYS B N 1
ATOM 7233 C CA . LYS B 1 412 ? -4.820 13.085 82.982 1.00 70.26 412 LYS B CA 1
ATOM 7234 C C . LYS B 1 412 ? -5.317 13.836 81.740 1.00 75.23 412 LYS B C 1
ATOM 7235 O O . LYS B 1 412 ? -5.633 15.028 81.809 1.00 75.44 412 LYS B O 1
ATOM 7241 N N . PHE B 1 413 ? -5.403 13.091 80.605 1.00 71.75 413 PHE B N 1
ATOM 7242 C CA . PHE B 1 413 ? -5.852 13.506 79.272 1.00 71.25 413 PHE B CA 1
ATOM 7243 C C . PHE B 1 413 ? -7.351 13.273 79.114 1.00 74.51 413 PHE B C 1
ATOM 7244 O O . PHE B 1 413 ? -7.838 12.178 79.418 1.00 73.55 413 PHE B O 1
ATOM 7252 N N . SER B 1 414 ? -8.074 14.271 78.575 1.00 71.15 414 SER B N 1
ATOM 7253 C CA . SER B 1 414 ? -9.500 14.119 78.300 1.00 71.03 414 SER B CA 1
ATOM 7254 C C . SER B 1 414 ? -9.595 13.256 77.035 1.00 75.20 414 SER B C 1
ATOM 7255 O O . SER B 1 414 ? -8.560 13.000 76.397 1.00 74.31 414 SER B O 1
ATOM 7258 N N . GLU B 1 415 ? -10.808 12.802 76.660 1.00 72.43 415 GLU B N 1
ATOM 7259 C CA . GLU B 1 415 ? -10.921 11.960 75.463 1.00 72.10 415 GLU B CA 1
ATOM 7260 C C . GLU B 1 415 ? -10.521 12.714 74.197 1.00 73.16 415 GLU B C 1
ATOM 7261 O O . GLU B 1 415 ? -9.961 12.101 73.285 1.00 72.37 415 GLU B O 1
ATOM 7267 N N . ASP B 1 416 ? -10.743 14.048 74.179 1.00 67.47 416 ASP B N 1
ATOM 7268 C CA . ASP B 1 416 ? -10.350 14.921 73.077 1.00 66.17 416 ASP B CA 1
ATOM 7269 C C . ASP B 1 416 ? -8.804 15.099 73.043 1.00 67.71 416 ASP B C 1
ATOM 7270 O O . ASP B 1 416 ? -8.221 15.028 71.961 1.00 66.90 416 ASP B O 1
ATOM 7275 N N . ALA B 1 417 ? -8.149 15.304 74.221 1.00 62.54 417 ALA B N 1
ATOM 7276 C CA . ALA B 1 417 ? -6.686 15.458 74.342 1.00 61.65 417 ALA B CA 1
ATOM 7277 C C . ALA B 1 417 ? -5.955 14.190 73.910 1.00 65.48 417 ALA B C 1
ATOM 7278 O O . ALA B 1 417 ? -4.860 14.272 73.363 1.00 64.93 417 ALA B O 1
ATOM 7280 N N . LYS B 1 418 ? -6.568 13.017 74.142 1.00 62.80 418 LYS B N 1
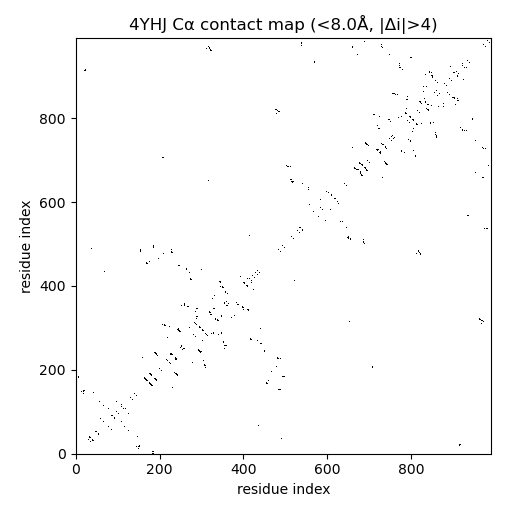ATOM 7281 C CA . LYS B 1 418 ? -6.027 11.721 73.730 1.00 62.57 418 LYS B CA 1
ATOM 7282 C C . LYS B 1 418 ? -6.095 11.620 72.191 1.00 63.25 418 LYS B C 1
ATOM 7283 O O . LYS B 1 418 ? -5.233 10.992 71.588 1.00 62.36 418 LYS B O 1
ATOM 7289 N N . SER B 1 419 ? -7.123 12.241 71.567 1.00 58.50 419 SER B N 1
ATOM 7290 C CA . SER B 1 419 ? -7.324 12.240 70.110 1.00 57.69 419 SER B CA 1
ATOM 7291 C C . SER B 1 419 ? -6.315 13.121 69.350 1.00 60.16 419 SER B C 1
ATOM 7292 O O . SER B 1 419 ? -5.748 12.641 68.370 1.00 59.59 419 SER B O 1
ATOM 7295 N N . ILE B 1 420 ? -6.084 14.388 69.793 1.00 55.25 420 ILE B N 1
ATOM 7296 C CA . ILE B 1 420 ? -5.127 15.275 69.120 1.00 54.83 420 ILE B CA 1
ATOM 7297 C C . ILE B 1 420 ? -3.709 14.703 69.230 1.00 58.92 420 ILE B C 1
ATOM 7298 O O . ILE B 1 420 ? -2.976 14.724 68.244 1.00 57.93 420 ILE B O 1
ATOM 7303 N N . CYS B 1 421 ? -3.361 14.126 70.386 1.00 56.60 421 CYS B N 1
ATOM 7304 C CA . CYS B 1 421 ? -2.043 13.534 70.574 1.00 56.74 421 CYS B CA 1
ATOM 7305 C C . CYS B 1 421 ? -1.835 12.323 69.693 1.00 59.61 421 CYS B C 1
ATOM 7306 O O . CYS B 1 421 ? -0.786 12.225 69.055 1.00 59.09 421 CYS B O 1
ATOM 7309 N N . ARG B 1 422 ? -2.843 11.427 69.619 1.00 55.76 422 ARG B N 1
ATOM 7310 C CA . ARG B 1 422 ? -2.805 10.210 68.795 1.00 55.05 422 ARG B CA 1
ATOM 7311 C C . ARG B 1 422 ? -2.655 10.549 67.310 1.00 55.30 422 ARG B C 1
ATOM 7312 O O . ARG B 1 422 ? -1.902 9.880 66.602 1.00 53.70 422 ARG B O 1
ATOM 7320 N N . MET B 1 423 ? -3.354 11.613 66.863 1.00 49.85 423 MET B N 1
ATOM 7321 C CA . MET B 1 423 ? -3.346 12.106 65.483 1.00 48.70 423 MET B CA 1
ATOM 7322 C C . MET B 1 423 ? -2.015 12.772 65.093 1.00 48.26 423 MET B C 1
ATOM 7323 O O . MET B 1 423 ? -1.570 12.654 63.949 1.00 48.21 423 MET B O 1
ATOM 7328 N N . LEU B 1 424 ? -1.393 13.473 66.040 1.00 40.44 424 LEU B N 1
ATOM 7329 C CA . LEU B 1 424 ? -0.128 14.152 65.802 1.00 38.38 424 LEU B CA 1
ATOM 7330 C C . LEU B 1 424 ? 1.043 13.200 65.943 1.00 44.49 424 LEU B C 1
ATOM 7331 O O . LEU B 1 424 ? 2.103 13.429 65.328 1.00 44.13 424 LEU B O 1
ATOM 7336 N N . LEU B 1 425 ? 0.863 12.124 66.758 1.00 41.10 425 LEU B N 1
ATOM 7337 C CA . LEU B 1 425 ? 1.935 11.162 66.969 1.00 39.83 425 LEU B CA 1
ATOM 7338 C C . LEU B 1 425 ? 1.805 9.957 66.056 1.00 45.54 425 LEU B C 1
ATOM 7339 O O . LEU B 1 425 ? 2.374 8.908 66.369 1.00 46.71 425 LEU B O 1
ATOM 7344 N N . THR B 1 426 ? 1.109 10.110 64.894 1.00 42.51 426 THR B N 1
ATOM 7345 C CA . THR B 1 426 ? 1.011 9.014 63.923 1.00 43.11 426 THR B CA 1
ATOM 7346 C C . THR B 1 426 ? 2.366 8.937 63.248 1.00 48.53 426 THR B C 1
ATOM 7347 O O . THR B 1 426 ? 2.895 9.959 62.814 1.00 49.04 426 THR B O 1
ATOM 7351 N N . LYS B 1 427 ? 2.931 7.732 63.191 1.00 46.01 427 LYS B N 1
ATOM 7352 C CA . LYS B 1 427 ? 4.245 7.428 62.616 1.00 45.80 427 LYS B CA 1
ATOM 7353 C C . LYS B 1 427 ? 4.377 7.856 61.164 1.00 50.56 427 LYS B C 1
ATOM 7354 O O . LYS B 1 427 ? 5.393 8.428 60.792 1.00 50.55 427 LYS B O 1
ATOM 7360 N N . ASN B 1 428 ? 3.359 7.569 60.347 1.00 48.28 428 ASN B N 1
ATOM 7361 C CA . ASN B 1 428 ? 3.349 7.900 58.925 1.00 47.73 428 ASN B CA 1
ATOM 7362 C C . ASN B 1 428 ? 2.981 9.365 58.765 1.00 50.19 428 ASN B C 1
ATOM 7363 O O . ASN B 1 428 ? 1.874 9.763 59.152 1.00 49.50 428 ASN B O 1
ATOM 7368 N N . PRO B 1 429 ? 3.913 10.185 58.231 1.00 46.31 429 PRO B N 1
ATOM 7369 C CA . PRO B 1 429 ? 3.639 11.629 58.099 1.00 45.92 429 PRO B CA 1
ATOM 7370 C C . PRO B 1 429 ? 2.458 11.968 57.210 1.00 50.66 429 PRO B C 1
ATOM 7371 O O . PRO B 1 429 ? 1.736 12.898 57.531 1.00 51.38 429 PRO B O 1
ATOM 7375 N N . SER B 1 430 ? 2.241 11.216 56.124 1.00 46.12 430 SER B N 1
ATOM 7376 C CA . SER B 1 430 ? 1.154 11.483 55.191 1.00 45.67 430 SER B CA 1
ATOM 7377 C C . SER B 1 430 ? -0.243 11.203 55.764 1.00 51.23 430 SER B C 1
ATOM 7378 O O . SER B 1 430 ? -1.245 11.573 55.137 1.00 53.30 430 SER B O 1
ATOM 7381 N N . LYS B 1 431 ? -0.315 10.574 56.948 1.00 45.90 431 LYS B N 1
ATOM 7382 C CA . LYS B 1 431 ? -1.568 10.254 57.638 1.00 44.98 431 LYS B CA 1
ATOM 7383 C C . LYS B 1 431 ? -1.720 11.081 58.944 1.00 47.22 431 LYS B C 1
ATOM 7384 O O . LYS B 1 431 ? -2.728 10.970 59.660 1.00 47.12 431 LYS B O 1
ATOM 7390 N N . ARG B 1 432 ? -0.716 11.937 59.217 1.00 40.90 432 ARG B N 1
ATOM 7391 C CA . ARG B 1 432 ? -0.625 12.799 60.386 1.00 38.62 432 ARG B CA 1
ATOM 7392 C C . ARG B 1 432 ? -1.434 14.072 60.262 1.00 41.14 432 ARG B C 1
ATOM 7393 O O . ARG B 1 432 ? -1.527 14.671 59.191 1.00 40.11 432 ARG B O 1
ATOM 7401 N N . LEU B 1 433 ? -1.996 14.492 61.391 1.00 36.85 433 LEU B N 1
ATOM 7402 C CA . LEU B 1 433 ? -2.762 15.704 61.514 1.00 36.68 433 LEU B CA 1
ATOM 7403 C C . LEU B 1 433 ? -1.828 16.917 61.229 1.00 42.40 433 LEU B C 1
ATOM 7404 O O . LEU B 1 433 ? -0.794 17.066 61.883 1.00 41.98 433 LEU B O 1
ATOM 7409 N N . GLY B 1 434 ? -2.210 17.725 60.239 1.00 39.89 434 GLY B N 1
ATOM 7410 C CA . GLY B 1 434 ? -1.492 18.911 59.780 1.00 39.63 434 GLY B CA 1
ATOM 7411 C C . GLY B 1 434 ? -0.629 18.692 58.553 1.00 45.10 434 GLY B C 1
ATOM 7412 O O . GLY B 1 434 ? -0.173 19.656 57.942 1.00 45.26 434 GLY B O 1
ATOM 7413 N N . CYS B 1 435 ? -0.399 17.420 58.183 1.00 43.43 435 CYS B N 1
ATOM 7414 C CA . CYS B 1 435 ? 0.442 17.009 57.050 1.00 43.80 435 CYS B CA 1
ATOM 7415 C C . CYS B 1 435 ? -0.346 16.441 55.863 1.00 49.92 435 CYS B C 1
ATOM 7416 O O . CYS B 1 435 ? 0.265 16.018 54.878 1.00 49.48 435 CYS B O 1
ATOM 7419 N N . ARG B 1 436 ? -1.692 16.411 55.960 1.00 48.12 436 ARG B N 1
ATOM 7420 C CA . ARG B 1 436 ? -2.578 15.870 54.919 1.00 48.26 436 ARG B CA 1
ATOM 7421 C C . ARG B 1 436 ? -3.141 16.958 53.991 1.00 55.07 436 ARG B C 1
ATOM 7422 O O . ARG B 1 436 ? -4.036 16.684 53.169 1.00 56.20 436 ARG B O 1
ATOM 7430 N N . GLY B 1 437 ? -2.593 18.169 54.111 1.00 50.44 437 GLY B N 1
ATOM 7431 C CA . GLY B 1 437 ? -2.989 19.293 53.281 1.00 49.23 437 GLY B CA 1
ATOM 7432 C C . GLY B 1 437 ? -3.782 20.361 53.976 1.00 52.32 437 GLY B C 1
ATOM 7433 O O . GLY B 1 437 ? -3.871 21.474 53.462 1.00 52.77 437 GLY B O 1
ATOM 7434 N N . GLU B 1 438 ? -4.361 20.041 55.135 1.00 48.34 438 GLU B N 1
ATOM 7435 C CA . GLU B 1 438 ? -5.170 20.975 55.935 1.00 47.72 438 GLU B CA 1
ATOM 7436 C C . GLU B 1 438 ? -4.334 22.042 56.647 1.00 50.18 438 GLU B C 1
ATOM 7437 O O . GLU B 1 438 ? -4.870 23.113 56.949 1.00 50.21 438 GLU B O 1
ATOM 7443 N N . GLY B 1 439 ? -3.055 21.728 56.914 1.00 45.33 439 GLY B N 1
ATOM 7444 C CA . GLY B 1 439 ? -2.101 22.591 57.605 1.00 44.86 439 GLY B CA 1
ATOM 7445 C C . GLY B 1 439 ? -2.538 22.911 59.018 1.00 50.71 439 GLY B C 1
ATOM 7446 O O . GLY B 1 439 ? -3.269 22.127 59.637 1.00 50.63 439 GLY B O 1
ATOM 7447 N N . ALA B 1 440 ? -2.125 24.085 59.529 1.00 48.53 440 ALA B N 1
ATOM 7448 C CA . ALA B 1 440 ? -2.475 24.527 60.885 1.00 48.15 440 ALA B CA 1
ATOM 7449 C C . ALA B 1 440 ? -3.924 24.874 60.973 1.00 53.25 440 ALA B C 1
ATOM 7450 O O . ALA B 1 440 ? -4.530 24.661 62.014 1.00 53.38 440 ALA B O 1
ATOM 7452 N N . ALA B 1 441 ? -4.494 25.384 59.866 1.00 51.42 441 ALA B N 1
ATOM 7453 C CA . ALA B 1 441 ? -5.908 25.752 59.742 1.00 51.39 441 ALA B CA 1
ATOM 7454 C C . ALA B 1 441 ? -6.813 24.562 60.147 1.00 55.10 441 ALA B C 1
ATOM 7455 O O . ALA B 1 441 ? -7.828 24.761 60.816 1.00 56.00 441 ALA B O 1
ATOM 7457 N N . GLY B 1 442 ? -6.404 23.353 59.760 1.00 49.99 442 GLY B N 1
ATOM 7458 C CA . GLY B 1 442 ? -7.103 22.118 60.066 1.00 49.47 442 GLY B CA 1
ATOM 7459 C C . GLY B 1 442 ? -6.865 21.686 61.494 1.00 53.36 442 GLY B C 1
ATOM 7460 O O . GLY B 1 442 ? -7.817 21.340 62.192 1.00 54.88 442 GLY B O 1
ATOM 7461 N N . VAL B 1 443 ? -5.593 21.712 61.950 1.00 47.32 443 VAL B N 1
ATOM 7462 C CA . VAL B 1 443 ? -5.187 21.337 63.315 1.00 45.70 443 VAL B CA 1
ATOM 7463 C C . VAL B 1 443 ? -5.971 22.161 64.343 1.00 50.35 443 VAL B C 1
ATOM 7464 O O . VAL B 1 443 ? -6.309 21.645 65.409 1.00 50.48 443 VAL B O 1
ATOM 7468 N N . LYS B 1 444 ? -6.269 23.434 64.002 1.00 46.70 444 LYS B N 1
ATOM 7469 C CA . LYS B 1 444 ? -7.006 24.382 64.830 1.00 46.32 444 LYS B CA 1
ATOM 7470 C C . LYS B 1 444 ? -8.466 23.960 64.978 1.00 53.54 444 LYS B C 1
ATOM 7471 O O . LYS B 1 444 ? -9.054 24.195 66.033 1.00 54.34 444 LYS B O 1
ATOM 7477 N N . GLN B 1 445 ? -9.046 23.329 63.928 1.00 50.69 445 GLN B N 1
ATOM 7478 C CA . GLN B 1 445 ? -10.434 22.830 63.896 1.00 50.42 445 GLN B CA 1
ATOM 7479 C C . GLN B 1 445 ? -10.687 21.572 64.782 1.00 56.44 445 GLN B C 1
ATOM 7480 O O . GLN B 1 445 ? -11.827 21.108 64.870 1.00 55.78 445 GLN B O 1
ATOM 7486 N N . HIS B 1 446 ? -9.634 21.023 65.429 1.00 54.41 446 HIS B N 1
ATOM 7487 C CA . HIS B 1 446 ? -9.771 19.847 66.285 1.00 54.99 446 HIS B CA 1
ATOM 7488 C C . HIS B 1 446 ? -10.672 20.169 67.477 1.00 62.32 446 HIS B C 1
ATOM 7489 O O . HIS B 1 446 ? -10.575 21.276 68.026 1.00 62.13 446 HIS B O 1
ATOM 7496 N N . PRO B 1 447 ? -11.544 19.208 67.895 1.00 60.43 447 PRO B N 1
ATOM 7497 C CA . PRO B 1 447 ? -12.440 19.467 69.036 1.00 59.96 447 PRO B CA 1
ATOM 7498 C C . PRO B 1 447 ? -11.771 19.907 70.342 1.00 63.58 447 PRO B C 1
ATOM 7499 O O . PRO B 1 447 ? -12.490 20.482 71.155 1.00 64.25 447 PRO B O 1
ATOM 7503 N N . VAL B 1 448 ? -10.439 19.691 70.559 1.00 59.25 448 VAL B N 1
ATOM 7504 C CA . VAL B 1 448 ? -9.781 20.180 71.797 1.00 58.54 448 VAL B CA 1
ATOM 7505 C C . VAL B 1 448 ? -9.887 21.711 71.916 1.00 61.87 448 VAL B C 1
ATOM 7506 O O . VAL B 1 448 ? -10.104 22.224 73.010 1.00 62.77 448 VAL B O 1
ATOM 7510 N N . PHE B 1 449 ? -9.736 22.425 70.789 1.00 56.38 449 PHE B N 1
ATOM 7511 C CA . PHE B 1 449 ? -9.791 23.881 70.721 1.00 55.97 449 PHE B CA 1
ATOM 7512 C C . PHE B 1 449 ? -11.215 24.399 70.487 1.00 62.94 449 PHE B C 1
ATOM 7513 O O . PHE B 1 449 ? -11.413 25.408 69.795 1.00 62.95 449 PHE B O 1
ATOM 7521 N N . LYS B 1 450 ? -12.205 23.705 71.082 1.00 61.65 450 LYS B N 1
ATOM 7522 C CA . LYS B 1 450 ? -13.636 24.019 70.984 1.00 62.28 450 LYS B CA 1
ATOM 7523 C C . LYS B 1 450 ? -13.941 25.404 71.573 1.00 65.85 450 LYS B C 1
ATOM 7524 O O . LYS B 1 450 ? -14.524 26.255 70.894 1.00 65.06 450 LYS B O 1
ATOM 7530 N N . ASP B 1 451 ? -13.513 25.623 72.825 1.00 62.35 451 ASP B N 1
ATOM 7531 C CA . ASP B 1 451 ? -13.703 26.847 73.608 1.00 62.42 451 ASP B CA 1
ATOM 7532 C C . ASP B 1 451 ? -12.815 28.063 73.164 1.00 64.14 451 ASP B C 1
ATOM 7533 O O . ASP B 1 451 ? -13.057 29.189 73.630 1.00 63.53 451 ASP B O 1
ATOM 7538 N N . ILE B 1 452 ? -11.822 27.837 72.258 1.00 58.48 452 ILE B N 1
ATOM 7539 C CA . ILE B 1 452 ? -10.869 28.848 71.766 1.00 57.53 452 ILE B CA 1
ATOM 7540 C C . ILE B 1 452 ? -11.272 29.576 70.447 1.00 60.48 452 ILE B C 1
ATOM 7541 O O . ILE B 1 452 ? -11.504 28.930 69.425 1.00 60.64 452 ILE B O 1
ATOM 7546 N N . ASN B 1 453 ? -11.293 30.927 70.479 1.00 55.94 453 ASN B N 1
ATOM 7547 C CA . ASN B 1 453 ? -11.581 31.778 69.316 1.00 55.56 453 ASN B CA 1
ATOM 7548 C C . ASN B 1 453 ? -10.205 32.168 68.739 1.00 58.14 453 ASN B C 1
ATOM 7549 O O . ASN B 1 453 ? -9.562 33.106 69.224 1.00 57.88 453 ASN B O 1
ATOM 7554 N N . PHE B 1 454 ? -9.748 31.424 67.728 1.00 52.40 454 PHE B N 1
ATOM 7555 C CA . PHE B 1 454 ? -8.436 31.642 67.124 1.00 51.17 454 PHE B CA 1
ATOM 7556 C C . PHE B 1 454 ? -8.213 33.060 66.607 1.00 52.83 454 PHE B C 1
ATOM 7557 O O . PHE B 1 454 ? -7.114 33.560 66.789 1.00 52.46 454 PHE B O 1
ATOM 7565 N N . ARG B 1 455 ? -9.230 33.719 66.024 1.00 47.88 455 ARG B N 1
ATOM 7566 C CA . ARG B 1 455 ? -9.120 35.100 65.540 1.00 46.62 455 ARG B CA 1
ATOM 7567 C C . ARG B 1 455 ? -8.779 36.061 66.699 1.00 49.16 455 ARG B C 1
ATOM 7568 O O . ARG B 1 455 ? -7.975 36.967 66.516 1.00 48.20 455 ARG B O 1
ATOM 7576 N N . ARG B 1 456 ? -9.362 35.826 67.899 1.00 45.92 456 ARG B N 1
ATOM 7577 C CA . ARG B 1 456 ? -9.118 36.603 69.124 1.00 44.99 456 ARG B CA 1
ATOM 7578 C C . ARG B 1 456 ? -7.713 36.293 69.655 1.00 48.33 456 ARG B C 1
ATOM 7579 O O . ARG B 1 456 ? -6.977 37.223 69.979 1.00 50.00 456 ARG B O 1
ATOM 7587 N N . LEU B 1 457 ? -7.346 34.997 69.726 1.00 42.19 457 LEU B N 1
ATOM 7588 C CA . LEU B 1 457 ? -6.033 34.509 70.168 1.00 41.69 457 LEU B CA 1
ATOM 7589 C C . LEU B 1 457 ? -4.936 35.141 69.278 1.00 44.97 457 LEU B C 1
ATOM 7590 O O . LEU B 1 457 ? -4.015 35.769 69.801 1.00 44.79 457 LEU B O 1
ATOM 7595 N N . GLU B 1 458 ? -5.077 35.027 67.945 1.00 40.86 458 GLU B N 1
ATOM 7596 C CA . GLU B 1 458 ? -4.157 35.610 66.950 1.00 40.54 458 GLU B CA 1
ATOM 7597 C C . GLU B 1 458 ? -4.078 37.151 67.079 1.00 44.47 458 GLU B C 1
ATOM 7598 O O . GLU B 1 458 ? -3.092 37.746 66.648 1.00 43.64 458 GLU B O 1
ATOM 7604 N N . ALA B 1 459 ? -5.111 37.780 67.679 1.00 41.31 459 ALA B N 1
ATOM 7605 C CA . ALA B 1 459 ? -5.171 39.222 67.861 1.00 41.60 459 ALA B CA 1
ATOM 7606 C C . ALA B 1 459 ? -4.790 39.654 69.285 1.00 49.63 459 ALA B C 1
ATOM 7607 O O . ALA B 1 459 ? -4.946 40.838 69.616 1.00 50.42 459 ALA B O 1
ATOM 7609 N N . ASN B 1 460 ? -4.273 38.709 70.124 1.00 46.77 460 ASN B N 1
ATOM 7610 C CA . ASN B 1 460 ? -3.867 38.979 71.513 1.00 47.75 460 ASN B CA 1
ATOM 7611 C C . ASN B 1 460 ? -5.066 39.470 72.380 1.00 55.55 460 ASN B C 1
ATOM 7612 O O . ASN B 1 460 ? -4.898 40.308 73.271 1.00 56.32 460 ASN B O 1
ATOM 7617 N N . MET B 1 461 ? -6.270 38.941 72.125 1.00 53.82 461 MET B N 1
ATOM 7618 C CA . MET B 1 461 ? -7.477 39.360 72.856 1.00 55.04 461 MET B CA 1
ATOM 7619 C C . MET B 1 461 ? -7.967 38.341 73.872 1.00 62.74 461 MET B C 1
ATOM 7620 O O . MET B 1 461 ? -8.987 38.568 74.527 1.00 62.74 461 MET B O 1
ATOM 7625 N N . LEU B 1 462 ? -7.226 37.227 74.014 1.00 61.09 462 LEU B N 1
ATOM 7626 C CA . LEU B 1 462 ? -7.554 36.167 74.956 1.00 61.16 462 LEU B CA 1
ATOM 7627 C C . LEU B 1 462 ? -6.566 36.106 76.096 1.00 65.48 462 LEU B C 1
ATOM 7628 O O . LEU B 1 462 ? -5.349 36.041 75.893 1.00 64.29 462 LEU B O 1
ATOM 7633 N N . GLU B 1 463 ? -7.114 36.129 77.306 1.00 63.09 463 GLU B N 1
ATOM 7634 C CA . GLU B 1 463 ? -6.360 36.074 78.547 1.00 62.92 463 GLU B CA 1
ATOM 7635 C C . GLU B 1 463 ? -5.864 34.628 78.773 1.00 65.42 463 GLU B C 1
ATOM 7636 O O . GLU B 1 463 ? -6.642 33.682 78.564 1.00 64.43 463 GLU B O 1
ATOM 7642 N N . PRO B 1 464 ? -4.579 34.432 79.179 1.00 61.16 464 PRO B N 1
ATOM 7643 C CA . PRO B 1 464 ? -4.084 33.066 79.431 1.00 60.53 464 PRO B CA 1
ATOM 7644 C C . PRO B 1 464 ? -4.671 32.502 80.723 1.00 63.63 464 PRO B C 1
ATOM 7645 O O . PRO B 1 464 ? -5.075 33.291 81.570 1.00 60.89 464 PRO B O 1
ATOM 7649 N N . PRO B 1 465 ? -4.738 31.161 80.906 1.00 63.41 465 PRO B N 1
ATOM 7650 C CA . PRO B 1 465 ? -5.306 30.615 82.155 1.00 64.03 465 PRO B CA 1
ATOM 7651 C C . PRO B 1 465 ? -4.418 30.904 83.361 1.00 69.99 465 PRO B C 1
ATOM 7652 O O . PRO B 1 465 ? -4.911 31.285 84.420 1.00 69.14 465 PRO B O 1
ATOM 7656 N N . PHE B 1 466 ? -3.105 30.726 83.176 1.00 68.67 466 PHE B N 1
ATOM 7657 C CA . PHE B 1 466 ? -2.056 30.938 84.165 1.00 69.04 466 PHE B CA 1
ATOM 7658 C C . PHE B 1 466 ? -1.276 32.223 83.839 1.00 76.44 466 PHE B C 1
ATOM 7659 O O . PHE B 1 466 ? -1.259 32.680 82.696 1.00 75.74 466 PHE B O 1
ATOM 7667 N N . CYS B 1 467 ? -0.650 32.804 84.859 1.00 76.62 467 CYS B N 1
ATOM 7668 C CA . CYS B 1 467 ? 0.172 34.000 84.749 1.00 78.27 467 CYS B CA 1
ATOM 7669 C C . CYS B 1 467 ? 1.426 33.790 85.601 1.00 86.58 467 CYS B C 1
ATOM 7670 O O . CYS B 1 467 ? 1.303 33.383 86.763 1.00 85.80 467 CYS B O 1
ATOM 7673 N N . PRO B 1 468 ? 2.643 34.031 85.053 1.00 86.75 468 PRO B N 1
ATOM 7674 C CA . PRO B 1 468 ? 3.850 33.820 85.856 1.00 87.68 468 PRO B CA 1
ATOM 7675 C C . PRO B 1 468 ? 3.923 34.765 87.044 1.00 94.76 468 PRO B C 1
ATOM 7676 O O . PRO B 1 468 ? 3.443 35.904 86.998 1.00 93.61 468 PRO B O 1
ATOM 7680 N N . ASP B 1 469 ? 4.500 34.248 88.121 1.00 94.76 469 ASP B N 1
ATOM 7681 C CA . ASP B 1 469 ? 4.661 34.932 89.385 1.00 96.11 469 ASP B CA 1
ATOM 7682 C C . ASP B 1 469 ? 5.801 35.950 89.401 1.00 101.49 469 ASP B C 1
ATOM 7683 O O . ASP B 1 469 ? 6.976 35.564 89.308 1.00 99.94 469 ASP B O 1
ATOM 7688 N N . PRO B 1 470 ? 5.462 37.260 89.567 1.00 100.63 470 PRO B N 1
ATOM 7689 C CA . PRO B 1 470 ? 6.515 38.287 89.680 1.00 101.60 470 PRO B CA 1
ATOM 7690 C C . PRO B 1 470 ? 7.341 38.035 90.956 1.00 109.56 470 PRO B C 1
ATOM 7691 O O . PRO B 1 470 ? 6.904 37.265 91.823 1.00 109.48 470 PRO B O 1
ATOM 7695 N N . HIS B 1 471 ? 8.538 38.661 91.068 1.00 108.58 471 HIS B N 1
ATOM 7696 C CA . HIS B 1 471 ? 9.525 38.505 92.163 1.00 109.28 471 HIS B CA 1
ATOM 7697 C C . HIS B 1 471 ? 10.217 37.128 92.014 1.00 114.07 471 HIS B C 1
ATOM 7698 O O . HIS B 1 471 ? 11.448 37.075 91.969 1.00 113.86 471 HIS B O 1
ATOM 7705 N N . ALA B 1 472 ? 9.410 36.030 91.917 1.00 110.75 472 ALA B N 1
ATOM 7706 C CA . ALA B 1 472 ? 9.811 34.621 91.781 1.00 110.41 472 ALA B CA 1
ATOM 7707 C C . ALA B 1 472 ? 10.713 34.325 90.583 1.00 113.89 472 ALA B C 1
ATOM 7708 O O . ALA B 1 472 ? 10.447 34.793 89.470 1.00 113.17 472 ALA B O 1
ATOM 7710 N N . VAL B 1 473 ? 11.789 33.541 90.832 1.00 110.18 473 VAL B N 1
ATOM 7711 C CA . VAL B 1 473 ? 12.774 33.125 89.826 1.00 109.73 473 VAL B CA 1
ATOM 7712 C C . VAL B 1 473 ? 12.180 32.056 88.932 1.00 113.23 473 VAL B C 1
ATOM 7713 O O . VAL B 1 473 ? 11.398 31.225 89.407 1.00 112.47 473 VAL B O 1
ATOM 7717 N N . TYR B 1 474 ? 12.547 32.084 87.636 1.00 109.96 474 TYR B N 1
ATOM 7718 C CA . TYR B 1 474 ? 12.031 31.143 86.644 1.00 109.65 474 TYR B CA 1
ATOM 7719 C C . TYR B 1 474 ? 13.121 30.360 85.886 1.00 113.98 474 TYR B C 1
ATOM 7720 O O . TYR B 1 474 ? 12.840 29.783 84.828 1.00 113.75 474 TYR B O 1
ATOM 7729 N N . CYS B 1 475 ? 14.348 30.303 86.453 1.00 110.62 475 CYS B N 1
ATOM 7730 C CA . CYS B 1 475 ? 15.494 29.590 85.877 1.00 144.87 475 CYS B CA 1
ATOM 7731 C C . CYS B 1 475 ? 16.529 29.229 86.940 1.00 152.51 475 CYS B C 1
ATOM 7732 O O . CYS B 1 475 ? 16.410 28.190 87.586 1.00 107.82 475 CYS B O 1
ATOM 7735 N N . GLY B 1 489 ? 42.739 29.668 73.489 1.00 68.87 489 GLY B N 1
ATOM 7736 C CA . GLY B 1 489 ? 43.325 28.843 72.435 1.00 68.76 489 GLY B CA 1
ATOM 7737 C C . GLY B 1 489 ? 42.925 29.188 71.004 1.00 73.08 489 GLY B C 1
ATOM 7738 O O . GLY B 1 489 ? 43.688 28.913 70.069 1.00 71.62 489 GLY B O 1
ATOM 7739 N N . ILE B 1 490 ? 41.706 29.774 70.815 1.00 70.28 490 ILE B N 1
ATOM 7740 C CA . ILE B 1 490 ? 41.143 30.179 69.511 1.00 69.32 490 ILE B CA 1
ATOM 7741 C C . ILE B 1 490 ? 41.660 31.578 69.134 1.00 70.54 490 ILE B C 1
ATOM 7742 O O . ILE B 1 490 ? 41.587 32.499 69.952 1.00 69.12 490 ILE B O 1
ATOM 7747 N N . TYR B 1 491 ? 42.168 31.729 67.896 1.00 66.47 491 TYR B N 1
ATOM 7748 C CA . TYR B 1 491 ? 42.664 33.013 67.396 1.00 66.40 491 TYR B CA 1
ATOM 7749 C C . TYR B 1 491 ? 41.901 33.388 66.135 1.00 65.46 491 TYR B C 1
ATOM 7750 O O . TYR B 1 491 ? 41.842 32.601 65.191 1.00 64.32 491 TYR B O 1
ATOM 7759 N N . LEU B 1 492 ? 41.281 34.573 66.145 1.00 59.96 492 LEU B N 1
ATOM 7760 C CA . LEU B 1 492 ? 40.475 35.102 65.037 1.00 59.15 492 LEU B CA 1
ATOM 7761 C C . LEU B 1 492 ? 41.360 35.524 63.869 1.00 62.64 492 LEU B C 1
ATOM 7762 O O . LEU B 1 492 ? 42.279 36.327 64.051 1.00 62.66 492 LEU B O 1
ATOM 7767 N N . ASP B 1 493 ? 41.080 34.971 62.678 1.00 58.17 493 ASP B N 1
ATOM 7768 C CA . ASP B 1 493 ? 41.818 35.229 61.441 1.00 57.35 493 ASP B CA 1
ATOM 7769 C C . ASP B 1 493 ? 40.991 36.002 60.406 1.00 60.40 493 ASP B C 1
ATOM 7770 O O . ASP B 1 493 ? 39.937 36.554 60.729 1.00 60.21 493 ASP B O 1
ATOM 7775 N N . THR B 1 494 ? 41.472 36.006 59.156 1.00 56.18 494 THR B N 1
ATOM 7776 C CA . THR B 1 494 ? 40.862 36.682 58.020 1.00 55.41 494 THR B CA 1
ATOM 7777 C C . THR B 1 494 ? 39.615 35.930 57.487 1.00 56.26 494 THR B C 1
ATOM 7778 O O . THR B 1 494 ? 38.703 36.574 56.967 1.00 55.88 494 THR B O 1
ATOM 7782 N N . ALA B 1 495 ? 39.558 34.593 57.627 1.00 50.90 495 ALA B N 1
ATOM 7783 C CA . ALA B 1 495 ? 38.397 33.815 57.169 1.00 50.15 495 ALA B CA 1
ATOM 7784 C C . ALA B 1 495 ? 37.158 34.119 58.031 1.00 53.83 495 ALA B C 1
ATOM 7785 O O . ALA B 1 495 ? 36.021 33.969 57.564 1.00 53.71 495 ALA B O 1
ATOM 7787 N N . ASP B 1 496 ? 37.401 34.553 59.293 1.00 49.28 496 ASP B N 1
ATOM 7788 C CA . ASP B 1 496 ? 36.394 34.947 60.271 1.00 47.77 496 ASP B CA 1
ATOM 7789 C C . ASP B 1 496 ? 35.878 36.308 59.869 1.00 50.21 496 ASP B C 1
ATOM 7790 O O . ASP B 1 496 ? 34.672 36.527 59.928 1.00 50.51 496 ASP B O 1
ATOM 7795 N N . GLU B 1 497 ? 36.778 37.210 59.415 1.00 46.51 497 GLU B N 1
ATOM 7796 C CA . GLU B 1 497 ? 36.429 38.548 58.918 1.00 46.20 497 GLU B CA 1
ATOM 7797 C C . GLU B 1 497 ? 35.489 38.434 57.713 1.00 49.37 497 GLU B C 1
ATOM 7798 O O . GLU B 1 497 ? 34.510 39.176 57.634 1.00 49.20 497 GLU B O 1
ATOM 7804 N N . ASP B 1 498 ? 35.750 37.456 56.818 1.00 44.96 498 ASP B N 1
ATOM 7805 C CA . ASP B 1 498 ? 34.921 37.164 55.655 1.00 44.24 498 ASP B CA 1
ATOM 7806 C C . ASP B 1 498 ? 33.554 36.666 56.098 1.00 46.57 498 ASP B C 1
ATOM 7807 O O . ASP B 1 498 ? 32.579 36.849 55.370 1.00 48.39 498 ASP B O 1
ATOM 7812 N N . PHE B 1 499 ? 33.461 36.062 57.294 1.00 40.16 499 PHE B N 1
ATOM 7813 C CA . PHE B 1 499 ? 32.177 35.634 57.833 1.00 38.35 499 PHE B CA 1
ATOM 7814 C C . PHE B 1 499 ? 31.407 36.876 58.425 1.00 39.13 499 PHE B C 1
ATOM 7815 O O . PHE B 1 499 ? 30.216 37.011 58.172 1.00 37.62 499 PHE B O 1
ATOM 7823 N N . TYR B 1 500 ? 32.091 37.783 59.163 1.00 34.16 500 TYR B N 1
ATOM 7824 C CA . TYR B 1 500 ? 31.476 38.994 59.764 1.00 33.48 500 TYR B CA 1
ATOM 7825 C C . TYR B 1 500 ? 30.936 39.993 58.705 1.00 36.24 500 TYR B C 1
ATOM 7826 O O . TYR B 1 500 ? 29.951 40.691 58.974 1.00 36.12 500 TYR B O 1
ATOM 7835 N N . ALA B 1 501 ? 31.560 40.030 57.501 1.00 31.38 501 ALA B N 1
ATOM 7836 C CA . ALA B 1 501 ? 31.161 40.855 56.347 1.00 30.43 501 ALA B CA 1
ATOM 7837 C C . ALA B 1 501 ? 29.702 40.515 55.916 1.00 35.32 501 ALA B C 1
ATOM 7838 O O . ALA B 1 501 ? 28.927 41.417 55.598 1.00 36.98 501 ALA B O 1
ATOM 7840 N N . ARG B 1 502 ? 29.328 39.219 55.976 1.00 30.19 502 ARG B N 1
ATOM 7841 C CA . ARG B 1 502 ? 28.010 38.667 55.661 1.00 29.19 502 ARG B CA 1
ATOM 7842 C C . ARG B 1 502 ? 26.942 38.972 56.726 1.00 33.76 502 ARG B C 1
ATOM 7843 O O . ARG B 1 502 ? 25.766 38.694 56.494 1.00 34.38 502 ARG B O 1
ATOM 7851 N N . PHE B 1 503 ? 27.350 39.512 57.890 1.00 31.98 503 PHE B N 1
ATOM 7852 C CA . PHE B 1 503 ? 26.484 39.872 59.017 1.00 32.39 503 PHE B CA 1
ATOM 7853 C C . PHE B 1 503 ? 26.163 41.377 58.970 1.00 37.10 503 PHE B C 1
ATOM 7854 O O . PHE B 1 503 ? 27.052 42.225 59.085 1.00 38.83 503 PHE B O 1
ATOM 7862 N N . ALA B 1 504 ? 24.893 41.689 58.761 1.00 32.60 504 ALA B N 1
ATOM 7863 C CA . ALA B 1 504 ? 24.363 43.043 58.679 1.00 31.72 504 ALA B CA 1
ATOM 7864 C C . ALA B 1 504 ? 23.829 43.525 60.045 1.00 35.41 504 ALA B C 1
ATOM 7865 O O . ALA B 1 504 ? 23.312 42.741 60.841 1.00 34.85 504 ALA B O 1
ATOM 7867 N N . THR B 1 505 ? 23.978 44.821 60.306 1.00 31.72 505 THR B N 1
ATOM 7868 C CA . THR B 1 505 ? 23.558 45.513 61.535 1.00 32.18 505 THR B CA 1
ATOM 7869 C C . THR B 1 505 ? 22.771 46.742 61.006 1.00 36.34 505 THR B C 1
ATOM 7870 O O . THR B 1 505 ? 23.022 47.117 59.887 1.00 39.01 505 THR B O 1
ATOM 7874 N N . GLY B 1 506 ? 21.841 47.352 61.713 1.00 31.57 506 GLY B N 1
ATOM 7875 C CA . GLY B 1 506 ? 21.482 47.076 63.077 1.00 31.76 506 GLY B CA 1
ATOM 7876 C C . GLY B 1 506 ? 20.032 46.985 63.463 1.00 36.38 506 GLY B C 1
ATOM 7877 O O . GLY B 1 506 ? 19.735 46.194 64.339 1.00 37.04 506 GLY B O 1
ATOM 7878 N N . CYS B 1 507 ? 19.120 47.742 62.898 1.00 35.04 507 CYS B N 1
ATOM 7879 C CA . CYS B 1 507 ? 17.760 47.551 63.423 1.00 37.61 507 CYS B CA 1
ATOM 7880 C C . CYS B 1 507 ? 16.800 46.804 62.477 1.00 41.05 507 CYS B C 1
ATOM 7881 O O . CYS B 1 507 ? 17.013 46.791 61.267 1.00 42.43 507 CYS B O 1
ATOM 7884 N N . VAL B 1 508 ? 15.742 46.178 63.048 1.00 35.45 508 VAL B N 1
ATOM 7885 C CA . VAL B 1 508 ? 14.721 45.442 62.293 1.00 33.86 508 VAL B CA 1
ATOM 7886 C C . VAL B 1 508 ? 13.495 46.340 62.265 1.00 36.43 508 VAL B C 1
ATOM 7887 O O . VAL B 1 508 ? 12.919 46.675 63.299 1.00 35.21 508 VAL B O 1
ATOM 7891 N N . SER B 1 509 ? 13.185 46.793 61.045 1.00 33.45 509 SER B N 1
ATOM 7892 C CA . SER B 1 509 ? 12.172 47.753 60.635 1.00 33.50 509 SER B CA 1
ATOM 7893 C C . SER B 1 509 ? 10.831 47.731 61.387 1.00 37.11 509 SER B C 1
ATOM 7894 O O . SER B 1 509 ? 10.549 48.697 62.092 1.00 38.06 509 SER B O 1
ATOM 7897 N N . ILE B 1 510 ? 10.000 46.686 61.210 1.00 31.13 510 ILE B N 1
ATOM 7898 C CA . ILE B 1 510 ? 8.694 46.596 61.850 1.00 30.03 510 ILE B CA 1
ATOM 7899 C C . ILE B 1 510 ? 8.877 46.573 63.378 1.00 36.53 510 ILE B C 1
ATOM 7900 O O . ILE B 1 510 ? 8.328 47.486 64.011 1.00 37.35 510 ILE B O 1
ATOM 7905 N N . PRO B 1 511 ? 9.680 45.650 63.995 1.00 32.47 511 PRO B N 1
ATOM 7906 C CA . PRO B 1 511 ? 9.865 45.699 65.458 1.00 31.81 511 PRO B CA 1
ATOM 7907 C C . PRO B 1 511 ? 10.309 47.067 65.968 1.00 37.60 511 PRO B C 1
ATOM 7908 O O . PRO B 1 511 ? 9.853 47.499 67.028 1.00 37.68 511 PRO B O 1
ATOM 7912 N N . TRP B 1 512 ? 11.188 47.753 65.208 1.00 35.27 512 TRP B N 1
ATOM 7913 C CA . TRP B 1 512 ? 11.679 49.081 65.580 1.00 35.11 512 TRP B CA 1
ATOM 7914 C C . TRP B 1 512 ? 10.560 50.136 65.587 1.00 35.31 512 TRP B C 1
ATOM 7915 O O . TRP B 1 512 ? 10.468 50.930 66.521 1.00 33.53 512 TRP B O 1
ATOM 7926 N N . GLN B 1 513 ? 9.721 50.140 64.552 1.00 32.46 513 GLN B N 1
ATOM 7927 C CA . GLN B 1 513 ? 8.605 51.091 64.425 1.00 32.53 513 GLN B CA 1
ATOM 7928 C C . GLN B 1 513 ? 7.552 50.869 65.494 1.00 37.09 513 GLN B C 1
ATOM 7929 O O . GLN B 1 513 ? 6.937 51.829 65.953 1.00 36.44 513 GLN B O 1
ATOM 7935 N N . ASN B 1 514 ? 7.394 49.607 65.929 1.00 34.66 514 ASN B N 1
ATOM 7936 C CA . ASN B 1 514 ? 6.492 49.217 67.008 1.00 34.28 514 ASN B CA 1
ATOM 7937 C C . ASN B 1 514 ? 7.039 49.696 68.339 1.00 38.12 514 ASN B C 1
ATOM 7938 O O . ASN B 1 514 ? 6.272 50.204 69.154 1.00 39.31 514 ASN B O 1
ATOM 7943 N N . GLU B 1 515 ? 8.359 49.578 68.550 1.00 33.78 515 GLU B N 1
ATOM 7944 C CA . GLU B 1 515 ? 9.020 50.058 69.768 1.00 33.21 515 GLU B CA 1
ATOM 7945 C C . GLU B 1 515 ? 8.795 51.576 69.880 1.00 36.31 515 GLU B C 1
ATOM 7946 O O . GLU B 1 515 ? 8.398 52.040 70.948 1.00 35.21 515 GLU B O 1
ATOM 7952 N N . MET B 1 516 ? 8.998 52.324 68.763 1.00 33.14 516 MET B N 1
ATOM 7953 C CA . MET B 1 516 ? 8.779 53.779 68.663 1.00 33.74 516 MET B CA 1
ATOM 7954 C C . MET B 1 516 ? 7.344 54.188 69.035 1.00 37.33 516 MET B C 1
ATOM 7955 O O . MET B 1 516 ? 7.149 55.177 69.754 1.00 36.91 516 MET B O 1
ATOM 7960 N N . ILE B 1 517 ? 6.348 53.414 68.562 1.00 33.45 517 ILE B N 1
ATOM 7961 C CA . ILE B 1 517 ? 4.952 53.668 68.883 1.00 33.68 517 ILE B CA 1
ATOM 7962 C C . ILE B 1 517 ? 4.627 53.293 70.351 1.00 39.54 517 ILE B C 1
ATOM 7963 O O . ILE B 1 517 ? 4.163 54.153 71.101 1.00 38.29 517 ILE B O 1
ATOM 7968 N N . GLU B 1 518 ? 4.866 52.011 70.737 1.00 37.64 518 GLU B N 1
ATOM 7969 C CA . GLU B 1 518 ? 4.602 51.448 72.074 1.00 37.56 518 GLU B CA 1
ATOM 7970 C C . GLU B 1 518 ? 5.240 52.232 73.217 1.00 42.56 518 GLU B C 1
ATOM 7971 O O . GLU B 1 518 ? 4.591 52.410 74.244 1.00 42.62 518 GLU B O 1
ATOM 7977 N N . SER B 1 519 ? 6.493 52.717 73.034 1.00 39.68 519 SER B N 1
ATOM 7978 C CA . SER B 1 519 ? 7.245 53.470 74.054 1.00 39.11 519 SER B CA 1
ATOM 7979 C C . SER B 1 519 ? 6.772 54.917 74.296 1.00 45.09 519 SER B C 1
ATOM 7980 O O . SER B 1 519 ? 7.239 55.558 75.245 1.00 44.85 519 SER B O 1
ATOM 7983 N N . GLY B 1 520 ? 5.881 55.408 73.431 1.00 42.57 520 GLY B N 1
ATOM 7984 C CA . GLY B 1 520 ? 5.353 56.766 73.466 1.00 42.28 520 GLY B CA 1
ATOM 7985 C C . GLY B 1 520 ? 6.242 57.766 72.750 1.00 47.23 520 GLY B C 1
ATOM 7986 O O . GLY B 1 520 ? 5.905 58.946 72.677 1.00 47.48 520 GLY B O 1
ATOM 7987 N N . CYS B 1 521 ? 7.369 57.312 72.192 1.00 44.23 521 CYS B N 1
ATOM 7988 C CA . CYS B 1 521 ? 8.302 58.200 71.510 1.00 45.11 521 CYS B CA 1
ATOM 7989 C C . CYS B 1 521 ? 7.748 58.747 70.206 1.00 50.21 521 CYS B C 1
ATOM 7990 O O . CYS B 1 521 ? 8.061 59.885 69.848 1.00 50.24 521 CYS B O 1
ATOM 7993 N N . PHE B 1 522 ? 6.905 57.957 69.506 1.00 46.20 522 PHE B N 1
ATOM 7994 C CA . PHE B 1 522 ? 6.289 58.415 68.271 1.00 45.18 522 PHE B CA 1
ATOM 7995 C C . PHE B 1 522 ? 5.298 59.522 68.608 1.00 51.59 522 PHE B C 1
ATOM 7996 O O . PHE B 1 522 ? 5.333 60.553 67.965 1.00 50.41 522 PHE B O 1
ATOM 8004 N N . LYS B 1 523 ? 4.456 59.329 69.636 1.00 52.11 523 LYS B N 1
ATOM 8005 C CA . LYS B 1 523 ? 3.474 60.320 70.096 1.00 53.47 523 LYS B CA 1
ATOM 8006 C C . LYS B 1 523 ? 4.176 61.630 70.528 1.00 59.76 523 LYS B C 1
ATOM 8007 O O . LYS B 1 523 ? 3.859 62.691 69.998 1.00 59.16 523 LYS B O 1
ATOM 8013 N N . ASP B 1 524 ? 5.160 61.535 71.439 1.00 58.41 524 ASP B N 1
ATOM 8014 C CA . ASP B 1 524 ? 5.914 62.669 72.000 1.00 59.70 524 ASP B CA 1
ATOM 8015 C C . ASP B 1 524 ? 6.855 63.393 71.026 1.00 67.34 524 ASP B C 1
ATOM 8016 O O . ASP B 1 524 ? 7.430 64.417 71.407 1.00 67.13 524 ASP B O 1
ATOM 8021 N N . ILE B 1 525 ? 7.020 62.879 69.791 1.00 66.40 525 ILE B N 1
ATOM 8022 C CA . ILE B 1 525 ? 7.854 63.511 68.762 1.00 67.08 525 ILE B CA 1
ATOM 8023 C C . ILE B 1 525 ? 6.924 64.004 67.649 1.00 72.54 525 ILE B C 1
ATOM 8024 O O . ILE B 1 525 ? 7.045 65.152 67.219 1.00 72.86 525 ILE B O 1
ATOM 8029 N N . ASN B 1 526 ? 5.968 63.145 67.224 1.00 69.57 526 ASN B N 1
ATOM 8030 C CA . ASN B 1 526 ? 4.957 63.427 66.196 1.00 69.43 526 ASN B CA 1
ATOM 8031 C C . ASN B 1 526 ? 4.018 64.572 66.649 1.00 74.67 526 ASN B C 1
ATOM 8032 O O . ASN B 1 526 ? 3.898 65.565 65.920 1.00 75.44 526 ASN B O 1
ATOM 8037 N N . LYS B 1 527 ? 3.394 64.431 67.861 1.00 70.06 527 LYS B N 1
ATOM 8038 C CA . LYS B 1 527 ? 2.461 65.351 68.552 1.00 94.33 527 LYS B CA 1
ATOM 8039 C C . LYS B 1 527 ? 1.375 65.960 67.620 1.00 145.91 527 LYS B C 1
ATOM 8040 O O . LYS B 1 527 ? 1.593 66.920 66.877 1.00 115.70 527 LYS B O 1
#

B-factor: mean 50.2, std 18.6, range [18.69, 152.51]

Sequence (991 aa):
GRSKKWKEILTLPPVSQCSELRHSIEKDYSSLCDKQPIGRRLFRQFCDTKPTLKRHIEFLDAVAEYEVADDEDRSDCGLSILDRFFNDKLAAPLPEIPPDVVTECRLGLKEENPSKKAFEECTRVAHNYLRGEPFEEYQESSYFSQFLQWKWLERQPVTKNTFRHYRVLGKGGFGEVCACQVRATGKMYACKKLQKKRIKKRKGEAMALNEKRILEKVQSRFVVSLAYAYETKDALCLVLTIMNGGDLKFHIYNLGNPGFDEQRAVFYAAELCCGLEDLQRERIVYRDLKPENILLDDRGHIRISDLGLATEIPEGQRVRGRVGTVGYMAPEVVNNEKYTFSPDWWGLGCLIYEMIQGHSPFKKYKEKVKWEEVDQRIKNDTEEYSEKFSEDAKSICRMLLTKNPSKRLGCRGEGAAGVKQHPVFKDINFRRLEANMLEPPFCPDPHAVYCKDVLDIEQFSVVKGIYLDTADEDFYARFATGCVSIPWQNEMIESGCFKDIGRSKKWKEILTLPPVSQCSELRHSIEKDYSSLCDKQPIGRRLFRQFCDTKPTLKRHIEFLDAVAEYEVADDEDRSDCGLSILDRFFNDKLAAPLPEIPPDVVTECRLGLKEENPSKKAFEECTRVAHNYLRGEPFEEYQESSYFSQFLQWKWLERQPVTKNTFRHYRVLGKGGFGEVCACQVRATGKMYACKKLQKKRIKKRKGEAMALNEKRILEKVQSRFVVSLAYAYETKDALCLVLTIMNGGDLKFHIYNLGNPGFDEQRAVFYAAELCCGLEDLQRERIVYRDLKPENILLDDRGHIRISDLGLATEIPEGQRVRGRVGTVGYMAPEVVNNEKYTFSPDWWGLGCLIYEMIQGHSPFKKYKEKVKWEEVDQRIKNDTEEYSEKFSEDAKSICRMLLTKNPSKRLGCRGEGAAGVKQHPVFKDINFRRLEANMLEPPFCPDPHAVYCGIYLDTADEDFYARFATGCVSIPWQNEMIESGCFKDINK

Solvent-accessible surface area: 44085 Å² total; per-residue (Å²): 81,82,10,167,135,24,107,109,91,10,79,39,7,78,72,81,95,0,57,50,12,72,124,65,33,122,97,61,15,52,36,4,6,78,105,7,16,0,0,86,104,0,2,45,62,15,0,84,79,73,84,64,3,93,88,2,17,64,0,16,57,11,6,50,111,0,34,27,12,56,87,141,77,5,22,105,34,0,86,55,5,16,97,125,8,30,87,63,183,154,61,56,24,7,100,57,8,57,106,111,28,16,73,118,5,82,100,27,3,183,96,131,115,2,66,51,126,22,1,77,68,2,30,58,19,0,44,14,75,0,77,1,118,6,3,75,51,0,31,150,17,79,54,4,18,60,1,0,26,5,10,48,13,4,87,50,78,12,55,100,107,37,1,37,76,111,121,12,43,19,174,19,44,27,2,23,33,2,6,0,19,5,90,5,8,13,78,65,7,10,0,40,37,5,11,8,73,45,3,40,103,139,129,5,19,13,57,6,34,25,12,10,42,0,3,25,71,4,64,14,119,6,3,7,25,0,2,4,0,2,41,22,145,66,2,0,2,0,0,14,32,29,23,80,1,9,36,0,84,30,1,0,24,108,84,24,129,55,2,18,85,42,127,18,0,15,7,0,1,0,1,0,0,2,0,1,43,22,0,35,147,53,75,0,0,0,20,14,6,32,0,61,8,0,45,0,14,77,110,0,18,0,42,0,18,68,1,3,36,0,7,38,0,21,57,15,3,69,0,28,2,78,10,27,41,40,1,34,10,1,10,3,5,18,72,62,82,67,10,45,33,13,11,1,2,0,1,0,0,0,0,2,5,4,0,5,31,5,42,8,12,11,65,81,96,162,83,203,35,143,125,68,87,0,9,84,43,0,61,100,75,101,10,144,37,38,150,103,2,54,126,43,0,39,44,1,0,123,69,0,5,37,53,78,32,57,119,0,8,8,30,83,17,50,21,4,59,13,0,23,148,14,69,18,5,147,133,33,25,28,65,51,3,65,37,56,84,38,150,10,56,51,70,12,78,98,192,46,106,23,53,160,94,34,137,93,93,93,57,151,42,110,62,184,54,13,167,65,74,103,44,3,74,59,13,4,1,36,5,3,9,5,1,10,12,35,18,12,2,53,0,2,47,122,27,16,0,16,178,63,80,74,76,12,183,132,31,127,114,68,12,78,36,9,83,64,95,91,0,55,65,14,60,121,68,27,135,80,57,15,52,36,3,4,58,109,7,18,0,0,92,103,0,2,37,54,4,0,76,70,78,106,87,6,80,76,2,16,62,0,16,66,4,3,53,114,0,42,28,7,50,101,137,62,11,28,96,33,0,93,41,2,10,92,105,0,20,45,120,176,126,94,66,32,6,94,53,8,57,106,121,26,25,71,112,6,92,94,16,6,166,110,160,143,10,67,46,126,25,1,76,68,0,31,57,19,0,46,16,73,0,74,8,125,5,7,90,71,0,20,156,21,85,53,1,16,32,1,0,26,3,6,43,13,4,89,58,86,19,66,87,101,37,1,44,71,108,160,67,41,31,164,36,32,35,10,60,33,3,7,0,22,4,93,5,9,15,77,58,13,10,0,44,44,5,57,10,104,109,2,42,151,141,83,2,40,15,54,2,35,27,14,10,36,0,4,30,75,6,72,18,121,9,2,8,26,0,1,4,0,1,40,22,166,94,2,0,1,2,0,14,32,30,21,59,0,10,38,0,95,28,1,0,29,106,102,21,139,56,2,22,88,44,122,20,0,18,14,0,0,0,1,0,0,1,0,0,40,21,0,34,136,49,72,0,0,0,19,17,7,31,4,79,2,0,46,0,32,97,176,0,26,0,48,0,11,70,0,10,38,0,6,44,0,24,70,4,6,57,2,33,2,80,12,30,35,52,1,34,9,1,7,3,4,12,66,66,76,76,11,42,32,12,12,1,2,0,1,0,0,0,0,3,4,5,0,6,23,8,29,10,12,7,56,130,127,154,50,177,30,135,122,82,60,0,5,75,44,0,66,101,68,120,13,125,25,36,171,114,4,49,132,52,0,24,42,2,0,127,62,0,5,40,58,74,34,71,147,0,8,8,30,102,3,46,20,5,60,14,0,20,154,14,67,17,8,154,146,31,20,27,74,47,4,61,32,85,87,42,143,5,55,59,75,8,84,97,195,50,128,21,131,105,52,172,69,67,108,58,9,73,60,15,5,1,33,4,3,7,6,2,12,12,37,19,14,3,48,3,2,26,126,27,15,0,2,140,56,23,35,195

GO terms:
  GO:0002029 desensitization of G protein-coupled receptor signaling pathway (P, IDA)
  GO:0004674 protein serine/threonine kinase activity (F, IDA)
  GO:0004703 G protein-coupled receptor kinase activity (F, IDA)
  GO:0008277 regulation of G protein-coupled receptor signaling pathway (P, TAS)
  GO:0097381 photoreceptor disc membrane (C, TAS)
  GO:0022400 regulation of opsin-mediated signaling pathway (P, TAS)
  GO:0050254 rhodopsin kinase activity (F, TAS)
  GO:0005515 protein binding (F, IPI)
  GO:0005829 cytosol (C, IDA)
  GO:0031623 receptor internalization (P, IDA)

Secondary structure (DSSP, 8-state):
---TTHHHHTPPPPTTTTHHHHHHS---HHIIIIISHHHHHHHHHHHTTSHHHHHHHHHHHHHHHHHT--TTTHHHHHHHHHHHHTS-SSS-S-TTS-HHHHHHHHHHTTSSS--TTTTHHHHHHHHHHHTTHHHHHHTTSHHHHHHHHHHHHHTS---GGGEEEEEEEEE-SSSEEEEEEETTT--EEEEEEEEHHHHHHHT-HHHHHHHHHHHHH---TTBPPEEEEEE-SSEEEEEE---TT-BHHHHHTTTSSSS--HHHHHHHHHHHHHHHHHHHTTTEE-----GGGEEE-TTS-EEE--TTS-EE--TTEEB----S-TTT--HHHHTT--BSSHHHHHHHHHHHHHHHHSSBTTB-TT----HHHHHHHHHTPPPP--TTS-HHHHHHHHHHT-SSGGGSTTTTTTHHHHHHTSGGGTT--HHHHHTT-SPPS--PPTTS--S----S-------TT----HHHHHHHTT--EEE-HHHHHHHHHHTTTTTT-/---TTHHHHS-PPPGGGGHHHHHHS---HHIIIIISHHHHHHHHHHHHTSHHHHHHHHHHHHHHHHHT--TTTHHHHHHHHHHHH--TTS--SSTTS-HHHHHHHHHHTTSSS--TTTTHHHHHHHHHHHTTHHHHHHHTSHHHHHHHHHHHHHTS---GGGEEEEEEEEE-SSSEEEEEEETTT--EEEEEEEEHHHHHHTT-HHHHHHHHHHHHH---TTBPPEEEEEE-SSEEEEEE---TT-BHHIIIIISSSSS--HHHHHHHHHHHHHHHHHHHHTTEE-----GGGEEE-TTS-EEE---SS-EE--TTEEB----S-TTT--HHHHTT--BSSHHHHHHHHHHHHHHHSSS-TTS-SS----HHHHHHHHHTPPPP--TTS-HHHHHHHHHHT-SSGGGSTTSSS-HHHHHHTSGGGSS--HHHHHTT-S--S----SSS--------HHHHHHHHT--EEE-HHHHHHHHHHTSHHHHHH-

CATH classification: 1.10.167.10 (+2 more: 3.30.200.20, 1.10.510.10)

Radius of gyration: 29.67 Å; Cα contacts (8 Å, |Δi|>4): 1701; chains: 2; bounding box: 85×67×76 Å

Organism: Homo sapiens (NCBI:txid9606)

Nearest PDB structures (foldseek):
  4yhj-assembly1_B  TM=1.002E+00  e=1.218E-81  Homo sapiens
  4yhj-assembly1_A  TM=9.981E-01  e=1.392E-74  Homo sapiens
  8uaq-assembly1_A  TM=9.684E-01  e=6.142E-60  Homo sapiens
  2acx-assembly1_A  TM=9.788E-01  e=6.961E-58  Homo sapiens
  4wnk-assembly1_A  TM=9.479E-01  e=3.938E-57  Bos taurus

Foldseek 3Di:
DAAPCLCVLLPFDPLVVLVVVLVPDDLDCCVQCPLFVLSVVLLQVLLVVDQLSVVLVVLVVLLLCLLQDDLVCNLVSLVVSCVPAPPDPVDHSLVQCDVVLVVQLCVQSVDRRRDSCSCVVVNVSSVVVCSPPSSVVSSVDPSVSVVSRVVVSQPDDDAPVQKDWDFFDDADQQWTWGWIAGHRQRDIWIKDWGWLLSCVVVVCLVLVLVLVVLLLLFDAPAAKHFWWWYDDPTTTITTIHDFQQAWQLCVCPVVPVNADALQQLLLQLLSLLRQLVRCVVQQKAQQAQDGNQWTHHQQGHIHGHDSRVIDRAPPPAWDWEQDYDQLLAALRNLVGHTHGHLSVLLSSLQSSQCNQPSQGQQDRPPDDDDSVVSNVCNQDNDGDDDPSDDPQSVVSNNQSSPNDSCRHPCRPPCHSVRSCVGPSNVVPDSSCVRVVNDRRPDGDDPVDDHDDDDDRDDGDDDSPPGDDDPVSVVSVVSRDTGTSRSSNSVSCVVSCVVVVD/DAAPCLCVLVPQDPLVVLPVVLVPDDLDCCVQCPLFVLSVVLLQVVLCVPQLSVVLVVLVVLLLCLLQDDLVCNLVSLVVSCVVQVPPVDDHSLVQDDPVLNVQLVVLSVDSRHDSCSCVSVNVSSVVVCSPVSSVVSSVDPSVSVVSSVVVSQPDDDDPVQKDWDAFQAADQQGTWTWIAGNSQRDIWIKDWRFLLSCVVVVCLVLVLQQVVLLLLFDAPAAKHFFKWYDDPTTTITTIHDFQQAFQLLCQPVVPVNADALQQLLLQLLSLLRQLVSCVVQQKAQQAQDRNQWGHHQQGHIHGHDSRVIDHADPPAWAWELDYDQLLAALRHLVRHTHGRLSSLLSSLQSSCCNQPVQGQQAGVVHDDDSVVSSVCLQDNDGDDDVSADPLSVVSSNQSSDRDSCSHDQSVPCHSVRSCVRCSVVVPDSSCVRVVNDRRPDGGDPPDHHDPGDDDVVSVVSVVSDDTIGRRNSNSVSCVVSCVCVVNVD